Protein 2DR1 (pdb70)

Structure (mmCIF, N/CA/C/O backbone):
data_2DR1
#
_entry.id   2DR1
#
_cell.length_a   181.238
_cell.length_b   181.238
_cell.length_c   47.289
_cell.angle_alpha   90.00
_cell.angle_beta   90.00
_cell.angle_gamma   120.00
#
_symmetry.space_group_name_H-M   'P 65'
#
loop_
_entity.id
_entity.type
_entity.pdbx_description
1 polymer '386aa long hypothetical serine aminotransferase'
2 non-polymer 'CHLORIDE ION'
3 non-polymer "PYRIDOXAL-5'-PHOSPHATE"
4 non-polymer 'SODIUM ION'
5 water water
#
loop_
_atom_site.group_PDB
_atom_site.id
_atom_site.type_symbol
_atom_site.label_atom_id
_atom_site.label_alt_id
_atom_site.label_comp_id
_atom_site.label_asym_id
_atom_site.label_entity_id
_atom_site.label_seq_id
_atom_site.pdbx_PDB_ins_code
_atom_site.Cartn_x
_atom_site.Cartn_y
_atom_site.Cartn_z
_atom_site.occupancy
_atom_site.B_iso_or_equiv
_atom_site.auth_seq_id
_atom_site.auth_comp_id
_atom_site.auth_asym_id
_atom_site.auth_atom_id
_atom_site.pdbx_PDB_model_num
ATOM 1 N N . GLU A 1 5 ? 141.563 15.314 -8.333 1.00 48.04 5 GLU A N 1
ATOM 2 C CA . GLU A 1 5 ? 141.423 14.291 -9.410 1.00 48.61 5 GLU A CA 1
ATOM 3 C C . GLU A 1 5 ? 140.827 14.897 -10.675 1.00 47.33 5 GLU A C 1
ATOM 4 O O . GLU A 1 5 ? 141.153 14.477 -11.784 1.00 46.89 5 GLU A O 1
ATOM 10 N N . PHE A 1 6 ? 139.946 15.879 -10.503 1.00 45.60 6 PHE A N 1
ATOM 11 C CA . PHE A 1 6 ? 139.314 16.543 -11.638 1.00 45.01 6 PHE A CA 1
ATOM 12 C C . PHE A 1 6 ? 139.711 18.010 -11.681 1.00 44.80 6 PHE A C 1
ATOM 13 O O . PHE A 1 6 ? 138.864 18.895 -11.816 1.00 43.52 6 PHE A O 1
ATOM 21 N N . GLU A 1 7 ? 141.013 18.249 -11.562 1.00 44.34 7 GLU A N 1
ATOM 22 C CA . GLU A 1 7 ? 141.578 19.591 -11.589 1.00 44.71 7 GLU A CA 1
ATOM 23 C C . GLU A 1 7 ? 140.977 20.450 -12.701 1.00 43.91 7 GLU A C 1
ATOM 24 O O . GLU A 1 7 ? 140.664 21.621 -12.487 1.00 43.90 7 GLU A O 1
ATOM 30 N N . GLU A 1 8 ? 140.816 19.864 -13.885 1.00 42.39 8 GLU A N 1
ATOM 31 C CA . GLU A 1 8 ? 140.266 20.590 -15.024 1.00 41.33 8 GLU A CA 1
ATOM 32 C C . GLU A 1 8 ? 138.847 21.103 -14.800 1.00 39.69 8 GLU A C 1
ATOM 33 O O . GLU A 1 8 ? 138.491 22.176 -15.285 1.00 37.50 8 GLU A O 1
ATOM 39 N N . ALA A 1 9 ? 138.036 20.339 -14.075 1.00 38.23 9 ALA A N 1
ATOM 40 C CA . ALA A 1 9 ? 136.669 20.758 -13.795 1.00 37.13 9 ALA A CA 1
ATOM 41 C C . ALA A 1 9 ? 136.736 22.054 -12.991 1.00 36.22 9 ALA A C 1
ATOM 42 O O . ALA A 1 9 ? 135.969 22.989 -13.231 1.00 36.09 9 ALA A O 1
ATOM 44 N N . PHE A 1 10 ? 137.669 22.101 -12.044 1.00 34.54 10 PHE A N 1
ATOM 45 C CA . PHE A 1 10 ? 137.863 23.278 -11.206 1.00 33.46 10 PHE A CA 1
ATOM 46 C C . PHE A 1 10 ? 138.441 24.442 -12.008 1.00 33.57 10 PHE A C 1
ATOM 47 O O . PHE A 1 10 ? 137.947 25.568 -11.934 1.00 31.73 10 PHE A O 1
ATOM 55 N N . LYS A 1 11 ? 139.500 24.162 -12.764 1.00 32.53 11 LYS A N 1
ATOM 56 C CA . LYS A 1 11 ? 140.171 25.178 -13.570 1.00 32.47 11 LYS A CA 1
ATOM 57 C C . LYS A 1 11 ? 139.253 25.815 -14.606 1.00 30.30 11 LYS A C 1
ATOM 58 O O . LYS A 1 11 ? 139.366 27.007 -14.895 1.00 29.96 11 LYS A O 1
ATOM 64 N N . GLU A 1 12 ? 138.350 25.017 -15.164 1.00 28.15 12 GLU A N 1
ATOM 65 C CA . GLU A 1 12 ? 137.416 25.509 -16.169 1.00 27.59 12 GLU A CA 1
ATOM 66 C C . GLU A 1 12 ? 136.468 26.545 -15.574 1.00 25.64 12 GLU A C 1
ATOM 67 O O . GLU A 1 12 ? 136.176 27.566 -16.197 1.00 24.52 12 GLU A O 1
ATOM 73 N N . VAL A 1 13 ? 135.991 26.286 -14.362 1.00 25.40 13 VAL A N 1
ATOM 74 C CA . VAL A 1 13 ? 135.089 27.221 -13.707 1.00 24.04 13 VAL A CA 1
ATOM 75 C C . VAL A 1 13 ? 135.880 28.409 -13.176 1.00 24.19 13 VAL A C 1
ATOM 76 O O . VAL A 1 13 ? 135.412 29.545 -13.225 1.00 24.96 13 VAL A O 1
ATOM 80 N N . TYR A 1 14 ? 137.088 28.148 -12.685 1.00 25.37 14 TYR A N 1
ATOM 81 C CA . TYR A 1 14 ? 137.925 29.213 -12.146 1.00 26.51 14 TYR A CA 1
ATOM 82 C C . TYR A 1 14 ? 138.170 30.309 -13.181 1.00 26.85 14 TYR A C 1
ATOM 83 O O . TYR A 1 14 ? 138.172 31.496 -12.851 1.00 25.30 14 TYR A O 1
ATOM 92 N N . GLU A 1 15 ? 138.376 29.912 -14.432 1.00 28.29 15 GLU A N 1
ATOM 93 C CA . GLU A 1 15 ? 138.611 30.884 -15.495 1.00 29.92 15 GLU A CA 1
ATOM 94 C C . GLU A 1 15 ? 137.442 31.848 -15.650 1.00 28.73 15 GLU A C 1
ATOM 95 O O . GLU A 1 15 ? 137.634 33.011 -16.008 1.00 28.60 15 GLU A O 1
ATOM 101 N N . MET A 1 16 ? 136.233 31.363 -15.380 1.00 26.60 16 MET A N 1
ATOM 102 C CA . MET A 1 16 ? 135.037 32.194 -15.489 1.00 26.21 16 MET A CA 1
ATOM 103 C C . MET A 1 16 ? 134.806 33.067 -14.257 1.00 24.15 16 MET A C 1
ATOM 104 O O . MET A 1 16 ? 134.273 34.170 -14.366 1.00 23.89 16 MET A O 1
ATOM 109 N N . VAL A 1 17 ? 135.212 32.584 -13.087 1.00 21.82 17 VAL A N 1
ATOM 110 C CA . VAL A 1 17 ? 134.958 33.334 -11.855 1.00 22.75 17 VAL A CA 1
ATOM 111 C C . VAL A 1 17 ? 136.156 33.933 -11.124 1.00 22.78 17 VAL A C 1
ATOM 112 O O . VAL A 1 17 ? 135.991 34.575 -10.087 1.00 22.86 17 VAL A O 1
ATOM 116 N N . LYS A 1 18 ? 137.355 33.736 -11.657 1.00 25.09 18 LYS A N 1
ATOM 117 C CA . LYS A 1 18 ? 138.554 34.259 -11.014 1.00 26.15 18 LYS A CA 1
ATOM 118 C C . LYS A 1 18 ? 138.497 35.774 -10.823 1.00 25.24 18 LYS A C 1
ATOM 119 O O . LYS A 1 18 ? 137.830 36.482 -11.575 1.00 24.45 18 LYS A O 1
ATOM 125 N N . PRO A 1 19 ? 139.198 36.287 -9.801 1.00 26.16 19 PRO A N 1
ATOM 126 C CA . PRO A 1 19 ? 139.234 37.724 -9.504 1.00 26.16 19 PRO A CA 1
ATOM 127 C C . PRO A 1 19 ? 139.747 38.501 -10.710 1.00 26.24 19 PRO A C 1
ATOM 128 O O . PRO A 1 19 ? 140.801 38.177 -11.255 1.00 25.54 19 PRO A O 1
ATOM 132 N N . LYS A 1 20 ? 139.001 39.519 -11.127 1.00 26.19 20 LYS A N 1
ATOM 133 C CA . LYS A 1 20 ? 139.390 40.333 -12.274 1.00 27.40 20 LYS A CA 1
ATOM 134 C C . LYS A 1 20 ? 139.432 41.820 -11.954 1.00 27.58 20 LYS A C 1
ATOM 135 O O . LYS A 1 20 ? 140.136 42.577 -12.619 1.00 27.70 20 LYS A O 1
ATOM 141 N N . TYR A 1 21 ? 138.684 42.236 -10.936 1.00 25.99 21 TYR A N 1
ATOM 142 C CA . TYR A 1 21 ? 138.611 43.652 -10.594 1.00 24.67 21 TYR A CA 1
ATOM 143 C C . TYR A 1 21 ? 138.758 43.992 -9.119 1.00 25.09 21 TYR A C 1
ATOM 144 O O . TYR A 1 21 ? 138.620 43.135 -8.240 1.00 24.39 21 TYR A O 1
ATOM 153 N N . LYS A 1 22 ? 139.041 45.269 -8.869 1.00 23.60 22 LYS A N 1
ATOM 154 C CA . LYS A 1 22 ? 139.108 45.808 -7.520 1.00 22.92 22 LYS A CA 1
ATOM 155 C C . LYS A 1 22 ? 137.630 46.157 -7.390 1.00 21.47 22 LYS A C 1
ATOM 156 O O . LYS A 1 22 ? 137.087 46.897 -8.218 1.00 20.31 22 LYS A O 1
ATOM 162 N N . LEU A 1 23 ? 136.987 45.613 -6.364 1.00 19.53 23 LEU A N 1
ATOM 163 C CA . LEU A 1 23 ? 135.548 45.762 -6.168 1.00 18.70 23 LEU A CA 1
ATOM 164 C C . LEU A 1 23 ? 134.990 46.908 -5.329 1.00 18.26 23 LEU A C 1
ATOM 165 O O . LEU A 1 23 ? 135.299 47.038 -4.141 1.00 17.75 23 LEU A O 1
ATOM 170 N N . PHE A 1 24 ? 134.140 47.710 -5.970 1.00 17.83 24 PHE A N 1
ATOM 171 C CA . PHE A 1 24 ? 133.439 48.836 -5.348 1.00 17.87 24 PHE A CA 1
ATOM 172 C C . PHE A 1 24 ? 131.992 48.664 -5.800 1.00 17.83 24 PHE A C 1
ATOM 173 O O . PHE A 1 24 ? 131.333 49.601 -6.255 1.00 17.01 24 PHE A O 1
ATOM 181 N N . THR A 1 25 ? 131.517 47.432 -5.665 1.00 17.64 25 THR A N 1
ATOM 182 C CA . THR A 1 25 ? 130.180 47.040 -6.084 1.00 17.25 25 THR A CA 1
ATOM 183 C C . THR A 1 25 ? 129.062 47.359 -5.093 1.00 16.78 25 THR A C 1
ATOM 184 O O . THR A 1 25 ? 129.311 47.728 -3.945 1.00 16.54 25 THR A O 1
ATOM 188 N N . ALA A 1 26 ? 127.823 47.205 -5.552 1.00 17.50 26 ALA A N 1
ATOM 189 C CA . ALA A 1 26 ? 126.655 47.489 -4.729 1.00 17.83 26 ALA A CA 1
ATOM 190 C C . ALA A 1 26 ? 126.124 46.256 -3.999 1.00 18.78 26 ALA A C 1
ATOM 191 O O . ALA A 1 26 ? 125.112 46.332 -3.302 1.00 18.69 26 ALA A O 1
ATOM 193 N N . GLY A 1 27 ? 126.815 45.132 -4.157 1.00 18.18 27 GLY A N 1
ATOM 194 C CA . GLY A 1 27 ? 126.391 43.895 -3.524 1.00 17.45 27 GLY A CA 1
ATOM 195 C C . GLY A 1 27 ? 126.080 42.840 -4.573 1.00 15.57 27 GLY A C 1
ATOM 196 O O . GLY A 1 27 ? 125.249 43.083 -5.444 1.00 15.80 27 GLY A O 1
ATOM 197 N N . PRO A 1 28 ? 126.749 41.673 -4.549 1.00 15.21 28 PRO A N 1
ATOM 198 C CA . PRO A 1 28 ? 127.793 41.268 -3.601 1.00 14.95 28 PRO A CA 1
ATOM 199 C C . PRO A 1 28 ? 128.954 42.254 -3.570 1.00 16.08 28 PRO A C 1
ATOM 200 O O . PRO A 1 28 ? 129.057 43.136 -4.428 1.00 17.52 28 PRO A O 1
ATOM 204 N N . VAL A 1 29 ? 129.825 42.087 -2.582 1.00 14.87 29 VAL A N 1
ATOM 205 C CA . VAL A 1 29 ? 130.979 42.956 -2.407 1.00 15.20 29 VAL A CA 1
ATOM 206 C C . VAL A 1 29 ? 132.213 42.117 -2.111 1.00 15.40 29 VAL A C 1
ATOM 207 O O . VAL A 1 29 ? 132.121 40.904 -1.936 1.00 15.97 29 VAL A O 1
ATOM 211 N N . ALA A 1 30 ? 133.369 42.770 -2.055 1.00 16.17 30 ALA A N 1
ATOM 212 C CA . ALA A 1 30 ? 134.615 42.079 -1.754 1.00 15.82 30 ALA A CA 1
ATOM 213 C C . ALA A 1 30 ? 134.548 41.527 -0.334 1.00 16.53 30 ALA A C 1
ATOM 214 O O . ALA A 1 30 ? 134.239 42.263 0.607 1.00 16.25 30 ALA A O 1
ATOM 216 N N . CYS A 1 31 ? 134.825 40.232 -0.188 1.00 16.29 31 CYS A N 1
ATOM 217 C CA . CYS A 1 31 ? 134.814 39.573 1.115 1.00 17.47 31 CYS A CA 1
ATOM 218 C C . CYS A 1 31 ? 136.221 39.535 1.696 1.00 17.56 31 CYS A C 1
ATOM 219 O O . CYS A 1 31 ? 137.202 39.446 0.961 1.00 17.97 31 CYS A O 1
ATOM 222 N N . PHE A 1 32 ? 136.319 39.595 3.017 1.00 19.06 32 PHE A N 1
ATOM 223 C CA . PHE A 1 32 ? 137.618 39.556 3.665 1.00 21.43 32 PHE A CA 1
ATOM 224 C C . PHE A 1 32 ? 138.228 38.178 3.428 1.00 21.76 32 PHE A C 1
ATOM 225 O O . PHE A 1 32 ? 137.511 37.181 3.320 1.00 19.08 32 PHE A O 1
ATOM 233 N N . PRO A 1 33 ? 139.564 38.102 3.321 1.00 22.85 33 PRO A N 1
ATOM 234 C CA . PRO A 1 33 ? 140.207 36.806 3.088 1.00 22.66 33 PRO A CA 1
ATOM 235 C C . PRO A 1 33 ? 139.883 35.739 4.133 1.00 21.93 33 PRO A C 1
ATOM 236 O O . PRO A 1 33 ? 139.798 34.558 3.804 1.00 21.76 33 PRO A O 1
ATOM 240 N N . GLU A 1 34 ? 139.696 36.157 5.382 1.00 21.34 34 GLU A N 1
ATOM 241 C CA . GLU A 1 34 ? 139.373 35.224 6.459 1.00 22.28 34 GLU A CA 1
ATOM 242 C C . GLU A 1 34 ? 137.990 34.615 6.209 1.00 20.44 34 GLU A C 1
ATOM 243 O O . GLU A 1 34 ? 137.742 33.453 6.527 1.00 19.46 34 GLU A O 1
ATOM 249 N N . VAL A 1 35 ? 137.090 35.409 5.639 1.00 18.90 35 VAL A N 1
ATOM 250 C CA . VAL A 1 35 ? 135.746 34.923 5.337 1.00 17.99 35 VAL A CA 1
ATOM 251 C C . VAL A 1 35 ? 135.811 33.944 4.172 1.00 18.33 35 VAL A C 1
ATOM 252 O O . VAL A 1 35 ? 135.207 32.873 4.212 1.00 17.99 35 VAL A O 1
ATOM 256 N N . LEU A 1 36 ? 136.559 34.304 3.135 1.00 18.31 36 LEU A N 1
ATOM 257 C CA . LEU A 1 36 ? 136.688 33.436 1.977 1.00 19.48 36 LEU A CA 1
ATOM 258 C C . LEU A 1 36 ? 137.290 32.087 2.376 1.00 19.83 36 LEU A C 1
ATOM 259 O O . LEU A 1 36 ? 136.888 31.043 1.866 1.00 20.51 36 LEU A O 1
ATOM 264 N N . GLU A 1 37 ? 138.241 32.107 3.302 1.00 20.86 37 GLU A N 1
ATOM 265 C CA . GLU A 1 37 ? 138.881 30.874 3.742 1.00 21.51 37 GLU A CA 1
ATOM 266 C C . GLU A 1 37 ? 137.909 29.904 4.423 1.00 21.29 37 GLU A C 1
ATOM 267 O O . GLU A 1 37 ? 137.969 28.693 4.197 1.00 20.68 37 GLU A O 1
ATOM 273 N N . ILE A 1 38 ? 137.011 30.431 5.249 1.00 20.75 38 ILE A N 1
ATOM 274 C CA . ILE A 1 38 ? 136.052 29.580 5.946 1.00 19.71 38 ILE A CA 1
ATOM 275 C C . ILE A 1 38 ? 134.998 29.021 4.984 1.00 20.74 38 ILE A C 1
ATOM 276 O O . ILE A 1 38 ? 134.385 27.986 5.258 1.00 19.76 38 ILE A O 1
ATOM 281 N N . MET A 1 39 ? 134.805 29.698 3.853 1.00 20.02 39 MET A N 1
ATOM 282 C CA . MET A 1 39 ? 133.834 29.265 2.842 1.00 21.33 39 MET A CA 1
ATOM 283 C C . MET A 1 39 ? 134.176 27.916 2.202 1.00 21.81 39 MET A C 1
ATOM 284 O O . MET A 1 39 ? 133.307 27.267 1.624 1.00 23.06 39 MET A O 1
ATOM 289 N N . LYS A 1 40 ? 135.434 27.494 2.288 1.00 22.45 40 LYS A N 1
ATOM 290 C CA . LYS A 1 40 ? 135.826 26.229 1.672 1.00 23.43 40 LYS A CA 1
ATOM 291 C C . LYS A 1 40 ? 135.895 25.049 2.633 1.00 22.68 40 LYS A C 1
ATOM 292 O O . LYS A 1 40 ? 136.283 23.951 2.238 1.00 21.59 40 LYS A O 1
ATOM 298 N N . VAL A 1 41 ? 135.525 25.263 3.890 1.00 22.57 41 VAL A N 1
ATOM 299 C CA . VAL A 1 41 ? 135.556 24.177 4.861 1.00 23.49 41 VAL A CA 1
ATOM 300 C C . VAL A 1 41 ? 134.537 23.113 4.460 1.00 23.21 41 VAL A C 1
ATOM 301 O O . VAL A 1 41 ? 133.459 23.428 3.945 1.00 19.28 41 VAL A O 1
ATOM 305 N N . GLN A 1 42 ? 134.894 21.852 4.682 1.00 21.30 42 GLN A N 1
ATOM 306 C CA . GLN A 1 42 ? 134.025 20.727 4.345 1.00 21.53 42 GLN A CA 1
ATOM 307 C C . GLN A 1 42 ? 132.719 20.810 5.129 1.00 19.59 42 GLN A C 1
ATOM 308 O O . GLN A 1 42 ? 132.695 21.292 6.259 1.00 20.66 42 GLN A O 1
ATOM 314 N N . MET A 1 43 ? 131.634 20.336 4.526 1.00 20.10 43 MET A N 1
ATOM 315 C CA . MET A 1 43 ? 130.332 20.368 5.175 1.00 19.96 43 MET A CA 1
ATOM 316 C C . MET A 1 43 ? 130.120 19.218 6.153 1.00 19.87 43 MET A C 1
ATOM 317 O O . MET A 1 43 ? 130.954 18.322 6.282 1.00 21.64 43 MET A O 1
ATOM 322 N N . PHE A 1 44 ? 128.998 19.292 6.859 1.00 19.91 44 PHE A N 1
ATOM 323 C CA . PHE A 1 44 ? 128.564 18.284 7.817 1.00 19.56 44 PHE A CA 1
ATOM 324 C C . PHE A 1 44 ? 127.098 18.576 8.117 1.00 20.38 44 PHE A C 1
ATOM 325 O O . PHE A 1 44 ? 126.523 19.498 7.535 1.00 20.17 44 PHE A O 1
ATOM 333 N N . SER A 1 45 ? 126.483 17.803 9.006 1.00 20.06 45 SER A N 1
ATOM 334 C CA . SER A 1 45 ? 125.063 17.988 9.301 1.00 20.48 45 SER A CA 1
ATOM 335 C C . SER A 1 45 ? 124.676 19.258 10.049 1.00 18.91 45 SER A C 1
ATOM 336 O O . SER A 1 45 ? 125.334 19.646 11.010 1.00 20.67 45 SER A O 1
ATOM 339 N N . HIS A 1 46 ? 123.590 19.885 9.604 1.00 20.49 46 HIS A N 1
ATOM 340 C CA . HIS A 1 46 ? 123.071 21.094 10.238 1.00 20.48 46 HIS A CA 1
ATOM 341 C C . HIS A 1 46 ? 122.256 20.697 11.470 1.00 21.61 46 HIS A C 1
ATOM 342 O O . HIS A 1 46 ? 121.718 21.553 12.180 1.00 21.11 46 HIS A O 1
ATOM 349 N N . ARG A 1 47 ? 122.149 19.391 11.705 1.00 21.85 47 ARG A N 1
ATOM 350 C CA . ARG A 1 47 ? 121.419 18.871 12.860 1.00 24.09 47 ARG A CA 1
ATOM 351 C C . ARG A 1 47 ? 122.422 18.379 13.896 1.00 25.30 47 ARG A C 1
ATOM 352 O O . ARG A 1 47 ? 122.042 17.933 14.982 1.00 26.85 47 ARG A O 1
ATOM 360 N N . SER A 1 48 ? 123.704 18.459 13.554 1.00 23.26 48 SER A N 1
ATOM 361 C CA . SER A 1 48 ? 124.766 18.019 14.452 1.00 24.68 48 SER A CA 1
ATOM 362 C C . SER A 1 48 ? 125.025 19.009 15.579 1.00 25.50 48 SER A C 1
ATOM 363 O O . SER A 1 48 ? 124.714 20.195 15.474 1.00 23.00 48 SER A O 1
ATOM 366 N N . LYS A 1 49 ? 125.613 18.505 16.657 1.00 26.17 49 LYS A N 1
ATOM 367 C CA . LYS A 1 49 ? 125.945 19.329 17.806 1.00 27.04 49 LYS A CA 1
ATOM 368 C C . LYS A 1 49 ? 126.979 20.362 17.376 1.00 25.17 49 LYS A C 1
ATOM 369 O O . LYS A 1 49 ? 126.957 21.504 17.833 1.00 24.84 49 LYS A O 1
ATOM 375 N N . GLU A 1 50 ? 127.881 19.955 16.488 1.00 23.88 50 GLU A N 1
ATOM 376 C CA . GLU A 1 50 ? 128.920 20.849 15.986 1.00 24.22 50 GLU A CA 1
ATOM 377 C C . GLU A 1 50 ? 128.316 22.063 15.288 1.00 22.88 50 GLU A C 1
ATOM 378 O O . GLU A 1 50 ? 128.759 23.192 15.501 1.00 22.28 50 GLU A O 1
ATOM 384 N N . TYR A 1 51 ? 127.310 21.841 14.448 1.00 20.43 51 TYR A N 1
ATOM 385 C CA . TYR A 1 51 ? 126.713 22.972 13.752 1.00 19.41 51 TYR A CA 1
ATOM 386 C C . TYR A 1 51 ? 125.830 23.829 14.653 1.00 21.61 51 TYR A C 1
ATOM 387 O O . TYR A 1 51 ? 125.859 25.055 14.564 1.00 18.99 51 TYR A O 1
ATOM 396 N N . ARG A 1 52 ? 125.040 23.185 15.510 1.00 20.70 52 ARG A N 1
ATOM 397 C CA . ARG A 1 52 ? 124.157 23.916 16.410 1.00 22.03 52 ARG A CA 1
ATOM 398 C C . ARG A 1 52 ? 124.945 24.939 17.221 1.00 21.83 52 ARG A C 1
ATOM 399 O O . ARG A 1 52 ? 124.465 26.043 17.469 1.00 20.66 52 ARG A O 1
ATOM 407 N N . LYS A 1 53 ? 126.161 24.577 17.617 1.00 21.66 53 LYS A N 1
ATOM 408 C CA . LYS A 1 53 ? 127.004 25.483 18.386 1.00 22.77 53 LYS A CA 1
ATOM 409 C C . LYS A 1 53 ? 127.359 26.745 17.592 1.00 22.73 53 LYS A C 1
ATOM 410 O O . LYS A 1 53 ? 127.306 27.852 18.125 1.00 21.71 53 LYS A O 1
ATOM 416 N N . VAL A 1 54 ? 127.720 26.575 16.322 1.00 20.72 54 VAL A N 1
ATOM 417 C CA . VAL A 1 54 ? 128.086 27.706 15.473 1.00 20.13 54 VAL A CA 1
ATOM 418 C C . VAL A 1 54 ? 126.880 28.563 15.103 1.00 19.66 54 VAL A C 1
ATOM 419 O O . VAL A 1 54 ? 126.968 29.793 15.083 1.00 18.74 54 VAL A O 1
ATOM 423 N N . HIS A 1 55 ? 125.756 27.915 14.807 1.00 16.88 55 HIS A N 1
ATOM 424 C CA . HIS A 1 55 ? 124.544 28.639 14.445 1.00 17.59 55 HIS A CA 1
ATOM 425 C C . HIS A 1 55 ? 124.152 29.572 15.588 1.00 16.88 55 HIS A C 1
ATOM 426 O O . HIS A 1 55 ? 123.890 30.757 15.377 1.00 16.09 55 HIS A O 1
ATOM 433 N N . MET A 1 56 ? 124.118 29.035 16.804 1.00 18.13 56 MET A N 1
ATOM 434 C CA . MET A 1 56 ? 123.731 29.834 17.961 1.00 18.75 56 MET A CA 1
ATOM 435 C C . MET A 1 56 ? 124.733 30.926 18.316 1.00 18.60 56 MET A C 1
ATOM 436 O O . MET A 1 56 ? 124.340 32.013 18.747 1.00 17.96 56 MET A O 1
ATOM 441 N N . ASP A 1 57 ? 126.020 30.648 18.142 1.00 18.28 57 ASP A N 1
ATOM 442 C CA . ASP A 1 57 ? 127.036 31.652 18.441 1.00 18.56 57 ASP A CA 1
ATOM 443 C C . ASP A 1 57 ? 126.869 32.831 17.495 1.00 17.79 57 ASP A C 1
ATOM 444 O O . ASP A 1 57 ? 127.061 33.983 17.882 1.00 16.33 57 ASP A O 1
ATOM 449 N N . THR A 1 58 ? 126.512 32.533 16.249 1.00 17.02 58 THR A N 1
ATOM 450 C CA . THR A 1 58 ? 126.322 33.571 15.246 1.00 17.08 58 THR A CA 1
ATOM 451 C C . THR A 1 58 ? 125.109 34.419 15.613 1.00 16.04 58 THR A C 1
ATOM 452 O O . THR A 1 58 ? 125.141 35.646 15.515 1.00 15.23 58 THR A O 1
ATOM 456 N N . VAL A 1 59 ? 124.041 33.760 16.051 1.00 15.93 59 VAL A N 1
ATOM 457 C CA . VAL A 1 59 ? 122.831 34.466 16.444 1.00 16.35 59 VAL A CA 1
ATOM 458 C C . VAL A 1 59 ? 123.098 35.346 17.665 1.00 15.82 59 VAL A C 1
ATOM 459 O O . VAL A 1 59 ? 122.623 36.478 17.732 1.00 16.38 59 VAL A O 1
ATOM 463 N N . GLU A 1 60 ? 123.860 34.827 18.623 1.00 17.25 60 GLU A N 1
ATOM 464 C CA . GLU A 1 60 ? 124.184 35.585 19.835 1.00 18.42 60 GLU A CA 1
ATOM 465 C C . GLU A 1 60 ? 124.962 36.848 19.487 1.00 18.19 60 GLU A C 1
ATOM 466 O O . GLU A 1 60 ? 124.692 37.927 20.021 1.00 17.19 60 GLU A O 1
ATOM 472 N N . ARG A 1 61 ? 125.936 36.704 18.597 1.00 16.55 61 ARG A N 1
ATOM 473 C CA . ARG A 1 61 ? 126.746 37.836 18.174 1.00 16.95 61 ARG A CA 1
ATOM 474 C C . ARG A 1 61 ? 125.906 38.880 17.449 1.00 18.10 61 ARG A C 1
ATOM 475 O O . ARG A 1 61 ? 126.162 40.081 17.574 1.00 16.31 61 ARG A O 1
ATOM 483 N N . LEU A 1 62 ? 124.896 38.430 16.704 1.00 16.99 62 LEU A N 1
ATOM 484 C CA . LEU A 1 62 ? 124.019 39.352 15.987 1.00 17.56 62 LEU A CA 1
ATOM 485 C C . LEU A 1 62 ? 123.045 40.047 16.944 1.00 17.36 62 LEU A C 1
ATOM 486 O O . LEU A 1 62 ? 122.713 41.216 16.751 1.00 16.92 62 LEU A O 1
ATOM 491 N N . ARG A 1 63 ? 122.579 39.330 17.967 1.00 16.19 63 ARG A N 1
ATOM 492 C CA . ARG A 1 63 ? 121.682 39.931 18.949 1.00 17.46 63 ARG A CA 1
ATOM 493 C C . ARG A 1 63 ? 122.433 41.062 19.650 1.00 18.91 63 ARG A C 1
ATOM 494 O O . ARG A 1 63 ? 121.865 42.117 19.927 1.00 18.51 63 ARG A O 1
ATOM 502 N N . GLU A 1 64 ? 123.714 40.834 19.928 1.00 17.90 64 GLU A N 1
ATOM 503 C CA . GLU A 1 64 ? 124.549 41.843 20.578 1.00 19.66 64 GLU A CA 1
ATOM 504 C C . GLU A 1 64 ? 124.766 43.030 19.639 1.00 18.58 64 GLU A C 1
ATOM 505 O O . GLU A 1 64 ? 124.578 44.187 20.022 1.00 16.42 64 GLU A O 1
ATOM 511 N N . PHE A 1 65 ? 125.146 42.731 18.401 1.00 17.18 65 PHE A N 1
ATOM 512 C CA . PHE A 1 65 ? 125.408 43.761 17.399 1.00 17.96 65 PHE A CA 1
ATOM 513 C C . PHE A 1 65 ? 124.182 44.626 17.093 1.00 17.44 65 PHE A C 1
ATOM 514 O O . PHE A 1 65 ? 124.296 45.846 16.941 1.00 17.32 65 PHE A O 1
ATOM 522 N N . LEU A 1 66 ? 123.014 43.993 16.998 1.00 16.14 66 LEU A N 1
ATOM 523 C CA . LEU A 1 66 ? 121.778 44.703 16.684 1.00 16.74 66 LEU A CA 1
ATOM 524 C C . LEU A 1 66 ? 121.069 45.241 17.923 1.00 17.79 66 LEU A C 1
ATOM 525 O O . LEU A 1 66 ? 120.044 45.915 17.814 1.00 16.66 66 LEU A O 1
ATOM 530 N N . GLU A 1 67 ? 121.629 44.942 19.092 1.00 18.06 67 GLU A N 1
ATOM 531 C CA . GLU A 1 67 ? 121.068 45.377 20.367 1.00 18.33 67 GLU A CA 1
ATOM 532 C C . GLU A 1 67 ? 119.636 44.884 20.531 1.00 19.19 67 GLU A C 1
ATOM 533 O O . GLU A 1 67 ? 118.700 45.660 20.746 1.00 19.68 67 GLU A O 1
ATOM 539 N N . VAL A 1 68 ? 119.493 43.566 20.420 1.00 18.91 68 VAL A N 1
ATOM 540 C CA . VAL A 1 68 ? 118.210 42.893 20.552 1.00 20.14 68 VAL A CA 1
ATOM 541 C C . VAL A 1 68 ? 118.192 42.070 21.835 1.00 19.76 68 VAL A C 1
ATOM 542 O O . VAL A 1 68 ? 119.039 41.197 22.027 1.00 19.76 68 VAL A O 1
ATOM 546 N N . GLU A 1 69 ? 117.241 42.362 22.716 1.00 19.89 69 GLU A N 1
ATOM 547 C CA . GLU A 1 69 ? 117.088 41.597 23.949 1.00 20.30 69 GLU A CA 1
ATOM 548 C C . GLU A 1 69 ? 115.661 41.065 23.986 1.00 20.05 69 GLU A C 1
ATOM 549 O O . GLU A 1 69 ? 115.439 39.873 24.188 1.00 19.37 69 GLU A O 1
ATOM 555 N N . LYS A 1 70 ? 114.696 41.952 23.762 1.00 18.99 70 LYS A N 1
ATOM 556 C CA . LYS A 1 70 ? 113.285 41.573 23.788 1.00 21.97 70 LYS A CA 1
ATOM 557 C C . LYS A 1 70 ? 112.798 40.851 22.531 1.00 22.32 70 LYS A C 1
ATOM 558 O O . LYS A 1 70 ? 111.858 40.063 22.591 1.00 23.60 70 LYS A O 1
ATOM 564 N N . GLY A 1 71 ? 113.429 41.123 21.397 1.00 21.09 71 GLY A N 1
ATOM 565 C CA . GLY A 1 71 ? 113.021 40.477 20.161 1.00 22.38 71 GLY A CA 1
ATOM 566 C C . GLY A 1 71 ? 113.790 39.202 19.860 1.00 21.66 71 GLY A C 1
ATOM 567 O O . GLY A 1 71 ? 114.514 38.689 20.713 1.00 20.81 71 GLY A O 1
ATOM 568 N N . GLU A 1 72 ? 113.623 38.689 18.641 1.00 19.88 72 GLU A N 1
ATOM 569 C CA . GLU A 1 72 ? 114.304 37.473 18.204 1.00 19.32 72 GLU A CA 1
ATOM 570 C C . GLU A 1 72 ? 115.127 37.749 16.948 1.00 17.50 72 GLU A C 1
ATOM 571 O O . GLU A 1 72 ? 114.698 38.501 16.077 1.00 17.30 72 GLU A O 1
ATOM 577 N N . VAL A 1 73 ? 116.300 37.130 16.862 1.00 17.01 73 VAL A N 1
ATOM 578 C CA . VAL A 1 73 ? 117.165 37.263 15.694 1.00 16.49 73 VAL A CA 1
ATOM 579 C C . VAL A 1 73 ? 117.174 35.894 15.027 1.00 16.27 73 VAL A C 1
ATOM 580 O O . VAL A 1 73 ? 117.288 34.870 15.705 1.00 16.52 73 VAL A O 1
ATOM 584 N N . LEU A 1 74 ? 117.040 35.874 13.704 1.00 16.42 74 LEU A N 1
ATOM 585 C CA . LEU A 1 74 ? 117.019 34.620 12.960 1.00 16.74 74 LEU A CA 1
ATOM 586 C C . LEU A 1 74 ? 117.945 34.646 11.754 1.00 17.05 74 LEU A C 1
ATOM 587 O O . LEU A 1 74 ? 118.210 35.703 11.186 1.00 14.07 74 LEU A O 1
ATOM 592 N N . LEU A 1 75 ? 118.435 33.467 11.380 1.00 15.95 75 LEU A N 1
ATOM 593 C CA . LEU A 1 75 ? 119.275 33.311 10.200 1.00 16.71 75 LEU A CA 1
ATOM 594 C C . LEU A 1 75 ? 118.365 32.563 9.234 1.00 17.70 75 LEU A C 1
ATOM 595 O O . LEU A 1 75 ? 117.797 31.528 9.588 1.00 16.13 75 LEU A O 1
ATOM 600 N N . VAL A 1 76 ? 118.218 33.089 8.022 1.00 17.24 76 VAL A N 1
ATOM 601 C CA . VAL A 1 76 ? 117.328 32.484 7.043 1.00 17.15 76 VAL A CA 1
ATOM 602 C C . VAL A 1 76 ? 118.003 32.117 5.726 1.00 17.56 76 VAL A C 1
ATOM 603 O O . VAL A 1 76 ? 118.812 32.881 5.188 1.00 14.92 76 VAL A O 1
ATOM 607 N N . PRO A 1 77 ? 117.693 30.921 5.202 1.00 18.04 77 PRO A N 1
ATOM 608 C CA . PRO A 1 77 ? 118.274 30.468 3.937 1.00 18.17 77 PRO A CA 1
ATOM 609 C C . PRO A 1 77 ? 117.552 31.117 2.755 1.00 15.74 77 PRO A C 1
ATOM 610 O O . PRO A 1 77 ? 116.655 30.532 2.157 1.00 16.73 77 PRO A O 1
ATOM 614 N N . SER A 1 78 ? 117.947 32.346 2.443 1.00 16.42 78 SER A N 1
ATOM 615 C CA . SER A 1 78 ? 117.367 33.102 1.333 1.00 14.61 78 SER A CA 1
ATOM 616 C C . SER A 1 78 ? 118.163 34.390 1.230 1.00 13.48 78 SER A C 1
ATOM 617 O O . SER A 1 78 ? 119.079 34.620 2.024 1.00 12.46 78 SER A O 1
ATOM 620 N N . SER A 1 79 ? 117.842 35.218 0.243 1.00 14.04 79 SER A N 1
ATOM 621 C CA . SER A 1 79 ? 118.513 36.507 0.132 1.00 13.97 79 SER A CA 1
ATOM 622 C C . SER A 1 79 ? 117.643 37.428 1.003 1.00 15.19 79 SER A C 1
ATOM 623 O O . SER A 1 79 ? 116.587 37.003 1.484 1.00 15.28 79 SER A O 1
ATOM 626 N N . GLY A 1 80 ? 118.072 38.668 1.214 1.00 13.50 80 GLY A N 1
ATOM 627 C CA . GLY A 1 80 ? 117.316 39.576 2.066 1.00 13.90 80 GLY A CA 1
ATOM 628 C C . GLY A 1 80 ? 115.847 39.766 1.722 1.00 13.23 80 GLY A C 1
ATOM 629 O O . GLY A 1 80 ? 115.010 39.918 2.616 1.00 13.74 80 GLY A O 1
ATOM 630 N N . THR A 1 81 ? 115.534 39.748 0.431 1.00 12.96 81 THR A N 1
ATOM 631 C CA . THR A 1 81 ? 114.162 39.935 -0.033 1.00 14.04 81 THR A CA 1
ATOM 632 C C . THR A 1 81 ? 113.239 38.842 0.513 1.00 14.41 81 THR A C 1
ATOM 633 O O . THR A 1 81 ? 112.019 39.019 0.583 1.00 13.37 81 THR A O 1
ATOM 637 N N . GLY A 1 82 ? 113.822 37.715 0.906 1.00 13.70 82 GLY A N 1
ATOM 638 C CA . GLY A 1 82 ? 113.018 36.644 1.468 1.00 13.86 82 GLY A CA 1
ATOM 639 C C . GLY A 1 82 ? 112.337 37.130 2.741 1.00 13.95 82 GLY A C 1
ATOM 640 O O . GLY A 1 82 ? 111.161 36.848 2.985 1.00 14.03 82 GLY A O 1
ATOM 641 N N . ILE A 1 83 ? 113.067 37.869 3.566 1.00 13.52 83 ILE A N 1
ATOM 642 C CA . ILE A 1 83 ? 112.472 38.371 4.795 1.00 13.93 83 ILE A CA 1
ATOM 643 C C . ILE A 1 83 ? 111.547 39.548 4.493 1.00 14.60 83 ILE A C 1
ATOM 644 O O . ILE A 1 83 ? 110.609 39.822 5.244 1.00 15.43 83 ILE A O 1
ATOM 649 N N . MET A 1 84 ? 111.799 40.234 3.382 1.00 16.03 84 MET A N 1
ATOM 650 C CA . MET A 1 84 ? 110.937 41.339 2.966 1.00 15.91 84 MET A CA 1
ATOM 651 C C . MET A 1 84 ? 109.551 40.709 2.765 1.00 17.80 84 MET A C 1
ATOM 652 O O . MET A 1 84 ? 108.541 41.211 3.265 1.00 16.13 84 MET A O 1
ATOM 657 N N . GLU A 1 85 ? 109.511 39.594 2.038 1.00 15.76 85 GLU A N 1
ATOM 658 C CA . GLU A 1 85 ? 108.252 38.889 1.797 1.00 15.02 85 GLU A CA 1
ATOM 659 C C . GLU A 1 85 ? 107.685 38.356 3.112 1.00 15.35 85 GLU A C 1
ATOM 660 O O . GLU A 1 85 ? 106.487 38.458 3.365 1.00 17.51 85 GLU A O 1
ATOM 666 N N . ALA A 1 86 ? 108.549 37.791 3.947 1.00 15.47 86 ALA A N 1
ATOM 667 C CA . ALA A 1 86 ? 108.124 37.245 5.233 1.00 16.96 86 ALA A CA 1
ATOM 668 C C . ALA A 1 86 ? 107.413 38.285 6.098 1.00 17.29 86 ALA A C 1
ATOM 669 O O . ALA A 1 86 ? 106.423 37.974 6.761 1.00 17.43 86 ALA A O 1
ATOM 671 N N . SER A 1 87 ? 107.920 39.515 6.097 1.00 16.28 87 SER A N 1
ATOM 672 C CA . SER A 1 87 ? 107.323 40.568 6.913 1.00 16.95 87 SER A CA 1
ATOM 673 C C . SER A 1 87 ? 105.855 40.807 6.567 1.00 17.65 87 SER A C 1
ATOM 674 O O . SER A 1 87 ? 105.049 41.126 7.442 1.00 17.77 87 SER A O 1
ATOM 677 N N . ILE A 1 88 ? 105.514 40.643 5.292 1.00 17.40 88 ILE A N 1
ATOM 678 C CA . ILE A 1 88 ? 104.147 40.867 4.828 1.00 18.38 88 ILE A CA 1
ATOM 679 C C . ILE A 1 88 ? 103.231 39.670 5.074 1.00 19.47 88 ILE A C 1
ATOM 680 O O . ILE A 1 88 ? 102.096 39.836 5.523 1.00 18.91 88 ILE A O 1
ATOM 685 N N . ARG A 1 89 ? 103.717 38.463 4.797 1.00 18.78 89 ARG A N 1
ATOM 686 C CA . ARG A 1 89 ? 102.892 37.275 5.006 1.00 19.29 89 ARG A CA 1
ATOM 687 C C . ARG A 1 89 ? 102.639 37.010 6.487 1.00 19.73 89 ARG A C 1
ATOM 688 O O . ARG A 1 89 ? 101.629 36.410 6.845 1.00 20.08 89 ARG A O 1
ATOM 696 N N . ASN A 1 90 ? 103.556 37.463 7.339 1.00 18.58 90 ASN A N 1
ATOM 697 C CA . ASN A 1 90 ? 103.451 37.247 8.782 1.00 18.83 90 ASN A CA 1
ATOM 698 C C . ASN A 1 90 ? 102.845 38.387 9.597 1.00 21.06 90 ASN A C 1
ATOM 699 O O . ASN A 1 90 ? 102.142 38.136 10.580 1.00 22.03 90 ASN A O 1
ATOM 704 N N . GLY A 1 91 ? 103.116 39.631 9.203 1.00 20.93 91 GLY A N 1
ATOM 705 C CA . GLY A 1 91 ? 102.637 40.755 9.992 1.00 22.19 91 GLY A CA 1
ATOM 706 C C . GLY A 1 91 ? 101.530 41.664 9.501 1.00 23.12 91 GLY A C 1
ATOM 707 O O . GLY A 1 91 ? 101.176 42.613 10.204 1.00 22.85 91 GLY A O 1
ATOM 708 N N . VAL A 1 92 ? 100.987 41.401 8.318 1.00 22.29 92 VAL A N 1
ATOM 709 C CA . VAL A 1 92 ? 99.910 42.231 7.784 1.00 23.43 92 VAL A CA 1
ATOM 710 C C . VAL A 1 92 ? 98.734 41.362 7.354 1.00 24.17 92 VAL A C 1
ATOM 711 O O . VAL A 1 92 ? 98.902 40.394 6.613 1.00 23.26 92 VAL A O 1
ATOM 715 N N . SER A 1 93 ? 97.538 41.713 7.819 1.00 25.74 93 SER A N 1
ATOM 716 C CA . SER A 1 93 ? 96.346 40.943 7.485 1.00 25.44 93 SER A CA 1
ATOM 717 C C . SER A 1 93 ? 96.133 40.897 5.980 1.00 26.71 93 SER A C 1
ATOM 718 O O . SER A 1 93 ? 96.532 41.811 5.259 1.00 25.41 93 SER A O 1
ATOM 721 N N . LYS A 1 94 ? 95.505 39.825 5.506 1.00 27.45 94 LYS A N 1
ATOM 722 C CA . LYS A 1 94 ? 95.229 39.679 4.087 1.00 30.31 94 LYS A CA 1
ATOM 723 C C . LYS A 1 94 ? 94.393 40.876 3.649 1.00 30.69 94 LYS A C 1
ATOM 724 O O . LYS A 1 94 ? 93.374 41.182 4.263 1.00 30.59 94 LYS A O 1
ATOM 730 N N . GLY A 1 95 ? 94.833 41.556 2.596 1.00 29.85 95 GLY A N 1
ATOM 731 C CA . GLY A 1 95 ? 94.107 42.718 2.115 1.00 30.17 95 GLY A CA 1
ATOM 732 C C . GLY A 1 95 ? 94.382 43.960 2.945 1.00 30.16 95 GLY A C 1
ATOM 733 O O . GLY A 1 95 ? 93.880 45.044 2.636 1.00 30.44 95 GLY A O 1
ATOM 734 N N . GLY A 1 96 ? 95.170 43.802 4.006 1.00 28.56 96 GLY A N 1
ATOM 735 C CA . GLY A 1 96 ? 95.506 44.926 4.864 1.00 28.62 96 GLY A CA 1
ATOM 736 C C . GLY A 1 96 ? 96.370 45.944 4.141 1.00 28.23 96 GLY A C 1
ATOM 737 O O . GLY A 1 96 ? 97.007 45.615 3.140 1.00 28.08 96 GLY A O 1
ATOM 738 N N . LYS A 1 97 ? 96.398 47.175 4.648 1.00 27.37 97 LYS A N 1
ATOM 739 C CA . LYS A 1 97 ? 97.172 48.248 4.028 1.00 25.98 97 LYS A CA 1
ATOM 740 C C . LYS A 1 97 ? 98.528 48.498 4.672 1.00 23.27 97 LYS A C 1
ATOM 741 O O . LYS A 1 97 ? 98.679 48.449 5.895 1.00 21.40 97 LYS A O 1
ATOM 747 N N . VAL A 1 98 ? 99.506 48.786 3.822 1.00 22.59 98 VAL A N 1
ATOM 748 C CA . VAL A 1 98 ? 100.867 49.058 4.255 1.00 21.01 98 VAL A CA 1
ATOM 749 C C . VAL A 1 98 ? 101.311 50.393 3.681 1.00 20.04 98 VAL A C 1
ATOM 750 O O . VAL A 1 98 ? 101.169 50.636 2.486 1.00 20.48 98 VAL A O 1
ATOM 754 N N . LEU A 1 99 ? 101.840 51.258 4.535 1.00 21.63 99 LEU A N 1
ATOM 755 C CA . LEU A 1 99 ? 102.324 52.547 4.078 1.00 22.29 99 LEU A CA 1
ATOM 756 C C . LEU A 1 99 ? 103.771 52.316 3.669 1.00 20.95 99 LEU A C 1
ATOM 757 O O . LEU A 1 99 ? 104.655 52.183 4.511 1.00 21.09 99 LEU A O 1
ATOM 765 N N . VAL A 1 100 ? 104.001 52.256 2.366 1.00 21.55 100 VAL A N 1
ATOM 766 C CA . VAL A 1 100 ? 105.339 52.023 1.843 1.00 21.11 100 VAL A CA 1
ATOM 767 C C . VAL A 1 100 ? 106.025 53.338 1.495 1.00 21.53 100 VAL A C 1
ATOM 768 O O . VAL A 1 100 ? 105.538 54.093 0.651 1.00 22.83 100 VAL A O 1
ATOM 772 N N . THR A 1 101 ? 107.146 53.618 2.150 1.00 22.12 101 THR A N 1
ATOM 773 C CA . THR A 1 101 ? 107.884 54.838 1.858 1.00 21.83 101 THR A CA 1
ATOM 774 C C . THR A 1 101 ? 108.903 54.484 0.787 1.00 22.91 101 THR A C 1
ATOM 775 O O . THR A 1 101 ? 109.643 53.504 0.913 1.00 22.94 101 THR A O 1
ATOM 779 N N . ILE A 1 102 ? 108.926 55.274 -0.279 1.00 22.14 102 ILE A N 1
ATOM 780 C CA . ILE A 1 102 ? 109.818 55.016 -1.398 1.00 22.27 102 ILE A CA 1
ATOM 781 C C . ILE A 1 102 ? 110.723 56.187 -1.753 1.00 21.81 102 ILE A C 1
ATOM 782 O O . ILE A 1 102 ? 110.244 57.271 -2.093 1.00 22.72 102 ILE A O 1
ATOM 787 N N . ILE A 1 103 ? 112.032 55.966 -1.668 1.00 20.89 103 ILE A N 1
ATOM 788 C CA . ILE A 1 103 ? 113.000 56.992 -2.028 1.00 19.94 103 ILE A CA 1
ATOM 789 C C . ILE A 1 103 ? 113.960 56.423 -3.071 1.00 20.63 103 ILE A C 1
ATOM 790 O O . ILE A 1 103 ? 114.960 57.049 -3.428 1.00 19.94 103 ILE A O 1
ATOM 795 N N . GLY A 1 104 ? 113.640 55.231 -3.565 1.00 19.01 104 GLY A N 1
ATOM 796 C CA . GLY A 1 104 ? 114.485 54.599 -4.560 1.00 20.30 104 GLY A CA 1
ATOM 797 C C . GLY A 1 104 ? 113.929 53.281 -5.066 1.00 19.88 104 GLY A C 1
ATOM 798 O O . GLY A 1 104 ? 112.797 52.909 -4.757 1.00 19.47 104 GLY A O 1
ATOM 799 N N . ALA A 1 105 ? 114.747 52.567 -5.831 1.00 20.21 105 ALA A N 1
ATOM 800 C CA . ALA A 1 105 ? 114.363 51.293 -6.427 1.00 19.91 105 ALA A CA 1
ATOM 801 C C . ALA A 1 105 ? 113.903 50.215 -5.452 1.00 20.24 105 ALA A C 1
ATOM 802 O O . ALA A 1 105 ? 112.976 49.458 -5.746 1.00 19.73 105 ALA A O 1
ATOM 804 N N . PHE A 1 106 ? 114.542 50.134 -4.292 1.00 18.10 106 PHE A N 1
ATOM 805 C CA . PHE A 1 106 ? 114.172 49.098 -3.341 1.00 18.69 106 PHE A CA 1
ATOM 806 C C . PHE A 1 106 ? 112.922 49.399 -2.539 1.00 19.35 106 PHE A C 1
ATOM 807 O O . PHE A 1 106 ? 112.313 48.494 -1.957 1.00 20.25 106 PHE A O 1
ATOM 815 N N . GLY A 1 107 ? 112.525 50.667 -2.527 1.00 19.04 107 GLY A N 1
ATOM 816 C CA . GLY A 1 107 ? 111.296 51.034 -1.851 1.00 18.97 107 GLY A CA 1
ATOM 817 C C . GLY A 1 107 ? 110.218 50.523 -2.788 1.00 19.00 107 GLY A C 1
ATOM 818 O O . GLY A 1 107 ? 109.162 50.045 -2.363 1.00 20.16 107 GLY A O 1
ATOM 819 N N . LYS A 1 108 ? 110.497 50.618 -4.086 1.00 18.63 108 LYS A N 1
ATOM 820 C CA . LYS A 1 108 ? 109.566 50.147 -5.100 1.00 20.16 108 LYS A CA 1
ATOM 821 C C . LYS A 1 108 ? 109.434 48.629 -5.017 1.00 19.44 108 LYS A C 1
ATOM 822 O O . LYS A 1 108 ? 108.349 48.081 -5.232 1.00 18.14 108 LYS A O 1
ATOM 828 N N . ARG A 1 109 ? 110.533 47.944 -4.710 1.00 17.33 109 ARG A N 1
ATOM 829 C CA . ARG A 1 109 ? 110.464 46.493 -4.594 1.00 17.69 109 ARG A CA 1
ATOM 830 C C . ARG A 1 109 ? 109.575 46.095 -3.417 1.00 17.66 109 ARG A C 1
ATOM 831 O O . ARG A 1 109 ? 108.798 45.146 -3.518 1.00 17.47 109 ARG A O 1
ATOM 839 N N . TYR A 1 110 ? 109.686 46.810 -2.299 1.00 16.61 110 TYR A N 1
ATOM 840 C CA . TYR A 1 110 ? 108.867 46.477 -1.139 1.00 17.47 110 TYR A CA 1
ATOM 841 C C . TYR A 1 110 ? 107.394 46.600 -1.532 1.00 18.73 110 TYR A C 1
ATOM 842 O O . TYR A 1 110 ? 106.560 45.784 -1.127 1.00 18.01 110 TYR A O 1
ATOM 851 N N . LYS A 1 111 ? 107.083 47.615 -2.332 1.00 19.43 111 LYS A N 1
ATOM 852 C CA . LYS A 1 111 ? 105.717 47.824 -2.802 1.00 21.78 111 LYS A CA 1
ATOM 853 C C . LYS A 1 111 ? 105.255 46.615 -3.609 1.00 21.31 111 LYS A C 1
ATOM 854 O O . LYS A 1 111 ? 104.131 46.141 -3.446 1.00 22.56 111 LYS A O 1
ATOM 860 N N . GLU A 1 112 ? 106.125 46.121 -4.485 1.00 20.74 112 GLU A N 1
ATOM 861 C CA . GLU A 1 112 ? 105.794 44.966 -5.308 1.00 21.41 112 GLU A CA 1
ATOM 862 C C . GLU A 1 112 ? 105.585 43.741 -4.428 1.00 20.38 112 GLU A C 1
ATOM 863 O O . GLU A 1 112 ? 104.701 42.926 -4.690 1.00 19.43 112 GLU A O 1
ATOM 869 N N . VAL A 1 113 ? 106.408 43.613 -3.390 1.00 19.59 113 VAL A N 1
ATOM 870 C CA . VAL A 1 113 ? 106.302 42.487 -2.469 1.00 19.49 113 VAL A CA 1
ATOM 871 C C . VAL A 1 113 ? 104.990 42.573 -1.694 1.00 20.22 113 VAL A C 1
ATOM 872 O O . VAL A 1 113 ? 104.329 41.559 -1.449 1.00 18.95 113 VAL A O 1
ATOM 876 N N . VAL A 1 114 ? 104.607 43.787 -1.315 1.00 18.96 114 VAL A N 1
ATOM 877 C CA . VAL A 1 114 ? 103.357 43.976 -0.590 1.00 19.29 114 VAL A CA 1
ATOM 878 C C . VAL A 1 114 ? 102.174 43.578 -1.468 1.00 19.35 114 VAL A C 1
ATOM 879 O O . VAL A 1 114 ? 101.336 42.768 -1.073 1.00 20.95 114 VAL A O 1
ATOM 883 N N . GLU A 1 115 ? 102.114 44.145 -2.667 1.00 21.64 115 GLU A N 1
ATOM 884 C CA . GLU A 1 115 ? 101.004 43.877 -3.573 1.00 23.84 115 GLU A CA 1
ATOM 885 C C . GLU A 1 115 ? 100.920 42.447 -4.102 1.00 24.71 115 GLU A C 1
ATOM 886 O O . GLU A 1 115 ? 99.835 41.869 -4.157 1.00 23.21 115 GLU A O 1
ATOM 892 N N . SER A 1 116 ? 102.056 41.867 -4.475 1.00 22.71 116 SER A N 1
ATOM 893 C CA . SER A 1 116 ? 102.051 40.509 -5.006 1.00 21.78 116 SER A CA 1
ATOM 894 C C . SER A 1 116 ? 101.625 39.483 -3.963 1.00 22.13 116 SER A C 1
ATOM 895 O O . SER A 1 116 ? 101.218 38.374 -4.309 1.00 22.29 116 SER A O 1
ATOM 898 N N . ASN A 1 117 ? 101.722 39.846 -2.686 1.00 20.43 117 ASN A N 1
ATOM 899 C CA . ASN A 1 117 ? 101.333 38.937 -1.618 1.00 21.38 117 ASN A CA 1
ATOM 900 C C . ASN A 1 117 ? 99.924 39.185 -1.087 1.00 22.42 117 ASN A C 1
ATOM 901 O O . ASN A 1 117 ? 99.583 38.766 0.017 1.00 23.35 117 ASN A O 1
ATOM 906 N N . GLY A 1 118 ? 99.110 39.875 -1.877 1.00 24.07 118 GLY A N 1
ATOM 907 C CA . GLY A 1 118 ? 97.735 40.121 -1.477 1.00 24.62 118 GLY A CA 1
ATOM 908 C C . GLY A 1 118 ? 97.471 41.224 -0.473 1.00 25.42 118 GLY A C 1
ATOM 909 O O . GLY A 1 118 ? 96.419 41.236 0.168 1.00 26.12 118 GLY A O 1
ATOM 910 N N . ARG A 1 119 ? 98.413 42.144 -0.314 1.00 23.41 119 ARG A N 1
ATOM 911 C CA . ARG A 1 119 ? 98.211 43.249 0.610 1.00 23.71 119 ARG A CA 1
ATOM 912 C C . ARG A 1 119 ? 98.120 44.534 -0.200 1.00 23.88 119 ARG A C 1
ATOM 913 O O . ARG A 1 119 ? 98.452 44.550 -1.384 1.00 24.32 119 ARG A O 1
ATOM 921 N N . LYS A 1 120 ? 97.662 45.607 0.435 1.00 26.79 120 LYS A N 1
ATOM 922 C CA . LYS A 1 120 ? 97.515 46.886 -0.247 1.00 26.86 120 LYS A CA 1
ATOM 923 C C . LYS A 1 120 ? 98.625 47.847 0.148 1.00 25.87 120 LYS A C 1
ATOM 924 O O . LYS A 1 120 ? 98.988 47.942 1.318 1.00 26.64 120 LYS A O 1
ATOM 930 N N . ALA A 1 121 ? 99.158 48.563 -0.833 1.00 25.74 121 ALA A N 1
ATOM 931 C CA . ALA A 1 121 ? 100.227 49.508 -0.566 1.00 26.88 121 ALA A CA 1
ATOM 932 C C . ALA A 1 121 ? 99.801 50.963 -0.734 1.00 27.45 121 ALA A C 1
ATOM 933 O O . ALA A 1 121 ? 99.300 51.356 -1.785 1.00 27.38 121 ALA A O 1
ATOM 935 N N . VAL A 1 122 ? 99.997 51.749 0.320 1.00 27.92 122 VAL A N 1
ATOM 936 C CA . VAL A 1 122 ? 99.706 53.177 0.292 1.00 29.25 122 VAL A CA 1
ATOM 937 C C . VAL A 1 122 ? 101.098 53.799 0.222 1.00 28.43 122 VAL A C 1
ATOM 938 O O . VAL A 1 122 ? 101.895 53.645 1.144 1.00 28.02 122 VAL A O 1
ATOM 942 N N . VAL A 1 123 ? 101.379 54.505 -0.868 1.00 28.58 123 VAL A N 1
ATOM 943 C CA . VAL A 1 123 ? 102.700 55.077 -1.092 1.00 29.23 123 VAL A CA 1
ATOM 944 C C . VAL A 1 123 ? 102.997 56.521 -0.700 1.00 29.22 123 VAL A C 1
ATOM 945 O O . VAL A 1 123 ? 102.181 57.422 -0.884 1.00 29.90 123 VAL A O 1
ATOM 949 N N . LEU A 1 124 ? 104.196 56.715 -0.159 1.00 28.09 124 LEU A N 1
ATOM 950 C CA . LEU A 1 124 ? 104.713 58.029 0.208 1.00 26.40 124 LEU A CA 1
ATOM 951 C C . LEU A 1 124 ? 106.053 58.027 -0.517 1.00 26.54 124 LEU A C 1
ATOM 952 O O . LEU A 1 124 ? 107.039 57.493 -0.010 1.00 26.07 124 LEU A O 1
ATOM 957 N N . GLU A 1 125 ? 106.078 58.608 -1.713 1.00 27.11 125 GLU A N 1
ATOM 958 C CA . GLU A 1 125 ? 107.280 58.606 -2.541 1.00 26.58 125 GLU A CA 1
ATOM 959 C C . GLU A 1 125 ? 107.991 59.941 -2.723 1.00 27.54 125 GLU A C 1
ATOM 960 O O . GLU A 1 125 ? 107.363 60.999 -2.775 1.00 26.02 125 GLU A O 1
ATOM 966 N N . TYR A 1 126 ? 109.315 59.868 -2.833 1.00 26.43 126 TYR A N 1
ATOM 967 C CA . TYR A 1 126 ? 110.156 61.042 -3.030 1.00 26.82 126 TYR A CA 1
ATOM 968 C C . TYR A 1 126 ? 110.993 60.866 -4.288 1.00 27.75 126 TYR A C 1
ATOM 969 O O . TYR A 1 126 ? 111.121 59.758 -4.818 1.00 26.27 126 TYR A O 1
ATOM 978 N N . GLU A 1 127 ? 111.572 61.965 -4.758 1.00 26.84 127 GLU A N 1
ATOM 979 C CA . GLU A 1 127 ? 112.426 61.921 -5.934 1.00 28.60 127 GLU A CA 1
ATOM 980 C C . GLU A 1 127 ? 113.753 61.290 -5.508 1.00 26.47 127 GLU A C 1
ATOM 981 O O . GLU A 1 127 ? 114.193 61.468 -4.377 1.00 24.09 127 GLU A O 1
ATOM 987 N N . PRO A 1 128 ? 114.396 60.527 -6.404 1.00 26.18 128 PRO A N 1
ATOM 988 C CA . PRO A 1 128 ? 115.675 59.898 -6.058 1.00 26.28 128 PRO A CA 1
ATOM 989 C C . PRO A 1 128 ? 116.658 60.928 -5.504 1.00 25.99 128 PRO A C 1
ATOM 990 O O . PRO A 1 128 ? 116.829 62.006 -6.079 1.00 25.24 128 PRO A O 1
ATOM 994 N N . GLY A 1 129 ? 117.294 60.596 -4.385 1.00 24.93 129 GLY A N 1
ATOM 995 C CA . GLY A 1 129 ? 118.244 61.511 -3.777 1.00 25.07 129 GLY A CA 1
ATOM 996 C C . GLY A 1 129 ? 117.726 62.127 -2.490 1.00 24.11 129 GLY A C 1
ATOM 997 O O . GLY A 1 129 ? 118.510 62.593 -1.664 1.00 23.76 129 GLY A O 1
ATOM 998 N N . LYS A 1 130 ? 116.406 62.137 -2.322 1.00 23.31 130 LYS A N 1
ATOM 999 C CA . LYS A 1 130 ? 115.784 62.690 -1.122 1.00 24.55 130 LYS A CA 1
ATOM 1000 C C . LYS A 1 130 ? 115.562 61.595 -0.080 1.00 24.78 130 LYS A C 1
ATOM 1001 O O . LYS A 1 130 ? 115.490 60.412 -0.418 1.00 24.52 130 LYS A O 1
ATOM 1007 N N . ALA A 1 131 ? 115.448 62.000 1.181 1.00 24.58 131 ALA A N 1
ATOM 1008 C CA . ALA A 1 131 ? 115.197 61.069 2.278 1.00 25.11 131 ALA A CA 1
ATOM 1009 C C . ALA A 1 131 ? 113.790 61.336 2.805 1.00 25.57 131 ALA A C 1
ATOM 1010 O O . ALA A 1 131 ? 113.253 62.433 2.627 1.00 26.40 131 ALA A O 1
ATOM 1012 N N . VAL A 1 132 ? 113.187 60.338 3.443 1.00 24.69 132 VAL A N 1
ATOM 1013 C CA . VAL A 1 132 ? 111.842 60.490 3.993 1.00 25.15 132 VAL A CA 1
ATOM 1014 C C . VAL A 1 132 ? 111.879 61.452 5.176 1.00 25.55 132 VAL A C 1
ATOM 1015 O O . VAL A 1 132 ? 112.771 61.374 6.022 1.00 24.69 132 VAL A O 1
ATOM 1019 N N . LYS A 1 133 ? 110.915 62.368 5.226 1.00 27.25 133 LYS A N 1
ATOM 1020 C CA . LYS A 1 133 ? 110.844 63.337 6.314 1.00 28.10 133 LYS A CA 1
ATOM 1021 C C . LYS A 1 133 ? 109.825 62.899 7.362 1.00 27.56 133 LYS A C 1
ATOM 1022 O O . LYS A 1 133 ? 108.684 62.576 7.035 1.00 25.65 133 LYS A O 1
ATOM 1028 N N . PRO A 1 134 ? 110.229 62.883 8.639 1.00 28.66 134 PRO A N 1
ATOM 1029 C CA . PRO A 1 134 ? 109.333 62.479 9.724 1.00 30.81 134 PRO A CA 1
ATOM 1030 C C . PRO A 1 134 ? 107.986 63.200 9.661 1.00 32.50 134 PRO A C 1
ATOM 1031 O O . PRO A 1 134 ? 106.939 62.599 9.904 1.00 31.99 134 PRO A O 1
ATOM 1035 N N . GLU A 1 135 ? 108.018 64.487 9.328 1.00 34.00 135 GLU A N 1
ATOM 1036 C CA . GLU A 1 135 ? 106.796 65.280 9.238 1.00 35.74 135 GLU A CA 1
ATOM 1037 C C . GLU A 1 135 ? 105.860 64.806 8.125 1.00 35.67 135 GLU A C 1
ATOM 1038 O O . GLU A 1 135 ? 104.636 64.848 8.277 1.00 34.28 135 GLU A O 1
ATOM 1044 N N . ASP A 1 136 ? 106.425 64.355 7.007 1.00 34.08 136 ASP A N 1
ATOM 1045 C CA . ASP A 1 136 ? 105.599 63.872 5.903 1.00 33.90 136 ASP A CA 1
ATOM 1046 C C . ASP A 1 136 ? 104.993 62.521 6.264 1.00 33.69 136 ASP A C 1
ATOM 1047 O O . ASP A 1 136 ? 103.866 62.208 5.873 1.00 33.52 136 ASP A O 1
ATOM 1052 N N . LEU A 1 137 ? 105.752 61.719 7.006 1.00 32.85 137 LEU A N 1
ATOM 1053 C CA . LEU A 1 137 ? 105.284 60.403 7.423 1.00 32.45 137 LEU A CA 1
ATOM 1054 C C . LEU A 1 137 ? 104.089 60.579 8.350 1.00 33.36 137 LEU A C 1
ATOM 1055 O O . LEU A 1 137 ? 103.068 59.908 8.201 1.00 32.30 137 LEU A O 1
ATOM 1060 N N . ASP A 1 138 ? 104.232 61.490 9.306 1.00 34.31 138 ASP A N 1
ATOM 1061 C CA . ASP A 1 138 ? 103.171 61.777 10.262 1.00 37.57 138 ASP A CA 1
ATOM 1062 C C . ASP A 1 138 ? 101.923 62.217 9.508 1.00 37.53 138 ASP A C 1
ATOM 1063 O O . ASP A 1 138 ? 100.811 61.803 9.832 1.00 38.57 138 ASP A O 1
ATOM 1068 N N . ASP A 1 139 ? 102.123 63.050 8.492 1.00 38.60 139 ASP A N 1
ATOM 1069 C CA . ASP A 1 139 ? 101.032 63.550 7.663 1.00 39.60 139 ASP A CA 1
ATOM 1070 C C . ASP A 1 139 ? 100.350 62.396 6.926 1.00 38.64 139 ASP A C 1
ATOM 1071 O O . ASP A 1 139 ? 99.125 62.275 6.936 1.00 36.30 139 ASP A O 1
ATOM 1076 N N . ALA A 1 140 ? 101.155 61.545 6.295 1.00 37.94 140 ALA A N 1
ATOM 1077 C CA . ALA A 1 140 ? 100.642 60.401 5.547 1.00 36.70 140 ALA A CA 1
ATOM 1078 C C . ALA A 1 140 ? 99.854 59.443 6.437 1.00 36.59 140 ALA A C 1
ATOM 1079 O O . ALA A 1 140 ? 98.795 58.951 6.048 1.00 37.05 140 ALA A O 1
ATOM 1081 N N . LEU A 1 141 ? 100.381 59.174 7.627 1.00 35.87 141 LEU A N 1
ATOM 1082 C CA . LEU A 1 141 ? 99.724 58.278 8.569 1.00 37.62 141 LEU A CA 1
ATOM 1083 C C . LEU A 1 141 ? 98.432 58.895 9.085 1.00 40.17 141 LEU A C 1
ATOM 1084 O O . LEU A 1 141 ? 97.498 58.189 9.459 1.00 39.97 141 LEU A O 1
ATOM 1089 N N . ARG A 1 142 ? 98.388 60.222 9.096 1.00 42.54 142 ARG A N 1
ATOM 1090 C CA . ARG A 1 142 ? 97.220 60.943 9.573 1.00 44.89 142 ARG A CA 1
ATOM 1091 C C . ARG A 1 142 ? 96.014 60.705 8.670 1.00 44.74 142 ARG A C 1
ATOM 1092 O O . ARG A 1 142 ? 94.910 60.472 9.156 1.00 45.10 142 ARG A O 1
ATOM 1100 N N . LYS A 1 143 ? 96.225 60.755 7.358 1.00 45.18 143 LYS A N 1
ATOM 1101 C CA . LYS A 1 143 ? 95.131 60.540 6.418 1.00 45.99 143 LYS A CA 1
ATOM 1102 C C . LYS A 1 143 ? 94.967 59.087 5.984 1.00 45.20 143 LYS A C 1
ATOM 1103 O O . LYS A 1 143 ? 94.054 58.755 5.226 1.00 45.10 143 LYS A O 1
ATOM 1109 N N . ASN A 1 144 ? 95.851 58.225 6.475 1.00 44.00 144 ASN A N 1
ATOM 1110 C CA . ASN A 1 144 ? 95.794 56.796 6.174 1.00 42.64 144 ASN A CA 1
ATOM 1111 C C . ASN A 1 144 ? 95.895 56.041 7.498 1.00 42.43 144 ASN A C 1
ATOM 1112 O O . ASN A 1 144 ? 96.809 55.245 7.704 1.00 42.95 144 ASN A O 1
ATOM 1117 N N . PRO A 1 145 ? 94.940 56.280 8.412 1.00 42.24 145 PRO A N 1
ATOM 1118 C CA . PRO A 1 145 ? 94.898 55.647 9.734 1.00 41.25 145 PRO A CA 1
ATOM 1119 C C . PRO A 1 145 ? 94.610 54.146 9.766 1.00 40.15 145 PRO A C 1
ATOM 1120 O O . PRO A 1 145 ? 94.789 53.505 10.800 1.00 39.19 145 PRO A O 1
ATOM 1124 N N . ASP A 1 146 ? 94.170 53.583 8.646 1.00 39.18 146 ASP A N 1
ATOM 1125 C CA . ASP A 1 146 ? 93.862 52.158 8.612 1.00 39.12 146 ASP A CA 1
ATOM 1126 C C . ASP A 1 146 ? 95.047 51.266 8.236 1.00 37.51 146 ASP A C 1
ATOM 1127 O O . ASP A 1 146 ? 94.923 50.041 8.221 1.00 38.31 146 ASP A O 1
ATOM 1132 N N . VAL A 1 147 ? 96.194 51.871 7.942 1.00 35.26 147 VAL A N 1
ATOM 1133 C CA . VAL A 1 147 ? 97.379 51.089 7.596 1.00 33.22 147 VAL A CA 1
ATOM 1134 C C . VAL A 1 147 ? 97.831 50.331 8.840 1.00 31.16 147 VAL A C 1
ATOM 1135 O O . VAL A 1 147 ? 97.700 50.827 9.958 1.00 32.32 147 VAL A O 1
ATOM 1139 N N . GLU A 1 148 ? 98.362 49.130 8.640 1.00 29.38 148 GLU A N 1
ATOM 1140 C CA . GLU A 1 148 ? 98.822 48.293 9.742 1.00 26.34 148 GLU A CA 1
ATOM 1141 C C . GLU A 1 148 ? 100.318 48.411 10.015 1.00 25.54 148 GLU A C 1
ATOM 1142 O O . GLU A 1 148 ? 100.769 48.235 11.146 1.00 23.58 148 GLU A O 1
ATOM 1148 N N . ALA A 1 149 ? 101.086 48.709 8.976 1.00 24.34 149 ALA A N 1
ATOM 1149 C CA . ALA A 1 149 ? 102.530 48.828 9.130 1.00 23.29 149 ALA A CA 1
ATOM 1150 C C . ALA A 1 149 ? 103.118 49.866 8.190 1.00 22.14 149 ALA A C 1
ATOM 1151 O O . ALA A 1 149 ? 102.483 50.279 7.218 1.00 23.58 149 ALA A O 1
ATOM 1153 N N . VAL A 1 150 ? 104.339 50.286 8.501 1.00 21.84 150 VAL A N 1
ATOM 1154 C CA . VAL A 1 150 ? 105.065 51.264 7.703 1.00 20.08 150 VAL A CA 1
ATOM 1155 C C . VAL A 1 150 ? 106.404 50.640 7.319 1.00 19.62 150 VAL A C 1
ATOM 1156 O O . VAL A 1 150 ? 107.080 50.056 8.167 1.00 19.77 150 VAL A O 1
ATOM 1160 N N . THR A 1 151 ? 106.781 50.737 6.047 1.00 19.80 151 THR A N 1
ATOM 1161 C CA . THR A 1 151 ? 108.072 50.195 5.632 1.00 19.25 151 THR A CA 1
ATOM 1162 C C . THR A 1 151 ? 109.033 51.342 5.384 1.00 19.64 151 THR A C 1
ATOM 1163 O O . THR A 1 151 ? 108.653 52.396 4.861 1.00 19.75 151 THR A O 1
ATOM 1167 N N . ILE A 1 152 ? 110.279 51.133 5.785 1.00 17.87 152 ILE A N 1
ATOM 1168 C CA . ILE A 1 152 ? 111.325 52.125 5.612 1.00 18.51 152 ILE A CA 1
ATOM 1169 C C . ILE A 1 152 ? 112.558 51.450 5.030 1.00 18.29 152 ILE A C 1
ATOM 1170 O O . ILE A 1 152 ? 113.011 50.423 5.542 1.00 18.66 152 ILE A O 1
ATOM 1175 N N . THR A 1 153 ? 113.085 52.015 3.950 1.00 18.52 153 THR A N 1
ATOM 1176 C CA . THR A 1 153 ? 114.302 51.489 3.348 1.00 18.34 153 THR A CA 1
ATOM 1177 C C . THR A 1 153 ? 115.359 52.290 4.095 1.00 19.29 153 THR A C 1
ATOM 1178 O O . THR A 1 153 ? 115.527 53.482 3.835 1.00 18.84 153 THR A O 1
ATOM 1182 N N . TYR A 1 154 ? 116.043 51.652 5.043 1.00 17.72 154 TYR A N 1
ATOM 1183 C CA . TYR A 1 154 ? 117.057 52.342 5.844 1.00 17.31 154 TYR A CA 1
ATOM 1184 C C . TYR A 1 154 ? 118.128 52.981 4.960 1.00 18.66 154 TYR A C 1
ATOM 1185 O O . TYR A 1 154 ? 118.415 54.174 5.079 1.00 18.08 154 TYR A O 1
ATOM 1194 N N . ASN A 1 155 ? 118.711 52.182 4.076 1.00 17.02 155 ASN A N 1
ATOM 1195 C CA . ASN A 1 155 ? 119.730 52.665 3.156 1.00 18.36 155 ASN A CA 1
ATOM 1196 C C . ASN A 1 155 ? 119.267 52.332 1.740 1.00 18.42 155 ASN A C 1
ATOM 1197 O O . ASN A 1 155 ? 119.203 51.161 1.362 1.00 19.34 155 ASN A O 1
ATOM 1202 N N . GLU A 1 156 ? 118.912 53.358 0.970 1.00 17.20 156 GLU A N 1
ATOM 1203 C CA . GLU A 1 156 ? 118.462 53.147 -0.402 1.00 17.24 156 GLU A CA 1
ATOM 1204 C C . GLU A 1 156 ? 119.692 53.020 -1.295 1.00 18.17 156 GLU A C 1
ATOM 1205 O O . GLU A 1 156 ? 120.341 54.007 -1.646 1.00 16.41 156 GLU A O 1
ATOM 1211 N N . THR A 1 157 ? 120.004 51.779 -1.648 1.00 17.23 157 THR A N 1
ATOM 1212 C CA . THR A 1 157 ? 121.168 51.463 -2.456 1.00 17.70 157 THR A CA 1
ATOM 1213 C C . THR A 1 157 ? 121.205 52.096 -3.838 1.00 17.19 157 THR A C 1
ATOM 1214 O O . THR A 1 157 ? 122.282 52.283 -4.397 1.00 16.33 157 THR A O 1
ATOM 1218 N N . SER A 1 158 ? 120.039 52.420 -4.391 1.00 16.07 158 SER A N 1
ATOM 1219 C CA . SER A 1 158 ? 119.981 53.017 -5.719 1.00 17.97 158 SER A CA 1
ATOM 1220 C C . SER A 1 158 ? 120.292 54.513 -5.718 1.00 19.41 158 SER A C 1
ATOM 1221 O O . SER A 1 158 ? 120.587 55.085 -6.769 1.00 21.83 158 SER A O 1
ATOM 1224 N N . THR A 1 159 ? 120.245 55.143 -4.550 1.00 18.36 159 THR A N 1
ATOM 1225 C CA . THR A 1 159 ? 120.500 56.582 -4.472 1.00 19.91 159 THR A CA 1
ATOM 1226 C C . THR A 1 159 ? 121.571 57.001 -3.476 1.00 20.19 159 THR A C 1
ATOM 1227 O O . THR A 1 159 ? 121.918 58.181 -3.397 1.00 20.29 159 THR A O 1
ATOM 1231 N N . GLY A 1 160 ? 122.093 56.051 -2.711 1.00 18.97 160 GLY A N 1
ATOM 1232 C CA . GLY A 1 160 ? 123.110 56.392 -1.734 1.00 20.06 160 GLY A CA 1
ATOM 1233 C C . GLY A 1 160 ? 122.570 57.274 -0.620 1.00 20.68 160 GLY A C 1
ATOM 1234 O O . GLY A 1 160 ? 123.282 58.127 -0.085 1.00 19.54 160 GLY A O 1
ATOM 1235 N N . VAL A 1 161 ? 121.304 57.072 -0.267 1.00 20.65 161 VAL A N 1
ATOM 1236 C CA . VAL A 1 161 ? 120.674 57.849 0.795 1.00 19.79 161 VAL A CA 1
ATOM 1237 C C . VAL A 1 161 ? 120.387 56.993 2.025 1.00 20.26 161 VAL A C 1
ATOM 1238 O O . VAL A 1 161 ? 119.927 55.857 1.909 1.00 19.97 161 VAL A O 1
ATOM 1242 N N . LEU A 1 162 ? 120.680 57.536 3.203 1.00 18.36 162 LEU A N 1
ATOM 1243 C CA . LEU A 1 162 ? 120.398 56.835 4.444 1.00 19.37 162 LEU A CA 1
ATOM 1244 C C . LEU A 1 162 ? 119.238 57.581 5.103 1.00 20.84 162 LEU A C 1
ATOM 1245 O O . LEU A 1 162 ? 119.356 58.767 5.410 1.00 22.08 162 LEU A O 1
ATOM 1250 N N . ASN A 1 163 ? 118.114 56.898 5.299 1.00 21.44 163 ASN A N 1
ATOM 1251 C CA . ASN A 1 163 ? 116.952 57.516 5.936 1.00 21.90 163 ASN A CA 1
ATOM 1252 C C . ASN A 1 163 ? 117.198 57.697 7.431 1.00 21.98 163 ASN A C 1
ATOM 1253 O O . ASN A 1 163 ? 117.979 56.957 8.035 1.00 21.96 163 ASN A O 1
ATOM 1258 N N . PRO A 1 164 ? 116.541 58.696 8.046 1.00 21.31 164 PRO A N 1
ATOM 1259 C CA . PRO A 1 164 ? 116.680 58.972 9.479 1.00 22.32 164 PRO A CA 1
ATOM 1260 C C . PRO A 1 164 ? 115.769 58.000 10.227 1.00 21.44 164 PRO A C 1
ATOM 1261 O O . PRO A 1 164 ? 114.744 58.387 10.786 1.00 20.66 164 PRO A O 1
ATOM 1265 N N . LEU A 1 165 ? 116.156 56.730 10.221 1.00 21.42 165 LEU A N 1
ATOM 1266 C CA . LEU A 1 165 ? 115.370 55.675 10.847 1.00 21.15 165 LEU A CA 1
ATOM 1267 C C . LEU A 1 165 ? 114.838 55.912 12.262 1.00 21.77 165 LEU A C 1
ATOM 1268 O O . LEU A 1 165 ? 113.648 55.733 12.510 1.00 22.60 165 LEU A O 1
ATOM 1273 N N . PRO A 1 166 ? 115.702 56.306 13.210 1.00 23.68 166 PRO A N 1
ATOM 1274 C CA . PRO A 1 166 ? 115.199 56.528 14.571 1.00 24.84 166 PRO A CA 1
ATOM 1275 C C . PRO A 1 166 ? 113.987 57.458 14.636 1.00 25.95 166 PRO A C 1
ATOM 1276 O O . PRO A 1 166 ? 112.971 57.128 15.251 1.00 25.92 166 PRO A O 1
ATOM 1280 N N . GLU A 1 167 ? 114.093 58.617 13.994 1.00 26.31 167 GLU A N 1
ATOM 1281 C CA . GLU A 1 167 ? 113.004 59.585 14.002 1.00 27.00 167 GLU A CA 1
ATOM 1282 C C . GLU A 1 167 ? 111.787 59.096 13.231 1.00 26.43 167 GLU A C 1
ATOM 1283 O O . GLU A 1 167 ? 110.651 59.387 13.606 1.00 25.60 167 GLU A O 1
ATOM 1289 N N . LEU A 1 168 ? 112.020 58.356 12.150 1.00 24.76 168 LEU A N 1
ATOM 1290 C CA . LEU A 1 168 ? 110.920 57.826 11.356 1.00 24.61 168 LEU A CA 1
ATOM 1291 C C . LEU A 1 168 ? 110.177 56.749 12.135 1.00 25.18 168 LEU A C 1
ATOM 1292 O O . LEU A 1 168 ? 108.947 56.688 12.110 1.00 25.76 168 LEU A O 1
ATOM 1297 N N . ALA A 1 169 ? 110.930 55.896 12.823 1.00 25.00 169 ALA A N 1
ATOM 1298 C CA . ALA A 1 169 ? 110.338 54.823 13.614 1.00 25.55 169 ALA A CA 1
ATOM 1299 C C . ALA A 1 169 ? 109.504 55.388 14.763 1.00 26.87 169 ALA A C 1
ATOM 1300 O O . ALA A 1 169 ? 108.450 54.845 15.103 1.00 26.34 169 ALA A O 1
ATOM 1302 N N . LYS A 1 170 ? 109.981 56.477 15.359 1.00 27.01 170 LYS A N 1
ATOM 1303 C CA . LYS A 1 170 ? 109.300 57.160 16.446 1.00 29.33 170 LYS A CA 1
ATOM 1304 C C . LYS A 1 170 ? 107.912 57.621 16.012 1.00 28.59 170 LYS A C 1
ATOM 1305 O O . LYS A 1 170 ? 106.927 57.464 16.721 1.00 30.34 170 LYS A O 1
ATOM 1311 N N . VAL A 1 171 ? 107.879 58.225 14.831 1.00 28.88 171 VAL A N 1
ATOM 1312 C CA . VAL A 1 171 ? 106.641 58.750 14.275 1.00 28.67 171 VAL A CA 1
ATOM 1313 C C . VAL A 1 171 ? 105.651 57.618 14.020 1.00 29.84 171 VAL A C 1
ATOM 1314 O O . VAL A 1 171 ? 104.467 57.732 14.340 1.00 29.19 171 VAL A O 1
ATOM 1318 N N . ALA A 1 172 ? 106.141 56.522 13.449 1.00 29.17 172 ALA A N 1
ATOM 1319 C CA . ALA A 1 172 ? 105.293 55.371 13.156 1.00 29.37 172 ALA A CA 1
ATOM 1320 C C . ALA A 1 172 ? 104.682 54.806 14.437 1.00 30.63 172 ALA A C 1
ATOM 1321 O O . ALA A 1 172 ? 103.503 54.444 14.463 1.00 29.73 172 ALA A O 1
ATOM 1323 N N . LYS A 1 173 ? 105.486 54.731 15.494 1.00 31.90 173 LYS A N 1
ATOM 1324 C CA . LYS A 1 173 ? 105.009 54.211 16.771 1.00 36.44 173 LYS A CA 1
ATOM 1325 C C . LYS A 1 173 ? 103.984 55.132 17.420 1.00 37.70 173 LYS A C 1
ATOM 1326 O O . LYS A 1 173 ? 103.060 54.664 18.087 1.00 38.01 173 LYS A O 1
ATOM 1332 N N . GLU A 1 174 ? 104.148 56.437 17.228 1.00 38.68 174 GLU A N 1
ATOM 1333 C CA . GLU A 1 174 ? 103.210 57.407 17.785 1.00 40.03 174 GLU A CA 1
ATOM 1334 C C . GLU A 1 174 ? 101.828 57.130 17.215 1.00 39.27 174 GLU A C 1
ATOM 1335 O O . GLU A 1 174 ? 100.812 57.449 17.831 1.00 39.66 174 GLU A O 1
ATOM 1341 N N . HIS A 1 175 ? 101.804 56.536 16.026 1.00 37.54 175 HIS A N 1
ATOM 1342 C CA . HIS A 1 175 ? 100.558 56.196 15.354 1.00 36.14 175 HIS A CA 1
ATOM 1343 C C . HIS A 1 175 ? 100.213 54.734 15.605 1.00 35.27 175 HIS A C 1
ATOM 1344 O O . HIS A 1 175 ? 99.280 54.191 15.013 1.00 34.47 175 HIS A O 1
ATOM 1351 N N . ASP A 1 176 ? 100.981 54.110 16.494 1.00 35.22 176 ASP A N 1
ATOM 1352 C CA . ASP A 1 176 ? 100.788 52.714 16.869 1.00 36.16 176 ASP A CA 1
ATOM 1353 C C . ASP A 1 176 ? 100.792 51.779 15.660 1.00 34.17 176 ASP A C 1
ATOM 1354 O O . ASP A 1 176 ? 99.924 50.919 15.519 1.00 34.32 176 ASP A O 1
ATOM 1359 N N . LYS A 1 177 ? 101.784 51.951 14.793 1.00 31.93 177 LYS A N 1
ATOM 1360 C CA . LYS A 1 177 ? 101.907 51.121 13.600 1.00 29.37 177 LYS A CA 1
ATOM 1361 C C . LYS A 1 177 ? 103.153 50.245 13.685 1.00 27.71 177 LYS A C 1
ATOM 1362 O O . LYS A 1 177 ? 104.109 50.579 14.387 1.00 25.86 177 LYS A O 1
ATOM 1368 N N . LEU A 1 178 ? 103.134 49.124 12.969 1.00 24.80 178 LEU A N 1
ATOM 1369 C CA . LEU A 1 178 ? 104.283 48.226 12.938 1.00 24.30 178 LEU A CA 1
ATOM 1370 C C . LEU A 1 178 ? 105.342 48.884 12.065 1.00 22.37 178 LEU A C 1
ATOM 1371 O O . LEU A 1 178 ? 105.019 49.522 11.063 1.00 24.47 178 LEU A O 1
ATOM 1376 N N . VAL A 1 179 ? 106.603 48.729 12.437 1.00 21.42 179 VAL A N 1
ATOM 1377 C CA . VAL A 1 179 ? 107.682 49.326 11.663 1.00 20.61 179 VAL A CA 1
ATOM 1378 C C . VAL A 1 179 ? 108.548 48.241 11.022 1.00 18.81 179 VAL A C 1
ATOM 1379 O O . VAL A 1 179 ? 109.199 47.475 11.720 1.00 17.60 179 VAL A O 1
ATOM 1383 N N . PHE A 1 180 ? 108.535 48.178 9.693 1.00 19.51 180 PHE A N 1
ATOM 1384 C CA . PHE A 1 180 ? 109.328 47.195 8.953 1.00 18.71 180 PHE A CA 1
ATOM 1385 C C . PHE A 1 180 ? 110.505 47.927 8.317 1.00 17.73 180 PHE A C 1
ATOM 1386 O O . PHE A 1 180 ? 110.317 48.933 7.635 1.00 17.76 180 PHE A O 1
ATOM 1394 N N . VAL A 1 181 ? 111.713 47.417 8.523 1.00 16.96 181 VAL A N 1
ATOM 1395 C CA . VAL A 1 181 ? 112.891 48.074 7.979 1.00 15.86 181 VAL A CA 1
ATOM 1396 C C . VAL A 1 181 ? 113.741 47.214 7.058 1.00 16.26 181 VAL A C 1
ATOM 1397 O O . VAL A 1 181 ? 114.216 46.146 7.448 1.00 13.79 181 VAL A O 1
ATOM 1401 N N . ASP A 1 182 ? 113.913 47.687 5.828 1.00 14.65 182 ASP A N 1
ATOM 1402 C CA . ASP A 1 182 ? 114.754 47.010 4.850 1.00 15.71 182 ASP A CA 1
ATOM 1403 C C . ASP A 1 182 ? 116.141 47.581 5.136 1.00 16.07 182 ASP A C 1
ATOM 1404 O O . ASP A 1 182 ? 116.428 48.729 4.794 1.00 16.87 182 ASP A O 1
ATOM 1409 N N . ALA A 1 183 ? 116.986 46.794 5.794 1.00 14.86 183 ALA A N 1
ATOM 1410 C CA . ALA A 1 183 ? 118.333 47.240 6.121 1.00 15.30 183 ALA A CA 1
ATOM 1411 C C . ALA A 1 183 ? 119.358 46.384 5.386 1.00 13.88 183 ALA A C 1
ATOM 1412 O O . ALA A 1 183 ? 120.455 46.137 5.892 1.00 13.94 183 ALA A O 1
ATOM 1414 N N . VAL A 1 184 ? 119.009 45.942 4.183 1.00 14.98 184 VAL A N 1
ATOM 1415 C CA . VAL A 1 184 ? 119.919 45.096 3.421 1.00 15.56 184 VAL A CA 1
ATOM 1416 C C . VAL A 1 184 ? 121.279 45.740 3.160 1.00 16.71 184 VAL A C 1
ATOM 1417 O O . VAL A 1 184 ? 122.305 45.065 3.264 1.00 17.04 184 VAL A O 1
ATOM 1421 N N . SER A 1 185 ? 121.301 47.027 2.821 1.00 15.25 185 SER A N 1
ATOM 1422 C CA . SER A 1 185 ? 122.577 47.701 2.579 1.00 16.45 185 SER A CA 1
ATOM 1423 C C . SER A 1 185 ? 122.937 48.642 3.731 1.00 17.82 185 SER A C 1
ATOM 1424 O O . SER A 1 185 ? 123.792 49.523 3.587 1.00 18.58 185 SER A O 1
ATOM 1427 N N . ALA A 1 186 ? 122.289 48.444 4.876 1.00 15.78 186 ALA A N 1
ATOM 1428 C CA . ALA A 1 186 ? 122.539 49.274 6.048 1.00 17.99 186 ALA A CA 1
ATOM 1429 C C . ALA A 1 186 ? 123.120 48.489 7.222 1.00 17.50 186 ALA A C 1
ATOM 1430 O O . ALA A 1 186 ? 124.066 48.942 7.868 1.00 18.07 186 ALA A O 1
ATOM 1432 N N . MET A 1 187 ? 122.564 47.313 7.502 1.00 15.87 187 MET A N 1
ATOM 1433 C CA . MET A 1 187 ? 123.054 46.521 8.626 1.00 14.80 187 MET A CA 1
ATOM 1434 C C . MET A 1 187 ? 124.549 46.258 8.482 1.00 15.93 187 MET A C 1
ATOM 1435 O O . MET A 1 187 ? 125.004 45.775 7.445 1.00 16.63 187 MET A O 1
ATOM 1440 N N . GLY A 1 188 ? 125.302 46.572 9.531 1.00 17.10 188 GLY A N 1
ATOM 1441 C CA . GLY A 1 188 ? 126.741 46.371 9.504 1.00 18.16 188 GLY A CA 1
ATOM 1442 C C . GLY A 1 188 ? 127.504 47.585 9.004 1.00 19.33 188 GLY A C 1
ATOM 1443 O O . GLY A 1 188 ? 128.728 47.646 9.121 1.00 19.02 188 GLY A O 1
ATOM 1444 N N . GLY A 1 189 ? 126.777 48.553 8.453 1.00 19.63 189 GLY A N 1
ATOM 1445 C CA . GLY A 1 189 ? 127.397 49.760 7.935 1.00 18.89 189 GLY A CA 1
ATOM 1446 C C . GLY A 1 189 ? 126.830 51.004 8.591 1.00 19.93 189 GLY A C 1
ATOM 1447 O O . GLY A 1 189 ? 127.511 52.024 8.699 1.00 21.03 189 GLY A O 1
ATOM 1448 N N . ALA A 1 190 ? 125.573 50.920 9.016 1.00 19.57 190 ALA A N 1
ATOM 1449 C CA . ALA A 1 190 ? 124.897 52.024 9.698 1.00 20.16 190 ALA A CA 1
ATOM 1450 C C . ALA A 1 190 ? 124.347 51.411 10.979 1.00 21.89 190 ALA A C 1
ATOM 1451 O O . ALA A 1 190 ? 123.940 50.252 10.984 1.00 21.55 190 ALA A O 1
ATOM 1453 N N . ASP A 1 191 ? 124.331 52.175 12.064 1.00 20.43 191 ASP A N 1
ATOM 1454 C CA . ASP A 1 191 ? 123.870 51.631 13.332 1.00 20.46 191 ASP A CA 1
ATOM 1455 C C . ASP A 1 191 ? 122.404 51.222 13.368 1.00 19.11 191 ASP A C 1
ATOM 1456 O O . ASP A 1 191 ? 121.554 51.807 12.692 1.00 18.90 191 ASP A O 1
ATOM 1461 N N . ILE A 1 192 ? 122.131 50.192 14.161 1.00 18.37 192 ILE A N 1
ATOM 1462 C CA . ILE A 1 192 ? 120.777 49.697 14.365 1.00 18.55 192 ILE A CA 1
ATOM 1463 C C . ILE A 1 192 ? 120.648 49.305 15.836 1.00 17.79 192 ILE A C 1
ATOM 1464 O O . ILE A 1 192 ? 121.430 48.503 16.341 1.00 18.91 192 ILE A O 1
ATOM 1469 N N . LYS A 1 193 ? 119.682 49.905 16.522 1.00 19.19 193 LYS A N 1
ATOM 1470 C CA . LYS A 1 193 ? 119.409 49.593 17.925 1.00 19.89 193 LYS A CA 1
ATOM 1471 C C . LYS A 1 193 ? 117.958 49.132 17.870 1.00 19.56 193 LYS A C 1
ATOM 1472 O O . LYS A 1 193 ? 117.030 49.924 18.029 1.00 19.43 193 LYS A O 1
ATOM 1478 N N . PHE A 1 194 ? 117.781 47.838 17.620 1.00 19.43 194 PHE A N 1
ATOM 1479 C CA . PHE A 1 194 ? 116.463 47.242 17.453 1.00 19.99 194 PHE A CA 1
ATOM 1480 C C . PHE A 1 194 ? 115.418 47.530 18.526 1.00 20.18 194 PHE A C 1
ATOM 1481 O O . PHE A 1 194 ? 114.365 48.104 18.232 1.00 19.37 194 PHE A O 1
ATOM 1489 N N . ASP A 1 195 ? 115.688 47.112 19.758 1.00 21.33 195 ASP A N 1
ATOM 1490 C CA . ASP A 1 195 ? 114.744 47.332 20.850 1.00 22.97 195 ASP A CA 1
ATOM 1491 C C . ASP A 1 195 ? 114.492 48.815 21.112 1.00 23.86 195 ASP A C 1
ATOM 1492 O O . ASP A 1 195 ? 113.350 49.269 21.134 1.00 24.98 195 ASP A O 1
ATOM 1497 N N . LYS A 1 196 ? 115.573 49.558 21.311 1.00 23.43 196 LYS A N 1
ATOM 1498 C CA . LYS A 1 196 ? 115.497 50.984 21.608 1.00 24.53 196 LYS A CA 1
ATOM 1499 C C . LYS A 1 196 ? 114.719 51.828 20.599 1.00 24.33 196 LYS A C 1
ATOM 1500 O O . LYS A 1 196 ? 113.973 52.729 20.987 1.00 23.32 196 LYS A O 1
ATOM 1506 N N . TRP A 1 197 ? 114.880 51.549 19.310 1.00 21.19 197 TRP A N 1
ATOM 1507 C CA . TRP A 1 197 ? 114.173 52.324 18.298 1.00 22.06 197 TRP A CA 1
ATOM 1508 C C . TRP A 1 197 ? 112.758 51.825 18.033 1.00 21.18 197 TRP A C 1
ATOM 1509 O O . TRP A 1 197 ? 112.033 52.404 17.230 1.00 23.81 197 TRP A O 1
ATOM 1520 N N . GLY A 1 198 ? 112.369 50.753 18.715 1.00 21.58 198 GLY A N 1
ATOM 1521 C CA . GLY A 1 198 ? 111.029 50.211 18.557 1.00 20.93 198 GLY A CA 1
ATOM 1522 C C . GLY A 1 198 ? 110.731 49.589 17.206 1.00 20.52 198 GLY A C 1
ATOM 1523 O O . GLY A 1 198 ? 109.609 49.676 16.708 1.00 21.74 198 GLY A O 1
ATOM 1524 N N . LEU A 1 199 ? 111.730 48.954 16.608 1.00 19.57 199 LEU A N 1
ATOM 1525 C CA . LEU A 1 199 ? 111.541 48.325 15.305 1.00 19.86 199 LEU A CA 1
ATOM 1526 C C . LEU A 1 199 ? 110.812 46.995 15.483 1.00 18.95 199 LEU A C 1
ATOM 1527 O O . LEU A 1 199 ? 111.000 46.310 16.486 1.00 20.19 199 LEU A O 1
ATOM 1532 N N . ASP A 1 200 ? 109.972 46.630 14.522 1.00 19.41 200 ASP A N 1
ATOM 1533 C CA . ASP A 1 200 ? 109.246 45.368 14.624 1.00 18.86 200 ASP A CA 1
ATOM 1534 C C . ASP A 1 200 ? 109.858 44.298 13.728 1.00 18.18 200 ASP A C 1
ATOM 1535 O O . ASP A 1 200 ? 109.789 43.111 14.032 1.00 18.04 200 ASP A O 1
ATOM 1540 N N . VAL A 1 201 ? 110.443 44.736 12.618 1.00 18.40 201 VAL A N 1
ATOM 1541 C CA . VAL A 1 201 ? 111.134 43.844 11.698 1.00 18.0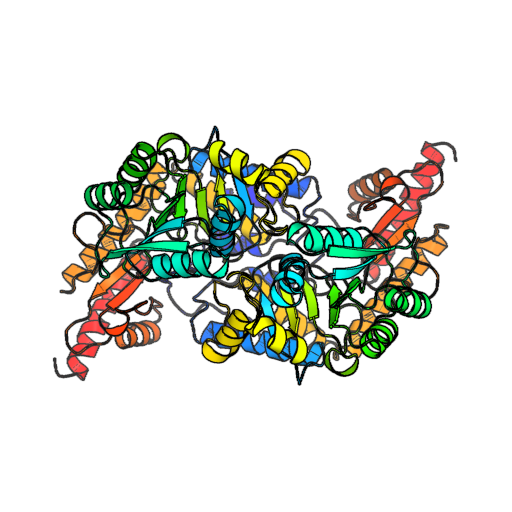6 201 VAL A CA 1
ATOM 1542 C C . VAL A 1 201 ? 112.291 44.591 11.051 1.00 17.16 201 VAL A C 1
ATOM 1543 O O . VAL A 1 201 ? 112.133 45.722 10.582 1.00 18.07 201 VAL A O 1
ATOM 1547 N N . VAL A 1 202 ? 113.466 43.975 11.056 1.00 14.99 202 VAL A N 1
ATOM 1548 C CA . VAL A 1 202 ? 114.607 44.560 10.378 1.00 15.49 202 VAL A CA 1
ATOM 1549 C C . VAL A 1 202 ? 115.265 43.376 9.696 1.00 16.17 202 VAL A C 1
ATOM 1550 O O . VAL A 1 202 ? 115.348 42.286 10.271 1.00 14.13 202 VAL A O 1
ATOM 1554 N N . PHE A 1 203 ? 115.682 43.565 8.453 1.00 14.36 203 PHE A N 1
ATOM 1555 C CA . PHE A 1 203 ? 116.324 42.475 7.745 1.00 14.44 203 PHE A CA 1
ATOM 1556 C C . PHE A 1 203 ? 117.466 42.948 6.875 1.00 13.73 203 PHE A C 1
ATOM 1557 O O . PHE A 1 203 ? 117.520 44.106 6.445 1.00 13.81 203 PHE A O 1
ATOM 1565 N N . SER A 1 204 ? 118.396 42.037 6.634 1.00 13.67 204 SER A N 1
ATOM 1566 C CA . SER A 1 204 ? 119.541 42.344 5.808 1.00 14.02 204 SER A CA 1
ATOM 1567 C C . SER A 1 204 ? 120.027 41.064 5.148 1.00 15.56 204 SER A C 1
ATOM 1568 O O . SER A 1 204 ? 119.435 39.986 5.333 1.00 14.03 204 SER A O 1
ATOM 1571 N N . SER A 1 205 ? 121.098 41.197 4.375 1.00 15.53 205 SER A N 1
ATOM 1572 C CA . SER A 1 205 ? 121.691 40.091 3.644 1.00 15.45 205 SER A CA 1
ATOM 1573 C C . SER A 1 205 ? 123.159 39.958 4.019 1.00 14.98 205 SER A C 1
ATOM 1574 O O . SER A 1 205 ? 123.752 40.868 4.593 1.00 15.60 205 SER A O 1
ATOM 1577 N N . SER A 1 206 ? 123.753 38.825 3.673 1.00 14.28 206 SER A N 1
ATOM 1578 C CA . SER A 1 206 ? 125.150 38.595 3.995 1.00 14.25 206 SER A CA 1
ATOM 1579 C C . SER A 1 206 ? 126.133 39.321 3.078 1.00 16.13 206 SER A C 1
ATOM 1580 O O . SER A 1 206 ? 127.238 39.679 3.505 1.00 14.34 206 SER A O 1
ATOM 1583 N N . GLN A 1 207 ? 125.719 39.562 1.835 1.00 15.24 207 GLN A N 1
ATOM 1584 C CA . GLN A 1 207 ? 126.602 40.155 0.827 1.00 15.51 207 GLN A CA 1
ATOM 1585 C C . GLN A 1 207 ? 126.737 41.673 0.681 1.00 15.44 207 GLN A C 1
ATOM 1586 O O . GLN A 1 207 ? 127.178 42.156 -0.365 1.00 15.05 207 GLN A O 1
ATOM 1592 N N . LYS A 1 208 ? 126.378 42.429 1.709 1.00 15.45 208 LYS A N 1
ATOM 1593 C CA . LYS A 1 208 ? 126.515 43.877 1.634 1.00 15.68 208 LYS A CA 1
ATOM 1594 C C . LYS A 1 208 ? 127.577 44.341 2.649 1.00 17.11 208 LYS A C 1
ATOM 1595 O O . LYS A 1 208 ? 128.733 43.924 2.559 1.00 16.02 208 LYS A O 1
ATOM 1601 N N . ALA A 1 209 ? 127.204 45.172 3.618 1.00 16.13 209 ALA A N 1
ATOM 1602 C CA . ALA A 1 209 ? 128.177 45.681 4.588 1.00 16.88 209 ALA A CA 1
ATOM 1603 C C . ALA A 1 209 ? 128.972 44.631 5.372 1.00 16.73 209 ALA A C 1
ATOM 1604 O O . ALA A 1 209 ? 130.080 44.909 5.819 1.00 17.64 209 ALA A O 1
ATOM 1606 N N . PHE A 1 210 ? 128.424 43.428 5.537 1.00 16.75 210 PHE A N 1
ATOM 1607 C CA . PHE A 1 210 ? 129.130 42.380 6.278 1.00 17.42 210 PHE A CA 1
ATOM 1608 C C . PHE A 1 210 ? 130.260 41.712 5.487 1.00 16.31 210 PHE A C 1
ATOM 1609 O O . PHE A 1 210 ? 131.084 40.999 6.060 1.00 16.62 210 PHE A O 1
ATOM 1617 N N . GLY A 1 211 ? 130.292 41.926 4.174 1.00 16.03 211 GLY A N 1
ATOM 1618 C CA . GLY A 1 211 ? 131.350 41.342 3.363 1.00 15.45 211 GLY A CA 1
ATOM 1619 C C . GLY A 1 211 ? 131.398 39.819 3.334 1.00 15.86 211 GLY A C 1
ATOM 1620 O O . GLY A 1 211 ? 132.469 39.216 3.416 1.00 16.05 211 GLY A O 1
ATOM 1621 N N . VAL A 1 212 ? 130.237 39.191 3.219 1.00 15.65 212 VAL A N 1
ATOM 1622 C CA . VAL A 1 212 ? 130.160 37.731 3.164 1.00 14.74 212 VAL A CA 1
ATOM 1623 C C . VAL A 1 212 ? 129.475 37.371 1.850 1.00 15.16 212 VAL A C 1
ATOM 1624 O O . VAL A 1 212 ? 128.688 38.159 1.328 1.00 15.27 212 VAL A O 1
ATOM 1628 N N . PRO A 1 213 ? 129.780 36.192 1.279 1.00 14.86 213 PRO A N 1
ATOM 1629 C CA . PRO A 1 213 ? 129.113 35.857 0.017 1.00 14.63 213 PRO A CA 1
ATOM 1630 C C . PRO A 1 213 ? 127.595 35.802 0.186 1.00 15.44 213 PRO A C 1
ATOM 1631 O O . PRO A 1 213 ? 127.095 35.536 1.280 1.00 15.92 213 PRO A O 1
ATOM 1635 N N . PRO A 1 214 ? 126.844 36.061 -0.895 1.00 14.23 214 PRO A N 1
ATOM 1636 C CA . PRO A 1 214 ? 125.380 36.033 -0.844 1.00 14.21 214 PRO A CA 1
ATOM 1637 C C . PRO A 1 214 ? 124.860 34.623 -0.577 1.00 15.36 214 PRO A C 1
ATOM 1638 O O . PRO A 1 214 ? 125.541 33.644 -0.872 1.00 14.50 214 PRO A O 1
ATOM 1642 N N . GLY A 1 215 ? 123.657 34.529 -0.018 1.00 16.29 215 GLY A N 1
ATOM 1643 C CA . GLY A 1 215 ? 123.076 33.225 0.252 1.00 17.69 215 GLY A CA 1
ATOM 1644 C C . GLY A 1 215 ? 122.365 33.131 1.587 1.00 18.17 215 GLY A C 1
ATOM 1645 O O . GLY A 1 215 ? 121.603 32.190 1.831 1.00 16.41 215 GLY A O 1
ATOM 1646 N N . LEU A 1 216 ? 122.600 34.119 2.444 1.00 15.30 216 LEU A N 1
ATOM 1647 C CA . LEU A 1 216 ? 122.005 34.144 3.777 1.00 15.17 216 LEU A CA 1
ATOM 1648 C C . LEU A 1 216 ? 121.283 35.458 4.067 1.00 14.83 216 LEU A C 1
ATOM 1649 O O . LEU A 1 216 ? 121.699 36.514 3.597 1.00 14.94 216 LEU A O 1
ATOM 1654 N N . ALA A 1 217 ? 120.199 35.382 4.837 1.00 12.83 217 ALA A N 1
ATOM 1655 C CA . ALA A 1 217 ? 119.444 36.571 5.227 1.00 12.53 217 ALA A CA 1
ATOM 1656 C C . ALA A 1 217 ? 119.415 36.630 6.749 1.00 12.97 217 ALA A C 1
ATOM 1657 O O . ALA A 1 217 ? 119.395 35.595 7.420 1.00 14.35 217 ALA A O 1
ATOM 1659 N N . ILE A 1 218 ? 119.423 37.845 7.286 1.00 13.72 218 ILE A N 1
ATOM 1660 C CA . ILE A 1 218 ? 119.407 38.063 8.728 1.00 14.94 218 ILE A CA 1
ATOM 1661 C C . ILE A 1 218 ? 118.177 38.869 9.109 1.00 15.39 218 ILE A C 1
ATOM 1662 O O . ILE A 1 218 ? 117.895 39.903 8.507 1.00 14.72 218 ILE A O 1
ATOM 1667 N N . GLY A 1 219 ? 117.451 38.400 10.116 1.00 15.05 219 GLY A N 1
ATOM 1668 C CA . GLY A 1 219 ? 116.265 39.117 10.540 1.00 16.18 219 GLY A CA 1
ATOM 1669 C C . GLY A 1 219 ? 116.147 39.264 12.046 1.00 15.61 219 GLY A C 1
ATOM 1670 O O . GLY A 1 219 ? 116.649 38.441 12.807 1.00 17.77 219 GLY A O 1
ATOM 1671 N N . ALA A 1 220 ? 115.501 40.341 12.474 1.00 17.42 220 ALA A N 1
ATOM 1672 C CA . ALA A 1 220 ? 115.257 40.598 13.887 1.00 16.85 220 ALA A CA 1
ATOM 1673 C C . ALA A 1 220 ? 113.779 40.954 13.910 1.00 16.74 220 ALA A C 1
ATOM 1674 O O . ALA A 1 220 ? 113.307 41.712 13.056 1.00 17.03 220 ALA A O 1
ATOM 1676 N N . PHE A 1 221 ? 113.050 40.399 14.874 1.00 16.82 221 PHE A N 1
ATOM 1677 C CA . PHE A 1 221 ? 111.613 40.616 14.974 1.00 16.76 221 PHE A CA 1
ATOM 1678 C C . PHE A 1 221 ? 111.194 40.940 16.404 1.00 17.25 221 PHE A C 1
ATOM 1679 O O . PHE A 1 221 ? 111.743 40.387 17.350 1.00 17.51 221 PHE A O 1
ATOM 1687 N N . SER A 1 222 ? 110.214 41.827 16.555 1.00 17.99 222 SER A N 1
ATOM 1688 C CA . SER A 1 222 ? 109.746 42.219 17.882 1.00 20.08 222 SER A CA 1
ATOM 1689 C C . SER A 1 222 ? 108.725 41.243 18.449 1.00 21.15 222 SER A C 1
ATOM 1690 O O . SER A 1 222 ? 108.190 40.398 17.737 1.00 19.61 222 SER A O 1
ATOM 1693 N N . GLU A 1 223 ? 108.468 41.366 19.746 1.00 23.78 223 GLU A N 1
ATOM 1694 C CA . GLU A 1 223 ? 107.491 40.518 20.407 1.00 25.24 223 GLU A CA 1
ATOM 1695 C C . GLU A 1 223 ? 106.131 40.838 19.795 1.00 24.35 223 GLU A C 1
ATOM 1696 O O . GLU A 1 223 ? 105.319 39.947 19.560 1.00 23.87 223 GLU A O 1
ATOM 1702 N N . ARG A 1 224 ? 105.898 42.118 19.520 1.00 23.43 224 ARG A N 1
ATOM 1703 C CA . ARG A 1 224 ? 104.636 42.555 18.933 1.00 23.91 224 ARG A CA 1
ATOM 1704 C C . ARG A 1 224 ? 104.404 41.888 17.584 1.00 23.39 224 ARG A C 1
ATOM 1705 O O . ARG A 1 224 ? 103.314 41.391 17.305 1.00 22.83 224 ARG A O 1
ATOM 1713 N N . PHE A 1 225 ? 105.435 41.880 16.747 1.00 20.36 225 PHE A N 1
ATOM 1714 C CA . PHE A 1 225 ? 105.345 41.259 15.429 1.00 20.05 225 PHE A CA 1
ATOM 1715 C C . PHE A 1 225 ? 105.071 39.762 15.555 1.00 18.96 225 PHE A C 1
ATOM 1716 O O . PHE A 1 225 ? 104.214 39.218 14.862 1.00 19.66 225 PHE A O 1
ATOM 1724 N N . LEU A 1 226 ? 105.804 39.100 16.445 1.00 19.08 226 LEU A N 1
ATOM 1725 C CA . LEU A 1 226 ? 105.647 37.660 16.628 1.00 20.81 226 LEU A CA 1
ATOM 1726 C C . LEU A 1 226 ? 104.276 37.249 17.154 1.00 22.92 226 LEU A C 1
ATOM 1727 O O . LEU A 1 226 ? 103.773 36.176 16.810 1.00 22.26 226 LEU A O 1
ATOM 1732 N N . GLU A 1 227 ? 103.675 38.090 17.991 1.00 25.25 227 GLU A N 1
ATOM 1733 C CA . GLU A 1 227 ? 102.352 37.782 18.531 1.00 28.01 227 GLU A CA 1
ATOM 1734 C C . GLU A 1 227 ? 101.334 37.781 17.395 1.00 26.94 227 GLU A C 1
ATOM 1735 O O . GLU A 1 227 ? 100.427 36.949 17.358 1.00 27.42 227 GLU A O 1
ATOM 1741 N N . ILE A 1 228 ? 101.496 38.719 16.468 1.00 25.27 228 ILE A N 1
ATOM 1742 C CA . ILE A 1 228 ? 100.609 38.835 15.314 1.00 25.27 228 ILE A CA 1
ATOM 1743 C C . ILE A 1 228 ? 100.857 37.685 14.338 1.00 25.24 228 ILE A C 1
ATOM 1744 O O . ILE A 1 228 ? 99.919 37.091 13.800 1.00 23.76 228 ILE A O 1
ATOM 1749 N N . ALA A 1 229 ? 102.131 37.374 14.122 1.00 22.71 229 ALA A N 1
ATOM 1750 C CA . ALA A 1 229 ? 102.519 36.312 13.204 1.00 23.30 229 ALA A CA 1
ATOM 1751 C C . ALA A 1 229 ? 101.968 34.933 13.568 1.00 23.71 229 ALA A C 1
ATOM 1752 O O . ALA A 1 229 ? 101.464 34.215 12.704 1.00 24.40 229 ALA A O 1
ATOM 1754 N N . GLU A 1 230 ? 102.059 34.555 14.837 1.00 26.01 230 GLU A N 1
ATOM 1755 C CA . GLU A 1 230 ? 101.574 33.239 15.236 1.00 30.40 230 GLU A CA 1
ATOM 1756 C C . GLU A 1 230 ? 100.071 33.071 15.030 1.00 30.91 230 GLU A C 1
ATOM 1757 O O . GLU A 1 230 ? 99.569 31.951 15.003 1.00 31.73 230 GLU A O 1
ATOM 1763 N N . LYS A 1 231 ? 99.360 34.183 14.866 1.00 30.83 231 LYS A N 1
ATOM 1764 C CA . LYS A 1 231 ? 97.918 34.136 14.657 1.00 32.05 231 LYS A CA 1
ATOM 1765 C C . LYS A 1 231 ? 97.543 34.480 13.219 1.00 30.69 231 LYS A C 1
ATOM 1766 O O . LYS A 1 231 ? 96.365 34.546 12.880 1.00 32.22 231 LYS A O 1
ATOM 1772 N N . MET A 1 232 ? 98.547 34.693 12.373 1.00 28.59 232 MET A N 1
ATOM 1773 C CA . MET A 1 232 ? 98.302 35.039 10.979 1.00 26.38 232 MET A CA 1
ATOM 1774 C C . MET A 1 232 ? 98.051 33.803 10.118 1.00 26.57 232 MET A C 1
ATOM 1775 O O . MET A 1 232 ? 98.919 32.945 9.976 1.00 27.00 232 MET A O 1
ATOM 1780 N N . PRO A 1 233 ? 96.855 33.704 9.523 1.00 27.23 233 PRO A N 1
ATOM 1781 C CA . PRO A 1 233 ? 96.522 32.555 8.676 1.00 27.03 233 PRO A CA 1
ATOM 1782 C C . PRO A 1 233 ? 97.291 32.519 7.352 1.00 26.58 233 PRO A C 1
ATOM 1783 O O . PRO A 1 233 ? 97.677 33.558 6.816 1.00 24.78 233 PRO A O 1
ATOM 1787 N N . GLU A 1 234 ? 97.491 31.302 6.850 1.00 25.37 234 GLU A N 1
ATOM 1788 C CA . GLU A 1 234 ? 98.202 31.002 5.608 1.00 26.96 234 GLU A CA 1
ATOM 1789 C C . GLU A 1 234 ? 99.430 31.843 5.275 1.00 24.85 234 GLU A C 1
ATOM 1790 O O . GLU A 1 234 ? 99.552 32.395 4.182 1.00 25.00 234 GLU A O 1
ATOM 1796 N N . ARG A 1 235 ? 100.356 31.904 6.220 1.00 22.86 235 ARG A N 1
ATOM 1797 C CA . ARG A 1 235 ? 101.593 32.646 6.027 1.00 22.77 235 ARG A CA 1
ATOM 1798 C C . ARG A 1 235 ? 102.647 31.742 5.385 1.00 20.72 235 ARG A C 1
ATOM 1799 O O . ARG A 1 235 ? 103.783 32.156 5.142 1.00 20.17 235 ARG A O 1
ATOM 1807 N N . GLY A 1 236 ? 102.265 30.502 5.106 1.00 19.09 236 GLY A N 1
ATOM 1808 C CA . GLY A 1 236 ? 103.197 29.580 4.483 1.00 17.73 236 GLY A CA 1
ATOM 1809 C C . GLY A 1 236 ? 104.076 28.807 5.448 1.00 17.87 236 GLY A C 1
ATOM 1810 O O . GLY A 1 236 ? 103.815 28.759 6.652 1.00 15.92 236 GLY A O 1
ATOM 1811 N N . TRP A 1 237 ? 105.139 28.218 4.905 1.00 15.02 237 TRP A N 1
ATOM 1812 C CA . TRP A 1 237 ? 106.068 27.399 5.675 1.00 15.25 237 TRP A CA 1
ATOM 1813 C C . TRP A 1 237 ? 107.499 27.936 5.593 1.00 14.50 237 TRP A C 1
ATOM 1814 O O . TRP A 1 237 ? 108.159 28.122 6.614 1.00 14.53 237 TRP A O 1
ATOM 1825 N N . TYR A 1 238 ? 107.968 28.190 4.374 1.00 14.54 238 TYR A N 1
ATOM 1826 C CA . TYR A 1 238 ? 109.342 28.647 4.171 1.00 14.68 238 TYR A CA 1
ATOM 1827 C C . TYR A 1 238 ? 109.694 29.947 4.870 1.00 14.77 238 TYR A C 1
ATOM 1828 O O . TYR A 1 238 ? 110.843 30.149 5.262 1.00 15.39 238 TYR A O 1
ATOM 1837 N N . PHE A 1 239 ? 108.714 30.836 5.004 1.00 14.80 239 PHE A N 1
ATOM 1838 C CA . PHE A 1 239 ? 108.933 32.105 5.682 1.00 15.63 239 PHE A CA 1
ATOM 1839 C C . PHE A 1 239 ? 108.009 32.260 6.892 1.00 16.75 239 PHE A C 1
ATOM 1840 O O . PHE A 1 239 ? 107.609 33.369 7.247 1.00 16.93 239 PHE A O 1
ATOM 1848 N N . ASP A 1 240 ? 107.671 31.132 7.514 1.00 16.78 240 ASP A N 1
ATOM 1849 C CA . ASP A 1 240 ? 106.830 31.121 8.713 1.00 17.10 240 ASP A CA 1
ATOM 1850 C C . ASP A 1 240 ? 107.762 31.522 9.854 1.00 15.28 240 ASP A C 1
ATOM 1851 O O . ASP A 1 240 ? 108.486 30.690 10.378 1.00 15.51 240 ASP A O 1
ATOM 1856 N N . ILE A 1 241 ? 107.747 32.795 10.242 1.00 17.73 241 ILE A N 1
ATOM 1857 C CA . ILE A 1 241 ? 108.651 33.256 11.290 1.00 16.22 241 ILE A CA 1
ATOM 1858 C C . ILE A 1 241 ? 108.488 32.504 12.613 1.00 17.19 241 ILE A C 1
ATOM 1859 O O . ILE A 1 241 ? 109.478 32.086 13.214 1.00 16.80 241 ILE A O 1
ATOM 1864 N N . PRO A 1 242 ? 107.243 32.315 13.086 1.00 17.37 242 PRO A N 1
ATOM 1865 C CA . PRO A 1 242 ? 107.065 31.584 14.347 1.00 17.32 242 PRO A CA 1
ATOM 1866 C C . PRO A 1 242 ? 107.720 30.197 14.275 1.00 17.47 242 PRO A C 1
ATOM 1867 O O . PRO A 1 242 ? 108.277 29.713 15.257 1.00 19.10 242 PRO A O 1
ATOM 1871 N N . LEU A 1 243 ? 107.649 29.562 13.107 1.00 17.09 243 LEU A N 1
ATOM 1872 C CA . LEU A 1 243 ? 108.247 28.239 12.924 1.00 16.93 243 LEU A CA 1
ATOM 1873 C C . LEU A 1 243 ? 109.765 28.335 13.070 1.00 15.97 243 LEU A C 1
ATOM 1874 O O . LEU A 1 243 ? 110.393 27.477 13.690 1.00 16.30 243 LEU A O 1
ATOM 1879 N N . TYR A 1 244 ? 110.356 29.381 12.496 1.00 15.18 244 TYR A N 1
ATOM 1880 C CA . TYR A 1 244 ? 111.797 29.571 12.599 1.00 15.08 244 TYR A CA 1
ATOM 1881 C C . TYR A 1 244 ? 112.208 29.799 14.050 1.00 15.51 244 TYR A C 1
ATOM 1882 O O . TYR A 1 244 ? 113.245 29.316 14.489 1.00 16.49 244 TYR A O 1
ATOM 1891 N N . VAL A 1 245 ? 111.397 30.550 14.787 1.00 16.62 245 VAL A N 1
ATOM 1892 C CA . VAL A 1 245 ? 111.706 30.823 16.185 1.00 18.86 245 VAL A CA 1
ATOM 1893 C C . VAL A 1 245 ? 111.662 29.520 16.973 1.00 20.40 245 VAL A C 1
ATOM 1894 O O . VAL A 1 245 ? 112.512 29.265 17.828 1.00 21.08 245 VAL A O 1
ATOM 1898 N N . LYS A 1 246 ? 110.669 28.691 16.671 1.00 20.54 246 LYS A N 1
ATOM 1899 C CA . LYS A 1 246 ? 110.525 27.417 17.354 1.00 20.90 246 LYS A CA 1
ATOM 1900 C C . LYS A 1 246 ? 111.701 26.498 17.040 1.00 18.33 246 LYS A C 1
ATOM 1901 O O . LYS A 1 246 ? 112.206 25.814 17.922 1.00 17.90 246 LYS A O 1
ATOM 1907 N N . TYR A 1 247 ? 112.153 26.483 15.788 1.00 18.13 247 TYR A N 1
ATOM 1908 C CA . TYR A 1 247 ? 113.287 25.635 15.444 1.00 17.38 247 TYR A CA 1
ATOM 1909 C C . TYR A 1 247 ? 114.565 26.142 16.083 1.00 16.67 247 TYR A C 1
ATOM 1910 O O . TYR A 1 247 ? 115.405 25.356 16.502 1.00 17.33 247 TYR A O 1
ATOM 1919 N N . LEU A 1 248 ? 114.719 27.460 16.159 1.00 17.23 248 LEU A N 1
ATOM 1920 C CA . LEU A 1 248 ? 115.924 28.020 16.762 1.00 16.48 248 LEU A CA 1
ATOM 1921 C C . LEU A 1 248 ? 115.995 27.625 18.235 1.00 17.60 248 LEU A C 1
ATOM 1922 O O . LEU A 1 248 ? 117.047 27.226 18.734 1.00 16.62 248 LEU A O 1
ATOM 1927 N N . LYS A 1 249 ? 114.867 27.733 18.926 1.00 18.19 249 LYS A N 1
ATOM 1928 C CA . LYS A 1 249 ? 114.807 27.386 20.339 1.00 20.39 249 LYS A CA 1
ATOM 1929 C C . LYS A 1 249 ? 114.994 25.891 20.587 1.00 19.50 249 LYS A C 1
ATOM 1930 O O . LYS A 1 249 ? 115.819 25.486 21.403 1.00 22.27 249 LYS A O 1
ATOM 1936 N N . GLU A 1 250 ? 114.238 25.075 19.864 1.00 18.16 250 GLU A N 1
ATOM 1937 C CA . GLU A 1 250 ? 114.290 23.631 20.038 1.00 19.64 250 GLU A CA 1
ATOM 1938 C C . GLU A 1 250 ? 115.447 22.893 19.378 1.00 21.00 250 GLU A C 1
ATOM 1939 O O . GLU A 1 250 ? 116.045 22.003 19.990 1.00 21.19 250 GLU A O 1
ATOM 1945 N N . LYS A 1 251 ? 115.766 23.261 18.139 1.00 19.67 251 LYS A N 1
ATOM 1946 C CA . LYS A 1 251 ? 116.829 22.594 17.391 1.00 21.14 251 LYS A CA 1
ATOM 1947 C C . LYS A 1 251 ? 118.098 23.410 17.155 1.00 21.09 251 LYS A C 1
ATOM 1948 O O . LYS A 1 251 ? 119.054 22.908 16.553 1.00 20.17 251 LYS A O 1
ATOM 1954 N N . GLU A 1 252 ? 118.112 24.656 17.622 1.00 19.89 252 GLU A N 1
ATOM 1955 C CA . GLU A 1 252 ? 119.279 25.518 17.452 1.00 20.22 252 GLU A CA 1
ATOM 1956 C C . GLU A 1 252 ? 119.731 25.538 15.997 1.00 19.05 252 GLU A C 1
ATOM 1957 O O . GLU A 1 252 ? 120.926 25.520 15.693 1.00 19.32 252 GLU A O 1
ATOM 1963 N N . SER A 1 253 ? 118.756 25.578 15.101 1.00 19.08 253 SER A N 1
ATOM 1964 C CA . SER A 1 253 ? 119.031 25.592 13.676 1.00 19.88 253 SER A CA 1
ATOM 1965 C C . SER A 1 253 ? 117.797 26.131 12.966 1.00 18.28 253 SER A C 1
ATOM 1966 O O . SER A 1 253 ? 116.927 26.746 13.588 1.00 18.86 253 SER A O 1
ATOM 1969 N N . THR A 1 254 ? 117.725 25.893 11.663 1.00 17.42 254 THR A N 1
ATOM 1970 C CA . THR A 1 254 ? 116.612 26.359 10.852 1.00 17.10 254 THR A CA 1
ATOM 1971 C C . THR A 1 254 ? 115.675 25.199 10.513 1.00 17.35 254 THR A C 1
ATOM 1972 O O . THR A 1 254 ? 116.041 24.028 10.669 1.00 17.75 254 THR A O 1
ATOM 1976 N N . PRO A 1 255 ? 114.447 25.511 10.066 1.00 16.35 255 PRO A N 1
ATOM 1977 C CA . PRO A 1 255 ? 113.446 24.502 9.694 1.00 17.07 255 PRO A CA 1
ATOM 1978 C C . PRO A 1 255 ? 113.975 23.631 8.553 1.00 17.52 255 PRO A C 1
ATOM 1979 O O . PRO A 1 255 ? 113.843 22.405 8.582 1.00 16.26 255 PRO A O 1
ATOM 1983 N N . SER A 1 256 ? 114.549 24.271 7.538 1.00 15.44 256 SER A N 1
ATOM 1984 C CA . SER A 1 256 ? 115.142 23.540 6.422 1.00 15.36 256 SER A CA 1
ATOM 1985 C C . SER A 1 256 ? 116.654 23.712 6.548 1.00 16.17 256 SER A C 1
ATOM 1986 O O . SER A 1 256 ? 117.131 24.300 7.519 1.00 17.48 256 SER A O 1
ATOM 1989 N N . THR A 1 257 ? 117.415 23.212 5.581 1.00 16.02 257 THR A N 1
ATOM 1990 C CA . THR A 1 257 ? 118.872 23.312 5.659 1.00 15.59 257 THR A CA 1
ATOM 1991 C C . THR A 1 257 ? 119.391 24.742 5.451 1.00 15.70 257 THR A C 1
ATOM 1992 O O . THR A 1 257 ? 119.071 25.391 4.466 1.00 15.50 257 THR A O 1
ATOM 1996 N N . PRO A 1 258 ? 120.210 25.245 6.390 1.00 16.94 258 PRO A N 1
ATOM 1997 C CA . PRO A 1 258 ? 120.755 26.603 6.284 1.00 17.19 258 PRO A CA 1
ATOM 1998 C C . PRO A 1 258 ? 121.985 26.686 5.377 1.00 16.72 258 PRO A C 1
ATOM 1999 O O . PRO A 1 258 ? 122.658 25.686 5.144 1.00 16.65 258 PRO A O 1
ATOM 2003 N N . PRO A 1 259 ? 122.287 27.885 4.848 1.00 17.20 259 PRO A N 1
ATOM 2004 C CA . PRO A 1 259 ? 123.449 28.078 3.969 1.00 17.20 259 PRO A CA 1
ATOM 2005 C C . PRO A 1 259 ? 124.690 28.113 4.858 1.00 16.38 259 PRO A C 1
ATOM 2006 O O . PRO A 1 259 ? 125.255 29.172 5.123 1.00 14.33 259 PRO A O 1
ATOM 2010 N N . MET A 1 260 ? 125.104 26.935 5.315 1.00 15.45 260 MET A N 1
ATOM 2011 C CA . MET A 1 260 ? 126.229 26.810 6.230 1.00 15.39 260 MET A CA 1
ATOM 2012 C C . MET A 1 260 ? 127.496 27.611 5.956 1.00 16.12 260 MET A C 1
ATOM 2013 O O . MET A 1 260 ? 128.018 28.253 6.867 1.00 16.13 260 MET A O 1
ATOM 2018 N N . PRO A 1 261 ? 128.011 27.599 4.714 1.00 15.28 261 PRO A N 1
ATOM 2019 C CA . PRO A 1 261 ? 129.233 28.380 4.476 1.00 15.34 261 PRO A CA 1
ATOM 2020 C C . PRO A 1 261 ? 129.046 29.858 4.824 1.00 15.07 261 PRO A C 1
ATOM 2021 O O . PRO A 1 261 ? 129.898 30.471 5.470 1.00 16.00 261 PRO A O 1
ATOM 2025 N N . GLN A 1 262 ? 127.925 30.422 4.382 1.00 14.55 262 GLN A N 1
ATOM 2026 C CA . GLN A 1 262 ? 127.614 31.822 4.637 1.00 12.90 262 GLN A CA 1
ATOM 2027 C C . GLN A 1 262 ? 127.432 32.096 6.129 1.00 14.67 262 GLN A C 1
ATOM 2028 O O . GLN A 1 262 ? 127.776 33.175 6.617 1.00 14.09 262 GLN A O 1
ATOM 2034 N N . VAL A 1 263 ? 126.894 31.122 6.859 1.00 13.99 263 VAL A N 1
ATOM 2035 C CA . VAL A 1 263 ? 126.720 31.286 8.297 1.00 15.31 263 VAL A CA 1
ATOM 2036 C C . VAL A 1 263 ? 128.111 31.360 8.925 1.00 15.92 263 VAL A C 1
ATOM 2037 O O . VAL A 1 263 ? 128.385 32.239 9.742 1.00 16.53 263 VAL A O 1
ATOM 2041 N N . PHE A 1 264 ? 128.988 30.435 8.539 1.00 16.34 264 PHE A N 1
ATOM 2042 C CA . PHE A 1 264 ? 130.353 30.438 9.063 1.00 15.82 264 PHE A CA 1
ATOM 2043 C C . PHE A 1 264 ? 131.002 31.777 8.707 1.00 16.16 264 PHE A C 1
ATOM 2044 O O . PHE A 1 264 ? 131.736 32.357 9.504 1.00 15.65 264 PHE A O 1
ATOM 2052 N N . GLY A 1 265 ? 130.731 32.248 7.493 1.00 15.33 265 GLY A N 1
ATOM 2053 C CA . GLY A 1 265 ? 131.292 33.510 7.036 1.00 15.23 265 GLY A CA 1
ATOM 2054 C C . GLY A 1 265 ? 130.837 34.708 7.846 1.00 14.27 265 GLY A C 1
ATOM 2055 O O . GLY A 1 265 ? 131.634 35.596 8.147 1.00 14.52 265 GLY A O 1
ATOM 2056 N N . ILE A 1 266 ? 129.554 34.750 8.193 1.00 14.21 266 ILE A N 1
ATOM 2057 C CA . ILE A 1 266 ? 129.032 35.857 8.986 1.00 17.10 266 ILE A CA 1
ATOM 2058 C C . ILE A 1 266 ? 129.638 35.809 10.388 1.00 17.15 266 ILE A C 1
ATOM 2059 O O . ILE A 1 266 ? 129.934 36.843 10.982 1.00 16.54 266 ILE A O 1
ATOM 2064 N N . ASN A 1 267 ? 129.830 34.604 10.911 1.00 18.02 267 ASN A N 1
ATOM 2065 C CA . ASN A 1 267 ? 130.414 34.447 12.240 1.00 18.64 267 ASN A CA 1
ATOM 2066 C C . ASN A 1 267 ? 131.826 35.038 12.223 1.00 19.74 267 ASN A C 1
ATOM 2067 O O . ASN A 1 267 ? 132.206 35.794 13.120 1.00 18.72 267 ASN A O 1
ATOM 2072 N N . VAL A 1 268 ? 132.593 34.703 11.191 1.00 17.90 268 VAL A N 1
ATOM 2073 C CA . VAL A 1 268 ? 133.949 35.226 11.049 1.00 18.97 268 VAL A CA 1
ATOM 2074 C C . VAL A 1 268 ? 133.908 36.753 10.953 1.00 17.84 268 VAL A C 1
ATOM 2075 O O . VAL A 1 268 ? 134.711 37.437 11.577 1.00 18.66 268 VAL A O 1
ATOM 2079 N N . ALA A 1 269 ? 132.970 37.280 10.171 1.00 17.97 269 ALA A N 1
ATOM 2080 C CA . ALA A 1 269 ? 132.834 38.726 10.008 1.00 17.99 269 ALA A CA 1
ATOM 2081 C C . ALA A 1 269 ? 132.542 39.401 11.346 1.00 17.46 269 ALA A C 1
ATOM 2082 O O . ALA A 1 269 ? 133.080 40.466 11.641 1.00 17.75 269 ALA A O 1
ATOM 2084 N N . LEU A 1 270 ? 131.680 38.786 12.149 1.00 16.82 270 LEU A N 1
ATOM 2085 C CA . LEU A 1 270 ? 131.332 39.343 13.452 1.00 18.21 270 LEU A CA 1
ATOM 2086 C C . LEU A 1 270 ? 132.536 39.307 14.392 1.00 18.81 270 LEU A C 1
ATOM 2087 O O . LEU A 1 270 ? 132.703 40.190 15.233 1.00 19.46 270 LEU A O 1
ATOM 2092 N N . ARG A 1 271 ? 133.375 38.288 14.249 1.00 20.06 271 ARG A N 1
ATOM 2093 C CA . ARG A 1 271 ? 134.574 38.189 15.074 1.00 21.79 271 ARG A CA 1
ATOM 2094 C C . ARG A 1 271 ? 135.583 39.246 14.628 1.00 22.96 271 ARG A C 1
ATOM 2095 O O . ARG A 1 271 ? 136.345 39.767 15.439 1.00 23.92 271 ARG A O 1
ATOM 2103 N N . ILE A 1 272 ? 135.580 39.566 13.337 1.00 22.98 272 ILE A N 1
ATOM 2104 C CA . ILE A 1 272 ? 136.483 40.584 12.803 1.00 23.50 272 ILE A CA 1
ATOM 2105 C C . ILE A 1 272 ? 136.113 41.937 13.404 1.00 23.60 272 ILE A C 1
ATOM 2106 O O . ILE A 1 272 ? 136.982 42.715 13.796 1.00 22.42 272 ILE A O 1
ATOM 2111 N N . ILE A 1 273 ? 134.814 42.214 13.463 1.00 22.39 273 ILE A N 1
ATOM 2112 C CA . ILE A 1 273 ? 134.324 43.462 14.029 1.00 22.56 273 ILE A CA 1
ATOM 2113 C C . ILE A 1 273 ? 134.749 43.553 15.493 1.00 24.66 273 ILE A C 1
ATOM 2114 O O . ILE A 1 273 ? 135.180 44.608 15.964 1.00 23.78 273 ILE A O 1
ATOM 2119 N N . GLU A 1 274 ? 134.632 42.436 16.203 1.00 24.00 274 GLU A N 1
ATOM 2120 C CA . GLU A 1 274 ? 135.006 42.371 17.611 1.00 27.42 274 GLU A CA 1
ATOM 2121 C C . GLU A 1 274 ? 136.500 42.636 17.784 1.00 29.58 274 GLU A C 1
ATOM 2122 O O . GLU A 1 274 ? 136.906 43.393 18.667 1.00 28.94 274 GLU A O 1
ATOM 2128 N N . LYS A 1 275 ? 137.308 42.019 16.927 1.00 29.94 275 LYS A N 1
ATOM 2129 C CA . LYS A 1 275 ? 138.762 42.176 16.966 1.00 32.74 275 LYS A CA 1
ATOM 2130 C C . LYS A 1 275 ? 139.183 43.630 16.786 1.00 33.65 275 LYS A C 1
ATOM 2131 O O . LYS A 1 275 ? 140.104 44.105 17.456 1.00 35.05 275 LYS A O 1
ATOM 2137 N N . MET A 1 276 ? 138.520 44.335 15.874 1.00 33.79 276 MET A N 1
ATOM 2138 C CA . MET A 1 276 ? 138.877 45.724 15.612 1.00 35.32 276 MET A CA 1
ATOM 2139 C C . MET A 1 276 ? 138.408 46.704 16.685 1.00 33.59 276 MET A C 1
ATOM 2140 O O . MET A 1 276 ? 138.676 47.899 16.593 1.00 34.04 276 MET A O 1
ATOM 2145 N N . GLY A 1 277 ? 137.704 46.211 17.696 1.00 32.26 277 GLY A N 1
ATOM 2146 C CA . GLY A 1 277 ? 137.260 47.103 18.753 1.00 32.06 277 GLY A CA 1
ATOM 2147 C C . GLY A 1 277 ? 135.767 47.191 18.999 1.00 30.55 277 GLY A C 1
ATOM 2148 O O . GLY A 1 277 ? 135.337 47.872 19.930 1.00 31.48 277 GLY A O 1
ATOM 2149 N N . GLY A 1 278 ? 134.969 46.521 18.176 1.00 27.82 278 GLY A N 1
ATOM 2150 C CA . GLY A 1 278 ? 133.531 46.565 18.378 1.00 25.87 278 GLY A CA 1
ATOM 2151 C C . GLY A 1 278 ? 132.754 47.346 17.335 1.00 24.25 278 GLY A C 1
ATOM 2152 O O . GLY A 1 278 ? 133.331 47.940 16.423 1.00 23.65 278 GLY A O 1
ATOM 2153 N N . LYS A 1 279 ? 131.433 47.359 17.492 1.00 23.57 279 LYS A N 1
ATOM 2154 C CA . LYS A 1 279 ? 130.542 48.035 16.554 1.00 22.97 279 LYS A CA 1
ATOM 2155 C C . LYS A 1 279 ? 130.821 49.514 16.302 1.00 23.01 279 LYS A C 1
ATOM 2156 O O . LYS A 1 279 ? 130.836 49.952 15.156 1.00 21.96 279 LYS A O 1
ATOM 2162 N N . GLU A 1 280 ? 131.034 50.286 17.362 1.00 24.82 280 GLU A N 1
ATOM 2163 C CA . GLU A 1 280 ? 131.281 51.714 17.200 1.00 26.59 280 GLU A CA 1
ATOM 2164 C C . GLU A 1 280 ? 132.466 52.001 16.284 1.00 25.84 280 GLU A C 1
ATOM 2165 O O . GLU A 1 280 ? 132.358 52.806 15.360 1.00 27.24 280 GLU A O 1
ATOM 2171 N N . LYS A 1 281 ? 133.592 51.341 16.536 1.00 25.37 281 LYS A N 1
ATOM 2172 C CA . LYS A 1 281 ? 134.789 51.544 15.725 1.00 25.86 281 LYS A CA 1
ATOM 2173 C C . LYS A 1 281 ? 134.593 51.046 14.297 1.00 24.76 281 LYS A C 1
ATOM 2174 O O . LYS A 1 281 ? 135.165 51.594 13.355 1.00 23.20 281 LYS A O 1
ATOM 2180 N N . TRP A 1 282 ? 133.784 50.003 14.142 1.00 22.86 282 TRP A N 1
ATOM 2181 C CA . TRP A 1 282 ? 133.501 49.443 12.825 1.00 21.34 282 TRP A CA 1
ATOM 2182 C C . TRP A 1 282 ? 132.661 50.434 12.013 1.00 19.82 282 TRP A C 1
ATOM 2183 O O . TRP A 1 282 ? 132.922 50.661 10.829 1.00 18.71 282 TRP A O 1
ATOM 2194 N N . LEU A 1 283 ? 131.657 51.029 12.650 1.00 18.34 283 LEU A N 1
ATOM 2195 C CA . LEU A 1 283 ? 130.808 51.995 11.969 1.00 19.03 283 LEU A CA 1
ATOM 2196 C C . LEU A 1 283 ? 131.618 53.244 11.648 1.00 21.49 283 LEU A C 1
ATOM 2197 O O . LEU A 1 283 ? 131.388 53.904 10.635 1.00 20.96 283 LEU A O 1
ATOM 2202 N N . GLU A 1 284 ? 132.568 53.560 12.522 1.00 22.08 284 GLU A N 1
ATOM 2203 C CA . GLU A 1 284 ? 133.436 54.717 12.329 1.00 24.78 284 GLU A CA 1
ATOM 2204 C C . GLU A 1 284 ? 134.262 54.496 11.062 1.00 23.26 284 GLU A C 1
ATOM 2205 O O . GLU A 1 284 ? 134.466 55.417 10.274 1.00 22.66 284 GLU A O 1
ATOM 2211 N N . MET A 1 285 ? 134.733 53.265 10.876 1.00 22.77 285 MET A N 1
ATOM 2212 C CA . MET A 1 285 ? 135.518 52.906 9.698 1.00 22.19 285 MET A CA 1
ATOM 2213 C C . MET A 1 285 ? 134.674 53.117 8.447 1.00 21.37 285 MET A C 1
ATOM 2214 O O . MET A 1 285 ? 135.141 53.669 7.453 1.00 18.09 285 MET A O 1
ATOM 2219 N N . TYR A 1 286 ? 133.428 52.658 8.496 1.00 20.52 286 TYR A N 1
ATOM 2220 C CA . TYR A 1 286 ? 132.532 52.818 7.363 1.00 19.81 286 TYR A CA 1
ATOM 2221 C C . TYR A 1 286 ? 132.303 54.287 7.034 1.00 19.63 286 TYR A C 1
ATOM 2222 O O . TYR A 1 286 ? 132.321 54.674 5.870 1.00 19.31 286 TYR A O 1
ATOM 2231 N N . GLU A 1 287 ? 132.101 55.110 8.057 1.00 20.55 287 GLU A N 1
ATOM 2232 C CA . GLU A 1 287 ? 131.876 56.535 7.821 1.00 22.18 287 GLU A CA 1
ATOM 2233 C C . GLU A 1 287 ? 133.111 57.195 7.209 1.00 22.60 287 GLU A C 1
ATOM 2234 O O . GLU A 1 287 ? 132.997 58.108 6.388 1.00 22.99 287 GLU A O 1
ATOM 2244 N N . LYS A 1 288 ? 134.293 56.739 7.608 1.00 23.47 288 LYS A N 1
ATOM 2245 C CA . LYS A 1 288 ? 135.529 57.311 7.077 1.00 23.83 288 LYS A CA 1
ATOM 2246 C C . LYS A 1 288 ? 135.711 56.964 5.599 1.00 23.30 288 LYS A C 1
ATOM 2247 O O . LYS A 1 288 ? 136.206 57.783 4.821 1.00 21.00 288 LYS A O 1
ATOM 2253 N N . ARG A 1 289 ? 135.302 55.756 5.211 1.00 22.57 289 ARG A N 1
ATOM 2254 C CA . ARG A 1 289 ? 135.390 55.328 3.814 1.00 21.76 289 ARG A CA 1
ATOM 2255 C C . ARG A 1 289 ? 134.455 56.181 2.974 1.00 21.92 289 ARG A C 1
ATOM 2256 O O . ARG A 1 289 ? 134.821 56.663 1.902 1.00 21.88 289 ARG A O 1
ATOM 2264 N N . ALA A 1 290 ? 133.228 56.325 3.468 1.00 22.08 290 ALA A N 1
ATOM 2265 C CA . ALA A 1 290 ? 132.190 57.077 2.762 1.00 23.03 290 ALA A CA 1
ATOM 2266 C C . ALA A 1 290 ? 132.607 58.527 2.536 1.00 24.11 290 ALA A C 1
ATOM 2267 O O . ALA A 1 290 ? 132.436 59.110 1.471 1.00 24.56 290 ALA A O 1
ATOM 2269 N N . LYS A 1 291 ? 133.135 59.117 3.621 1.00 24.69 291 LYS A N 1
ATOM 2270 C CA . LYS A 1 291 ? 133.661 60.478 3.593 1.00 26.60 291 LYS A CA 1
ATOM 2271 C C . LYS A 1 291 ? 134.744 60.642 2.524 1.00 26.03 291 LYS A C 1
ATOM 2272 O O . LYS A 1 291 ? 134.743 61.584 1.741 1.00 26.93 291 LYS A O 1
ATOM 2278 N N . MET A 1 292 ? 135.716 59.705 2.574 1.00 26.12 292 MET A N 1
ATOM 2279 C CA . MET A 1 292 ? 136.807 59.720 1.600 1.00 26.19 292 MET A CA 1
ATOM 2280 C C . MET A 1 292 ? 136.283 59.642 0.159 1.00 26.39 292 MET A C 1
ATOM 2281 O O . MET A 1 292 ? 136.759 60.318 -0.747 1.00 24.48 292 MET A O 1
ATOM 2286 N N . VAL A 1 293 ? 135.273 58.806 -0.072 1.00 24.08 293 VAL A N 1
ATOM 2287 C CA . VAL A 1 293 ? 134.705 58.673 -1.412 1.00 23.19 293 VAL A CA 1
ATOM 2288 C C . VAL A 1 293 ? 133.954 59.933 -1.830 1.00 24.25 293 VAL A C 1
ATOM 2289 O O . VAL A 1 293 ? 134.105 60.403 -2.962 1.00 22.67 293 VAL A O 1
ATOM 2293 N N . ARG A 1 294 ? 133.144 60.477 -0.925 1.00 23.87 294 ARG A N 1
ATOM 2294 C CA . ARG A 1 294 ? 132.386 61.683 -1.234 1.00 26.41 294 ARG A CA 1
ATOM 2295 C C . ARG A 1 294 ? 133.326 62.854 -1.508 1.00 27.67 294 ARG A C 1
ATOM 2296 O O . ARG A 1 294 ? 133.171 63.562 -2.504 1.00 27.57 294 ARG A O 1
ATOM 2304 N N . GLU A 1 295 ? 134.300 63.054 -0.628 1.00 29.73 295 GLU A N 1
ATOM 2305 C CA . GLU A 1 295 ? 135.253 64.145 -0.805 1.00 31.90 295 GLU A CA 1
ATOM 2306 C C . GLU A 1 295 ? 136.034 63.928 -2.097 1.00 31.52 295 GLU A C 1
ATOM 2307 O O . GLU A 1 295 ? 136.308 64.873 -2.832 1.00 30.93 295 GLU A O 1
ATOM 2313 N N . GLY A 1 296 ? 136.381 62.674 -2.371 1.00 30.66 296 GLY A N 1
ATOM 2314 C CA . GLY A 1 296 ? 137.121 62.355 -3.579 1.00 29.68 296 GLY A CA 1
ATOM 2315 C C . GLY A 1 296 ? 136.387 62.688 -4.869 1.00 29.53 296 GLY A C 1
ATOM 2316 O O . GLY A 1 296 ? 136.982 63.244 -5.797 1.00 28.73 296 GLY A O 1
ATOM 2317 N N . VAL A 1 297 ? 135.103 62.346 -4.950 1.00 28.39 297 VAL A N 1
ATOM 2318 C CA . VAL A 1 297 ? 134.341 62.636 -6.161 1.00 28.54 297 VAL A CA 1
ATOM 2319 C C . VAL A 1 297 ? 134.086 64.132 -6.266 1.00 29.70 297 VAL A C 1
ATOM 2320 O O . VAL A 1 297 ? 133.977 64.679 -7.361 1.00 30.63 297 VAL A O 1
ATOM 2324 N N . ARG A 1 298 ? 133.996 64.793 -5.119 1.00 31.05 298 ARG A N 1
ATOM 2325 C CA . ARG A 1 298 ? 133.787 66.234 -5.094 1.00 33.89 298 ARG A CA 1
ATOM 2326 C C . ARG A 1 298 ? 135.013 66.916 -5.712 1.00 33.83 298 ARG A C 1
ATOM 2327 O O . ARG A 1 298 ? 134.879 67.861 -6.489 1.00 32.90 298 ARG A O 1
ATOM 2335 N N . GLU A 1 299 ? 136.204 66.421 -5.375 1.00 34.85 299 GLU A N 1
ATOM 2336 C CA . GLU A 1 299 ? 137.451 66.985 -5.899 1.00 36.82 299 GLU A CA 1
ATOM 2337 C C . GLU A 1 299 ? 137.481 66.899 -7.421 1.00 36.22 299 GLU A C 1
ATOM 2338 O O . GLU A 1 299 ? 138.000 67.790 -8.092 1.00 36.78 299 GLU A O 1
ATOM 2344 N N . ILE A 1 300 ? 136.931 65.813 -7.956 1.00 34.60 300 ILE A N 1
ATOM 2345 C CA . ILE A 1 300 ? 136.888 65.594 -9.397 1.00 33.57 300 ILE A CA 1
ATOM 2346 C C . ILE A 1 300 ? 135.887 66.544 -10.050 1.00 32.78 300 ILE A C 1
ATOM 2347 O O . ILE A 1 300 ? 135.863 66.696 -11.270 1.00 34.25 300 ILE A O 1
ATOM 2352 N N . GLY A 1 301 ? 135.065 67.185 -9.228 1.00 32.26 301 GLY A N 1
ATOM 2353 C CA . GLY A 1 301 ? 134.081 68.117 -9.749 1.00 32.09 301 GLY A CA 1
ATOM 2354 C C . GLY A 1 301 ? 132.745 67.475 -10.062 1.00 31.82 301 GLY A C 1
ATOM 2355 O O . GLY A 1 301 ? 131.973 67.993 -10.867 1.00 31.71 301 GLY A O 1
ATOM 2356 N N . LEU A 1 302 ? 132.469 66.342 -9.425 1.00 30.47 302 LEU A N 1
ATOM 2357 C CA . LEU A 1 302 ? 131.215 65.630 -9.640 1.00 30.04 302 LEU A CA 1
ATOM 2358 C C . LEU A 1 302 ? 130.289 65.797 -8.442 1.00 28.98 302 LEU A C 1
ATOM 2359 O O . LEU A 1 302 ? 130.747 65.884 -7.302 1.00 29.76 302 LEU A O 1
ATOM 2364 N N . ASP A 1 303 ? 128.988 65.847 -8.709 1.00 28.50 303 ASP A N 1
ATOM 2365 C CA . ASP A 1 303 ? 127.990 65.969 -7.651 1.00 29.34 303 ASP A CA 1
ATOM 2366 C C . ASP A 1 303 ? 127.465 64.578 -7.305 1.00 28.75 303 ASP A C 1
ATOM 2367 O O . ASP A 1 303 ? 127.569 63.647 -8.108 1.00 27.08 303 ASP A O 1
ATOM 2372 N N . ILE A 1 304 ? 126.902 64.439 -6.110 1.00 28.04 304 ILE A N 1
ATOM 2373 C CA . ILE A 1 304 ? 126.321 63.166 -5.708 1.00 26.82 304 ILE A CA 1
ATOM 2374 C C . ILE A 1 304 ? 124.818 63.375 -5.609 1.00 26.87 304 ILE A C 1
ATOM 2375 O O . ILE A 1 304 ? 124.343 64.505 -5.478 1.00 25.28 304 ILE A O 1
ATOM 2380 N N . LEU A 1 305 ? 124.069 62.284 -5.674 1.00 25.87 305 LEU A N 1
ATOM 2381 C CA . LEU A 1 305 ? 122.619 62.355 -5.638 1.00 26.46 305 LEU A CA 1
ATOM 2382 C C . LEU A 1 305 ? 122.009 62.659 -4.268 1.00 26.69 305 LEU A C 1
ATOM 2383 O O . LEU A 1 305 ? 121.077 63.459 -4.164 1.00 23.81 305 LEU A O 1
ATOM 2388 N N . ALA A 1 306 ? 122.543 62.033 -3.222 1.00 25.82 306 ALA A N 1
ATOM 2389 C CA . ALA A 1 306 ? 122.023 62.210 -1.867 1.00 27.11 306 ALA A CA 1
ATOM 2390 C C . ALA A 1 306 ? 122.020 63.651 -1.375 1.00 28.40 306 ALA A C 1
ATOM 2391 O O . ALA A 1 306 ? 123.008 64.370 -1.521 1.00 27.88 306 ALA A O 1
ATOM 2393 N N . GLU A 1 307 ? 120.903 64.066 -0.782 1.00 29.83 307 GLU A N 1
ATOM 2394 C CA . GLU A 1 307 ? 120.801 65.418 -0.247 1.00 32.05 307 GLU A CA 1
ATOM 2395 C C . GLU A 1 307 ? 121.704 65.496 0.982 1.00 32.17 307 GLU A C 1
ATOM 2396 O O . GLU A 1 307 ? 121.834 64.526 1.731 1.00 31.20 307 GLU A O 1
ATOM 2402 N N . PRO A 1 308 ? 122.347 66.653 1.203 1.00 32.04 308 PRO A N 1
ATOM 2403 C CA . PRO A 1 308 ? 123.240 66.817 2.354 1.00 31.63 308 PRO A CA 1
ATOM 2404 C C . PRO A 1 308 ? 122.654 66.405 3.703 1.00 30.59 308 PRO A C 1
ATOM 2405 O O . PRO A 1 308 ? 121.497 66.694 4.014 1.00 29.81 308 PRO A O 1
ATOM 2409 N N . GLY A 1 309 ? 123.471 65.714 4.494 1.00 28.97 309 GLY A N 1
ATOM 2410 C CA . GLY A 1 309 ? 123.043 65.263 5.803 1.00 28.72 309 GLY A CA 1
ATOM 2411 C C . GLY A 1 309 ? 122.481 63.852 5.825 1.00 28.68 309 GLY A C 1
ATOM 2412 O O . GLY A 1 309 ? 122.366 63.248 6.891 1.00 29.11 309 GLY A O 1
ATOM 2413 N N . HIS A 1 310 ? 122.137 63.317 4.659 1.00 27.24 310 HIS A N 1
ATOM 2414 C CA . HIS A 1 310 ? 121.573 61.970 4.586 1.00 26.63 310 HIS A CA 1
ATOM 2415 C C . HIS A 1 310 ? 122.376 61.043 3.676 1.00 24.69 310 HIS A C 1
ATOM 2416 O O . HIS A 1 310 ? 121.821 60.128 3.068 1.00 23.91 310 HIS A O 1
ATOM 2423 N N . GLU A 1 311 ? 123.683 61.270 3.600 1.00 23.99 311 GLU A N 1
ATOM 2424 C CA . GLU A 1 311 ? 124.548 60.456 2.753 1.00 23.39 311 GLU A CA 1
ATOM 2425 C C . GLU A 1 311 ? 124.788 59.061 3.319 1.00 21.50 311 GLU A C 1
ATOM 2426 O O . GLU A 1 311 ? 125.061 58.895 4.507 1.00 21.46 311 GLU A O 1
ATOM 2432 N N . SER A 1 312 ? 124.702 58.063 2.446 1.00 20.94 312 SER A N 1
ATOM 2433 C CA . SER A 1 312 ? 124.904 56.674 2.838 1.00 19.93 312 SER A CA 1
ATOM 2434 C C . SER A 1 312 ? 126.351 56.336 3.163 1.00 19.85 312 SER A C 1
ATOM 2435 O O . SER A 1 312 ? 127.270 56.756 2.467 1.00 20.00 312 SER A O 1
ATOM 2438 N N . PRO A 1 313 ? 126.571 55.569 4.241 1.00 21.20 313 PRO A N 1
ATOM 2439 C CA . PRO A 1 313 ? 127.936 55.195 4.607 1.00 19.48 313 PRO A CA 1
ATOM 2440 C C . PRO A 1 313 ? 128.378 53.945 3.843 1.00 18.48 313 PRO A C 1
ATOM 2441 O O . PRO A 1 313 ? 129.536 53.544 3.916 1.00 19.38 313 PRO A O 1
ATOM 2445 N N . THR A 1 314 ? 127.453 53.342 3.097 1.00 16.89 314 THR A N 1
ATOM 2446 C CA . THR A 1 314 ? 127.760 52.124 2.353 1.00 16.37 314 THR A CA 1
ATOM 2447 C C . THR A 1 314 ? 127.882 52.269 0.838 1.00 15.49 314 THR A C 1
ATOM 2448 O O . THR A 1 314 ? 128.563 51.472 0.196 1.00 16.27 314 THR A O 1
ATOM 2452 N N . ILE A 1 315 ? 127.234 53.273 0.259 1.00 16.38 315 ILE A N 1
ATOM 2453 C CA . ILE A 1 315 ? 127.324 53.467 -1.181 1.00 16.44 315 ILE A CA 1
ATOM 2454 C C . ILE A 1 315 ? 127.016 54.911 -1.576 1.00 17.56 315 ILE A C 1
ATOM 2455 O O . ILE A 1 315 ? 126.241 55.600 -0.910 1.00 17.77 315 ILE A O 1
ATOM 2460 N N . THR A 1 316 ? 127.635 55.358 -2.663 1.00 17.16 316 THR A N 1
ATOM 2461 C CA . THR A 1 316 ? 127.449 56.716 -3.159 1.00 18.06 316 THR A CA 1
ATOM 2462 C C . THR A 1 316 ? 126.995 56.704 -4.612 1.00 19.27 316 THR A C 1
ATOM 2463 O O . THR A 1 316 ? 127.596 56.031 -5.450 1.00 19.38 316 THR A O 1
ATOM 2467 N N . ALA A 1 317 ? 125.925 57.436 -4.906 1.00 19.09 317 ALA A N 1
ATOM 2468 C CA . ALA A 1 317 ? 125.422 57.529 -6.268 1.00 20.12 317 ALA A CA 1
ATOM 2469 C C . ALA A 1 317 ? 125.981 58.833 -6.832 1.00 21.11 317 ALA A C 1
ATOM 2470 O O . ALA A 1 317 ? 125.655 59.920 -6.348 1.00 21.07 317 ALA A O 1
ATOM 2472 N N . VAL A 1 318 ? 126.841 58.717 -7.839 1.00 22.01 318 VAL A N 1
ATOM 2473 C CA . VAL A 1 318 ? 127.472 59.883 -8.451 1.00 22.35 318 VAL A CA 1
ATOM 2474 C C . VAL A 1 318 ? 126.793 60.283 -9.758 1.00 22.18 318 VAL A C 1
ATOM 2475 O O . VAL A 1 318 ? 126.552 59.445 -10.626 1.00 21.46 318 VAL A O 1
ATOM 2479 N N . LEU A 1 319 ? 126.478 61.567 -9.887 1.00 23.53 319 LEU A N 1
ATOM 2480 C CA . LEU A 1 319 ? 125.844 62.078 -11.092 1.00 23.64 319 LEU A CA 1
ATOM 2481 C C . LEU A 1 319 ? 126.919 62.293 -12.147 1.00 25.62 319 LEU A C 1
ATOM 2482 O O . LEU A 1 319 ? 127.940 62.929 -11.882 1.00 23.78 319 LEU A O 1
ATOM 2487 N N . THR A 1 320 ? 126.698 61.750 -13.339 1.00 25.97 320 THR A N 1
ATOM 2488 C CA . THR A 1 320 ? 127.668 61.902 -14.416 1.00 28.08 320 THR A CA 1
ATOM 2489 C C . THR A 1 320 ? 127.566 63.287 -15.036 1.00 28.93 320 THR A C 1
ATOM 2490 O O . THR A 1 320 ? 126.513 63.925 -14.987 1.00 29.01 320 THR A O 1
ATOM 2494 N N . PRO A 1 321 ? 128.671 63.779 -15.614 1.00 29.18 321 PRO A N 1
ATOM 2495 C CA . PRO A 1 321 ? 128.659 65.102 -16.244 1.00 29.33 321 PRO A CA 1
ATOM 2496 C C . PRO A 1 321 ? 127.660 65.073 -17.395 1.00 29.41 321 PRO A C 1
ATOM 2497 O O . PRO A 1 321 ? 127.343 64.005 -17.922 1.00 28.90 321 PRO A O 1
ATOM 2501 N N . PRO A 1 322 ? 127.137 66.240 -17.794 1.00 31.06 322 PRO A N 1
ATOM 2502 C CA . PRO A 1 322 ? 126.177 66.268 -18.900 1.00 31.01 322 PRO A CA 1
ATOM 2503 C C . PRO A 1 322 ? 126.786 65.655 -20.163 1.00 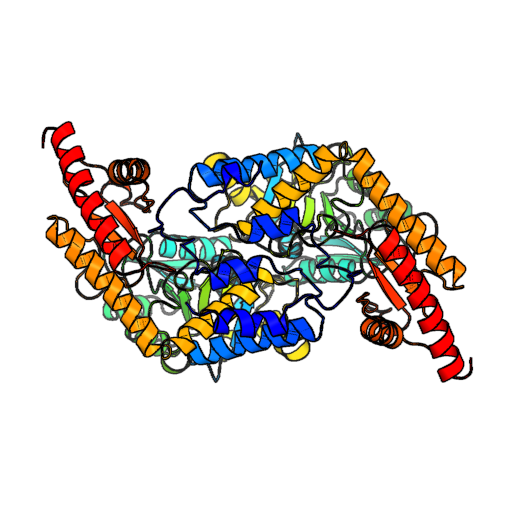30.24 322 PRO A C 1
ATOM 2504 O O . PRO A 1 322 ? 127.924 65.961 -20.517 1.00 30.15 322 PRO A O 1
ATOM 2508 N N . GLY A 1 323 ? 126.033 64.784 -20.829 1.00 29.81 323 GLY A N 1
ATOM 2509 C CA . GLY A 1 323 ? 126.524 64.160 -22.045 1.00 29.69 323 GLY A CA 1
ATOM 2510 C C . GLY A 1 323 ? 127.193 62.809 -21.853 1.00 30.45 323 GLY A C 1
ATOM 2511 O O . GLY A 1 323 ? 127.549 62.142 -22.828 1.00 30.14 323 GLY A O 1
ATOM 2512 N N . ILE A 1 324 ? 127.369 62.401 -20.600 1.00 28.70 324 ILE A N 1
ATOM 2513 C CA . ILE A 1 324 ? 127.999 61.120 -20.288 1.00 27.94 324 ILE A CA 1
ATOM 2514 C C . ILE A 1 324 ? 127.012 60.234 -19.529 1.00 27.87 324 ILE A C 1
ATOM 2515 O O . ILE A 1 324 ? 126.334 60.699 -18.617 1.00 27.56 324 ILE A O 1
ATOM 2520 N N . LYS A 1 325 ? 126.931 58.964 -19.913 1.00 28.49 325 LYS A N 1
ATOM 2521 C CA . LYS A 1 325 ? 126.018 58.030 -19.262 1.00 29.28 325 LYS A CA 1
ATOM 2522 C C . LYS A 1 325 ? 126.725 57.202 -18.192 1.00 26.98 325 LYS A C 1
ATOM 2523 O O . LYS A 1 325 ? 127.923 56.939 -18.285 1.00 25.17 325 LYS A O 1
A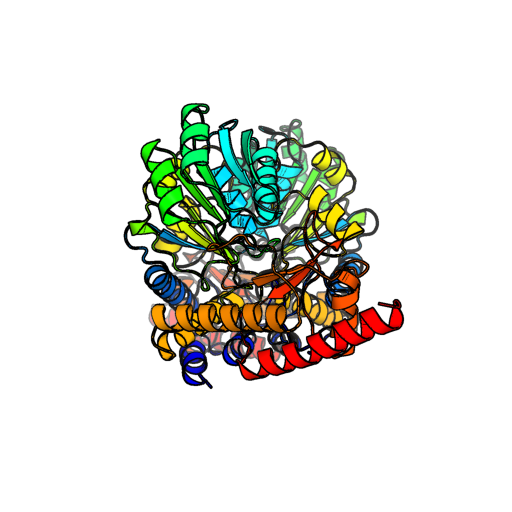TOM 2529 N N . GLY A 1 326 ? 125.972 56.791 -17.179 1.00 26.32 326 GLY A N 1
ATOM 2530 C CA . GLY A 1 326 ? 126.549 55.999 -16.109 1.00 25.82 326 GLY A CA 1
ATOM 2531 C C . GLY A 1 326 ? 127.265 54.768 -16.626 1.00 25.45 326 GLY A C 1
ATOM 2532 O O . GLY A 1 326 ? 128.369 54.449 -16.181 1.00 23.66 326 GLY A O 1
ATOM 2533 N N . ASP A 1 327 ? 126.635 54.078 -17.572 1.00 25.85 327 ASP A N 1
ATOM 2534 C CA . ASP A 1 327 ? 127.201 52.870 -18.157 1.00 26.79 327 ASP A CA 1
ATOM 2535 C C . ASP A 1 327 ? 128.573 53.100 -18.783 1.00 26.59 327 ASP A C 1
ATOM 2536 O O . ASP A 1 327 ? 129.417 52.205 -18.779 1.00 24.82 327 ASP A O 1
ATOM 2541 N N . GLU A 1 328 ? 128.798 54.297 -19.317 1.00 25.63 328 GLU A N 1
ATOM 2542 C CA . GLU A 1 328 ? 130.078 54.613 -19.944 1.00 25.20 328 GLU A CA 1
ATOM 2543 C C . GLU A 1 328 ? 131.204 54.664 -18.925 1.00 22.94 328 GLU A C 1
ATOM 2544 O O . GLU A 1 328 ? 132.326 54.238 -19.203 1.00 23.13 328 GLU A O 1
ATOM 2550 N N . VAL A 1 329 ? 13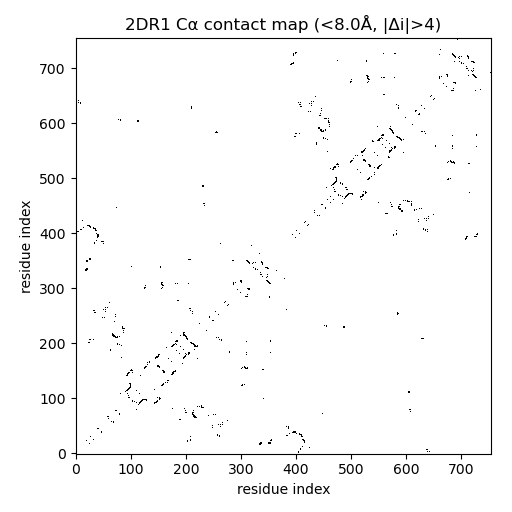0.902 55.191 -17.744 1.00 23.37 329 VAL A N 1
ATOM 2551 C CA . VAL A 1 329 ? 131.889 55.275 -16.676 1.00 22.45 329 VAL A CA 1
ATOM 2552 C C . VAL A 1 329 ? 132.153 53.862 -16.158 1.00 22.70 329 VAL A C 1
ATOM 2553 O O . VAL A 1 329 ? 133.300 53.460 -15.959 1.00 21.71 329 VAL A O 1
ATOM 2557 N N . TYR A 1 330 ? 131.077 53.112 -15.944 1.00 21.43 330 TYR A N 1
ATOM 2558 C CA . TYR A 1 330 ? 131.176 51.739 -15.467 1.00 20.00 330 TYR A CA 1
ATOM 2559 C C . TYR A 1 330 ? 132.099 50.911 -16.365 1.00 21.35 330 TYR A C 1
ATOM 2560 O O . TYR A 1 330 ? 133.039 50.272 -15.885 1.00 21.39 330 TYR A O 1
ATOM 2569 N N . GLU A 1 331 ? 131.839 50.938 -17.668 1.00 21.43 331 GLU A N 1
ATOM 2570 C CA . GLU A 1 331 ? 132.641 50.176 -18.621 1.00 24.18 331 GLU A CA 1
ATOM 2571 C C . GLU A 1 331 ? 134.085 50.657 -18.725 1.00 24.21 331 GLU A C 1
ATOM 2572 O O . GLU A 1 331 ? 134.998 49.847 -18.894 1.00 23.62 331 GLU A O 1
ATOM 2578 N N . ALA A 1 332 ? 134.290 51.968 -18.623 1.00 23.15 332 ALA A N 1
ATOM 2579 C CA . ALA A 1 332 ? 135.632 52.542 -18.721 1.00 23.94 332 ALA A CA 1
ATOM 2580 C C . ALA A 1 332 ? 136.496 52.188 -17.518 1.00 24.17 332 ALA A C 1
ATOM 2581 O O . ALA A 1 332 ? 137.693 51.924 -17.657 1.00 23.02 332 ALA A O 1
ATOM 2583 N N . MET A 1 333 ? 135.891 52.191 -16.334 1.00 22.24 333 MET A N 1
ATOM 2584 C CA . MET A 1 333 ? 136.623 51.857 -15.121 1.00 22.96 333 MET A CA 1
ATOM 2585 C C . MET A 1 333 ? 136.980 50.373 -15.111 1.00 22.82 333 MET A C 1
ATOM 2586 O O . MET A 1 333 ? 138.049 49.989 -14.629 1.00 22.80 333 MET A O 1
ATOM 2591 N N . ARG A 1 334 ? 136.089 49.545 -15.653 1.00 22.94 334 ARG A N 1
ATOM 2592 C CA . ARG A 1 334 ? 136.322 48.102 -15.713 1.00 25.59 334 ARG A CA 1
ATOM 2593 C C . ARG A 1 334 ? 137.568 47.805 -16.537 1.00 26.70 334 ARG A C 1
ATOM 2594 O O . ARG A 1 334 ? 138.376 46.949 -16.175 1.00 26.83 334 ARG A O 1
ATOM 2602 N N . LYS A 1 335 ? 137.720 48.519 -17.648 1.00 28.66 335 LYS A N 1
ATOM 2603 C CA . LYS A 1 335 ? 138.871 48.327 -18.521 1.00 30.01 335 LYS A CA 1
ATOM 2604 C C . LYS A 1 335 ? 140.163 48.712 -17.808 1.00 30.59 335 LYS A C 1
ATOM 2605 O O . LYS A 1 335 ? 141.250 48.296 -18.207 1.00 33.21 335 LYS A O 1
ATOM 2611 N N . ARG A 1 336 ? 140.036 49.501 -16.745 1.00 28.67 336 ARG A N 1
ATOM 2612 C CA . ARG A 1 336 ? 141.189 49.922 -15.960 1.00 27.43 336 ARG A CA 1
ATOM 2613 C C . ARG A 1 336 ? 141.371 49.018 -14.745 1.00 26.76 336 ARG A C 1
ATOM 2614 O O . ARG A 1 336 ? 142.275 49.226 -13.936 1.00 26.21 336 ARG A O 1
ATOM 2622 N N . GLY A 1 337 ? 140.502 48.019 -14.618 1.00 25.64 337 GLY A N 1
ATOM 2623 C CA . GLY A 1 337 ? 140.609 47.084 -13.511 1.00 24.65 337 GLY A CA 1
ATOM 2624 C C . GLY A 1 337 ? 139.738 47.384 -12.306 1.00 23.98 337 GLY A C 1
ATOM 2625 O O . GLY A 1 337 ? 139.918 46.776 -11.249 1.00 24.74 337 GLY A O 1
ATOM 2626 N N . PHE A 1 338 ? 138.794 48.309 -12.459 1.00 22.05 338 PHE A N 1
ATOM 2627 C CA . PHE A 1 338 ? 137.906 48.672 -11.360 1.00 22.13 338 PHE A CA 1
ATOM 2628 C C . PHE A 1 338 ? 136.438 48.424 -11.683 1.00 22.04 338 PHE A C 1
ATOM 2629 O O . PHE A 1 338 ? 135.908 48.909 -12.687 1.00 22.25 338 PHE A O 1
ATOM 2637 N N . GLU A 1 339 ? 135.788 47.665 -10.810 1.00 20.46 339 GLU A N 1
ATOM 2638 C CA . GLU A 1 339 ? 134.381 47.341 -10.963 1.00 18.38 339 GLU A CA 1
ATOM 2639 C C . GLU A 1 339 ? 133.569 48.193 -9.999 1.00 18.37 339 GLU A C 1
ATOM 2640 O O . GLU A 1 339 ? 133.604 47.978 -8.786 1.00 16.79 339 GLU A O 1
ATOM 2646 N N . LEU A 1 340 ? 132.867 49.185 -10.536 1.00 17.93 340 LEU A N 1
ATOM 2647 C CA . LEU A 1 340 ? 132.015 50.027 -9.709 1.00 18.60 340 LEU A CA 1
ATOM 2648 C C . LEU A 1 340 ? 130.628 49.423 -9.899 1.00 19.19 340 LEU A C 1
ATOM 2649 O O . LEU A 1 340 ? 130.502 48.213 -10.082 1.00 19.15 340 LEU A O 1
ATOM 2654 N N . ALA A 1 341 ? 129.593 50.249 -9.860 1.00 20.29 341 ALA A N 1
ATOM 2655 C CA . ALA A 1 341 ? 128.237 49.750 -10.056 1.00 21.06 341 ALA A CA 1
ATOM 2656 C C . ALA A 1 341 ? 127.491 50.673 -11.000 1.00 21.52 341 ALA A C 1
ATOM 2657 O O . ALA A 1 341 ? 127.643 51.893 -10.938 1.00 20.23 341 ALA A O 1
ATOM 2659 N N . LYS A 1 342 ? 126.693 50.093 -11.886 1.00 21.33 342 LYS A N 1
ATOM 2660 C CA . LYS A 1 342 ? 125.916 50.895 -12.815 1.00 23.07 342 LYS A CA 1
ATOM 2661 C C . LYS A 1 342 ? 124.860 51.652 -12.018 1.00 23.51 342 LYS A C 1
ATOM 2662 O O . LYS A 1 342 ? 124.557 51.292 -10.878 1.00 21.78 342 LYS A O 1
ATOM 2668 N N . GLY A 1 343 ? 124.315 52.709 -12.614 1.00 23.64 343 GLY A N 1
ATOM 2669 C CA . GLY A 1 343 ? 123.256 53.450 -11.957 1.00 24.72 343 GLY A CA 1
ATOM 2670 C C . GLY A 1 343 ? 122.106 52.461 -11.863 1.00 26.67 343 GLY A C 1
ATOM 2671 O O . GLY A 1 343 ? 122.073 51.487 -12.622 1.00 25.77 343 GLY A O 1
ATOM 2672 N N . TYR A 1 344 ? 121.165 52.696 -10.957 1.00 27.32 344 TYR A N 1
ATOM 2673 C CA . TYR A 1 344 ? 120.049 51.772 -10.770 1.00 29.99 344 TYR A CA 1
ATOM 2674 C C . TYR A 1 344 ? 118.714 52.510 -10.685 1.00 31.16 344 TYR A C 1
ATOM 2675 O O . TYR A 1 344 ? 118.631 53.604 -10.129 1.00 31.01 344 TYR A O 1
ATOM 2684 N N . GLY A 1 345 ? 117.668 51.902 -11.233 1.00 32.28 345 GLY A N 1
ATOM 2685 C CA . GLY A 1 345 ? 116.358 52.526 -11.190 1.00 32.97 345 GLY A CA 1
ATOM 2686 C C . GLY A 1 345 ? 116.177 53.639 -12.204 1.00 32.58 345 GLY A C 1
ATOM 2687 O O . GLY A 1 345 ? 116.767 53.611 -13.285 1.00 31.42 345 GLY A O 1
ATOM 2688 N N . SER A 1 346 ? 115.362 54.629 -11.848 1.00 33.10 346 SER A N 1
ATOM 2689 C CA . SER A 1 346 ? 115.078 55.754 -12.733 1.00 33.71 346 SER A CA 1
ATOM 2690 C C . SER A 1 346 ? 116.281 56.648 -13.036 1.00 33.30 346 SER A C 1
ATOM 2691 O O . SER A 1 346 ? 116.238 57.453 -13.968 1.00 35.13 346 SER A O 1
ATOM 2694 N N . VAL A 1 347 ? 117.351 56.514 -12.257 1.00 32.52 347 VAL A N 1
ATOM 2695 C CA . VAL A 1 347 ? 118.553 57.321 -12.472 1.00 30.98 347 VAL A CA 1
ATOM 2696 C C . VAL A 1 347 ? 119.696 56.499 -13.065 1.00 31.01 347 VAL A C 1
ATOM 2697 O O . VAL A 1 347 ? 120.857 56.915 -13.023 1.00 29.34 347 VAL A O 1
ATOM 2701 N N . LYS A 1 348 ? 119.363 55.343 -13.633 1.00 30.61 348 LYS A N 1
ATOM 2702 C CA . LYS A 1 348 ? 120.365 54.455 -14.217 1.00 32.51 348 LYS A CA 1
ATOM 2703 C C . LYS A 1 348 ? 121.223 55.089 -15.308 1.00 33.07 348 LYS A C 1
ATOM 2704 O O . LYS A 1 348 ? 122.349 54.654 -15.547 1.00 33.58 348 LYS A O 1
ATOM 2710 N N . GLU A 1 349 ? 120.701 56.106 -15.983 1.00 33.97 349 GLU A N 1
ATOM 2711 C CA . GLU A 1 349 ? 121.473 56.746 -17.040 1.00 34.63 349 GLU A CA 1
ATOM 2712 C C . GLU A 1 349 ? 122.244 57.979 -16.592 1.00 33.01 349 GLU A C 1
ATOM 2713 O O . GLU A 1 349 ? 123.318 58.262 -17.117 1.00 34.00 349 GLU A O 1
ATOM 2719 N N . LYS A 1 350 ? 121.708 58.707 -15.618 1.00 30.76 350 LYS A N 1
ATOM 2720 C CA . LYS A 1 350 ? 122.364 59.917 -15.139 1.00 29.52 350 LYS A CA 1
ATOM 2721 C C . LYS A 1 350 ? 123.332 59.690 -13.981 1.00 26.86 350 LYS A C 1
ATOM 2722 O O . LYS A 1 350 ? 123.955 60.633 -13.501 1.00 24.59 350 LYS A O 1
ATOM 2728 N N . THR A 1 351 ? 123.465 58.448 -13.529 1.00 24.12 351 THR A N 1
ATOM 2729 C CA . THR A 1 351 ? 124.369 58.167 -12.421 1.00 23.60 351 THR A CA 1
ATOM 2730 C C . THR A 1 351 ? 125.051 56.819 -12.529 1.00 22.56 351 THR A C 1
ATOM 2731 O O . THR A 1 351 ? 124.632 55.949 -13.289 1.00 20.91 351 THR A O 1
ATOM 2735 N N . PHE A 1 352 ? 126.127 56.679 -11.765 1.00 22.63 352 PHE A N 1
ATOM 2736 C CA . PHE A 1 352 ? 126.847 55.424 -11.640 1.00 21.03 352 PHE A CA 1
ATOM 2737 C C . PHE A 1 352 ? 127.043 55.392 -10.135 1.00 19.64 352 PHE A C 1
ATOM 2738 O O . PHE A 1 352 ? 126.844 56.411 -9.471 1.00 18.83 352 PHE A O 1
ATOM 2746 N N . ARG A 1 353 ? 127.402 54.244 -9.578 1.00 17.07 353 ARG A N 1
ATOM 2747 C CA . ARG A 1 353 ? 127.559 54.171 -8.135 1.00 16.55 353 ARG A CA 1
ATOM 2748 C C . ARG A 1 353 ? 128.900 53.612 -7.694 1.00 16.70 353 ARG A C 1
ATOM 2749 O O . ARG A 1 353 ? 129.525 52.815 -8.395 1.00 18.01 353 ARG A O 1
ATOM 2757 N N . ILE A 1 354 ? 129.342 54.054 -6.524 1.00 16.35 354 ILE A N 1
ATOM 2758 C CA . ILE A 1 354 ? 130.592 53.585 -5.956 1.00 17.67 354 ILE A CA 1
ATOM 2759 C C . ILE A 1 354 ? 130.271 53.009 -4.591 1.00 17.03 354 ILE A C 1
ATOM 2760 O O . ILE A 1 354 ? 129.876 53.738 -3.681 1.00 17.90 354 ILE A O 1
ATOM 2765 N N . GLY A 1 355 ? 130.420 51.699 -4.451 1.00 17.97 355 GLY A N 1
ATOM 2766 C CA . GLY A 1 355 ? 130.150 51.088 -3.166 1.00 16.12 355 GLY A CA 1
ATOM 2767 C C . GLY A 1 355 ? 131.397 51.143 -2.308 1.00 16.58 355 GLY A C 1
ATOM 2768 O O . GLY A 1 355 ? 132.508 51.168 -2.838 1.00 16.76 355 GLY A O 1
ATOM 2769 N N . HIS A 1 356 ? 131.221 51.203 -0.990 1.00 16.22 356 HIS A N 1
ATOM 2770 C CA . HIS A 1 356 ? 132.358 51.205 -0.078 1.00 17.32 356 HIS A CA 1
ATOM 2771 C C . HIS A 1 356 ? 132.100 50.180 1.026 1.00 18.18 356 HIS A C 1
ATOM 2772 O O . HIS A 1 356 ? 132.232 50.473 2.213 1.00 19.65 356 HIS A O 1
ATOM 2779 N N . MET A 1 357 ? 131.736 48.968 0.611 1.00 17.67 357 MET A N 1
ATOM 2780 C CA . MET A 1 357 ? 131.428 47.877 1.536 1.00 17.82 357 MET A CA 1
ATOM 2781 C C . MET A 1 357 ? 132.420 46.721 1.467 1.00 17.26 357 MET A C 1
ATOM 2782 O O . MET A 1 357 ? 133.123 46.552 0.476 1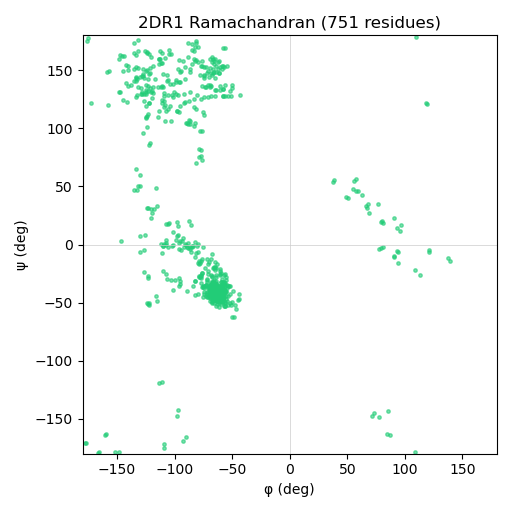.00 17.75 357 MET A O 1
ATOM 2787 N N . GLY A 1 358 ? 132.452 45.923 2.531 1.00 18.25 358 GLY A N 1
ATOM 2788 C CA . GLY A 1 358 ? 133.324 44.762 2.583 1.00 19.36 358 GLY A CA 1
ATOM 2789 C C . GLY A 1 358 ? 134.809 45.031 2.718 1.00 20.35 358 GLY A C 1
ATOM 2790 O O . GLY A 1 358 ? 135.231 46.008 3.346 1.00 20.11 358 GLY A O 1
ATOM 2791 N N . TYR A 1 359 ? 135.602 44.149 2.119 1.00 21.13 359 TYR A N 1
ATOM 2792 C CA . TYR A 1 359 ? 137.055 44.257 2.152 1.00 24.29 359 TYR A CA 1
ATOM 2793 C C . TYR A 1 359 ? 137.473 45.375 1.210 1.00 24.91 359 TYR A C 1
ATOM 2794 O O . TYR A 1 359 ? 137.335 45.266 -0.011 1.00 27.00 359 TYR A O 1
ATOM 2803 N N . MET A 1 360 ? 137.985 46.455 1.783 1.00 24.98 360 MET A N 1
ATOM 2804 C CA . MET A 1 360 ? 138.387 47.602 0.989 1.00 27.63 360 MET A CA 1
ATOM 2805 C C . MET A 1 360 ? 139.408 48.428 1.760 1.00 29.62 360 MET A C 1
ATOM 2806 O O . MET A 1 360 ? 139.124 48.911 2.855 1.00 29.11 360 MET A O 1
ATOM 2811 N N . LYS A 1 361 ? 140.601 48.573 1.195 1.00 31.56 361 LYS A N 1
ATOM 2812 C CA . LYS A 1 361 ? 141.648 49.352 1.841 1.00 34.10 361 LYS A CA 1
ATOM 2813 C C . LYS A 1 361 ? 141.571 50.803 1.381 1.00 34.40 361 LYS A C 1
ATOM 2814 O O . LYS A 1 361 ? 141.277 51.079 0.219 1.00 33.21 361 LYS A O 1
ATOM 2820 N N . PHE A 1 362 ? 141.837 51.727 2.298 1.00 35.40 362 PHE A N 1
ATOM 2821 C CA . PHE A 1 362 ? 141.794 53.145 1.972 1.00 37.55 362 PHE A CA 1
ATOM 2822 C C . PHE A 1 362 ? 142.653 53.455 0.752 1.00 37.33 362 PHE A C 1
ATOM 2823 O O . PHE A 1 362 ? 142.295 54.303 -0.064 1.00 37.46 362 PHE A O 1
ATOM 2831 N N . GLU A 1 363 ? 143.780 52.758 0.623 1.00 38.59 363 GLU A N 1
ATOM 2832 C CA . GLU A 1 363 ? 144.678 52.971 -0.509 1.00 38.27 363 GLU A CA 1
ATOM 2833 C C . GLU A 1 363 ? 144.050 52.558 -1.833 1.00 37.61 363 GLU A C 1
ATOM 2834 O O . GLU A 1 363 ? 144.326 53.161 -2.870 1.00 36.83 363 GLU A O 1
ATOM 2840 N N . ASP A 1 364 ? 143.206 51.532 -1.797 1.00 36.34 364 ASP A N 1
ATOM 2841 C CA . ASP A 1 364 ? 142.534 51.058 -3.004 1.00 35.10 364 ASP A CA 1
ATOM 2842 C C . ASP A 1 364 ? 141.500 52.083 -3.443 1.00 30.73 364 ASP A C 1
ATOM 2843 O O . ASP A 1 364 ? 141.282 52.291 -4.637 1.00 30.04 364 ASP A O 1
ATOM 2848 N N . ILE A 1 365 ? 140.853 52.711 -2.468 1.00 28.95 365 ILE A N 1
ATOM 2849 C CA . ILE A 1 365 ? 139.853 53.726 -2.762 1.00 28.23 365 ILE A CA 1
ATOM 2850 C C . ILE A 1 365 ? 140.541 54.911 -3.427 1.00 28.46 365 ILE A C 1
ATOM 2851 O O . ILE A 1 365 ? 140.063 55.442 -4.427 1.00 27.34 365 ILE A O 1
ATOM 2856 N N . GLN A 1 366 ? 141.676 55.318 -2.869 1.00 29.15 366 GLN A N 1
ATOM 2857 C CA . GLN A 1 366 ? 142.420 56.444 -3.416 1.00 31.65 366 GLN A CA 1
ATOM 2858 C C . GLN A 1 366 ? 142.811 56.148 -4.860 1.00 31.08 366 GLN A C 1
ATOM 2859 O O . GLN A 1 366 ? 142.663 56.995 -5.739 1.00 31.12 366 GLN A O 1
ATOM 2865 N N . GLU A 1 367 ? 143.299 54.935 -5.105 1.00 31.52 367 GLU A N 1
ATOM 2866 C CA . GLU A 1 367 ? 143.706 54.539 -6.448 1.00 31.52 367 GLU A CA 1
ATOM 2867 C C . GLU A 1 367 ? 142.513 54.536 -7.400 1.00 30.18 367 GLU A C 1
ATOM 2868 O O . GLU A 1 367 ? 142.625 54.938 -8.557 1.00 29.09 367 GLU A O 1
ATOM 2874 N N . MET A 1 368 ? 141.368 54.078 -6.905 1.00 27.93 368 MET A N 1
ATOM 2875 C CA . MET A 1 368 ? 140.155 54.031 -7.713 1.00 26.27 368 MET A CA 1
ATOM 2876 C C . MET A 1 368 ? 139.749 55.449 -8.114 1.00 25.40 368 MET A C 1
ATOM 2877 O O . MET A 1 368 ? 139.387 55.701 -9.261 1.00 25.57 368 MET A O 1
ATOM 2882 N N . LEU A 1 369 ? 139.825 56.371 -7.161 1.00 25.45 369 LEU A N 1
ATOM 2883 C CA . LEU A 1 369 ? 139.467 57.763 -7.406 1.00 27.24 369 LEU A CA 1
ATOM 2884 C C . LEU A 1 369 ? 140.372 58.439 -8.438 1.00 27.58 369 LEU A C 1
ATOM 2885 O O . LEU A 1 369 ? 139.907 59.247 -9.240 1.00 26.51 369 LEU A O 1
ATOM 2890 N N . ASP A 1 370 ? 141.662 58.114 -8.417 1.00 29.52 370 ASP A N 1
ATOM 2891 C CA . ASP A 1 370 ? 142.596 58.706 -9.370 1.00 30.19 370 ASP A CA 1
ATOM 2892 C C . ASP A 1 370 ? 142.304 58.199 -10.776 1.00 29.66 370 ASP A C 1
ATOM 2893 O O . ASP A 1 370 ? 142.447 58.931 -11.756 1.00 29.63 370 ASP A O 1
ATOM 2898 N N . ASN A 1 371 ? 141.889 56.942 -10.877 1.00 28.06 371 ASN A N 1
ATOM 2899 C CA . ASN A 1 371 ? 141.560 56.369 -12.172 1.00 26.57 371 ASN A CA 1
ATOM 2900 C C . ASN A 1 371 ? 140.244 56.954 -12.673 1.00 25.84 371 ASN A C 1
ATOM 2901 O O . ASN A 1 371 ? 140.074 57.182 -13.870 1.00 25.18 371 ASN A O 1
ATOM 2906 N N . LEU A 1 372 ? 139.319 57.203 -11.751 1.00 24.84 372 LEU A N 1
ATOM 2907 C CA . LEU A 1 372 ? 138.023 57.769 -12.106 1.00 24.39 372 LEU A CA 1
ATOM 2908 C C . LEU A 1 372 ? 138.191 59.173 -12.680 1.00 25.80 372 LEU A C 1
ATOM 2909 O O . LEU A 1 372 ? 137.497 59.556 -13.621 1.00 25.20 372 LEU A O 1
ATOM 2914 N N . ARG A 1 373 ? 139.111 59.941 -12.105 1.00 27.97 373 ARG A N 1
ATOM 2915 C CA . ARG A 1 373 ? 139.362 61.296 -12.584 1.00 29.78 373 ARG A CA 1
ATOM 2916 C C . ARG A 1 373 ? 139.781 61.237 -14.051 1.00 29.81 373 ARG A C 1
ATOM 2917 O O . ARG A 1 373 ? 139.258 61.975 -14.883 1.00 30.26 373 ARG A O 1
ATOM 2925 N N . GLU A 1 374 ? 140.712 60.341 -14.366 1.00 31.46 374 GLU A N 1
ATOM 2926 C CA . GLU A 1 374 ? 141.188 60.187 -15.736 1.00 31.82 374 GLU A CA 1
ATOM 2927 C C . GLU A 1 374 ? 140.073 59.711 -16.657 1.00 30.93 374 GLU A C 1
ATOM 2928 O O . GLU A 1 374 ? 139.979 60.143 -17.806 1.00 29.47 374 GLU A O 1
ATOM 2934 N N . VAL A 1 375 ? 139.230 58.812 -16.159 1.00 29.93 375 VAL A N 1
ATOM 2935 C CA . VAL A 1 375 ? 138.128 58.303 -16.961 1.00 27.99 375 VAL A CA 1
ATOM 2936 C C . VAL A 1 375 ? 137.170 59.434 -17.305 1.00 27.07 375 VAL A C 1
ATOM 2937 O O . VAL A 1 375 ? 136.695 59.533 -18.436 1.00 26.69 375 VAL A O 1
ATOM 2941 N N . ILE A 1 376 ? 136.888 60.281 -16.320 1.00 27.88 376 ILE A N 1
ATOM 2942 C CA . ILE A 1 376 ? 135.987 61.406 -16.522 1.00 28.49 376 ILE A CA 1
ATOM 2943 C C . ILE A 1 376 ? 136.585 62.400 -17.515 1.00 29.91 376 ILE A C 1
ATOM 2944 O O . ILE A 1 376 ? 135.923 62.803 -18.472 1.00 30.03 376 ILE A O 1
ATOM 2949 N N . ASN A 1 377 ? 137.835 62.789 -17.292 1.00 32.45 377 ASN A N 1
ATOM 2950 C CA . ASN A 1 377 ? 138.495 63.736 -18.189 1.00 34.69 377 ASN A CA 1
ATOM 2951 C C . ASN A 1 377 ? 138.518 63.207 -19.617 1.00 34.25 377 ASN A C 1
ATOM 2952 O O . ASN A 1 377 ? 138.245 63.940 -20.563 1.00 35.54 377 ASN A O 1
ATOM 2957 N N . GLU A 1 378 ? 138.839 61.925 -19.769 1.00 34.65 378 GLU A N 1
ATOM 2958 C CA . GLU A 1 378 ? 138.914 61.317 -21.090 1.00 34.61 378 GLU A CA 1
ATOM 2959 C C . GLU A 1 378 ? 137.564 61.247 -21.797 1.00 34.13 378 GLU A C 1
ATOM 2960 O O . GLU A 1 378 ? 137.486 61.432 -23.011 1.00 33.04 378 GLU A O 1
ATOM 2966 N N . LEU A 1 379 ? 136.502 60.970 -21.047 1.00 32.36 379 LEU A N 1
ATOM 2967 C CA . LEU A 1 379 ? 135.172 60.898 -21.641 1.00 31.82 379 LEU A CA 1
ATOM 2968 C C . LEU A 1 379 ? 134.728 62.284 -22.101 1.00 31.01 379 LEU A C 1
ATOM 2969 O O . LEU A 1 379 ? 134.084 62.422 -23.139 1.00 31.31 379 LEU A O 1
ATOM 2974 N N . LYS A 1 380 ? 135.084 63.305 -21.328 1.00 32.36 380 LYS A N 1
ATOM 2975 C CA . LYS A 1 380 ? 134.730 64.680 -21.670 1.00 34.73 380 LYS A CA 1
ATOM 2976 C C . LYS A 1 380 ? 135.421 65.116 -22.961 1.00 36.84 380 LYS A C 1
ATOM 2977 O O . LYS A 1 380 ? 134.788 65.681 -23.855 1.00 35.93 380 LYS A O 1
ATOM 2983 N N . LYS A 1 381 ? 136.723 64.857 -23.048 1.00 38.75 381 LYS A N 1
ATOM 2984 C CA . LYS A 1 381 ? 137.500 65.205 -24.236 1.00 41.32 381 LYS A CA 1
ATOM 2985 C C . LYS A 1 381 ? 136.966 64.416 -25.426 1.00 41.94 381 LYS A C 1
ATOM 2986 O O . LYS A 1 381 ? 136.817 64.942 -26.527 1.00 41.92 381 LYS A O 1
ATOM 2992 N N . GLN A 1 382 ? 136.680 63.144 -25.183 1.00 43.40 382 GLN A N 1
ATOM 2993 C CA . GLN A 1 382 ? 136.133 62.222 -26.170 1.00 44.60 382 GLN A CA 1
ATOM 2994 C C . GLN A 1 382 ? 134.892 62.802 -26.850 1.00 45.22 382 GLN A C 1
ATOM 2995 O O . GLN A 1 382 ? 134.698 62.683 -28.053 1.00 45.34 382 GLN A O 1
ATOM 3001 N N . LYS A 1 383 ? 134.037 63.417 -26.039 1.00 45.03 383 LYS A N 1
ATOM 3002 C CA . LYS A 1 383 ? 132.786 63.982 -26.528 1.00 45.02 383 LYS A CA 1
ATOM 3003 C C . LYS A 1 383 ? 132.897 65.477 -26.817 1.00 45.71 383 LYS A C 1
ATOM 3004 O O . LYS A 1 383 ? 131.948 66.099 -27.301 1.00 45.52 383 LYS A O 1
ATOM 3010 N N . GLY A 1 384 ? 134.060 66.047 -26.514 1.00 45.64 384 GLY A N 1
ATOM 3011 C CA . GLY A 1 384 ? 134.283 67.459 -26.760 1.00 46.60 384 GLY A CA 1
ATOM 3012 C C . GLY A 1 384 ? 133.632 68.400 -25.765 1.00 47.07 384 GLY A C 1
ATOM 3013 O O . GLY A 1 384 ? 133.201 69.493 -26.132 1.00 48.06 384 GLY A O 1
ATOM 3014 N N . ILE A 1 385 ? 133.566 67.992 -24.502 1.00 46.62 385 ILE A N 1
ATOM 3015 C CA . ILE A 1 385 ? 132.960 68.832 -23.477 1.00 46.27 385 ILE A CA 1
ATOM 3016 C C . ILE A 1 385 ? 133.946 69.143 -22.353 1.00 46.43 385 ILE A C 1
ATOM 3017 O O . ILE A 1 385 ? 133.490 69.362 -21.210 1.00 45.98 385 ILE A O 1
ATOM 3022 N N . GLU B 1 12 ? 139.626 30.433 14.998 1.00 54.35 12 GLU B N 1
ATOM 3023 C CA . GLU B 1 12 ? 138.545 30.495 16.024 1.00 54.34 12 GLU B CA 1
ATOM 3024 C C . GLU B 1 12 ? 137.298 29.767 15.540 1.00 53.55 12 GLU B C 1
ATOM 3025 O O . GLU B 1 12 ? 136.757 28.907 16.238 1.00 53.27 12 GLU B O 1
ATOM 3031 N N . VAL B 1 13 ? 136.841 30.123 14.344 1.00 52.50 13 VAL B N 1
ATOM 3032 C CA . VAL B 1 13 ? 135.665 29.492 13.764 1.00 51.08 13 VAL B CA 1
ATOM 3033 C C . VAL B 1 13 ? 136.073 28.174 13.118 1.00 50.68 13 VAL B C 1
ATOM 3034 O O . VAL B 1 13 ? 135.294 27.221 13.088 1.00 49.89 13 VAL B O 1
ATOM 3038 N N . TYR B 1 14 ? 137.298 28.119 12.604 1.00 50.74 14 TYR B N 1
ATOM 3039 C CA . TYR B 1 14 ? 137.782 26.902 11.967 1.00 51.34 14 TYR B CA 1
ATOM 3040 C C . TYR B 1 14 ? 137.749 25.741 12.953 1.00 51.38 14 TYR B C 1
ATOM 3041 O O . TYR B 1 14 ? 137.466 24.606 12.577 1.00 51.20 14 TYR B O 1
ATOM 3050 N N . GLU B 1 15 ? 138.039 26.031 14.218 1.00 51.48 15 GLU B N 1
ATOM 3051 C CA . GLU B 1 15 ? 138.037 25.006 15.253 1.00 51.88 15 GLU B CA 1
ATOM 3052 C C . GLU B 1 15 ? 136.669 24.360 15.428 1.00 50.59 15 GLU B C 1
ATOM 3053 O O . GLU B 1 15 ? 136.572 23.151 15.638 1.00 50.36 15 GLU B O 1
ATOM 3059 N N . MET B 1 16 ? 135.616 25.167 15.339 1.00 49.11 16 MET B N 1
ATOM 3060 C CA . MET B 1 16 ? 134.254 24.664 15.489 1.00 47.72 16 MET B CA 1
ATOM 3061 C C . MET B 1 16 ? 133.761 23.938 14.242 1.00 46.06 16 MET B C 1
ATOM 3062 O O . MET B 1 16 ? 132.906 23.056 14.326 1.00 45.77 16 MET B O 1
ATOM 3067 N N . VAL B 1 17 ? 134.306 24.306 13.087 1.00 44.12 17 VAL B N 1
ATOM 3068 C CA . VAL B 1 17 ? 133.871 23.718 11.826 1.00 42.77 17 VAL B CA 1
ATOM 3069 C C . VAL B 1 17 ? 134.863 22.803 11.104 1.00 43.10 17 VAL B C 1
ATOM 3070 O O . VAL B 1 17 ? 134.508 22.174 10.109 1.00 43.05 17 VAL B O 1
ATOM 3074 N N . LYS B 1 18 ? 136.096 22.723 11.594 1.00 43.70 18 LYS B N 1
ATOM 3075 C CA . LYS B 1 18 ? 137.105 21.882 10.951 1.00 44.00 18 LYS B CA 1
ATOM 3076 C C . LYS B 1 18 ? 136.639 20.435 10.777 1.00 44.20 18 LYS B C 1
ATOM 3077 O O . LYS B 1 18 ? 135.796 19.946 11.532 1.00 42.97 18 LYS B O 1
ATOM 3083 N N . PRO B 1 19 ? 137.182 19.735 9.766 1.00 44.00 19 PRO B N 1
ATOM 3084 C CA . PRO B 1 19 ? 136.827 18.340 9.484 1.00 44.57 19 PRO B CA 1
ATOM 3085 C C . PRO B 1 19 ? 137.222 17.420 10.633 1.00 44.55 19 PRO B C 1
ATOM 3086 O O . PRO B 1 19 ? 138.343 17.491 11.136 1.00 44.20 19 PRO B O 1
ATOM 3090 N N . LYS B 1 20 ? 136.304 16.552 11.042 1.00 44.96 20 LYS B N 1
ATOM 3091 C CA . LYS B 1 20 ? 136.585 15.630 12.133 1.00 45.36 20 LYS B CA 1
ATOM 3092 C C . LYS B 1 20 ? 135.894 14.280 11.968 1.00 44.67 20 LYS B C 1
ATOM 3093 O O . LYS B 1 20 ? 136.005 13.414 12.835 1.00 46.33 20 LYS B O 1
ATOM 3099 N N . TYR B 1 21 ? 135.195 14.095 10.851 1.00 42.76 21 TYR B N 1
ATOM 3100 C CA . TYR B 1 21 ? 134.491 12.840 10.597 1.00 40.91 21 TYR B CA 1
ATOM 3101 C C . TYR B 1 21 ? 134.484 12.445 9.123 1.00 39.71 21 TYR B C 1
ATOM 3102 O O . TYR B 1 21 ? 134.509 13.305 8.240 1.00 39.52 21 TYR B O 1
ATOM 3111 N N . LYS B 1 22 ? 134.458 11.140 8.865 1.00 37.27 22 LYS B N 1
ATOM 3112 C CA . LYS B 1 22 ? 134.358 10.634 7.501 1.00 34.35 22 LYS B CA 1
ATOM 3113 C C . LYS B 1 22 ? 132.845 10.717 7.321 1.00 32.07 22 LYS B C 1
ATOM 3114 O O . LYS B 1 22 ? 132.090 10.165 8.121 1.00 30.66 22 LYS B O 1
ATOM 3120 N N . LEU B 1 23 ? 132.407 11.402 6.275 1.00 28.12 23 LEU B N 1
ATOM 3121 C CA . LEU B 1 23 ? 130.986 11.640 6.059 1.00 26.61 23 LEU B CA 1
ATOM 3122 C C . LEU B 1 23 ? 130.119 10.684 5.239 1.00 25.32 23 LEU B C 1
ATOM 3123 O O . LEU B 1 23 ? 130.377 10.438 4.064 1.00 25.72 23 LEU B O 1
ATOM 3128 N N . PHE B 1 24 ? 129.066 10.182 5.880 1.00 23.93 24 PHE B N 1
ATOM 3129 C CA . PHE B 1 24 ? 128.079 9.305 5.255 1.00 23.18 24 PHE B CA 1
ATOM 3130 C C . PHE B 1 24 ? 126.737 9.860 5.722 1.00 23.32 24 PHE B C 1
ATOM 3131 O O . PHE B 1 24 ? 125.842 9.135 6.160 1.00 20.89 24 PHE B O 1
ATOM 3139 N N . THR B 1 25 ? 126.625 11.178 5.603 1.00 22.52 25 THR B N 1
ATOM 3140 C CA . THR B 1 25 ? 125.454 11.928 6.032 1.00 21.41 25 THR B CA 1
ATOM 3141 C C . THR B 1 25 ? 124.254 11.928 5.089 1.00 22.13 25 THR B C 1
ATOM 3142 O O . THR B 1 25 ? 124.338 11.499 3.941 1.00 20.65 25 THR B O 1
ATOM 3146 N N . ALA B 1 26 ? 123.133 12.433 5.593 1.00 21.62 26 ALA B N 1
ATOM 3147 C CA . ALA B 1 26 ? 121.894 12.494 4.833 1.00 21.99 26 ALA B CA 1
ATOM 3148 C C . ALA B 1 26 ? 121.705 13.846 4.152 1.00 22.43 26 ALA B C 1
ATOM 3149 O O . ALA B 1 26 ? 120.677 14.087 3.519 1.00 23.55 26 ALA B O 1
ATOM 3151 N N . GLY B 1 27 ? 122.697 14.722 4.283 1.00 20.99 27 GLY B N 1
ATOM 3152 C CA . GLY B 1 27 ? 122.608 16.039 3.677 1.00 20.70 27 GLY B CA 1
ATOM 3153 C C . GLY B 1 27 ? 122.668 17.134 4.727 1.00 20.01 27 GLY B C 1
ATOM 3154 O O . GLY B 1 27 ? 121.829 17.154 5.630 1.00 20.16 27 GLY B O 1
ATOM 3155 N N . PRO B 1 28 ? 123.646 18.054 4.654 1.00 19.13 28 PRO B N 1
ATOM 3156 C CA . PRO B 1 28 ? 124.712 18.141 3.650 1.00 17.99 28 PRO B CA 1
ATOM 3157 C C . PRO B 1 28 ? 125.568 16.880 3.598 1.00 19.67 28 PRO B C 1
ATOM 3158 O O . PRO B 1 28 ? 125.486 16.015 4.476 1.00 18.94 28 PRO B O 1
ATOM 3162 N N . VAL B 1 29 ? 126.397 16.787 2.568 1.00 18.11 29 VAL B N 1
ATOM 3163 C CA . VAL B 1 29 ? 127.255 15.629 2.392 1.00 19.50 29 VAL B CA 1
ATOM 3164 C C . VAL B 1 29 ? 128.671 16.088 2.113 1.00 20.66 29 VAL B C 1
ATOM 3165 O O . VAL B 1 29 ? 128.928 17.289 1.998 1.00 20.89 29 VAL B O 1
ATOM 3169 N N . ALA B 1 30 ? 129.591 15.134 2.010 1.00 19.49 30 ALA B N 1
ATOM 3170 C CA . ALA B 1 30 ? 130.983 15.459 1.727 1.00 20.33 30 ALA B CA 1
ATOM 3171 C C . ALA B 1 30 ? 131.086 15.994 0.301 1.00 19.82 30 ALA B C 1
ATOM 3172 O O . ALA B 1 30 ? 130.607 15.364 -0.644 1.00 19.81 30 ALA B O 1
ATOM 3174 N N . CYS B 1 31 ? 131.703 17.162 0.153 1.00 20.74 31 CYS B N 1
ATOM 3175 C CA . CYS B 1 31 ? 131.866 17.781 -1.158 1.00 20.13 31 CYS B CA 1
ATOM 3176 C C . CYS B 1 31 ? 133.224 17.422 -1.757 1.00 20.80 31 CYS B C 1
ATOM 3177 O O . CYS B 1 31 ? 134.193 17.214 -1.025 1.00 20.74 31 CYS B O 1
ATOM 3180 N N . PHE B 1 32 ? 133.290 17.347 -3.085 1.00 21.53 32 PHE B N 1
ATOM 3181 C CA . PHE B 1 32 ? 134.548 17.051 -3.772 1.00 22.82 32 PHE B CA 1
ATOM 3182 C C . PHE B 1 32 ? 135.514 18.196 -3.494 1.00 23.55 32 PHE B C 1
ATOM 3183 O O . PHE B 1 32 ? 135.089 19.326 -3.251 1.00 21.87 32 PHE B O 1
ATOM 3191 N N . PRO B 1 33 ? 136.827 17.922 -3.536 1.00 24.23 33 PRO B N 1
ATOM 3192 C CA . PRO B 1 33 ? 137.850 18.942 -3.286 1.00 23.98 33 PRO B CA 1
ATOM 3193 C C . PRO B 1 33 ? 137.715 20.105 -4.261 1.00 22.57 33 PRO B C 1
ATOM 3194 O O . PRO B 1 33 ? 137.904 21.268 -3.897 1.00 23.02 33 PRO B O 1
ATOM 3198 N N . GLU B 1 34 ? 137.383 19.770 -5.503 1.00 22.12 34 GLU B N 1
ATOM 3199 C CA . GLU B 1 34 ? 137.218 20.753 -6.567 1.00 23.09 34 GLU B CA 1
ATOM 3200 C C . GLU B 1 34 ? 136.104 21.741 -6.230 1.00 21.70 34 GLU B C 1
ATOM 3201 O O . GLU B 1 34 ? 136.220 22.938 -6.486 1.00 21.68 34 GLU B O 1
ATOM 3207 N N . VAL B 1 35 ? 135.019 21.220 -5.667 1.00 19.59 35 VAL B N 1
ATOM 3208 C CA . VAL B 1 35 ? 133.874 22.046 -5.291 1.00 18.41 35 VAL B CA 1
ATOM 3209 C C . VAL B 1 35 ? 134.220 22.959 -4.122 1.00 18.07 35 VAL B C 1
ATOM 3210 O O . VAL B 1 35 ? 133.910 24.151 -4.139 1.00 17.70 35 VAL B O 1
ATOM 3214 N N . LEU B 1 36 ? 134.876 22.410 -3.107 1.00 17.50 36 LEU B N 1
ATOM 3215 C CA . LEU B 1 36 ? 135.250 23.207 -1.953 1.00 19.31 36 LEU B CA 1
ATOM 3216 C C . LEU B 1 36 ? 136.197 24.340 -2.342 1.00 19.99 36 LEU B C 1
ATOM 3217 O O . LEU B 1 36 ? 136.106 25.449 -1.814 1.00 20.61 36 LEU B O 1
ATOM 3222 N N . GLU B 1 37 ? 137.096 24.070 -3.281 1.00 19.59 37 GLU B N 1
ATOM 3223 C CA . GLU B 1 37 ? 138.050 25.085 -3.703 1.00 20.18 37 GLU B CA 1
ATOM 3224 C C . GLU B 1 37 ? 137.379 26.258 -4.421 1.00 18.12 37 GLU B C 1
ATOM 3225 O O . GLU B 1 37 ? 137.766 27.412 -4.230 1.00 20.23 37 GLU B O 1
ATOM 3231 N N . ILE B 1 38 ? 136.369 25.976 -5.234 1.00 17.36 38 ILE B N 1
ATOM 3232 C CA . ILE B 1 38 ? 135.685 27.046 -5.960 1.00 17.55 38 ILE B CA 1
ATOM 3233 C C . ILE B 1 38 ? 134.790 27.861 -5.019 1.00 19.44 38 ILE B C 1
ATOM 3234 O O . ILE B 1 38 ? 134.436 29.004 -5.316 1.00 17.78 38 ILE B O 1
ATOM 3239 N N . MET B 1 39 ? 134.441 27.267 -3.881 1.00 18.24 39 MET B N 1
ATOM 3240 C CA . MET B 1 39 ? 133.594 27.922 -2.886 1.00 19.82 39 MET B CA 1
ATOM 3241 C C . MET B 1 39 ? 134.247 29.146 -2.260 1.00 21.43 39 MET B C 1
ATOM 3242 O O . MET B 1 39 ? 133.555 30.018 -1.731 1.00 20.94 39 MET B O 1
ATOM 3247 N N . LYS B 1 40 ? 135.574 29.223 -2.310 1.00 20.71 40 LYS B N 1
ATOM 3248 C CA . LYS B 1 40 ? 136.240 30.362 -1.694 1.00 21.64 40 LYS B CA 1
ATOM 3249 C C . LYS B 1 40 ? 136.702 31.463 -2.642 1.00 21.27 40 LYS B C 1
ATOM 3250 O O . LYS B 1 40 ? 137.425 32.366 -2.230 1.00 20.53 40 LYS B O 1
ATOM 3256 N N . VAL B 1 41 ? 136.284 31.408 -3.903 1.00 20.00 41 VAL B N 1
ATOM 3257 C CA . VAL B 1 41 ? 136.677 32.454 -4.843 1.00 20.39 41 VAL B CA 1
ATOM 3258 C C . VAL B 1 41 ? 135.993 33.759 -4.436 1.00 19.98 41 VAL B C 1
ATOM 3259 O O . VAL B 1 41 ? 134.886 33.747 -3.898 1.00 17.51 41 VAL B O 1
ATOM 3263 N N . GLN B 1 42 ? 136.664 34.880 -4.686 1.00 18.33 42 GLN B N 1
ATOM 3264 C CA . GLN B 1 42 ? 136.124 36.194 -4.348 1.00 18.05 42 GLN B CA 1
ATOM 3265 C C . GLN B 1 42 ? 134.826 36.462 -5.108 1.00 16.68 42 GLN B C 1
ATOM 3266 O O . GLN B 1 42 ? 134.647 36.011 -6.238 1.00 16.68 42 GLN B O 1
ATOM 3272 N N . MET B 1 43 ? 133.927 37.212 -4.484 1.00 17.28 43 MET B N 1
ATOM 3273 C CA . MET B 1 43 ? 132.653 37.532 -5.105 1.00 16.75 43 MET B CA 1
ATOM 3274 C C . MET B 1 43 ? 132.748 38.692 -6.087 1.00 17.49 43 MET B C 1
ATOM 3275 O O . MET B 1 43 ? 133.803 39.308 -6.261 1.00 16.68 43 MET B O 1
ATOM 3280 N N . PHE B 1 44 ? 131.632 38.945 -6.756 1.00 16.02 44 PHE B N 1
ATOM 3281 C CA . PHE B 1 44 ? 131.491 40.038 -7.706 1.00 17.21 44 PHE B CA 1
ATOM 3282 C C . PHE B 1 44 ? 129.995 40.190 -7.978 1.00 16.74 44 PHE B C 1
ATOM 3283 O O . PHE B 1 44 ? 129.190 39.457 -7.400 1.00 15.88 44 PHE B O 1
ATOM 3291 N N . SER B 1 45 ? 129.616 41.134 -8.834 1.00 15.57 45 SER B N 1
ATOM 3292 C CA . SER B 1 45 ? 128.200 41.376 -9.106 1.00 14.94 45 SER B CA 1
ATOM 3293 C C . SER B 1 45 ? 127.453 40.281 -9.849 1.00 14.92 45 SER B C 1
ATOM 3294 O O . SER B 1 45 ? 127.948 39.738 -10.834 1.00 14.61 45 SER B O 1
ATOM 3297 N N . HIS B 1 46 ? 126.243 39.977 -9.378 1.00 16.52 46 HIS B N 1
ATOM 3298 C CA . HIS B 1 46 ? 125.403 38.978 -10.028 1.00 15.84 46 HIS B CA 1
ATOM 3299 C C . HIS B 1 46 ? 124.725 39.630 -11.240 1.00 18.04 46 HIS B C 1
ATOM 3300 O O . HIS B 1 46 ? 123.937 38.997 -11.945 1.00 18.34 46 HIS B O 1
ATOM 3307 N N . ARG B 1 47 ? 125.026 40.905 -11.471 1.00 17.39 47 ARG B N 1
ATOM 3308 C CA . ARG B 1 47 ? 124.461 41.630 -12.610 1.00 17.35 47 ARG B CA 1
ATOM 3309 C C . ARG B 1 47 ? 125.545 41.851 -13.664 1.00 18.45 47 ARG B C 1
ATOM 3310 O O . ARG B 1 47 ? 125.296 42.465 -14.704 1.00 19.87 47 ARG B O 1
ATOM 3318 N N . SER B 1 48 ? 126.745 41.349 -13.393 1.00 16.47 48 SER B N 1
ATOM 3319 C CA . SER B 1 48 ? 127.865 41.508 -14.314 1.00 17.36 48 SER B CA 1
ATOM 3320 C C . SER B 1 48 ? 127.843 40.499 -15.455 1.00 18.91 48 SER B C 1
ATOM 3321 O O . SER B 1 48 ? 127.233 39.435 -15.356 1.00 17.30 48 SER B O 1
ATOM 3324 N N . LYS B 1 49 ? 128.531 40.836 -16.539 1.00 17.98 49 LYS B N 1
ATOM 3325 C CA . LYS B 1 49 ? 128.601 39.951 -17.692 1.00 18.26 49 LYS B CA 1
ATOM 3326 C C . LYS B 1 49 ? 129.280 38.647 -17.275 1.00 17.96 49 LYS B C 1
ATOM 3327 O O . LYS B 1 49 ? 128.914 37.566 -17.744 1.00 18.46 49 LYS B O 1
ATOM 3333 N N . GLU B 1 50 ? 130.265 38.752 -16.387 1.00 17.19 50 GLU B N 1
ATOM 3334 C CA . GLU B 1 50 ? 130.984 37.573 -15.918 1.00 19.68 50 GLU B CA 1
ATOM 3335 C C . GLU B 1 50 ? 130.064 36.601 -15.193 1.00 18.40 50 GLU B C 1
ATOM 3336 O O . GLU B 1 50 ? 130.126 35.392 -15.421 1.00 17.84 50 GLU B O 1
ATOM 3342 N N . TYR B 1 51 ? 129.200 37.109 -14.323 1.00 17.44 51 TYR B N 1
ATOM 3343 C CA . TYR B 1 51 ? 128.318 36.194 -13.612 1.00 16.46 51 TYR B CA 1
ATOM 3344 C C . TYR B 1 51 ? 127.235 35.616 -14.513 1.00 17.22 51 TYR B C 1
ATOM 3345 O O . TYR B 1 51 ? 126.926 34.430 -14.423 1.00 17.31 51 TYR B O 1
ATOM 3354 N N . ARG B 1 52 ? 126.662 36.451 -15.377 1.00 17.03 52 ARG B N 1
ATOM 3355 C CA . ARG B 1 52 ? 125.602 36.003 -16.282 1.00 16.66 52 ARG B CA 1
ATOM 3356 C C . ARG B 1 52 ? 126.064 34.820 -17.128 1.00 17.45 52 ARG B C 1
ATOM 3357 O O . ARG B 1 52 ? 125.281 33.922 -17.443 1.00 18.07 52 ARG B O 1
ATOM 3365 N N . LYS B 1 53 ? 127.342 34.819 -17.487 1.00 17.33 53 LYS B N 1
ATOM 3366 C CA . LYS B 1 53 ? 127.911 33.740 -18.284 1.00 18.62 53 LYS B CA 1
ATOM 3367 C C . LYS B 1 53 ? 127.904 32.430 -17.492 1.00 18.82 53 LYS B C 1
ATOM 3368 O O . LYS B 1 53 ? 127.496 31.382 -18.005 1.00 16.54 53 LYS B O 1
ATOM 3374 N N . VAL B 1 54 ? 128.350 32.492 -16.240 1.00 17.69 54 VAL B N 1
ATOM 3375 C CA . VAL B 1 54 ? 128.396 31.303 -15.396 1.00 16.89 54 VAL B CA 1
ATOM 3376 C C . VAL B 1 54 ? 126.997 30.838 -14.989 1.00 17.54 54 VAL B C 1
ATOM 3377 O O . VAL B 1 54 ? 126.734 29.639 -14.920 1.00 16.92 54 VAL B O 1
ATOM 3381 N N . HIS B 1 55 ? 126.098 31.780 -14.725 1.00 16.13 55 HIS B N 1
ATOM 3382 C CA . HIS B 1 55 ? 124.738 31.414 -14.333 1.00 16.29 55 HIS B CA 1
ATOM 3383 C C . HIS B 1 55 ? 124.065 30.628 -15.457 1.00 15.99 55 HIS B C 1
ATOM 3384 O O . HIS B 1 55 ? 123.443 29.593 -15.217 1.00 14.13 55 HIS B O 1
ATOM 3391 N N . MET B 1 56 ? 124.197 31.111 -16.689 1.00 14.34 56 MET B N 1
ATOM 3392 C CA . MET B 1 56 ? 123.573 30.437 -17.817 1.00 16.66 56 MET B CA 1
ATOM 3393 C C . MET B 1 56 ? 124.228 29.106 -18.147 1.00 16.63 56 MET B C 1
ATOM 3394 O O . MET B 1 56 ? 123.541 28.155 -18.511 1.00 17.89 56 MET B O 1
ATOM 3399 N N . ASP B 1 57 ? 125.548 29.031 -18.018 1.00 16.02 57 ASP B N 1
ATOM 3400 C CA . ASP B 1 57 ? 126.250 27.781 -18.298 1.00 17.04 57 ASP B CA 1
ATOM 3401 C C . ASP B 1 57 ? 125.758 26.699 -17.340 1.00 17.35 57 ASP B C 1
ATOM 3402 O O . ASP B 1 57 ? 125.560 25.545 -17.730 1.00 15.17 57 ASP B O 1
ATOM 3407 N N . THR B 1 58 ? 125.561 27.077 -16.080 1.00 16.23 58 THR B N 1
ATOM 3408 C CA . THR B 1 58 ? 125.086 26.131 -15.077 1.00 15.36 58 THR B CA 1
ATOM 3409 C C . THR B 1 58 ? 123.667 25.676 -15.421 1.00 15.14 58 THR B C 1
ATOM 3410 O O . THR B 1 58 ? 123.361 24.485 -15.386 1.00 15.37 58 THR B O 1
ATOM 3414 N N . VAL B 1 59 ? 122.800 26.626 -15.757 1.00 14.74 59 VAL B N 1
ATOM 3415 C CA . VAL B 1 59 ? 121.421 26.302 -16.119 1.00 16.37 59 VAL B CA 1
ATOM 3416 C C . VAL B 1 59 ? 121.397 25.396 -17.349 1.00 18.69 59 VAL B C 1
ATOM 3417 O O . VAL B 1 59 ? 120.630 24.434 -17.417 1.00 17.49 59 VAL B O 1
ATOM 3421 N N . GLU B 1 60 ? 122.249 25.695 -18.323 1.00 18.84 60 GLU B N 1
ATOM 3422 C CA . GLU B 1 60 ? 122.297 24.886 -19.533 1.00 20.11 60 GLU B CA 1
ATOM 3423 C C . GLU B 1 60 ? 122.753 23.455 -19.258 1.00 19.12 60 GLU B C 1
ATOM 3424 O O . GLU B 1 60 ? 122.201 22.510 -19.827 1.00 18.33 60 GLU B O 1
ATOM 3430 N N . ARG B 1 61 ? 123.743 23.289 -18.385 1.00 17.99 61 ARG B N 1
ATOM 3431 C CA . ARG B 1 61 ? 124.229 21.955 -18.048 1.00 18.10 61 ARG B CA 1
ATOM 3432 C C . ARG B 1 61 ? 123.136 21.179 -17.301 1.00 19.15 61 ARG B C 1
ATOM 3433 O O . ARG B 1 61 ? 123.032 19.957 -17.428 1.00 17.46 61 ARG B O 1
ATOM 3441 N N . LEU B 1 62 ? 122.312 21.891 -16.537 1.00 17.82 62 LEU B N 1
ATOM 3442 C CA . LEU B 1 62 ? 121.219 21.249 -15.807 1.00 17.41 62 LEU B CA 1
ATOM 3443 C C . LEU B 1 62 ? 120.082 20.852 -16.750 1.00 18.01 62 LEU B C 1
ATOM 3444 O O . LEU B 1 62 ? 119.458 19.805 -16.570 1.00 18.50 62 LEU B O 1
ATOM 3449 N N . ARG B 1 63 ? 119.805 21.682 -17.753 1.00 17.29 63 ARG B N 1
ATOM 3450 C CA . ARG B 1 63 ? 118.749 21.359 -18.712 1.00 19.54 63 ARG B CA 1
ATOM 3451 C C . ARG B 1 63 ? 119.145 20.065 -19.426 1.00 21.49 63 ARG B C 1
ATOM 3452 O O . ARG B 1 63 ? 118.306 19.203 -19.703 1.00 20.33 63 ARG B O 1
ATOM 3460 N N . GLU B 1 64 ? 120.438 19.935 -19.704 1.00 21.25 64 GLU B N 1
ATOM 3461 C CA . GLU B 1 64 ? 120.971 18.751 -20.370 1.00 23.08 64 GLU B CA 1
ATOM 3462 C C . GLU B 1 64 ? 120.856 17.525 -19.464 1.00 21.79 64 GLU B C 1
ATOM 3463 O O . GLU B 1 64 ? 120.361 16.474 -19.878 1.00 22.50 64 GLU B O 1
ATOM 3469 N N . PHE B 1 65 ? 121.309 17.675 -18.224 1.00 19.56 65 PHE B N 1
ATOM 3470 C CA . PHE B 1 65 ? 121.284 16.596 -17.244 1.00 20.01 65 PHE B CA 1
ATOM 3471 C C . PHE B 1 65 ? 119.865 16.113 -16.936 1.00 19.94 65 PHE B C 1
ATOM 3472 O O . PHE B 1 65 ? 119.620 14.912 -16.825 1.00 20.94 65 PHE B O 1
ATOM 3480 N N . LEU B 1 66 ? 118.937 17.055 -16.797 1.00 18.55 66 LEU B N 1
ATOM 3481 C CA . LEU B 1 66 ? 117.549 16.730 -16.469 1.00 18.80 66 LEU B CA 1
ATOM 3482 C C . LEU B 1 66 ? 116.704 16.430 -17.697 1.00 18.78 66 LEU B C 1
ATOM 3483 O O . LEU B 1 66 ? 115.525 16.100 -17.584 1.00 18.93 66 LEU B O 1
ATOM 3488 N N . GLU B 1 67 ? 117.317 16.550 -18.870 1.00 18.45 67 GLU B N 1
ATOM 3489 C CA . GLU B 1 67 ? 116.631 16.311 -20.132 1.00 20.86 67 GLU B CA 1
ATOM 3490 C C . GLU B 1 67 ? 115.389 17.189 -20.248 1.00 21.80 67 GLU B C 1
ATOM 3491 O O . GLU B 1 67 ? 114.269 16.717 -20.468 1.00 22.46 67 GLU B O 1
ATOM 3497 N N . VAL B 1 68 ? 115.622 18.488 -20.091 1.00 20.32 68 VAL B N 1
ATOM 3498 C CA . VAL B 1 68 ? 114.586 19.503 -20.183 1.00 21.89 68 VAL B CA 1
ATOM 3499 C C . VAL B 1 68 ? 114.791 20.295 -21.472 1.00 23.30 68 VAL B C 1
ATOM 3500 O O . VAL B 1 68 ? 115.848 20.896 -21.668 1.00 23.87 68 VAL B O 1
ATOM 3504 N N . GLU B 1 69 ? 113.794 20.285 -22.350 1.00 24.00 69 GLU B N 1
ATOM 3505 C CA . GLU B 1 69 ? 113.880 21.050 -23.588 1.00 24.37 69 GLU B CA 1
ATOM 3506 C C . GLU B 1 69 ? 112.711 22.023 -23.638 1.00 23.93 69 GLU B C 1
ATOM 3507 O O . GLU B 1 69 ? 112.898 23.225 -23.819 1.00 23.06 69 GLU B O 1
ATOM 3513 N N . LYS B 1 70 ? 111.505 21.493 -23.451 1.00 22.76 70 LYS B N 1
ATOM 3514 C CA . LYS B 1 70 ? 110.282 22.284 -23.485 1.00 24.36 70 LYS B CA 1
ATOM 3515 C C . LYS B 1 70 ? 110.003 23.080 -22.207 1.00 24.44 70 LYS B C 1
ATOM 3516 O O . LYS B 1 70 ? 109.349 24.122 -22.246 1.00 24.75 70 LYS B O 1
ATOM 3522 N N . GLY B 1 71 ? 110.498 22.594 -21.075 1.00 24.48 71 GLY B N 1
ATOM 3523 C CA . GLY B 1 71 ? 110.272 23.300 -19.827 1.00 22.88 71 GLY B CA 1
ATOM 3524 C C . GLY B 1 71 ? 111.355 24.319 -19.519 1.00 23.18 71 GLY B C 1
ATOM 3525 O O . GLY B 1 71 ? 112.155 24.677 -20.385 1.00 21.25 71 GLY B O 1
ATOM 3526 N N . GLU B 1 72 ? 111.379 24.786 -18.275 1.00 22.19 72 GLU B N 1
ATOM 3527 C CA . GLU B 1 72 ? 112.368 25.763 -17.837 1.00 21.87 72 GLU B CA 1
ATOM 3528 C C . GLU B 1 72 ? 113.094 25.255 -16.598 1.00 20.73 72 GLU B C 1
ATOM 3529 O O . GLU B 1 72 ? 112.497 24.600 -15.740 1.00 20.15 72 GLU B O 1
ATOM 3535 N N . VAL B 1 73 ? 114.387 25.553 -16.519 1.00 18.55 73 VAL B N 1
ATOM 3536 C CA . VAL B 1 73 ? 115.204 25.172 -15.374 1.00 17.54 73 VAL B CA 1
ATOM 3537 C C . VAL B 1 73 ? 115.621 26.477 -14.717 1.00 18.52 73 VAL B C 1
ATOM 3538 O O . VAL B 1 73 ? 115.997 27.427 -15.406 1.00 17.15 73 VAL B O 1
ATOM 3542 N N . LEU B 1 74 ? 115.530 26.528 -13.391 1.00 17.60 74 LEU B N 1
ATOM 3543 C CA . LEU B 1 74 ? 115.893 27.721 -12.642 1.00 17.16 74 LEU B CA 1
ATOM 3544 C C . LEU B 1 74 ? 116.764 27.406 -11.436 1.00 15.71 74 LEU B C 1
ATOM 3545 O O . LEU B 1 74 ? 116.703 26.310 -10.879 1.00 14.49 74 LEU B O 1
ATOM 3550 N N . LEU B 1 75 ? 117.582 28.381 -11.050 1.00 15.08 75 LEU B N 1
ATOM 3551 C CA . LEU B 1 75 ? 118.424 28.283 -9.862 1.00 14.65 75 LEU B CA 1
ATOM 3552 C C . LEU B 1 75 ? 117.750 29.276 -8.910 1.00 16.97 75 LEU B C 1
ATOM 3553 O O . LEU B 1 75 ? 117.461 30.414 -9.297 1.00 15.24 75 LEU B O 1
ATOM 3558 N N . VAL B 1 76 ? 117.486 28.851 -7.678 1.00 16.89 76 VAL B N 1
ATOM 3559 C CA . VAL B 1 76 ? 116.796 29.704 -6.714 1.00 15.58 76 VAL B CA 1
ATOM 3560 C C . VAL B 1 76 ? 117.561 29.877 -5.407 1.00 14.93 76 VAL B C 1
ATOM 3561 O O . VAL B 1 76 ? 118.122 28.922 -4.874 1.00 14.33 76 VAL B O 1
ATOM 3565 N N . PRO B 1 77 ? 117.600 31.111 -4.881 1.00 15.23 77 PRO B N 1
ATOM 3566 C CA . PRO B 1 77 ? 118.302 31.386 -3.628 1.00 16.16 77 PRO B CA 1
ATOM 3567 C C . PRO B 1 77 ? 117.473 30.921 -2.432 1.00 15.36 77 PRO B C 1
ATOM 3568 O O . PRO B 1 77 ? 116.777 31.709 -1.790 1.00 16.36 77 PRO B O 1
ATOM 3572 N N . SER B 1 78 ? 117.545 29.626 -2.151 1.00 16.50 78 SER B N 1
ATOM 3573 C CA . SER B 1 78 ? 116.817 29.037 -1.035 1.00 14.77 78 SER B CA 1
ATOM 3574 C C . SER B 1 78 ? 117.198 27.571 -0.960 1.00 15.53 78 SER B C 1
ATOM 3575 O O . SER B 1 78 ? 117.941 27.077 -1.811 1.00 14.33 78 SER B O 1
ATOM 3578 N N . SER B 1 79 ? 116.707 26.879 0.063 1.00 15.05 79 SER B N 1
ATOM 3579 C CA . SER B 1 79 ? 116.972 25.453 0.169 1.00 13.54 79 SER B CA 1
ATOM 3580 C C . SER B 1 79 ? 115.875 24.830 -0.694 1.00 14.83 79 SER B C 1
ATOM 3581 O O . SER B 1 79 ? 114.977 25.535 -1.154 1.00 13.74 79 SER B O 1
ATOM 3584 N N . GLY B 1 80 ? 115.941 23.522 -0.911 1.00 14.20 80 GLY B N 1
ATOM 3585 C CA . GLY B 1 80 ? 114.952 22.863 -1.742 1.00 13.65 80 GLY B CA 1
ATOM 3586 C C . GLY B 1 80 ? 113.505 23.082 -1.337 1.00 14.95 80 GLY B C 1
ATOM 3587 O O . GLY B 1 80 ? 112.625 23.167 -2.188 1.00 13.67 80 GLY B O 1
ATOM 3588 N N . THR B 1 81 ? 113.249 23.181 -0.040 1.00 12.78 81 THR B N 1
ATOM 3589 C CA . THR B 1 81 ? 111.884 23.378 0.427 1.00 13.88 81 THR B CA 1
ATOM 3590 C C . THR B 1 81 ? 111.286 24.673 -0.118 1.00 14.64 81 THR B C 1
ATOM 3591 O O . THR B 1 81 ? 110.065 24.819 -0.212 1.00 14.33 81 THR B O 1
ATOM 3595 N N . GLY B 1 82 ? 112.146 25.613 -0.494 1.00 14.02 82 GLY B N 1
ATOM 3596 C CA . GLY B 1 82 ? 111.651 26.865 -1.037 1.00 14.47 82 GLY B CA 1
ATOM 3597 C C . GLY B 1 82 ? 110.837 26.625 -2.293 1.00 13.89 82 GLY B C 1
ATOM 3598 O O . GLY B 1 82 ? 109.787 27.241 -2.495 1.00 15.05 82 GLY B O 1
ATOM 3599 N N . ILE B 1 83 ? 111.312 25.724 -3.147 1.00 13.40 83 ILE B N 1
ATOM 3600 C CA . ILE B 1 83 ? 110.592 25.423 -4.377 1.00 14.18 83 ILE B CA 1
ATOM 3601 C C . ILE B 1 83 ? 109.391 24.536 -4.057 1.00 15.17 83 ILE B C 1
ATOM 3602 O O . ILE B 1 83 ? 108.404 24.522 -4.789 1.00 16.66 83 ILE B O 1
ATOM 3607 N N . MET B 1 84 ? 109.467 23.806 -2.949 1.00 16.38 84 MET B N 1
ATOM 3608 C CA . MET B 1 84 ? 108.339 22.981 -2.528 1.00 16.22 84 MET B CA 1
ATOM 3609 C C . MET B 1 84 ? 107.199 23.989 -2.307 1.00 17.00 84 MET B C 1
ATOM 3610 O O . MET B 1 84 ? 106.074 23.790 -2.766 1.00 17.11 84 MET B O 1
ATOM 3615 N N . GLU B 1 85 ? 107.507 25.096 -1.634 1.00 16.82 85 GLU B N 1
ATOM 3616 C CA . GLU B 1 85 ? 106.501 26.130 -1.380 1.00 15.55 85 GLU B CA 1
ATOM 3617 C C . GLU B 1 85 ? 106.068 26.811 -2.680 1.00 16.11 85 GLU B C 1
ATOM 3618 O O . GLU B 1 85 ? 104.885 27.083 -2.885 1.00 17.06 85 GLU B O 1
ATOM 3624 N N . ALA B 1 86 ? 107.025 27.078 -3.561 1.00 15.58 86 ALA B N 1
ATOM 3625 C CA . ALA B 1 86 ? 106.727 27.717 -4.838 1.00 16.68 86 ALA B CA 1
ATOM 3626 C C . ALA B 1 86 ? 105.719 26.914 -5.662 1.00 16.03 86 ALA B C 1
ATOM 3627 O O . ALA B 1 86 ? 104.818 27.484 -6.278 1.00 16.49 86 ALA B O 1
ATOM 3629 N N . SER B 1 87 ? 105.873 25.594 -5.676 1.00 16.27 87 SER B N 1
ATOM 3630 C CA . SER B 1 87 ? 104.976 24.750 -6.458 1.00 17.42 87 SER B CA 1
ATOM 3631 C C . SER B 1 87 ? 103.525 24.970 -6.067 1.00 18.27 87 SER B C 1
ATOM 3632 O O . SER B 1 87 ? 102.640 25.018 -6.923 1.00 18.63 87 SER B O 1
ATOM 3635 N N . ILE B 1 88 ? 103.289 25.119 -4.771 1.00 18.50 88 ILE B N 1
ATOM 3636 C CA . ILE B 1 88 ? 101.938 25.320 -4.270 1.00 18.59 88 ILE B CA 1
ATOM 3637 C C . ILE B 1 88 ? 101.390 26.722 -4.521 1.00 18.90 88 ILE B C 1
ATOM 3638 O O . ILE B 1 88 ? 100.246 26.871 -4.951 1.00 17.46 88 ILE B O 1
ATOM 3643 N N . ARG B 1 89 ? 102.191 27.752 -4.256 1.00 18.23 89 ARG B N 1
ATOM 3644 C CA . ARG B 1 89 ? 101.715 29.120 -4.458 1.00 18.34 89 ARG B CA 1
ATOM 3645 C C . ARG B 1 89 ? 101.483 29.455 -5.925 1.00 19.26 89 ARG B C 1
ATOM 3646 O O . ARG B 1 89 ? 100.644 30.296 -6.250 1.00 20.53 89 ARG B O 1
ATOM 3654 N N . ASN B 1 90 ? 102.229 28.796 -6.805 1.00 18.60 90 ASN B N 1
ATOM 3655 C CA . ASN B 1 90 ? 102.137 29.041 -8.239 1.00 18.90 90 ASN B CA 1
ATOM 3656 C C . ASN B 1 90 ? 101.223 28.103 -9.023 1.00 19.77 90 ASN B C 1
ATOM 3657 O O . ASN B 1 90 ? 100.593 28.524 -9.995 1.00 20.52 90 ASN B O 1
ATOM 3662 N N . GLY B 1 91 ? 101.154 26.839 -8.614 1.00 20.94 91 GLY B N 1
ATOM 3663 C CA . GLY B 1 91 ? 100.366 25.883 -9.373 1.00 21.32 91 GLY B CA 1
ATOM 3664 C C . GLY B 1 91 ? 99.045 25.338 -8.868 1.00 22.84 91 GLY B C 1
ATOM 3665 O O . GLY B 1 91 ? 98.417 24.538 -9.565 1.00 22.30 91 GLY B O 1
ATOM 3666 N N . VAL B 1 92 ? 98.617 25.750 -7.681 1.00 21.04 92 VAL B N 1
ATOM 3667 C CA . VAL B 1 92 ? 97.357 25.266 -7.128 1.00 22.35 92 VAL B CA 1
ATOM 3668 C C . VAL B 1 92 ? 96.490 26.445 -6.697 1.00 22.35 92 VAL B C 1
ATOM 3669 O O . VAL B 1 92 ? 96.955 27.345 -6.007 1.00 21.11 92 VAL B O 1
ATOM 3673 N N . SER B 1 93 ? 95.227 26.437 -7.112 1.00 23.31 93 SER B N 1
ATOM 3674 C CA . SER B 1 93 ? 94.315 27.521 -6.766 1.00 24.34 93 SER B CA 1
ATOM 3675 C C . SER B 1 93 ? 94.195 27.643 -5.251 1.00 24.39 93 SER B C 1
ATOM 3676 O O . SER B 1 93 ? 94.388 26.669 -4.525 1.00 24.90 93 SER B O 1
ATOM 3679 N N . LYS B 1 94 ? 93.881 28.843 -4.774 1.00 25.77 94 LYS B N 1
ATOM 3680 C CA . LYS B 1 94 ? 93.731 29.052 -3.342 1.00 28.68 94 LYS B CA 1
ATOM 3681 C C . LYS B 1 94 ? 92.600 28.155 -2.851 1.00 28.67 94 LYS B C 1
ATOM 3682 O O . LYS B 1 94 ? 91.535 28.103 -3.462 1.00 28.59 94 LYS B O 1
ATOM 3688 N N . GLY B 1 95 ? 92.845 27.443 -1.756 1.00 28.67 95 GLY B N 1
ATOM 3689 C CA . GLY B 1 95 ? 91.843 26.545 -1.216 1.00 29.50 95 GLY B CA 1
ATOM 3690 C C . GLY B 1 95 ? 91.768 25.261 -2.022 1.00 30.48 95 GLY B C 1
ATOM 3691 O O . GLY B 1 95 ? 91.022 24.343 -1.673 1.00 31.43 95 GLY B O 1
ATOM 3692 N N . GLY B 1 96 ? 92.549 25.199 -3.098 1.00 29.20 96 GLY B N 1
ATOM 3693 C CA . GLY B 1 96 ? 92.567 24.026 -3.960 1.00 28.29 96 GLY B CA 1
ATOM 3694 C C . GLY B 1 96 ? 93.106 22.767 -3.309 1.00 27.41 96 GLY B C 1
ATOM 3695 O O . GLY B 1 96 ? 93.852 22.827 -2.330 1.00 27.09 96 GLY B O 1
ATOM 3696 N N . LYS B 1 97 ? 92.738 21.617 -3.868 1.00 26.53 97 LYS B N 1
ATOM 3697 C CA . LYS B 1 97 ? 93.164 20.335 -3.327 1.00 24.50 97 LYS B CA 1
ATOM 3698 C C . LYS B 1 97 ? 94.385 19.717 -3.994 1.00 23.44 97 LYS B C 1
ATOM 3699 O O . LYS B 1 97 ? 94.543 19.759 -5.216 1.00 20.91 97 LYS B O 1
ATOM 3705 N N . VAL B 1 98 ? 95.240 19.130 -3.164 1.00 22.12 98 VAL B N 1
ATOM 3706 C CA . VAL B 1 98 ? 96.463 18.484 -3.623 1.00 21.78 98 VAL B CA 1
ATOM 3707 C C . VAL B 1 98 ? 96.538 17.077 -3.045 1.00 21.17 98 VAL B C 1
ATOM 3708 O O . VAL B 1 98 ? 96.370 16.885 -1.839 1.00 21.54 98 VAL B O 1
ATOM 3712 N N . LEU B 1 99 ? 96.773 16.092 -3.907 1.00 20.44 99 LEU B N 1
ATOM 3713 C CA . LEU B 1 99 ? 96.900 14.713 -3.460 1.00 21.63 99 LEU B CA 1
ATOM 3714 C C . LEU B 1 99 ? 98.365 14.554 -3.079 1.00 21.97 99 LEU B C 1
ATOM 3715 O O . LEU B 1 99 ? 99.239 14.491 -3.941 1.00 21.86 99 LEU B O 1
ATOM 3723 N N . VAL B 1 100 ? 98.632 14.503 -1.783 1.00 21.32 100 VAL B N 1
ATOM 3724 C CA . VAL B 1 100 ? 99.997 14.375 -1.300 1.00 22.43 100 VAL B CA 1
ATOM 3725 C C . VAL B 1 100 ? 100.322 12.931 -0.962 1.00 23.03 100 VAL B C 1
ATOM 3726 O O . VAL B 1 100 ? 99.727 12.360 -0.047 1.00 23.57 100 VAL B O 1
ATOM 3730 N N . THR B 1 101 ? 101.252 12.331 -1.704 1.00 21.86 101 THR B N 1
ATOM 3731 C CA . THR B 1 101 ? 101.631 10.951 -1.417 1.00 21.65 101 THR B CA 1
ATOM 3732 C C . THR B 1 101 ? 102.714 10.989 -0.352 1.00 22.37 101 THR B C 1
ATOM 3733 O O . THR B 1 101 ? 103.684 11.748 -0.453 1.00 21.66 101 THR B O 1
ATOM 3737 N N . ILE B 1 102 ? 102.537 10.181 0.687 1.00 21.54 102 ILE B N 1
ATOM 3738 C CA . ILE B 1 102 ? 103.476 10.172 1.793 1.00 22.09 102 ILE B CA 1
ATOM 3739 C C . ILE B 1 102 ? 104.026 8.794 2.130 1.00 23.29 102 ILE B C 1
ATOM 3740 O O . ILE B 1 102 ? 103.268 7.861 2.404 1.00 24.46 102 ILE B O 1
ATOM 3745 N N . ILE B 1 103 ? 105.350 8.672 2.114 1.00 22.12 103 ILE B N 1
ATOM 3746 C CA . ILE B 1 103 ? 106.002 7.411 2.451 1.00 22.64 103 ILE B CA 1
ATOM 3747 C C . ILE B 1 103 ? 107.097 7.671 3.479 1.00 22.19 103 ILE B C 1
ATOM 3748 O O . ILE B 1 103 ? 107.872 6.780 3.825 1.00 22.81 103 ILE B O 1
ATOM 3753 N N . GLY B 1 104 ? 107.144 8.903 3.974 1.00 22.67 104 GLY B N 1
ATOM 3754 C CA . GLY B 1 104 ? 108.149 9.263 4.953 1.00 21.58 104 GLY B CA 1
ATOM 3755 C C . GLY B 1 104 ? 108.015 10.693 5.450 1.00 20.38 104 GLY B C 1
ATOM 3756 O O . GLY B 1 104 ? 107.046 11.387 5.143 1.00 19.89 104 GLY B O 1
ATOM 3757 N N . ALA B 1 105 ? 109.013 11.132 6.205 1.00 20.05 105 ALA B N 1
ATOM 3758 C CA . ALA B 1 105 ? 109.034 12.468 6.793 1.00 20.86 105 ALA B CA 1
ATOM 3759 C C . ALA B 1 105 ? 108.878 13.637 5.828 1.00 21.52 105 ALA B C 1
ATOM 3760 O O . ALA B 1 105 ? 108.192 14.609 6.131 1.00 20.17 105 ALA B O 1
ATOM 3762 N N . PHE B 1 106 ? 109.515 13.556 4.668 1.00 21.40 106 PHE B N 1
ATOM 3763 C CA . PHE B 1 106 ? 109.433 14.658 3.731 1.00 20.85 106 PHE B CA 1
ATOM 3764 C C . PHE B 1 106 ? 108.134 14.713 2.950 1.00 20.07 106 PHE B C 1
ATOM 3765 O O . PHE B 1 106 ? 107.796 15.741 2.368 1.00 18.86 106 PHE B O 1
ATOM 3773 N N . GLY B 1 107 ? 107.390 13.612 2.958 1.00 18.86 107 GLY B N 1
ATOM 3774 C CA . GLY B 1 107 ? 106.100 13.626 2.303 1.00 18.05 107 GLY B CA 1
ATOM 3775 C C . GLY B 1 107 ? 105.219 14.417 3.258 1.00 18.00 107 GLY B C 1
ATOM 3776 O O . GLY B 1 107 ? 104.345 15.186 2.848 1.00 17.87 107 GLY B O 1
ATOM 3777 N N . LYS B 1 108 ? 105.463 14.221 4.552 1.00 18.84 108 LYS B N 1
ATOM 3778 C CA . LYS B 1 108 ? 104.719 14.924 5.591 1.00 19.62 108 LYS B CA 1
ATOM 3779 C C . LYS B 1 108 ? 105.020 16.416 5.502 1.00 18.02 108 LYS B C 1
ATOM 3780 O O . LYS B 1 108 ? 104.136 17.246 5.713 1.00 18.44 108 LYS B O 1
ATOM 3786 N N . ARG B 1 109 ? 106.264 16.768 5.188 1.00 18.95 109 ARG B N 1
ATOM 3787 C CA . ARG B 1 109 ? 106.587 18.184 5.058 1.00 17.70 109 ARG B CA 1
ATOM 3788 C C . ARG B 1 109 ? 105.815 18.795 3.894 1.00 18.62 109 ARG B C 1
ATOM 3789 O O . ARG B 1 109 ? 105.305 19.908 4.005 1.00 19.45 109 ARG B O 1
ATOM 3797 N N . TYR B 1 110 ? 105.718 18.075 2.776 1.00 18.99 110 TYR B N 1
ATOM 3798 C CA . TYR B 1 110 ? 104.992 18.613 1.627 1.00 18.34 110 TYR B CA 1
ATOM 3799 C C . TYR B 1 110 ? 103.554 18.886 2.053 1.00 17.67 110 TYR B C 1
ATOM 3800 O O . TYR B 1 110 ? 102.967 19.901 1.680 1.00 17.17 110 TYR B O 1
ATOM 3809 N N . LYS B 1 111 ? 102.993 17.979 2.847 1.00 17.62 111 LYS B N 1
ATOM 3810 C CA . LYS B 1 111 ? 101.635 18.150 3.351 1.00 19.21 111 LYS B CA 1
ATOM 3811 C C . LYS B 1 111 ? 101.560 19.441 4.169 1.00 18.51 111 LYS B C 1
ATOM 3812 O O . LYS B 1 111 ? 100.615 20.216 4.040 1.00 17.63 111 LYS B O 1
ATOM 3818 N N . GLU B 1 112 ? 102.561 19.658 5.017 1.00 19.38 112 GLU B N 1
ATOM 3819 C CA . GLU B 1 112 ? 102.613 20.860 5.850 1.00 20.38 112 GLU B CA 1
ATOM 3820 C C . GLU B 1 112 ? 102.711 22.110 4.982 1.00 18.41 112 GLU B C 1
ATOM 3821 O O . GLU B 1 112 ? 102.077 23.129 5.265 1.00 17.68 112 GLU B O 1
ATOM 3827 N N . VAL B 1 113 ? 103.513 22.035 3.927 1.00 18.02 113 VAL B N 1
ATOM 3828 C CA . VAL B 1 113 ? 103.677 23.172 3.024 1.00 16.17 113 VAL B CA 1
ATOM 3829 C C . VAL B 1 113 ? 102.371 23.467 2.296 1.00 17.11 113 VAL B C 1
ATOM 3830 O O . VAL B 1 113 ? 102.007 24.627 2.090 1.00 16.48 113 VAL B O 1
ATOM 3834 N N . VAL B 1 114 ? 101.653 22.415 1.918 1.00 17.10 114 VAL B N 1
ATOM 3835 C CA . VAL B 1 114 ? 100.378 22.592 1.229 1.00 18.09 114 VAL B CA 1
ATOM 3836 C C . VAL B 1 114 ? 99.358 23.308 2.116 1.00 17.95 114 VAL B C 1
ATOM 3837 O O . VAL B 1 114 ? 98.745 24.294 1.708 1.00 18.53 114 VAL B O 1
ATOM 3841 N N . GLU B 1 115 ? 99.188 22.809 3.334 1.00 20.38 115 GLU B N 1
ATOM 3842 C CA . GLU B 1 115 ? 98.214 23.377 4.260 1.00 22.43 115 GLU B CA 1
ATOM 3843 C C . GLU B 1 115 ? 98.576 24.765 4.790 1.00 22.83 115 GLU B C 1
ATOM 3844 O O . GLU B 1 115 ? 97.707 25.626 4.912 1.00 22.37 115 GLU B O 1
ATOM 3850 N N . SER B 1 116 ? 99.849 24.997 5.090 1.00 22.06 116 SER B N 1
ATOM 3851 C CA . SER B 1 116 ? 100.251 26.305 5.606 1.00 21.24 116 SER B CA 1
ATOM 3852 C C . SER B 1 116 ? 100.096 27.406 4.556 1.00 21.10 116 SER B C 1
ATOM 3853 O O . SER B 1 116 ? 100.017 28.590 4.892 1.00 21.56 116 SER B O 1
ATOM 3856 N N . ASN B 1 117 ? 100.046 27.021 3.285 1.00 19.06 117 ASN B N 1
ATOM 3857 C CA . ASN B 1 117 ? 99.888 28.000 2.217 1.00 19.66 117 ASN B CA 1
ATOM 3858 C C . ASN B 1 117 ? 98.443 28.160 1.755 1.00 20.74 117 ASN B C 1
ATOM 3859 O O . ASN B 1 117 ? 98.180 28.709 0.686 1.00 21.24 117 ASN B O 1
ATOM 3864 N N . GLY B 1 118 ? 97.511 27.668 2.565 1.00 23.50 118 GLY B N 1
ATOM 3865 C CA . GLY B 1 118 ? 96.101 27.813 2.241 1.00 24.81 118 GLY B CA 1
ATOM 3866 C C . GLY B 1 118 ? 95.488 26.840 1.253 1.00 26.58 118 GLY B C 1
ATOM 3867 O O . GLY B 1 118 ? 94.431 27.117 0.685 1.00 26.34 118 GLY B O 1
ATOM 3868 N N . ARG B 1 119 ? 96.145 25.710 1.027 1.00 24.98 119 ARG B N 1
ATOM 3869 C CA . ARG B 1 119 ? 95.605 24.707 0.122 1.00 26.19 119 ARG B CA 1
ATOM 3870 C C . ARG B 1 119 ? 95.205 23.500 0.965 1.00 25.45 119 ARG B C 1
ATOM 3871 O O . ARG B 1 119 ? 95.597 23.397 2.130 1.00 25.61 119 ARG B O 1
ATOM 3879 N N . LYS B 1 120 ? 94.409 22.604 0.389 1.00 25.23 120 LYS B N 1
ATOM 3880 C CA . LYS B 1 120 ? 93.958 21.411 1.100 1.00 25.97 120 LYS B CA 1
ATOM 3881 C C . LYS B 1 120 ? 94.757 20.191 0.667 1.00 24.53 120 LYS B C 1
ATOM 3882 O O . LYS B 1 120 ? 95.035 20.006 -0.513 1.00 25.88 120 LYS B O 1
ATOM 3888 N N . ALA B 1 121 ? 95.121 19.352 1.628 1.00 25.29 121 ALA B N 1
ATOM 3889 C CA . ALA B 1 121 ? 95.890 18.158 1.323 1.00 25.52 121 ALA B CA 1
ATOM 3890 C C . ALA B 1 121 ? 95.091 16.870 1.483 1.00 26.99 121 ALA B C 1
ATOM 3891 O O . ALA B 1 121 ? 94.537 16.598 2.548 1.00 27.69 121 ALA B O 1
ATOM 3893 N N . VAL B 1 122 ? 95.025 16.090 0.410 1.00 26.27 122 VAL B N 1
ATOM 3894 C CA . VAL B 1 122 ? 94.350 14.798 0.437 1.00 26.39 122 VAL B CA 1
ATOM 3895 C C . VAL B 1 122 ? 95.526 13.836 0.479 1.00 25.47 122 VAL B C 1
ATOM 3896 O O . VAL B 1 122 ? 96.346 13.811 -0.435 1.00 24.77 122 VAL B O 1
ATOM 3900 N N . VAL B 1 123 ? 95.612 13.045 1.540 1.00 25.26 123 VAL B N 1
ATOM 3901 C CA . VAL B 1 123 ? 96.741 12.144 1.713 1.00 26.04 123 VAL B CA 1
ATOM 3902 C C . VAL B 1 123 ? 96.595 10.671 1.325 1.00 27.02 123 VAL B C 1
ATOM 3903 O O . VAL B 1 123 ? 95.564 10.045 1.563 1.00 25.64 123 VAL B O 1
ATOM 3907 N N . LEU B 1 124 ? 97.652 10.142 0.713 1.00 25.18 124 LEU B N 1
ATOM 3908 C CA . LEU B 1 124 ? 97.751 8.727 0.350 1.00 25.19 124 LEU B CA 1
ATOM 3909 C C . LEU B 1 124 ? 99.054 8.390 1.064 1.00 24.64 124 LEU B C 1
ATOM 3910 O O . LEU B 1 124 ? 100.140 8.717 0.581 1.00 23.86 124 LEU B O 1
ATOM 3915 N N . GLU B 1 125 ? 98.943 7.762 2.228 1.00 24.19 125 GLU B N 1
ATOM 3916 C CA . GLU B 1 125 ? 100.116 7.456 3.037 1.00 25.93 125 GLU B CA 1
ATOM 3917 C C . GLU B 1 125 ? 100.420 5.979 3.271 1.00 27.14 125 GLU B C 1
ATOM 3918 O O . GLU B 1 125 ? 99.515 5.156 3.438 1.00 27.90 125 GLU B O 1
ATOM 3924 N N . TYR B 1 126 ? 101.711 5.658 3.272 1.00 27.07 126 TYR B N 1
ATOM 3925 C CA . TYR B 1 126 ? 102.185 4.295 3.497 1.00 28.42 126 TYR B CA 1
ATOM 3926 C C . TYR B 1 126 ? 103.095 4.288 4.717 1.00 30.15 126 TYR B C 1
ATOM 3927 O O . TYR B 1 126 ? 103.606 5.332 5.122 1.00 30.71 126 TYR B O 1
ATOM 3936 N N . GLU B 1 127 ? 103.306 3.115 5.304 1.00 31.65 127 GLU B N 1
ATOM 3937 C CA . GLU B 1 127 ? 104.183 3.030 6.460 1.00 32.56 127 GLU B CA 1
ATOM 3938 C C . GLU B 1 127 ? 105.619 3.158 5.966 1.00 31.38 127 GLU B C 1
ATOM 3939 O O . GLU B 1 127 ? 105.920 2.826 4.820 1.00 29.85 127 GLU B O 1
ATOM 3945 N N . PRO B 1 128 ? 106.524 3.653 6.823 1.00 30.67 128 PRO B N 1
ATOM 3946 C CA . PRO B 1 128 ? 107.929 3.815 6.442 1.00 30.42 128 PRO B CA 1
ATOM 3947 C C . PRO B 1 128 ? 108.510 2.536 5.848 1.00 30.23 128 PRO B C 1
ATOM 3948 O O . PRO B 1 128 ? 108.409 1.461 6.445 1.00 29.17 128 PRO B O 1
ATOM 3952 N N . GLY B 1 129 ? 109.112 2.660 4.668 1.00 29.18 129 GLY B N 1
ATOM 3953 C CA . GLY B 1 129 ? 109.702 1.509 4.010 1.00 28.10 129 GLY B CA 1
ATOM 3954 C C . GLY B 1 129 ? 108.984 1.140 2.727 1.00 27.31 129 GLY B C 1
ATOM 3955 O O . GLY B 1 129 ? 109.577 0.551 1.826 1.00 27.83 129 GLY B O 1
ATOM 3956 N N . LYS B 1 130 ? 107.705 1.490 2.638 1.00 26.79 130 LYS B N 1
ATOM 3957 C CA . LYS B 1 130 ? 106.915 1.191 1.452 1.00 27.68 130 LYS B CA 1
ATOM 3958 C C . LYS B 1 130 ? 107.013 2.306 0.414 1.00 28.20 130 LYS B C 1
ATOM 3959 O O . LYS B 1 130 ? 107.396 3.435 0.729 1.00 27.91 130 LYS B O 1
ATOM 3965 N N . ALA B 1 131 ? 106.653 1.974 -0.821 1.00 26.86 131 ALA B N 1
ATOM 3966 C CA . ALA B 1 131 ? 106.665 2.926 -1.924 1.00 26.76 131 ALA B CA 1
ATOM 3967 C C . ALA B 1 131 ? 105.242 3.061 -2.458 1.00 26.68 131 ALA B C 1
ATOM 3968 O O . ALA B 1 131 ? 104.434 2.134 -2.337 1.00 26.88 131 ALA B O 1
ATOM 3970 N N . VAL B 1 132 ? 104.938 4.214 -3.045 1.00 24.80 132 VAL B N 1
ATOM 3971 C CA . VAL B 1 132 ? 103.613 4.462 -3.597 1.00 24.39 132 VAL B CA 1
ATOM 3972 C C . VAL B 1 132 ? 103.344 3.524 -4.771 1.00 26.79 132 VAL B C 1
ATOM 3973 O O . VAL B 1 132 ? 104.194 3.352 -5.648 1.00 25.83 132 VAL B O 1
ATOM 3977 N N . LYS B 1 133 ? 102.163 2.910 -4.777 1.00 28.19 133 LYS B N 1
ATOM 3978 C CA . LYS B 1 133 ? 101.788 1.996 -5.850 1.00 28.80 133 LYS B CA 1
ATOM 3979 C C . LYS B 1 133 ? 100.937 2.714 -6.890 1.00 27.80 133 LYS B C 1
ATOM 3980 O O . LYS B 1 133 ? 99.941 3.362 -6.558 1.00 26.96 133 LYS B O 1
ATOM 3986 N N . PRO B 1 134 ? 101.323 2.610 -8.170 1.00 27.53 134 PRO B N 1
ATOM 3987 C CA . PRO B 1 134 ? 100.574 3.263 -9.245 1.00 28.09 134 PRO B CA 1
ATOM 3988 C C . PRO B 1 134 ? 99.087 2.922 -9.190 1.00 28.08 134 PRO B C 1
ATOM 3989 O O . PRO B 1 134 ? 98.237 3.760 -9.490 1.00 27.27 134 PRO B O 1
ATOM 3993 N N . GLU B 1 135 ? 98.782 1.690 -8.796 1.00 29.40 135 GLU B N 1
ATOM 3994 C CA . GLU B 1 135 ? 97.397 1.244 -8.709 1.00 31.07 135 GLU B CA 1
ATOM 3995 C C . GLU B 1 135 ? 96.659 1.975 -7.593 1.00 29.01 135 GLU B C 1
ATOM 3996 O O . GLU B 1 135 ? 95.486 2.324 -7.740 1.00 28.09 135 GLU B O 1
ATOM 4002 N N . ASP B 1 136 ? 97.341 2.204 -6.474 1.00 29.28 136 ASP B N 1
ATOM 4003 C CA . ASP B 1 136 ? 96.721 2.916 -5.362 1.00 29.15 136 ASP B CA 1
ATOM 4004 C C . ASP B 1 136 ? 96.497 4.373 -5.745 1.00 29.11 136 ASP B C 1
ATOM 4005 O O . ASP B 1 136 ? 95.468 4.959 -5.406 1.00 28.70 136 ASP B O 1
ATOM 4010 N N . LEU B 1 137 ? 97.458 4.953 -6.460 1.00 28.56 137 LEU B N 1
ATOM 4011 C CA . LEU B 1 137 ? 97.345 6.343 -6.889 1.00 28.29 137 LEU B CA 1
ATOM 4012 C C . LEU B 1 137 ? 96.168 6.499 -7.847 1.00 28.63 137 LEU B C 1
ATOM 4013 O O . LEU B 1 137 ? 95.410 7.465 -7.767 1.00 28.12 137 LEU B O 1
ATOM 4018 N N . ASP B 1 138 ? 96.024 5.541 -8.757 1.00 29.84 138 ASP B N 1
ATOM 4019 C CA . ASP B 1 138 ? 94.940 5.568 -9.729 1.00 30.60 138 ASP B CA 1
ATOM 4020 C C . ASP B 1 138 ? 93.592 5.575 -9.008 1.00 29.82 138 ASP B C 1
ATOM 4021 O O . ASP B 1 138 ? 92.702 6.360 -9.338 1.00 29.73 138 ASP B O 1
ATOM 4026 N N . ASP B 1 139 ? 93.453 4.703 -8.015 1.00 30.48 139 ASP B N 1
ATOM 4027 C CA . ASP B 1 139 ? 92.216 4.615 -7.248 1.00 31.92 139 ASP B CA 1
ATOM 4028 C C . ASP B 1 139 ? 91.959 5.896 -6.463 1.00 30.68 139 ASP B C 1
ATOM 4029 O O . ASP B 1 139 ? 90.839 6.400 -6.431 1.00 29.43 139 ASP B O 1
ATOM 4034 N N . ALA B 1 140 ? 93.001 6.420 -5.826 1.00 29.86 140 ALA B N 1
ATOM 4035 C CA . ALA B 1 140 ? 92.866 7.645 -5.046 1.00 28.26 140 ALA B CA 1
ATOM 4036 C C . ALA B 1 140 ? 92.408 8.804 -5.925 1.00 27.15 140 ALA B C 1
ATOM 4037 O O . ALA B 1 140 ? 91.559 9.599 -5.522 1.00 27.41 140 ALA B O 1
ATOM 4039 N N . LEU B 1 141 ? 92.965 8.897 -7.130 1.00 26.45 141 LEU B N 1
ATOM 4040 C CA . LEU B 1 141 ? 92.603 9.976 -8.043 1.00 25.88 141 LEU B CA 1
ATOM 4041 C C . LEU B 1 141 ? 91.178 9.845 -8.563 1.00 27.13 141 LEU B C 1
ATOM 4042 O O . LEU B 1 141 ? 90.494 10.846 -8.770 1.00 25.94 141 LEU B O 1
ATOM 4047 N N . ARG B 1 142 ? 90.724 8.615 -8.774 1.00 28.55 142 ARG B N 1
ATOM 4048 C CA . ARG B 1 142 ? 89.365 8.410 -9.256 1.00 30.76 142 ARG B CA 1
ATOM 4049 C C . ARG B 1 142 ? 88.372 8.878 -8.197 1.00 29.65 142 ARG B C 1
ATOM 4050 O O . ARG B 1 142 ? 87.316 9.421 -8.519 1.00 31.18 142 ARG B O 1
ATOM 4058 N N . LYS B 1 143 ? 88.727 8.673 -6.933 1.00 30.58 143 LYS B N 1
ATOM 4059 C CA . LYS B 1 143 ? 87.872 9.055 -5.813 1.00 31.31 143 LYS B CA 1
ATOM 4060 C C . LYS B 1 143 ? 88.067 10.497 -5.357 1.00 31.47 143 LYS B C 1
ATOM 4061 O O . LYS B 1 143 ? 87.362 10.974 -4.468 1.00 30.31 143 LYS B O 1
ATOM 4067 N N . ASN B 1 144 ? 89.027 11.187 -5.964 1.00 30.35 144 ASN B N 1
ATOM 4068 C CA . ASN B 1 144 ? 89.310 12.577 -5.623 1.00 30.06 144 ASN B CA 1
ATOM 4069 C C . ASN B 1 144 ? 89.452 13.398 -6.901 1.00 30.70 144 ASN B C 1
ATOM 4070 O O . ASN B 1 144 ? 90.521 13.930 -7.202 1.00 31.59 144 ASN B O 1
ATOM 4075 N N . PRO B 1 145 ? 88.357 13.517 -7.668 1.00 31.43 145 PRO B N 1
ATOM 4076 C CA . PRO B 1 145 ? 88.319 14.263 -8.929 1.00 30.33 145 PRO B CA 1
ATOM 4077 C C . PRO B 1 145 ? 88.656 15.750 -8.847 1.00 30.51 145 PRO B C 1
ATOM 4078 O O . PRO B 1 145 ? 89.082 16.341 -9.836 1.00 29.42 145 PRO B O 1
ATOM 4082 N N . ASP B 1 146 ? 88.468 16.354 -7.678 1.00 30.17 146 ASP B N 1
ATOM 4083 C CA . ASP B 1 146 ? 88.738 17.782 -7.518 1.00 31.63 146 ASP B CA 1
ATOM 4084 C C . ASP B 1 146 ? 90.217 18.112 -7.301 1.00 30.36 146 ASP B C 1
ATOM 4085 O O . ASP B 1 146 ? 90.606 19.280 -7.294 1.00 28.52 146 ASP B O 1
ATOM 4090 N N . VAL B 1 147 ? 91.035 17.081 -7.132 1.00 28.91 147 VAL B N 1
ATOM 4091 C CA . VAL B 1 147 ? 92.468 17.265 -6.940 1.00 30.36 147 VAL B CA 1
ATOM 4092 C C . VAL B 1 147 ? 93.062 17.963 -8.165 1.00 29.21 147 VAL B C 1
ATOM 4093 O O . VAL B 1 147 ? 92.732 17.622 -9.300 1.00 28.26 147 VAL B O 1
ATOM 4097 N N . GLU B 1 148 ? 93.933 18.941 -7.929 1.00 28.21 148 GLU B N 1
ATOM 4098 C CA . GLU B 1 148 ? 94.564 19.681 -9.018 1.00 27.02 148 GLU B CA 1
ATOM 4099 C C . GLU B 1 148 ? 95.972 19.176 -9.322 1.00 25.68 148 GLU B C 1
ATOM 4100 O O . GLU B 1 148 ? 96.440 19.251 -10.459 1.00 24.36 148 GLU B O 1
ATOM 4106 N N . ALA B 1 149 ? 96.646 18.668 -8.298 1.00 24.54 149 ALA B N 1
ATOM 4107 C CA . ALA B 1 149 ? 98.004 18.180 -8.458 1.00 23.33 149 ALA B CA 1
ATOM 4108 C C . ALA B 1 149 ? 98.309 17.022 -7.530 1.00 23.40 149 ALA B C 1
ATOM 4109 O O . ALA B 1 149 ? 97.633 16.818 -6.520 1.00 23.56 149 ALA B O 1
ATOM 4111 N N . VAL B 1 150 ? 99.341 16.267 -7.890 1.00 21.84 150 VAL B N 1
ATOM 4112 C CA . VAL B 1 150 ? 99.794 15.127 -7.113 1.00 20.51 150 VAL B CA 1
ATOM 4113 C C . VAL B 1 150 ? 101.260 15.363 -6.764 1.00 21.46 150 VAL B C 1
ATOM 4114 O O . VAL B 1 150 ? 102.049 15.741 -7.631 1.00 20.47 150 VAL B O 1
ATOM 4118 N N . THR B 1 151 ? 101.626 15.171 -5.500 1.00 21.10 151 THR B N 1
ATOM 4119 C CA . THR B 1 151 ? 103.020 15.350 -5.117 1.00 20.88 151 THR B CA 1
ATOM 4120 C C . THR B 1 151 ? 103.638 13.988 -4.900 1.00 21.43 151 THR B C 1
ATOM 4121 O O . THR B 1 151 ? 102.994 13.069 -4.378 1.00 22.11 151 THR B O 1
ATOM 4125 N N . ILE B 1 152 ? 104.887 13.857 -5.324 1.00 20.68 152 ILE B N 1
ATOM 4126 C CA . ILE B 1 152 ? 105.615 12.610 -5.191 1.00 20.27 152 ILE B CA 1
ATOM 4127 C C . ILE B 1 152 ? 107.005 12.876 -4.640 1.00 20.55 152 ILE B C 1
ATOM 4128 O O . ILE B 1 152 ? 107.743 13.716 -5.163 1.00 19.37 152 ILE B O 1
ATOM 4133 N N . THR B 1 153 ? 107.351 12.176 -3.569 1.00 18.97 153 THR B N 1
ATOM 4134 C CA . THR B 1 153 ? 108.675 12.304 -2.995 1.00 19.65 153 THR B CA 1
ATOM 4135 C C . THR B 1 153 ? 109.436 11.238 -3.776 1.00 21.49 153 THR B C 1
ATOM 4136 O O . THR B 1 153 ? 109.256 10.043 -3.535 1.00 19.96 153 THR B O 1
ATOM 4140 N N . TYR B 1 154 ? 110.250 11.667 -4.737 1.00 20.78 154 TYR B N 1
ATOM 4141 C CA . TYR B 1 154 ? 110.998 10.722 -5.567 1.00 20.73 154 TYR B CA 1
ATOM 4142 C C . TYR B 1 154 ? 111.863 9.808 -4.708 1.00 20.61 154 TYR B C 1
ATOM 4143 O O . TYR B 1 154 ? 111.781 8.581 -4.812 1.00 22.37 154 TYR B O 1
ATOM 4152 N N . ASN B 1 155 ? 112.682 10.409 -3.852 1.00 19.86 155 ASN B N 1
ATOM 4153 C CA . ASN B 1 155 ? 113.553 9.654 -2.964 1.00 19.84 155 ASN B CA 1
ATOM 4154 C C . ASN B 1 155 ? 113.291 10.084 -1.522 1.00 20.82 155 ASN B C 1
ATOM 4155 O O . ASN B 1 155 ? 113.633 11.201 -1.126 1.00 21.43 155 ASN B O 1
ATOM 4160 N N . GLU B 1 156 ? 112.662 9.206 -0.746 1.00 20.02 156 GLU B N 1
ATOM 4161 C CA . GLU B 1 156 ? 112.362 9.515 0.650 1.00 19.33 156 GLU B CA 1
ATOM 4162 C C . GLU B 1 156 ? 113.602 9.239 1.486 1.00 20.20 156 GLU B C 1
ATOM 4163 O O . GLU B 1 156 ? 113.955 8.092 1.763 1.00 20.55 156 GLU B O 1
ATOM 4169 N N . THR B 1 157 ? 114.260 10.321 1.880 1.00 20.44 157 THR B N 1
ATOM 4170 C CA . THR B 1 157 ? 115.488 10.274 2.652 1.00 20.33 157 THR B CA 1
ATOM 4171 C C . THR B 1 157 ? 115.365 9.678 4.046 1.00 20.61 157 THR B C 1
ATOM 4172 O O . THR B 1 157 ? 116.340 9.166 4.592 1.00 21.42 157 THR B O 1
ATOM 4176 N N . SER B 1 158 ? 114.178 9.750 4.629 1.00 20.08 158 SER B N 1
ATOM 4177 C CA . SER B 1 158 ? 113.986 9.215 5.969 1.00 22.10 158 SER B CA 1
ATOM 4178 C C . SER B 1 158 ? 113.831 7.698 5.979 1.00 22.72 158 SER B C 1
ATOM 4179 O O . SER B 1 158 ? 113.932 7.074 7.030 1.00 25.07 158 SER B O 1
ATOM 4182 N N . THR B 1 159 ? 113.605 7.106 4.810 1.00 23.11 159 THR B N 1
ATOM 4183 C CA . THR B 1 159 ? 113.411 5.660 4.726 1.00 23.70 159 THR B CA 1
ATOM 4184 C C . THR B 1 159 ? 114.266 4.951 3.678 1.00 25.04 159 THR B C 1
ATOM 4185 O O . THR B 1 159 ? 114.256 3.721 3.597 1.00 23.58 159 THR B O 1
ATOM 4189 N N . GLY B 1 160 ? 114.997 5.720 2.875 1.00 23.82 160 GLY B N 1
ATOM 4190 C CA . GLY B 1 160 ? 115.830 5.121 1.845 1.00 23.37 160 GLY B CA 1
ATOM 4191 C C . GLY B 1 160 ? 115.037 4.445 0.739 1.00 22.72 160 GLY B C 1
ATOM 4192 O O . GLY B 1 160 ? 115.492 3.461 0.147 1.00 22.98 160 GLY B O 1
ATOM 4193 N N . VAL B 1 161 ? 113.852 4.974 0.447 1.00 22.00 161 VAL B N 1
ATOM 4194 C CA . VAL B 1 161 ? 112.998 4.410 -0.594 1.00 22.03 161 VAL B CA 1
ATOM 4195 C C . VAL B 1 161 ? 112.883 5.307 -1.826 1.00 22.36 161 VAL B C 1
ATOM 4196 O O . VAL B 1 161 ? 112.704 6.521 -1.714 1.00 20.26 161 VAL B O 1
ATOM 4200 N N . LEU B 1 162 ? 112.986 4.696 -3.003 1.00 22.44 162 LEU B N 1
ATOM 4201 C CA . LEU B 1 162 ? 112.866 5.425 -4.261 1.00 23.01 162 LEU B CA 1
ATOM 4202 C C . LEU B 1 162 ? 111.527 5.069 -4.903 1.00 24.17 162 LEU B C 1
ATOM 4203 O O . LEU B 1 162 ? 111.298 3.915 -5.275 1.00 26.22 162 LEU B O 1
ATOM 4208 N N . ASN B 1 163 ? 110.638 6.052 -5.020 1.00 23.29 163 ASN B N 1
ATOM 4209 C CA . ASN B 1 163 ? 109.334 5.833 -5.637 1.00 23.60 163 ASN B CA 1
ATOM 4210 C C . ASN B 1 163 ? 109.474 5.658 -7.151 1.00 24.65 163 ASN B C 1
ATOM 4211 O O . ASN B 1 163 ? 110.360 6.251 -7.774 1.00 24.99 163 ASN B O 1
ATOM 4216 N N . PRO B 1 164 ? 108.602 4.835 -7.760 1.00 24.86 164 PRO B N 1
ATOM 4217 C CA . PRO B 1 164 ? 108.618 4.585 -9.209 1.00 24.69 164 PRO B CA 1
ATOM 4218 C C . PRO B 1 164 ? 108.018 5.791 -9.929 1.00 24.01 164 PRO B C 1
ATOM 4219 O O . PRO B 1 164 ? 106.904 5.734 -10.452 1.00 22.54 164 PRO B O 1
ATOM 4223 N N . LEU B 1 165 ? 108.774 6.884 -9.953 1.00 22.51 165 LEU B N 1
ATOM 4224 C CA . LEU B 1 165 ? 108.319 8.125 -10.563 1.00 22.79 165 LEU B CA 1
ATOM 4225 C C . LEU B 1 165 ? 107.684 8.041 -11.948 1.00 21.77 165 LEU B C 1
ATOM 4226 O O . LEU B 1 165 ? 106.561 8.502 -12.142 1.00 22.46 165 LEU B O 1
ATOM 4231 N N . PRO B 1 166 ? 108.385 7.454 -12.933 1.00 24.37 166 PRO B N 1
ATOM 4232 C CA . PRO B 1 166 ? 107.806 7.365 -14.279 1.00 24.71 166 PRO B CA 1
ATOM 4233 C C . PRO B 1 166 ? 106.392 6.793 -14.290 1.00 24.09 166 PRO B C 1
ATOM 4234 O O . PRO B 1 166 ? 105.484 7.365 -14.893 1.00 25.27 166 PRO B O 1
ATOM 4238 N N . GLU B 1 167 ? 106.218 5.663 -13.613 1.00 25.95 167 GLU B N 1
ATOM 4239 C CA . GLU B 1 167 ? 104.925 4.989 -13.547 1.00 26.99 167 GLU B CA 1
ATOM 4240 C C . GLU B 1 167 ? 103.870 5.789 -12.793 1.00 25.03 167 GLU B C 1
ATOM 4241 O O . GLU B 1 167 ? 102.693 5.754 -13.147 1.00 24.44 167 GLU B O 1
ATOM 4247 N N . LEU B 1 168 ? 104.292 6.503 -11.755 1.00 25.20 168 LEU B N 1
ATOM 4248 C CA . LEU B 1 168 ? 103.370 7.312 -10.961 1.00 25.52 168 LEU B CA 1
ATOM 4249 C C . LEU B 1 168 ? 102.945 8.549 -11.736 1.00 26.06 168 LEU B C 1
ATOM 4250 O O . LEU B 1 168 ? 101.764 8.908 -11.752 1.00 25.44 168 LEU B O 1
ATOM 4255 N N . ALA B 1 169 ? 103.912 9.203 -12.377 1.00 25.32 169 ALA B N 1
ATOM 4256 C CA . ALA B 1 169 ? 103.628 10.395 -13.167 1.00 25.94 169 ALA B CA 1
ATOM 4257 C C . ALA B 1 169 ? 102.659 10.007 -14.277 1.00 27.03 169 ALA B C 1
ATOM 4258 O O . ALA B 1 169 ? 101.765 10.772 -14.642 1.00 26.89 169 ALA B O 1
ATOM 4260 N N . LYS B 1 170 ? 102.849 8.803 -14.805 1.00 27.67 170 LYS B N 1
ATOM 4261 C CA . LYS B 1 170 ? 101.997 8.277 -15.864 1.00 29.71 170 LYS B CA 1
ATOM 4262 C C . LYS B 1 170 ? 100.537 8.285 -15.413 1.00 27.54 170 LYS B C 1
ATOM 4263 O O . LYS B 1 170 ? 99.665 8.821 -16.095 1.00 28.12 170 LYS B O 1
ATOM 4269 N N . VAL B 1 171 ? 100.279 7.692 -14.254 1.00 28.33 171 VAL B N 1
ATOM 4270 C CA . VAL B 1 171 ? 98.924 7.628 -13.718 1.00 27.88 171 VAL B CA 1
ATOM 4271 C C . VAL B 1 171 ? 98.345 9.023 -13.498 1.00 27.89 171 VAL B C 1
ATOM 4272 O O . VAL B 1 171 ? 97.197 9.290 -13.856 1.00 25.90 171 VAL B O 1
ATOM 4276 N N . ALA B 1 172 ? 99.142 9.914 -12.916 1.00 27.79 172 ALA B N 1
ATOM 4277 C CA . ALA B 1 172 ? 98.684 11.272 -12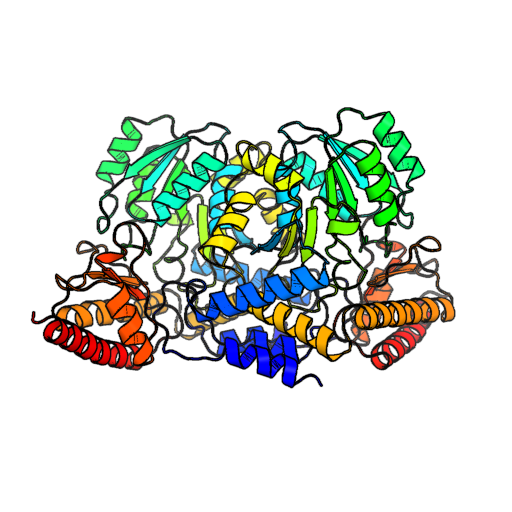.657 1.00 28.61 172 ALA B CA 1
ATOM 4278 C C . ALA B 1 172 ? 98.237 11.944 -13.948 1.00 29.19 172 ALA B C 1
ATOM 4279 O O . ALA B 1 172 ? 97.182 12.580 -13.994 1.00 28.92 172 ALA B O 1
ATOM 4281 N N . LYS B 1 173 ? 99.035 11.800 -15.001 1.00 30.86 173 LYS B N 1
ATOM 4282 C CA . LYS B 1 173 ? 98.696 12.407 -16.283 1.00 33.02 173 LYS B CA 1
ATOM 4283 C C . LYS B 1 173 ? 97.441 11.800 -16.898 1.00 33.29 173 LYS B C 1
ATOM 4284 O O . LYS B 1 173 ? 96.708 12.478 -17.617 1.00 32.95 173 LYS B O 1
ATOM 4290 N N . GLU B 1 174 ? 97.195 10.526 -16.613 1.00 34.63 174 GLU B N 1
ATOM 4291 C CA . GLU B 1 174 ? 96.007 9.854 -17.128 1.00 36.50 174 GLU B CA 1
ATOM 4292 C C . GLU B 1 174 ? 94.762 10.516 -16.541 1.00 35.86 174 GLU B C 1
ATOM 4293 O O . GLU B 1 174 ? 93.693 10.511 -17.153 1.00 35.30 174 GLU B O 1
ATOM 4299 N N . HIS B 1 175 ? 94.913 11.085 -15.347 1.00 34.60 175 HIS B N 1
ATOM 4300 C CA . HIS B 1 175 ? 93.814 11.762 -14.667 1.00 33.78 175 HIS B CA 1
ATOM 4301 C C . HIS B 1 175 ? 93.898 13.267 -14.900 1.00 32.78 175 HIS B C 1
ATOM 4302 O O . HIS B 1 175 ? 93.149 14.044 -14.306 1.00 30.90 175 HIS B O 1
ATOM 4309 N N . ASP B 1 176 ? 94.818 13.659 -15.778 1.00 32.34 176 ASP B N 1
ATOM 4310 C CA . ASP B 1 176 ? 95.033 15.057 -16.136 1.00 33.53 176 ASP B CA 1
ATOM 4311 C C . ASP B 1 176 ? 95.363 15.940 -14.933 1.00 32.17 176 ASP B C 1
ATOM 4312 O O . ASP B 1 176 ? 94.814 17.030 -14.778 1.00 33.20 176 ASP B O 1
ATOM 4317 N N . LYS B 1 177 ? 96.266 15.467 -14.084 1.00 29.85 177 LYS B N 1
ATOM 4318 C CA . LYS B 1 177 ? 96.661 16.226 -12.904 1.00 27.45 177 LYS B CA 1
ATOM 4319 C C . LYS B 1 177 ? 98.096 16.720 -13.055 1.00 27.51 177 LYS B C 1
ATOM 4320 O O . LYS B 1 177 ? 98.884 16.145 -13.807 1.00 26.40 177 LYS B O 1
ATOM 4326 N N . LEU B 1 178 ? 98.422 17.795 -12.345 1.00 25.60 178 LEU B N 1
ATOM 4327 C CA . LEU B 1 178 ? 99.775 18.335 -12.362 1.00 24.70 178 LEU B CA 1
ATOM 4328 C C . LEU B 1 178 ? 100.607 17.380 -11.521 1.00 22.89 178 LEU B C 1
ATOM 4329 O O . LEU B 1 178 ? 100.112 16.821 -10.542 1.00 24.24 178 LEU B O 1
ATOM 4334 N N . VAL B 1 179 ? 101.864 17.190 -11.906 1.00 21.70 179 VAL B N 1
ATOM 4335 C CA . VAL B 1 179 ? 102.765 16.302 -11.188 1.00 19.68 179 VAL B CA 1
ATOM 4336 C C . VAL B 1 179 ? 103.918 17.082 -10.546 1.00 20.97 179 VAL B C 1
ATOM 4337 O O . VAL B 1 179 ? 104.794 17.590 -11.245 1.00 20.14 179 VAL B O 1
ATOM 4341 N N . PHE B 1 180 ? 103.907 17.176 -9.219 1.00 19.82 180 PHE B N 1
ATOM 4342 C CA . PHE B 1 180 ? 104.959 17.882 -8.484 1.00 19.56 180 PHE B CA 1
ATOM 4343 C C . PHE B 1 180 ? 105.894 16.844 -7.884 1.00 19.01 180 PHE B C 1
ATOM 4344 O O . PHE B 1 180 ? 105.451 15.918 -7.196 1.00 19.56 180 PHE B O 1
ATOM 4352 N N . VAL B 1 181 ? 107.190 17.006 -8.117 1.00 18.98 181 VAL B N 1
ATOM 4353 C CA . VAL B 1 181 ? 108.153 16.041 -7.611 1.00 18.48 181 VAL B CA 1
ATOM 4354 C C . VAL B 1 181 ? 109.237 16.605 -6.704 1.00 19.08 181 VAL B C 1
ATOM 4355 O O . VAL B 1 181 ? 109.990 17.498 -7.095 1.00 18.72 181 VAL B O 1
ATOM 4359 N N . ASP B 1 182 ? 109.299 16.076 -5.485 1.00 18.00 182 ASP B N 1
ATOM 4360 C CA . ASP B 1 182 ? 110.322 16.462 -4.532 1.00 18.67 182 ASP B CA 1
ATOM 4361 C C . ASP B 1 182 ? 111.484 15.533 -4.855 1.00 18.60 182 ASP B C 1
ATOM 4362 O O . ASP B 1 182 ? 111.425 14.336 -4.566 1.00 18.48 182 ASP B O 1
ATOM 4367 N N . ALA B 1 183 ? 112.527 16.077 -5.473 1.00 18.50 183 ALA B N 1
ATOM 4368 C CA . ALA B 1 183 ? 113.697 15.282 -5.835 1.00 16.04 183 ALA B CA 1
ATOM 4369 C C . ALA B 1 183 ? 114.951 15.778 -5.129 1.00 16.04 183 ALA B C 1
ATOM 4370 O O . ALA B 1 183 ? 116.060 15.653 -5.655 1.00 16.00 183 ALA B O 1
ATOM 4372 N N . VAL B 1 184 ? 114.783 16.327 -3.931 1.00 16.43 184 VAL B N 1
ATOM 4373 C CA . VAL B 1 184 ? 115.919 16.852 -3.186 1.00 16.43 184 VAL B CA 1
ATOM 4374 C C . VAL B 1 184 ? 117.047 15.846 -2.956 1.00 17.38 184 VAL B C 1
ATOM 4375 O O . VAL B 1 184 ? 118.217 16.187 -3.120 1.00 17.37 184 VAL B O 1
ATOM 4379 N N . SER B 1 185 ? 116.710 14.617 -2.572 1.00 16.90 185 SER B N 1
ATOM 4380 C CA . SER B 1 185 ? 117.741 13.604 -2.356 1.00 18.78 185 SER B CA 1
ATOM 4381 C C . SER B 1 185 ? 117.760 12.604 -3.514 1.00 19.76 185 SER B C 1
ATOM 4382 O O . SER B 1 185 ? 118.301 11.503 -3.386 1.00 21.69 185 SER B O 1
ATOM 4385 N N . ALA B 1 186 ? 117.176 12.996 -4.645 1.00 18.89 186 ALA B N 1
ATOM 4386 C CA . ALA B 1 186 ? 117.127 12.133 -5.824 1.00 19.69 186 ALA B CA 1
ATOM 4387 C C . ALA B 1 186 ? 117.909 12.704 -7.008 1.00 21.12 186 ALA B C 1
ATOM 4388 O O . ALA B 1 186 ? 118.701 11.995 -7.634 1.00 20.88 186 ALA B O 1
ATOM 4390 N N . MET B 1 187 ? 117.685 13.981 -7.317 1.00 20.36 187 MET B N 1
ATOM 4391 C CA . MET B 1 187 ? 118.368 14.615 -8.441 1.00 19.38 187 MET B CA 1
ATOM 4392 C C . MET B 1 187 ? 119.875 14.450 -8.314 1.00 19.46 187 MET B C 1
ATOM 4393 O O . MET B 1 187 ? 120.466 14.766 -7.276 1.00 20.61 187 MET B O 1
ATOM 4398 N N . GLY B 1 188 ? 120.492 13.947 -9.377 1.00 20.17 188 GLY B N 1
ATOM 4399 C CA . GLY B 1 188 ? 121.925 13.734 -9.371 1.00 19.91 188 GLY B CA 1
ATOM 4400 C C . GLY B 1 188 ? 122.289 12.347 -8.872 1.00 21.80 188 GLY B C 1
ATOM 4401 O O . GLY B 1 188 ? 123.442 11.930 -8.973 1.00 22.63 188 GLY B O 1
ATOM 4402 N N . GLY B 1 189 ? 121.307 11.632 -8.328 1.00 22.27 189 GLY B N 1
ATOM 4403 C CA . GLY B 1 189 ? 121.554 10.293 -7.810 1.00 21.82 189 GLY B CA 1
ATOM 4404 C C . GLY B 1 189 ? 120.671 9.247 -8.461 1.00 22.65 189 GLY B C 1
ATOM 4405 O O . GLY B 1 189 ? 121.028 8.069 -8.538 1.00 23.86 189 GLY B O 1
ATOM 4406 N N . ALA B 1 190 ? 119.503 9.681 -8.916 1.00 22.39 190 ALA B N 1
ATOM 4407 C CA . ALA B 1 190 ? 118.547 8.815 -9.594 1.00 23.26 190 ALA B CA 1
ATOM 4408 C C . ALA B 1 190 ? 118.182 9.568 -10.859 1.00 23.71 190 ALA B C 1
ATOM 4409 O O . ALA B 1 190 ? 118.092 10.798 -10.853 1.00 22.13 190 ALA B O 1
ATOM 4411 N N . ASP B 1 191 ? 117.972 8.845 -11.951 1.00 22.09 191 ASP B N 1
ATOM 4412 C CA . ASP B 1 191 ? 117.663 9.507 -13.209 1.00 22.27 191 ASP B CA 1
ATOM 4413 C C . ASP B 1 191 ? 116.365 10.307 -13.201 1.00 21.33 191 ASP B C 1
ATOM 4414 O O . ASP B 1 191 ? 115.427 10.006 -12.458 1.00 21.25 191 ASP B O 1
ATOM 4419 N N . ILE B 1 192 ? 116.347 11.352 -14.021 1.00 19.59 192 ILE B N 1
ATOM 4420 C CA . ILE B 1 192 ? 115.184 12.208 -14.190 1.00 19.70 192 ILE B CA 1
ATOM 4421 C C . ILE B 1 192 ? 115.138 12.643 -15.652 1.00 20.08 192 ILE B C 1
ATOM 4422 O O . ILE B 1 192 ? 116.112 13.184 -16.181 1.00 21.91 192 ILE B O 1
ATOM 4427 N N . LYS B 1 193 ? 114.014 12.377 -16.303 1.00 21.00 193 LYS B N 1
ATOM 4428 C CA . LYS B 1 193 ? 113.803 12.767 -17.693 1.00 22.05 193 LYS B CA 1
ATOM 4429 C C . LYS B 1 193 ? 112.552 13.631 -17.623 1.00 21.23 193 LYS B C 1
ATOM 4430 O O . LYS B 1 193 ? 111.431 13.154 -17.811 1.00 22.48 193 LYS B O 1
ATOM 4436 N N . PHE B 1 194 ? 112.762 14.910 -17.334 1.00 22.27 194 PHE B N 1
ATOM 4437 C CA . PHE B 1 194 ? 111.673 15.863 -17.160 1.00 21.45 194 PHE B CA 1
ATOM 4438 C C . PHE B 1 194 ? 110.597 15.883 -18.231 1.00 22.60 194 PHE B C 1
ATOM 4439 O O . PHE B 1 194 ? 109.429 15.629 -17.943 1.00 23.52 194 PHE B O 1
ATOM 4447 N N . ASP B 1 195 ? 110.983 16.217 -19.458 1.00 22.68 195 ASP B N 1
ATOM 4448 C CA . ASP B 1 195 ? 110.030 16.283 -20.562 1.00 23.74 195 ASP B CA 1
ATOM 4449 C C . ASP B 1 195 ? 109.374 14.936 -20.844 1.00 23.80 195 ASP B C 1
ATOM 4450 O O . ASP B 1 195 ? 108.151 14.836 -20.937 1.00 22.59 195 ASP B O 1
ATOM 4455 N N . LYS B 1 196 ? 110.200 13.905 -20.977 1.00 24.82 196 LYS B N 1
ATOM 4456 C CA . LYS B 1 196 ? 109.726 12.560 -21.279 1.00 26.59 196 LYS B CA 1
ATOM 4457 C C . LYS B 1 196 ? 108.708 12.005 -20.282 1.00 27.25 196 LYS B C 1
ATOM 4458 O O . LYS B 1 196 ? 107.721 11.386 -20.682 1.00 25.59 196 LYS B O 1
ATOM 4464 N N . TRP B 1 197 ? 108.941 12.221 -18.990 1.00 26.03 197 TRP B N 1
ATOM 4465 C CA . TRP B 1 197 ? 108.030 11.703 -17.975 1.00 25.95 197 TRP B CA 1
ATOM 4466 C C . TRP B 1 197 ? 106.809 12.576 -17.685 1.00 25.07 197 TRP B C 1
ATOM 4467 O O . TRP B 1 197 ? 105.972 12.219 -16.856 1.00 25.99 197 TRP B O 1
ATOM 4478 N N . GLY B 1 198 ? 106.709 13.713 -18.364 1.00 24.45 198 GLY B N 1
ATOM 4479 C CA . GLY B 1 198 ? 105.570 14.598 -18.178 1.00 25.20 198 GLY B CA 1
ATOM 4480 C C . GLY B 1 198 ? 105.475 15.296 -16.831 1.00 25.07 198 GLY B C 1
ATOM 4481 O O . GLY B 1 198 ? 104.384 15.651 -16.388 1.00 26.25 198 GLY B O 1
ATOM 4482 N N . LEU B 1 199 ? 106.610 15.504 -16.180 1.00 22.98 199 LEU B N 1
ATOM 4483 C CA . LEU B 1 199 ? 106.624 16.170 -14.880 1.00 21.93 199 LEU B CA 1
ATOM 4484 C C . LEU B 1 199 ? 106.303 17.651 -15.050 1.00 21.64 199 LEU B C 1
ATOM 4485 O O . LEU B 1 199 ? 106.616 18.244 -16.081 1.00 21.91 199 LEU B O 1
ATOM 4490 N N . ASP B 1 200 ? 105.672 18.254 -14.047 1.00 21.25 200 ASP B N 1
ATOM 4491 C CA . ASP B 1 200 ? 105.337 19.669 -14.135 1.00 20.09 200 ASP B CA 1
ATOM 4492 C C . ASP B 1 200 ? 106.237 20.510 -13.244 1.00 19.71 200 ASP B C 1
ATOM 4493 O O . ASP B 1 200 ? 106.508 21.677 -13.537 1.00 19.81 200 ASP B O 1
ATOM 4498 N N . VAL B 1 201 ? 106.688 19.909 -12.150 1.00 18.07 201 VAL B N 1
ATOM 4499 C CA . VAL B 1 201 ? 107.601 20.570 -11.229 1.00 19.28 201 VAL B CA 1
ATOM 4500 C C . VAL B 1 201 ? 108.501 19.522 -10.607 1.00 18.63 201 VAL B C 1
ATOM 4501 O O . VAL B 1 201 ? 108.033 18.477 -10.150 1.00 18.17 201 VAL B O 1
ATOM 4505 N N . VAL B 1 202 ? 109.799 19.786 -10.622 1.00 17.08 202 VAL B N 1
ATOM 4506 C CA . VAL B 1 202 ? 110.742 18.900 -9.974 1.00 18.35 202 VAL B CA 1
ATOM 4507 C C . VAL B 1 202 ? 111.746 19.837 -9.325 1.00 17.89 202 VAL B C 1
ATOM 4508 O O . VAL B 1 202 ? 112.142 20.835 -9.926 1.00 17.09 202 VAL B O 1
ATOM 4512 N N . PHE B 1 203 ? 112.121 19.550 -8.086 1.00 15.66 203 PHE B N 1
ATOM 4513 C CA . PHE B 1 203 ? 113.080 20.399 -7.407 1.00 16.71 203 PHE B CA 1
ATOM 4514 C C . PHE B 1 203 ? 114.072 19.613 -6.574 1.00 16.99 203 PHE B C 1
ATOM 4515 O O . PHE B 1 203 ? 113.805 18.486 -6.142 1.00 16.86 203 PHE B O 1
ATOM 4523 N N . SER B 1 204 ? 115.241 20.208 -6.380 1.00 13.69 204 SER B N 1
ATOM 4524 C CA . SER B 1 204 ? 116.279 19.587 -5.585 1.00 16.42 204 SER B CA 1
ATOM 4525 C C . SER B 1 204 ? 117.095 20.666 -4.891 1.00 16.56 204 SER B C 1
ATOM 4526 O O . SER B 1 204 ? 116.810 21.860 -5.022 1.00 16.41 204 SER B O 1
ATOM 4529 N N . SER B 1 205 ? 118.102 20.233 -4.147 1.00 15.72 205 SER B N 1
ATOM 4530 C CA . SER B 1 205 ? 118.966 21.132 -3.408 1.00 16.28 205 SER B CA 1
ATOM 4531 C C . SER B 1 205 ? 120.404 20.845 -3.800 1.00 16.62 205 SER B C 1
ATOM 4532 O O . SER B 1 205 ? 120.703 19.821 -4.410 1.00 18.14 205 SER B O 1
ATOM 4535 N N . SER B 1 206 ? 121.303 21.744 -3.434 1.00 16.03 206 SER B N 1
ATOM 4536 C CA . SER B 1 206 ? 122.700 21.549 -3.766 1.00 14.83 206 SER B CA 1
ATOM 4537 C C . SER B 1 206 ? 123.436 20.558 -2.862 1.00 15.97 206 SER B C 1
ATOM 4538 O O . SER B 1 206 ? 124.365 19.888 -3.312 1.00 15.81 206 SER B O 1
ATOM 4541 N N . GLN B 1 207 ? 122.992 20.427 -1.612 1.00 14.77 207 GLN B N 1
ATOM 4542 C CA . GLN B 1 207 ? 123.687 19.590 -0.638 1.00 16.31 207 GLN B CA 1
ATOM 4543 C C . GLN B 1 207 ? 123.414 18.088 -0.539 1.00 16.14 207 GLN B C 1
ATOM 4544 O O . GLN B 1 207 ? 123.775 17.469 0.462 1.00 15.88 207 GLN B O 1
ATOM 4550 N N . LYS B 1 208 ? 122.794 17.496 -1.553 1.00 16.70 208 LYS B N 1
ATOM 4551 C CA . LYS B 1 208 ? 122.537 16.061 -1.507 1.00 18.56 208 LYS B CA 1
ATOM 4552 C C . LYS B 1 208 ? 123.403 15.338 -2.557 1.00 17.25 208 LYS B C 1
ATOM 4553 O O . LYS B 1 208 ? 124.630 15.406 -2.487 1.00 17.01 208 LYS B O 1
ATOM 4559 N N . ALA B 1 209 ? 122.791 14.673 -3.532 1.00 17.57 209 ALA B N 1
ATOM 4560 C CA . ALA B 1 209 ? 123.563 13.935 -4.537 1.00 18.79 209 ALA B CA 1
ATOM 4561 C C . ALA B 1 209 ? 124.619 14.734 -5.312 1.00 19.05 209 ALA B C 1
ATOM 4562 O O . ALA B 1 209 ? 125.615 14.166 -5.767 1.00 18.73 209 ALA B O 1
ATOM 4564 N N . PHE B 1 210 ? 124.421 16.040 -5.468 1.00 18.53 210 PHE B N 1
ATOM 4565 C CA . PHE B 1 210 ? 125.393 16.855 -6.198 1.00 18.75 210 PHE B CA 1
ATOM 4566 C C . PHE B 1 210 ? 126.665 17.181 -5.415 1.00 18.10 210 PHE B C 1
ATOM 4567 O O . PHE B 1 210 ? 127.640 17.664 -5.991 1.00 18.19 210 PHE B O 1
ATOM 4575 N N . GLY B 1 211 ? 126.654 16.928 -4.109 1.00 18.59 211 GLY B N 1
ATOM 4576 C CA . GLY B 1 211 ? 127.828 17.187 -3.288 1.00 16.77 211 GLY B CA 1
ATOM 4577 C C . GLY B 1 211 ? 128.328 18.627 -3.253 1.00 17.86 211 GLY B C 1
ATOM 4578 O O . GLY B 1 211 ? 129.524 18.880 -3.373 1.00 17.45 211 GLY B O 1
ATOM 4579 N N . VAL B 1 212 ? 127.414 19.571 -3.078 1.00 17.38 212 VAL B N 1
ATOM 4580 C CA . VAL B 1 212 ? 127.764 20.991 -3.019 1.00 16.11 212 VAL B CA 1
ATOM 4581 C C . VAL B 1 212 ? 127.205 21.530 -1.700 1.00 15.39 212 VAL B C 1
ATOM 4582 O O . VAL B 1 212 ? 126.198 21.025 -1.201 1.00 17.05 212 VAL B O 1
ATOM 4586 N N . PRO B 1 213 ? 127.855 22.540 -1.101 1.00 15.98 213 PRO B N 1
ATOM 4587 C CA . PRO B 1 213 ? 127.295 23.033 0.161 1.00 14.86 213 PRO B CA 1
ATOM 4588 C C . PRO B 1 213 ? 125.847 23.507 -0.005 1.00 15.67 213 PRO B C 1
ATOM 4589 O O . PRO B 1 213 ? 125.435 23.922 -1.092 1.00 15.43 213 PRO B O 1
ATOM 4593 N N . PRO B 1 214 ? 125.058 23.455 1.078 1.00 14.20 214 PRO B N 1
ATOM 4594 C CA . PRO B 1 214 ? 123.658 23.885 1.032 1.00 15.25 214 PRO B CA 1
ATOM 4595 C C . PRO B 1 214 ? 123.551 25.389 0.803 1.00 15.10 214 PRO B C 1
ATOM 4596 O O . PRO B 1 214 ? 124.483 26.132 1.110 1.00 15.81 214 PRO B O 1
ATOM 4600 N N . GLY B 1 215 ? 122.414 25.828 0.275 1.00 15.62 215 GLY B N 1
ATOM 4601 C CA . GLY B 1 215 ? 122.208 27.247 0.038 1.00 16.65 215 GLY B CA 1
ATOM 4602 C C . GLY B 1 215 ? 121.554 27.547 -1.296 1.00 17.46 215 GLY B C 1
ATOM 4603 O O . GLY B 1 215 ? 121.106 28.669 -1.537 1.00 16.65 215 GLY B O 1
ATOM 4604 N N . LEU B 1 216 ? 121.485 26.537 -2.160 1.00 16.04 216 LEU B N 1
ATOM 4605 C CA . LEU B 1 216 ? 120.907 26.700 -3.489 1.00 16.15 216 LEU B CA 1
ATOM 4606 C C . LEU B 1 216 ? 119.850 25.652 -3.806 1.00 15.90 216 LEU B C 1
ATOM 4607 O O . LEU B 1 216 ? 119.957 24.506 -3.375 1.00 15.68 216 LEU B O 1
ATOM 4612 N N . ALA B 1 217 ? 118.826 26.060 -4.552 1.00 15.07 217 ALA B N 1
ATOM 4613 C CA . ALA B 1 217 ? 117.762 25.150 -4.955 1.00 15.20 217 ALA B CA 1
ATOM 4614 C C . ALA B 1 217 ? 117.697 25.111 -6.473 1.00 16.00 217 ALA B C 1
ATOM 4615 O O . ALA B 1 217 ? 117.979 26.104 -7.152 1.00 15.63 217 ALA B O 1
ATOM 4617 N N . ILE B 1 218 ? 117.331 23.949 -6.996 1.00 13.72 218 ILE B N 1
ATOM 4618 C CA . ILE B 1 218 ? 117.221 23.750 -8.435 1.00 15.31 218 ILE B CA 1
ATOM 4619 C C . ILE B 1 218 ? 115.803 23.315 -8.753 1.00 14.68 218 ILE B C 1
ATOM 4620 O O . ILE B 1 218 ? 115.236 22.461 -8.068 1.00 16.01 218 ILE B O 1
ATOM 4625 N N . GLY B 1 219 ? 115.226 23.909 -9.786 1.00 14.89 219 GLY B N 1
ATOM 4626 C CA . GLY B 1 219 ? 113.880 23.541 -10.167 1.00 16.67 219 GLY B CA 1
ATOM 4627 C C . GLY B 1 219 ? 113.695 23.472 -11.668 1.00 18.04 219 GLY B C 1
ATOM 4628 O O . GLY B 1 219 ? 114.382 24.160 -12.429 1.00 18.24 219 GLY B O 1
ATOM 4629 N N . ALA B 1 220 ? 112.779 22.610 -12.095 1.00 16.94 220 ALA B N 1
ATOM 4630 C CA . ALA B 1 220 ? 112.446 22.462 -13.505 1.00 17.47 220 ALA B CA 1
ATOM 4631 C C . ALA B 1 220 ? 110.928 22.566 -13.534 1.00 18.24 220 ALA B C 1
ATOM 4632 O O . ALA B 1 220 ? 110.249 21.962 -12.697 1.00 17.15 220 ALA B O 1
ATOM 4634 N N . PHE B 1 221 ? 110.406 23.337 -14.485 1.00 18.24 221 PHE B N 1
ATOM 4635 C CA . PHE B 1 221 ? 108.972 23.569 -14.599 1.00 18.26 221 PHE B CA 1
ATOM 4636 C C . PHE B 1 221 ? 108.475 23.411 -16.034 1.00 18.88 221 PHE B C 1
ATOM 4637 O O . PHE B 1 221 ? 109.138 23.837 -16.979 1.00 19.29 221 PHE B O 1
ATOM 4645 N N . SER B 1 222 ? 107.295 22.819 -16.190 1.00 19.55 222 SER B N 1
ATOM 4646 C CA . SER B 1 222 ? 106.724 22.597 -17.516 1.00 20.27 222 SER B CA 1
ATOM 4647 C C . SER B 1 222 ? 105.958 23.802 -18.050 1.00 21.62 222 SER B C 1
ATOM 4648 O O . SER B 1 222 ? 105.653 24.740 -17.318 1.00 19.68 222 SER B O 1
ATOM 4651 N N . GLU B 1 223 ? 105.642 23.758 -19.341 1.00 22.72 223 GLU B N 1
ATOM 4652 C CA . GLU B 1 223 ? 104.891 24.827 -19.981 1.00 24.35 223 GLU B CA 1
ATOM 4653 C C . GLU B 1 223 ? 103.521 24.941 -19.323 1.00 22.64 223 GLU B C 1
ATOM 4654 O O . GLU B 1 223 ? 103.022 26.040 -19.089 1.00 22.98 223 GLU B O 1
ATOM 4660 N N . ARG B 1 224 ? 102.919 23.793 -19.031 1.00 22.36 224 ARG B N 1
ATOM 4661 C CA . ARG B 1 224 ? 101.599 23.751 -18.409 1.00 24.29 224 ARG B CA 1
ATOM 4662 C C . ARG B 1 224 ? 101.606 24.453 -17.055 1.00 23.57 224 ARG B C 1
ATOM 4663 O O . ARG B 1 224 ? 100.698 25.224 -16.739 1.00 21.42 224 ARG B O 1
ATOM 4671 N N . PHE B 1 225 ? 102.631 24.176 -16.256 1.00 21.52 225 PHE B N 1
ATOM 4672 C CA . PHE B 1 225 ? 102.754 24.788 -14.939 1.00 20.44 225 PHE B CA 1
ATOM 4673 C C . PHE B 1 225 ? 102.924 26.304 -15.053 1.00 21.48 225 PHE B C 1
ATOM 4674 O O . PHE B 1 225 ? 102.259 27.068 -14.353 1.00 19.68 225 PHE B O 1
ATOM 4682 N N . LEU B 1 226 ? 103.816 26.739 -15.938 1.00 20.99 226 LEU B N 1
ATOM 4683 C CA . LEU B 1 226 ? 104.064 28.169 -16.114 1.00 23.95 226 LEU B CA 1
ATOM 4684 C C . LEU B 1 226 ? 102.827 28.927 -16.595 1.00 25.15 226 LEU B C 1
ATOM 4685 O O . LEU B 1 226 ? 102.600 30.073 -16.205 1.00 24.34 226 LEU B O 1
ATOM 4690 N N . GLU B 1 227 ? 102.025 28.285 -17.437 1.00 27.09 227 GLU B N 1
ATOM 4691 C CA . GLU B 1 227 ? 100.809 28.903 -17.956 1.00 28.16 227 GLU B CA 1
ATOM 4692 C C . GLU B 1 227 ? 99.865 29.201 -16.793 1.00 27.17 227 GLU B C 1
ATOM 4693 O O . GLU B 1 227 ? 99.249 30.265 -16.722 1.00 25.68 227 GLU B O 1
ATOM 4699 N N . ILE B 1 228 ? 99.768 28.245 -15.879 1.00 25.30 228 ILE B N 1
ATOM 4700 C CA . ILE B 1 228 ? 98.923 28.375 -14.700 1.00 24.76 228 ILE B CA 1
ATOM 4701 C C . ILE B 1 228 ? 99.496 29.418 -13.738 1.00 24.83 228 ILE B C 1
ATOM 4702 O O . ILE B 1 228 ? 98.775 30.286 -13.241 1.00 22.58 228 ILE B O 1
ATOM 4707 N N . ALA B 1 229 ? 100.799 29.334 -13.492 1.00 23.71 229 ALA B N 1
ATOM 4708 C CA . ALA B 1 229 ? 101.472 30.255 -12.579 1.00 23.63 229 ALA B CA 1
ATOM 4709 C C . ALA B 1 229 ? 101.315 31.717 -12.984 1.00 25.20 229 ALA B C 1
ATOM 4710 O O . ALA B 1 229 ? 101.103 32.584 -12.134 1.00 24.54 229 ALA B O 1
ATOM 4712 N N . GLU B 1 230 ? 101.421 31.988 -14.280 1.00 25.29 230 GLU B N 1
ATOM 4713 C CA . GLU B 1 230 ? 101.302 33.351 -14.789 1.00 29.35 230 GLU B CA 1
ATOM 4714 C C . GLU B 1 230 ? 99.966 33.998 -14.462 1.00 29.05 230 GLU B C 1
ATOM 4715 O O . GLU B 1 230 ? 99.884 35.215 -14.314 1.00 29.28 230 GLU B O 1
ATOM 4721 N N . LYS B 1 231 ? 98.920 33.186 -14.349 1.00 30.68 231 LYS B N 1
ATOM 4722 C CA . LYS B 1 231 ? 97.590 33.700 -14.036 1.00 32.40 231 LYS B CA 1
ATOM 4723 C C . LYS B 1 231 ? 97.196 33.488 -12.579 1.00 31.87 231 LYS B C 1
ATOM 4724 O O . LYS B 1 231 ? 96.112 33.896 -12.166 1.00 31.79 231 LYS B O 1
ATOM 4730 N N . MET B 1 232 ? 98.072 32.854 -11.805 1.00 29.89 232 MET B N 1
ATOM 4731 C CA . MET B 1 232 ? 97.785 32.583 -10.398 1.00 28.38 232 MET B CA 1
ATOM 4732 C C . MET B 1 232 ? 97.913 33.830 -9.527 1.00 28.36 232 MET B C 1
ATOM 4733 O O . MET B 1 232 ? 99.004 34.375 -9.357 1.00 27.76 232 MET B O 1
ATOM 4738 N N . PRO B 1 233 ? 96.790 34.291 -8.951 1.00 27.73 233 PRO B N 1
ATOM 4739 C CA . PRO B 1 233 ? 96.774 35.479 -8.094 1.00 27.58 233 PRO B CA 1
ATOM 4740 C C . PRO B 1 233 ? 97.529 35.307 -6.777 1.00 26.24 233 PRO B C 1
ATOM 4741 O O . PRO B 1 233 ? 97.623 34.202 -6.238 1.00 25.13 233 PRO B O 1
ATOM 4745 N N . GLU B 1 234 ? 98.051 36.426 -6.281 1.00 25.46 234 GLU B N 1
ATOM 4746 C CA . GLU B 1 234 ? 98.818 36.517 -5.041 1.00 27.06 234 GLU B CA 1
ATOM 4747 C C . GLU B 1 234 ? 99.777 35.370 -4.736 1.00 24.31 234 GLU B C 1
ATOM 4748 O O . GLU B 1 234 ? 99.720 34.753 -3.674 1.00 25.69 234 GLU B O 1
ATOM 4754 N N . ARG B 1 235 ? 100.680 35.103 -5.670 1.00 23.97 235 ARG B N 1
ATOM 4755 C CA . ARG B 1 235 ? 101.667 34.050 -5.480 1.00 23.15 235 ARG B CA 1
ATOM 4756 C C . ARG B 1 235 ? 102.953 34.615 -4.878 1.00 21.44 235 ARG B C 1
ATOM 4757 O O . ARG B 1 235 ? 103.946 33.906 -4.734 1.00 20.09 235 ARG B O 1
ATOM 4765 N N . GLY B 1 236 ? 102.930 35.897 -4.528 1.00 19.76 236 GLY B N 1
ATOM 4766 C CA . GLY B 1 236 ? 104.103 36.509 -3.933 1.00 19.71 236 GLY B CA 1
ATOM 4767 C C . GLY B 1 236 ? 105.140 37.004 -4.920 1.00 19.54 236 GLY B C 1
ATOM 4768 O O . GLY B 1 236 ? 104.869 37.153 -6.114 1.00 18.83 236 GLY B O 1
ATOM 4769 N N . TRP B 1 237 ? 106.345 37.238 -4.408 1.00 18.11 237 TRP B N 1
ATOM 4770 C CA . TRP B 1 237 ? 107.455 37.758 -5.198 1.00 17.63 237 TRP B CA 1
ATOM 4771 C C . TRP B 1 237 ? 108.664 36.827 -5.145 1.00 16.29 237 TRP B C 1
ATOM 4772 O O . TRP B 1 237 ? 109.209 36.443 -6.180 1.00 15.29 237 TRP B O 1
ATOM 4783 N N . TYR B 1 238 ? 109.065 36.453 -3.930 1.00 14.32 238 TYR B N 1
ATOM 4784 C CA . TYR B 1 238 ? 110.246 35.614 -3.751 1.00 15.62 238 TYR B CA 1
ATOM 4785 C C . TYR B 1 238 ? 110.195 34.270 -4.462 1.00 15.82 238 TYR B C 1
ATOM 4786 O O . TYR B 1 238 ? 111.227 33.750 -4.895 1.00 16.56 238 TYR B O 1
ATOM 4795 N N . PHE B 1 239 ? 108.999 33.702 -4.572 1.00 15.21 239 PHE B N 1
ATOM 4796 C CA . PHE B 1 239 ? 108.831 32.426 -5.247 1.00 15.51 239 PHE B CA 1
ATOM 4797 C C . PHE B 1 239 ? 107.901 32.525 -6.462 1.00 16.72 239 PHE B C 1
ATOM 4798 O O . PHE B 1 239 ? 107.249 31.552 -6.850 1.00 16.08 239 PHE B O 1
ATOM 4806 N N . ASP B 1 240 ? 107.851 33.714 -7.056 1.00 17.62 240 ASP B N 1
ATOM 4807 C CA . ASP B 1 240 ? 107.041 33.961 -8.253 1.00 17.70 240 ASP B CA 1
ATOM 4808 C C . ASP B 1 240 ? 107.830 33.330 -9.403 1.00 18.70 240 ASP B C 1
ATOM 4809 O O . ASP B 1 240 ? 108.758 33.942 -9.939 1.00 16.50 240 ASP B O 1
ATOM 4814 N N . ILE B 1 241 ? 107.464 32.112 -9.787 1.00 18.80 241 ILE B N 1
ATOM 4815 C CA . ILE B 1 241 ? 108.202 31.414 -10.834 1.00 18.84 241 ILE B CA 1
ATOM 4816 C C . ILE B 1 241 ? 108.257 32.157 -12.168 1.00 18.77 241 ILE B C 1
ATOM 4817 O O . ILE B 1 241 ? 109.325 32.262 -12.778 1.00 18.04 241 ILE B O 1
ATOM 4822 N N . PRO B 1 242 ? 107.115 32.685 -12.644 1.00 19.77 242 PRO B N 1
ATOM 4823 C CA . PRO B 1 242 ? 107.168 33.411 -13.914 1.00 18.63 242 PRO B CA 1
ATOM 4824 C C . PRO B 1 242 ? 108.166 34.581 -13.857 1.00 20.14 242 PRO B C 1
ATOM 4825 O O . PRO B 1 242 ? 108.790 34.921 -14.864 1.00 20.34 242 PRO B O 1
ATOM 4829 N N . LEU B 1 243 ? 108.320 35.188 -12.681 1.00 18.61 243 LEU B N 1
ATOM 4830 C CA . LEU B 1 243 ? 109.257 36.302 -12.518 1.00 17.78 243 LEU B CA 1
ATOM 4831 C C . LEU B 1 243 ? 110.683 35.782 -12.673 1.00 17.56 243 LEU B C 1
ATOM 4832 O O . LEU B 1 243 ? 111.531 36.441 -13.279 1.00 18.21 243 LEU B O 1
ATOM 4837 N N . TYR B 1 244 ? 110.949 34.598 -12.129 1.00 14.78 244 TYR B N 1
ATOM 4838 C CA . TYR B 1 244 ? 112.279 34.008 -12.250 1.00 15.60 244 TYR B CA 1
ATOM 4839 C C . TYR B 1 244 ? 112.573 33.683 -13.712 1.00 16.40 244 TYR B C 1
ATOM 4840 O O . TYR B 1 244 ? 113.694 33.871 -14.180 1.00 15.33 244 TYR B O 1
ATOM 4849 N N . VAL B 1 245 ? 111.568 33.187 -14.431 1.00 15.68 245 VAL B N 1
ATOM 4850 C CA . VAL B 1 245 ? 111.754 32.851 -15.838 1.00 17.69 245 VAL B CA 1
ATOM 4851 C C . VAL B 1 245 ? 112.057 34.111 -16.643 1.00 18.65 245 VAL B C 1
ATOM 4852 O O . VAL B 1 245 ? 112.881 34.091 -17.561 1.00 18.30 245 VAL B O 1
ATOM 4856 N N . LYS B 1 246 ? 111.391 35.205 -16.286 1.00 18.58 246 LYS B N 1
ATOM 4857 C CA . LYS B 1 246 ? 111.589 36.480 -16.962 1.00 20.52 246 LYS B CA 1
ATOM 4858 C C . LYS B 1 246 ? 112.993 37.022 -16.688 1.00 18.32 246 LYS B C 1
ATOM 4859 O O . LYS B 1 246 ? 113.665 37.497 -17.601 1.00 17.56 246 LYS B O 1
ATOM 4865 N N . TYR B 1 247 ? 113.440 36.955 -15.435 1.00 16.88 247 TYR B N 1
ATOM 4866 C CA . TYR B 1 247 ? 114.777 37.435 -15.101 1.00 16.73 247 TYR B CA 1
ATOM 4867 C C . TYR B 1 247 ? 115.851 36.571 -15.755 1.00 16.09 247 TYR B C 1
ATOM 4868 O O . TYR B 1 247 ? 116.884 37.083 -16.187 1.00 16.44 247 TYR B O 1
ATOM 4877 N N . LEU B 1 248 ? 115.614 35.264 -15.833 1.00 15.24 248 LEU B N 1
ATOM 4878 C CA . LEU B 1 248 ? 116.592 34.370 -16.452 1.00 17.11 248 LEU B CA 1
ATOM 4879 C C . LEU B 1 248 ? 116.743 34.727 -17.931 1.00 16.45 248 LEU B C 1
ATOM 4880 O O . LEU B 1 248 ? 117.846 34.804 -18.465 1.00 17.33 248 LEU B O 1
ATOM 4885 N N . LYS B 1 249 ? 115.609 34.943 -18.580 1.00 18.51 249 LYS B N 1
ATOM 4886 C CA . LYS B 1 249 ? 115.559 35.282 -19.996 1.00 20.95 249 LYS B CA 1
ATOM 4887 C C . LYS B 1 249 ? 116.180 36.646 -20.301 1.00 21.37 249 LYS B C 1
ATOM 4888 O O . LYS B 1 249 ? 116.983 36.786 -21.225 1.00 22.25 249 LYS B O 1
ATOM 4894 N N . GLU B 1 250 ? 115.822 37.647 -19.506 1.00 19.70 250 GLU B N 1
ATOM 4895 C CA . GLU B 1 250 ? 116.304 39.004 -19.728 1.00 19.77 250 GLU B CA 1
ATOM 4896 C C . GLU B 1 250 ? 117.616 39.388 -19.055 1.00 19.55 250 GLU B C 1
ATOM 4897 O O . GLU B 1 250 ? 118.447 40.078 -19.658 1.00 20.18 250 GLU B O 1
ATOM 4903 N N . LYS B 1 251 ? 117.802 38.948 -17.815 1.00 17.66 251 LYS B N 1
ATOM 4904 C CA . LYS B 1 251 ? 118.999 39.292 -17.054 1.00 18.40 251 LYS B CA 1
ATOM 4905 C C . LYS B 1 251 ? 119.963 38.142 -16.817 1.00 17.48 251 LYS B C 1
ATOM 4906 O O . LYS B 1 251 ? 121.012 38.335 -16.199 1.00 17.35 251 LYS B O 1
ATOM 4912 N N . GLU B 1 252 ? 119.604 36.953 -17.294 1.00 16.16 252 GLU B N 1
ATOM 4913 C CA . GLU B 1 252 ? 120.450 35.777 -17.141 1.00 15.35 252 GLU B CA 1
ATOM 4914 C C . GLU B 1 252 ? 120.909 35.625 -15.701 1.00 15.26 252 GLU B C 1
ATOM 4915 O O . GLU B 1 252 ? 122.059 35.286 -15.424 1.00 15.69 252 GLU B O 1
ATOM 4921 N N . SER B 1 253 ? 119.984 35.874 -14.785 1.00 14.57 253 SER B N 1
ATOM 4922 C CA . SER B 1 253 ? 120.273 35.791 -13.367 1.00 16.35 253 SER B CA 1
ATOM 4923 C C . SER B 1 253 ? 118.941 35.652 -12.641 1.00 15.13 253 SER B C 1
ATOM 4924 O O . SER B 1 253 ? 117.920 35.340 -13.255 1.00 15.44 253 SER B O 1
ATOM 4927 N N . THR B 1 254 ? 118.957 35.889 -11.337 1.00 15.69 254 THR B N 1
ATOM 4928 C CA . THR B 1 254 ? 117.755 35.781 -10.522 1.00 14.38 254 THR B CA 1
ATOM 4929 C C . THR B 1 254 ? 117.187 37.159 -10.186 1.00 14.55 254 THR B C 1
ATOM 4930 O O . THR B 1 254 ? 117.863 38.178 -10.359 1.00 14.58 254 THR B O 1
ATOM 4934 N N . PRO B 1 255 ? 115.924 37.211 -9.726 1.00 15.52 255 PRO B N 1
ATOM 4935 C CA . PRO B 1 255 ? 115.273 38.478 -9.363 1.00 15.18 255 PRO B CA 1
ATOM 4936 C C . PRO B 1 255 ? 116.052 39.143 -8.225 1.00 16.04 255 PRO B C 1
ATOM 4937 O O . PRO B 1 255 ? 116.311 40.351 -8.251 1.00 15.64 255 PRO B O 1
ATOM 4941 N N . SER B 1 256 ? 116.417 38.348 -7.222 1.00 15.03 256 SER B N 1
ATOM 4942 C CA . SER B 1 256 ? 117.211 38.859 -6.112 1.00 15.48 256 SER B CA 1
ATOM 4943 C C . SER B 1 256 ? 118.608 38.242 -6.265 1.00 14.85 256 SER B C 1
ATOM 4944 O O . SER B 1 256 ? 118.894 37.602 -7.278 1.00 17.59 256 SER B O 1
ATOM 4947 N N . THR B 1 257 ? 119.474 38.426 -5.277 1.00 16.60 257 THR B N 1
ATOM 4948 C CA . THR B 1 257 ? 120.843 37.911 -5.364 1.00 14.83 257 THR B CA 1
ATOM 4949 C C . THR B 1 257 ? 120.948 36.397 -5.166 1.00 15.06 257 THR B C 1
ATOM 4950 O O . THR B 1 257 ? 120.474 35.857 -4.170 1.00 16.80 257 THR B O 1
ATOM 4954 N N . PRO B 1 258 ? 121.586 35.694 -6.113 1.00 14.42 258 PRO B N 1
ATOM 4955 C CA . PRO B 1 258 ? 121.735 34.237 -6.007 1.00 15.49 258 PRO B CA 1
ATOM 4956 C C . PRO B 1 258 ? 122.923 33.827 -5.131 1.00 16.87 258 PRO B C 1
ATOM 4957 O O . PRO B 1 258 ? 123.834 34.623 -4.897 1.00 15.94 258 PRO B O 1
ATOM 4961 N N . PRO B 1 259 ? 122.913 32.582 -4.616 1.00 16.53 259 PRO B N 1
ATOM 4962 C CA . PRO B 1 259 ? 124.006 32.086 -3.770 1.00 16.00 259 PRO B CA 1
ATOM 4963 C C . PRO B 1 259 ? 125.165 31.696 -4.690 1.00 14.88 259 PRO B C 1
ATOM 4964 O O . PRO B 1 259 ? 125.422 30.519 -4.947 1.00 14.83 259 PRO B O 1
ATOM 4968 N N . MET B 1 260 ? 125.858 32.715 -5.184 1.00 14.72 260 MET B N 1
ATOM 4969 C CA . MET B 1 260 ? 126.946 32.533 -6.131 1.00 13.44 260 MET B CA 1
ATOM 4970 C C . MET B 1 260 ? 127.961 31.422 -5.881 1.00 11.98 260 MET B C 1
ATOM 4971 O O . MET B 1 260 ? 128.276 30.671 -6.802 1.00 14.60 260 MET B O 1
ATOM 4976 N N . PRO B 1 261 ? 128.485 31.293 -4.648 1.00 13.42 261 PRO B N 1
ATOM 4977 C CA . PRO B 1 261 ? 129.458 30.214 -4.437 1.00 13.62 261 PRO B CA 1
ATOM 4978 C C . PRO B 1 261 ? 128.861 28.852 -4.781 1.00 14.39 261 PRO B C 1
ATOM 4979 O O . PRO B 1 261 ? 129.490 28.044 -5.469 1.00 14.50 261 PRO B O 1
ATOM 4983 N N . GLN B 1 262 ? 127.648 28.602 -4.296 1.00 13.78 262 GLN B N 1
ATOM 4984 C CA . GLN B 1 262 ? 126.978 27.329 -4.549 1.00 13.60 262 GLN B CA 1
ATOM 4985 C C . GLN B 1 262 ? 126.679 27.135 -6.032 1.00 13.31 262 GLN B C 1
ATOM 4986 O O . GLN B 1 262 ? 126.662 26.008 -6.527 1.00 13.37 262 GLN B O 1
ATOM 4992 N N . VAL B 1 263 ? 126.433 28.228 -6.745 1.00 12.56 263 VAL B N 1
ATOM 4993 C CA . VAL B 1 263 ? 126.180 28.122 -8.177 1.00 14.51 263 VAL B CA 1
ATOM 4994 C C . VAL B 1 263 ? 127.478 27.653 -8.837 1.00 15.16 263 VAL B C 1
ATOM 4995 O O . VAL B 1 263 ? 127.465 26.754 -9.682 1.00 16.36 263 VAL B O 1
ATOM 4999 N N . PHE B 1 264 ? 128.595 28.260 -8.443 1.00 16.09 264 PHE B N 1
ATOM 5000 C CA . PHE B 1 264 ? 129.896 27.881 -8.993 1.00 16.06 264 PHE B CA 1
ATOM 5001 C C . PHE B 1 264 ? 130.147 26.409 -8.657 1.00 16.92 264 PHE B C 1
ATOM 5002 O O . PHE B 1 264 ? 130.657 25.643 -9.483 1.00 16.13 264 PHE B O 1
ATOM 5010 N N . GLY B 1 265 ? 129.786 26.025 -7.434 1.00 15.90 265 GLY B N 1
ATOM 5011 C CA . GLY B 1 265 ? 129.972 24.655 -6.991 1.00 15.50 265 GLY B CA 1
ATOM 5012 C C . GLY B 1 265 ? 129.197 23.656 -7.820 1.00 16.84 265 GLY B C 1
ATOM 5013 O O . GLY B 1 265 ? 129.721 22.600 -8.177 1.00 16.51 265 GLY B O 1
ATOM 5014 N N . ILE B 1 266 ? 127.943 23.979 -8.121 1.00 17.06 266 ILE B N 1
ATOM 5015 C CA . ILE B 1 266 ? 127.108 23.099 -8.927 1.00 17.59 266 ILE B CA 1
ATOM 5016 C C . ILE B 1 266 ? 127.683 22.994 -10.337 1.00 17.79 266 ILE B C 1
ATOM 5017 O O . ILE B 1 266 ? 127.631 21.932 -10.957 1.00 16.00 266 ILE B O 1
ATOM 5022 N N . ASN B 1 267 ? 128.239 24.091 -10.842 1.00 17.61 267 ASN B N 1
ATOM 5023 C CA . ASN B 1 267 ? 128.824 24.062 -12.179 1.00 16.95 267 ASN B CA 1
ATOM 5024 C C . ASN B 1 267 ? 130.012 23.093 -12.180 1.00 17.17 267 ASN B C 1
ATOM 5025 O O . ASN B 1 267 ? 130.145 22.265 -13.085 1.00 16.10 267 ASN B O 1
ATOM 5030 N N . VAL B 1 268 ? 130.865 23.189 -11.162 1.00 16.78 268 VAL B N 1
ATOM 5031 C CA . VAL B 1 268 ? 132.019 22.297 -11.046 1.00 18.18 268 VAL B CA 1
ATOM 5032 C C . VAL B 1 268 ? 131.532 20.848 -10.983 1.00 19.89 268 VAL B C 1
ATOM 5033 O O . VAL B 1 268 ? 132.065 19.971 -11.664 1.00 19.45 268 VAL B O 1
ATOM 5037 N N . ALA B 1 269 ? 130.511 20.608 -10.165 1.00 18.16 269 ALA B N 1
ATOM 5038 C CA . ALA B 1 269 ? 129.951 19.267 -10.005 1.00 18.67 269 ALA B CA 1
ATOM 5039 C C . ALA B 1 269 ? 129.443 18.696 -11.324 1.00 17.96 269 ALA B C 1
ATOM 5040 O O . ALA B 1 269 ? 129.630 17.513 -11.608 1.00 19.11 269 ALA B O 1
ATOM 5042 N N . LEU B 1 270 ? 128.799 19.531 -12.132 1.00 17.16 270 LEU B N 1
ATOM 5043 C CA . LEU B 1 270 ? 128.277 19.084 -13.417 1.00 18.29 270 LEU B CA 1
ATOM 5044 C C . LEU B 1 270 ? 129.411 18.764 -14.394 1.00 18.96 270 LEU B C 1
ATOM 5045 O O . LEU B 1 270 ? 129.281 17.868 -15.233 1.00 19.56 270 LEU B O 1
ATOM 5050 N N . ARG B 1 271 ? 130.523 19.486 -14.287 1.00 19.29 271 ARG B N 1
ATOM 5051 C CA . ARG B 1 271 ? 131.664 19.231 -15.165 1.00 19.43 271 ARG B CA 1
ATOM 5052 C C . ARG B 1 271 ? 132.336 17.931 -14.734 1.00 20.66 271 ARG B C 1
ATOM 5053 O O . ARG B 1 271 ? 132.838 17.176 -15.565 1.00 21.83 271 ARG B O 1
ATOM 5061 N N . ILE B 1 272 ? 132.336 17.664 -13.435 1.00 19.55 272 ILE B N 1
ATOM 5062 C CA . ILE B 1 272 ? 132.916 16.427 -12.933 1.00 20.95 272 ILE B CA 1
ATOM 5063 C C . ILE B 1 272 ? 132.117 15.260 -13.506 1.00 21.96 272 ILE B C 1
ATOM 5064 O O . ILE B 1 272 ? 132.687 14.261 -13.954 1.00 22.20 272 ILE B O 1
ATOM 5069 N N . ILE B 1 273 ? 130.795 15.391 -13.501 1.00 21.83 273 ILE B N 1
ATOM 5070 C CA . ILE B 1 273 ? 129.932 14.350 -14.040 1.00 22.58 273 ILE B CA 1
ATOM 5071 C C . ILE B 1 273 ? 130.293 14.114 -15.504 1.00 25.38 273 ILE B C 1
ATOM 5072 O O . ILE B 1 273 ? 130.413 12.971 -15.951 1.00 24.91 273 ILE B O 1
ATOM 5077 N N . GLU B 1 274 ? 130.469 15.202 -16.243 1.00 26.61 274 GLU B N 1
ATOM 5078 C CA . GLU B 1 274 ? 130.824 15.120 -17.654 1.00 29.33 274 GLU B CA 1
ATOM 5079 C C . GLU B 1 274 ? 132.170 14.422 -17.850 1.00 29.73 274 GLU B C 1
ATOM 5080 O O . GLU B 1 274 ? 132.305 13.544 -18.700 1.00 29.34 274 GLU B O 1
ATOM 5086 N N . LYS B 1 275 ? 133.161 14.809 -17.054 1.00 30.48 275 LYS B N 1
ATOM 5087 C CA . LYS B 1 275 ? 134.494 14.229 -17.163 1.00 32.22 275 LYS B CA 1
ATOM 5088 C C . LYS B 1 275 ? 134.569 12.752 -16.790 1.00 33.19 275 LYS B C 1
ATOM 5089 O O . LYS B 1 275 ? 135.516 12.063 -17.166 1.00 32.67 275 LYS B O 1
ATOM 5095 N N . MET B 1 276 ? 133.577 12.263 -16.056 1.00 33.24 276 MET B N 1
ATOM 5096 C CA . MET B 1 276 ? 133.559 10.857 -15.671 1.00 34.25 276 MET B CA 1
ATOM 5097 C C . MET B 1 276 ? 132.816 9.996 -16.686 1.00 33.17 276 MET B C 1
ATOM 5098 O O . MET B 1 276 ? 132.699 8.782 -16.512 1.00 32.56 276 MET B O 1
ATOM 5103 N N . GLY B 1 277 ? 132.308 10.623 -17.741 1.00 31.30 277 GLY B N 1
ATOM 5104 C CA . GLY B 1 277 ? 131.605 9.867 -18.759 1.00 31.09 277 GLY B CA 1
ATOM 5105 C C . GLY B 1 277 ? 130.166 10.270 -19.011 1.00 30.89 277 GLY B C 1
ATOM 5106 O O . GLY B 1 277 ? 129.536 9.753 -19.933 1.00 30.10 277 GLY B O 1
ATOM 5107 N N . GLY B 1 278 ? 129.637 11.184 -18.202 1.00 28.37 278 GLY B N 1
ATOM 5108 C CA . GLY B 1 278 ? 128.264 11.614 -18.399 1.00 27.66 278 GLY B CA 1
ATOM 5109 C C . GLY B 1 278 ? 127.307 11.126 -17.328 1.00 26.18 278 GLY B C 1
ATOM 5110 O O . GLY B 1 278 ? 127.710 10.446 -16.387 1.00 26.10 278 GLY B O 1
ATOM 5111 N N . LYS B 1 279 ? 126.030 11.465 -17.481 1.00 26.17 279 LYS B N 1
ATOM 5112 C CA . LYS B 1 279 ? 125.009 11.079 -16.511 1.00 25.38 279 LYS B CA 1
ATOM 5113 C C . LYS B 1 279 ? 124.894 9.577 -16.284 1.00 26.50 279 LYS B C 1
ATOM 5114 O O . LYS B 1 279 ? 124.880 9.116 -15.142 1.00 25.83 279 LYS B O 1
ATOM 5120 N N . GLU B 1 280 ? 124.800 8.815 -17.368 1.00 26.86 280 GLU B N 1
ATOM 5121 C CA . GLU B 1 280 ? 124.676 7.365 -17.267 1.00 28.09 280 GLU B CA 1
ATOM 5122 C C . GLU B 1 280 ? 125.748 6.759 -16.362 1.00 26.55 280 GLU B C 1
ATOM 5123 O O . GLU B 1 280 ? 125.436 6.010 -15.438 1.00 25.73 280 GLU B O 1
ATOM 5129 N N . LYS B 1 281 ? 127.010 7.089 -16.618 1.00 27.17 281 LYS B N 1
ATOM 5130 C CA . LYS B 1 281 ? 128.100 6.555 -15.810 1.00 26.80 281 LYS B CA 1
ATOM 5131 C C . LYS B 1 281 ? 128.060 7.062 -14.375 1.00 26.58 281 LYS B C 1
ATOM 5132 O O . LYS B 1 281 ? 128.440 6.350 -13.444 1.00 24.76 281 LYS B O 1
ATOM 5138 N N . TRP B 1 282 ? 127.595 8.293 -14.198 1.00 23.83 282 TRP B N 1
ATOM 5139 C CA . TRP B 1 282 ? 127.501 8.885 -12.871 1.00 23.23 282 TRP B CA 1
ATOM 5140 C C . TRP B 1 282 ? 126.435 8.151 -12.058 1.00 22.63 282 TRP B C 1
ATOM 5141 O O . TRP B 1 282 ? 126.662 7.784 -10.905 1.00 22.54 282 TRP B O 1
ATOM 5152 N N . LEU B 1 283 ? 125.276 7.931 -12.668 1.00 23.10 283 LEU B N 1
ATOM 5153 C CA . LEU B 1 283 ? 124.190 7.237 -11.994 1.00 24.55 283 LEU B CA 1
ATOM 5154 C C . LEU B 1 283 ? 124.571 5.793 -11.682 1.00 25.77 283 LEU B C 1
ATOM 5155 O O . LEU B 1 283 ? 124.197 5.261 -10.638 1.00 24.94 283 LEU B O 1
ATOM 5160 N N . GLU B 1 284 ? 125.316 5.158 -12.584 1.00 26.52 284 GLU B N 1
ATOM 5161 C CA . GLU B 1 284 ? 125.749 3.783 -12.358 1.00 2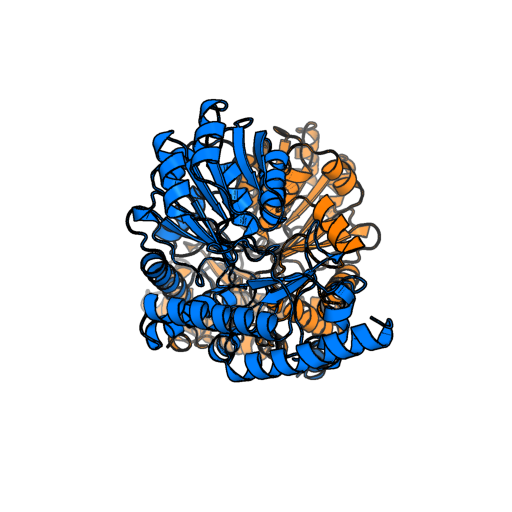7.37 284 GLU B CA 1
ATOM 5162 C C . GLU B 1 284 ? 126.722 3.771 -11.182 1.00 26.27 284 GLU B C 1
ATOM 5163 O O . GLU B 1 284 ? 126.772 2.809 -10.417 1.00 26.69 284 GLU B O 1
ATOM 5169 N N . MET B 1 285 ? 127.499 4.841 -11.039 1.00 24.71 285 MET B N 1
ATOM 5170 C CA . MET B 1 285 ? 128.438 4.945 -9.925 1.00 25.19 285 MET B CA 1
ATOM 5171 C C . MET B 1 285 ? 127.640 4.991 -8.624 1.00 24.05 285 MET B C 1
ATOM 5172 O O . MET B 1 285 ? 128.030 4.391 -7.621 1.00 23.25 285 MET B O 1
ATOM 5177 N N . TYR B 1 286 ? 126.531 5.726 -8.645 1.00 24.59 286 TYR B N 1
ATOM 5178 C CA . TYR B 1 286 ? 125.684 5.841 -7.463 1.00 24.29 286 TYR B CA 1
ATOM 5179 C C . TYR B 1 286 ? 125.035 4.510 -7.111 1.00 23.35 286 TYR B C 1
ATOM 5180 O O . TYR B 1 286 ? 124.971 4.141 -5.942 1.00 24.87 286 TYR B O 1
ATOM 5189 N N . GLU B 1 287 ? 124.550 3.790 -8.116 1.00 24.83 287 GLU B N 1
ATOM 5190 C CA . GLU B 1 287 ? 123.921 2.496 -7.865 1.00 26.71 287 GLU B CA 1
ATOM 5191 C C . GLU B 1 287 ? 124.947 1.517 -7.296 1.00 28.36 287 GLU B C 1
ATOM 5192 O O . GLU B 1 287 ? 124.646 0.724 -6.402 1.00 29.11 287 GLU B O 1
ATOM 5202 N N . LYS B 1 288 ? 126.162 1.580 -7.827 1.00 29.76 288 LYS B N 1
ATOM 5203 C CA . LYS B 1 288 ? 127.245 0.705 -7.394 1.00 30.64 288 LYS B CA 1
ATOM 5204 C C . LYS B 1 288 ? 127.547 0.948 -5.922 1.00 30.30 288 LYS B C 1
ATOM 5205 O O . LYS B 1 288 ? 127.741 0.015 -5.143 1.00 29.66 288 LYS B O 1
ATOM 5211 N N . ARG B 1 289 ? 127.578 2.220 -5.549 1.00 29.40 289 ARG B N 1
ATOM 5212 C CA . ARG B 1 289 ? 127.855 2.624 -4.181 1.00 28.76 289 ARG B CA 1
ATOM 5213 C C . ARG B 1 289 ? 126.740 2.140 -3.245 1.00 27.07 289 ARG B C 1
ATOM 5214 O O . ARG B 1 289 ? 127.004 1.597 -2.171 1.00 26.21 289 ARG B O 1
ATOM 5222 N N . ALA B 1 290 ? 125.493 2.333 -3.664 1.00 26.51 290 ALA B N 1
ATOM 5223 C CA . ALA B 1 290 ? 124.341 1.924 -2.868 1.00 26.89 290 ALA B CA 1
ATOM 5224 C C . ALA B 1 290 ? 124.308 0.407 -2.688 1.00 28.07 290 ALA B C 1
ATOM 5225 O O . ALA B 1 290 ? 124.103 -0.096 -1.584 1.00 26.24 290 ALA B O 1
ATOM 5227 N N . LYS B 1 291 ? 124.507 -0.316 -3.783 1.00 29.25 291 LYS B N 1
ATOM 5228 C CA . LYS B 1 291 ? 124.500 -1.771 -3.741 1.00 31.45 291 LYS B CA 1
ATOM 5229 C C . LYS B 1 291 ? 125.575 -2.264 -2.776 1.00 30.88 291 LYS B C 1
ATOM 5230 O O . LYS B 1 291 ? 125.364 -3.226 -2.036 1.00 32.77 291 LYS B O 1
ATOM 5236 N N . MET B 1 292 ? 126.720 -1.589 -2.770 1.00 30.21 292 MET B N 1
ATOM 5237 C CA . MET B 1 292 ? 127.823 -1.964 -1.890 1.00 30.50 292 MET B CA 1
ATOM 5238 C C . MET B 1 292 ? 127.455 -1.781 -0.423 1.00 30.58 292 MET B C 1
ATOM 5239 O O . MET B 1 292 ? 127.818 -2.598 0.426 1.00 29.39 292 MET B O 1
ATOM 5244 N N . VAL B 1 293 ? 126.740 -0.703 -0.118 1.00 29.44 293 VAL B N 1
ATOM 5245 C CA . VAL B 1 293 ? 126.332 -0.450 1.257 1.00 28.24 293 VAL B CA 1
ATOM 5246 C C . VAL B 1 293 ? 125.264 -1.448 1.700 1.00 28.09 293 VAL B C 1
ATOM 5247 O O . VAL B 1 293 ? 125.315 -1.959 2.818 1.00 28.74 293 VAL B O 1
ATOM 5251 N N . ARG B 1 294 ? 124.303 -1.727 0.824 1.00 27.79 294 ARG B N 1
ATOM 5252 C CA . ARG B 1 294 ? 123.232 -2.659 1.152 1.00 28.56 294 ARG B CA 1
ATOM 5253 C C . ARG B 1 294 ? 123.746 -4.070 1.426 1.00 30.90 294 ARG B C 1
ATOM 5254 O O . ARG B 1 294 ? 123.326 -4.712 2.391 1.00 31.65 294 ARG B O 1
ATOM 5262 N N . GLU B 1 295 ? 124.648 -4.552 0.578 1.00 32.85 295 GLU B N 1
ATOM 5263 C CA . GLU B 1 295 ? 125.211 -5.887 0.759 1.00 37.15 295 GLU B CA 1
ATOM 5264 C C . GLU B 1 295 ? 126.107 -5.886 1.992 1.00 37.46 295 GLU B C 1
ATOM 5265 O O . GLU B 1 295 ? 126.164 -6.867 2.733 1.00 38.37 295 GLU B O 1
ATOM 5271 N N . GLY B 1 296 ? 126.799 -4.770 2.206 1.00 37.13 296 GLY B N 1
ATOM 5272 C CA . GLY B 1 296 ? 127.689 -4.647 3.344 1.00 37.22 296 GLY B CA 1
ATOM 5273 C C . GLY B 1 296 ? 126.990 -4.764 4.685 1.00 38.76 296 GLY B C 1
ATOM 5274 O O . GLY B 1 296 ? 127.497 -5.420 5.596 1.00 39.28 296 GLY B O 1
ATOM 5275 N N . VAL B 1 297 ? 125.831 -4.126 4.820 1.00 38.50 297 VAL B N 1
ATOM 5276 C CA . VAL B 1 297 ? 125.090 -4.186 6.074 1.00 39.44 297 VAL B CA 1
ATOM 5277 C C . VAL B 1 297 ? 124.376 -5.527 6.215 1.00 40.62 297 VAL B C 1
ATOM 5278 O O . VAL B 1 297 ? 124.223 -6.047 7.321 1.00 40.68 297 VAL B O 1
ATOM 5282 N N . ARG B 1 298 ? 123.942 -6.085 5.090 1.00 42.38 298 ARG B N 1
ATOM 5283 C CA . ARG B 1 298 ? 123.256 -7.369 5.099 1.00 44.66 298 ARG B CA 1
ATOM 5284 C C . ARG B 1 298 ? 124.237 -8.487 5.423 1.00 46.61 298 ARG B C 1
ATOM 5285 O O . ARG B 1 298 ? 123.846 -9.540 5.930 1.00 46.68 298 ARG B O 1
ATOM 5293 N N . GLU B 1 299 ? 125.514 -8.253 5.135 1.00 48.56 299 GLU B N 1
ATOM 5294 C CA . GLU B 1 299 ? 126.542 -9.245 5.417 1.00 50.35 299 GLU B CA 1
ATOM 5295 C C . GLU B 1 299 ? 126.853 -9.229 6.907 1.00 50.11 299 GLU B C 1
ATOM 5296 O O . GLU B 1 299 ? 127.303 -10.227 7.469 1.00 50.91 299 GLU B O 1
ATOM 5302 N N . ILE B 1 300 ? 126.613 -8.085 7.540 1.00 49.17 300 ILE B N 1
ATOM 5303 C CA . ILE B 1 300 ? 126.848 -7.933 8.970 1.00 48.67 300 ILE B CA 1
ATOM 5304 C C . ILE B 1 300 ? 125.674 -8.561 9.717 1.00 47.90 300 ILE B C 1
ATOM 5305 O O . ILE B 1 300 ? 125.688 -8.676 10.942 1.00 48.09 300 ILE B O 1
ATOM 5310 N N . GLY B 1 301 ? 124.658 -8.969 8.964 1.00 46.82 301 GLY B N 1
ATOM 5311 C CA . GLY B 1 301 ? 123.492 -9.586 9.567 1.00 46.56 301 GLY B CA 1
ATOM 5312 C C . GLY B 1 301 ? 122.350 -8.615 9.791 1.00 46.40 301 GLY B C 1
ATOM 5313 O O . GLY B 1 301 ? 121.432 -8.896 10.563 1.00 46.65 301 GLY B O 1
ATOM 5314 N N . LEU B 1 302 ? 122.401 -7.470 9.119 1.00 45.52 302 LEU B N 1
ATOM 5315 C CA . LEU B 1 302 ? 121.355 -6.463 9.255 1.00 44.97 302 LEU B CA 1
ATOM 5316 C C . LEU B 1 302 ? 120.507 -6.395 7.993 1.00 44.65 302 LEU B C 1
ATOM 5317 O O . LEU B 1 302 ? 120.920 -6.850 6.927 1.00 46.18 302 LEU B O 1
ATOM 5322 N N . ASP B 1 303 ? 119.314 -5.829 8.123 1.00 43.25 303 ASP B N 1
ATOM 5323 C CA . ASP B 1 303 ? 118.417 -5.684 6.987 1.00 42.77 303 ASP B CA 1
ATOM 5324 C C . ASP B 1 303 ? 118.099 -4.205 6.827 1.00 39.39 303 ASP B C 1
ATOM 5325 O O . ASP B 1 303 ? 118.337 -3.414 7.738 1.00 37.20 303 ASP B O 1
ATOM 5330 N N . ILE B 1 304 ? 117.574 -3.835 5.666 1.00 37.48 304 ILE B N 1
ATOM 5331 C CA . ILE B 1 304 ? 117.229 -2.446 5.405 1.00 35.19 304 ILE B CA 1
ATOM 5332 C C . ILE B 1 304 ? 115.721 -2.266 5.475 1.00 34.30 304 ILE B C 1
ATOM 5333 O O . ILE B 1 304 ? 114.971 -3.243 5.483 1.00 33.56 304 ILE B O 1
ATOM 5338 N N . LEU B 1 305 ? 115.283 -1.013 5.512 1.00 32.53 305 LEU B N 1
ATOM 5339 C CA . LEU B 1 305 ? 113.868 -0.691 5.610 1.00 30.63 305 LEU B CA 1
ATOM 5340 C C . LEU B 1 305 ? 113.120 -0.675 4.280 1.00 30.87 305 LEU B C 1
ATOM 5341 O O . LEU B 1 305 ? 111.955 -1.066 4.218 1.00 29.81 305 LEU B O 1
ATOM 5346 N N . ALA B 1 306 ? 113.786 -0.223 3.220 1.00 29.47 306 ALA B N 1
ATOM 5347 C CA . ALA B 1 306 ? 113.167 -0.138 1.898 1.00 29.95 306 ALA B CA 1
ATOM 5348 C C . ALA B 1 306 ? 112.613 -1.472 1.417 1.00 29.91 306 ALA B C 1
ATOM 5349 O O . ALA B 1 306 ? 113.256 -2.506 1.577 1.00 30.43 306 ALA B O 1
ATOM 5351 N N . GLU B 1 307 ? 111.421 -1.450 0.825 1.00 30.84 307 GLU B N 1
ATOM 5352 C CA . GLU B 1 307 ? 110.830 -2.681 0.314 1.00 31.97 307 GLU B CA 1
ATOM 5353 C C . GLU B 1 307 ? 111.526 -3.069 -0.991 1.00 32.64 307 GLU B C 1
ATOM 5354 O O . GLU B 1 307 ? 112.070 -2.215 -1.695 1.00 31.06 307 GLU B O 1
ATOM 5360 N N . PRO B 1 308 ? 111.527 -4.371 -1.322 1.00 32.30 308 PRO B N 1
ATOM 5361 C CA . PRO B 1 308 ? 112.151 -4.920 -2.530 1.00 31.29 308 PRO B CA 1
ATOM 5362 C C . PRO B 1 308 ? 111.925 -4.144 -3.822 1.00 29.75 308 PRO B C 1
ATOM 5363 O O . PRO B 1 308 ? 110.792 -3.825 -4.178 1.00 30.11 308 PRO B O 1
ATOM 5367 N N . GLY B 1 309 ? 113.022 -3.855 -4.519 1.00 30.01 309 GLY B N 1
ATOM 5368 C CA . GLY B 1 309 ? 112.949 -3.146 -5.784 1.00 28.71 309 GLY B CA 1
ATOM 5369 C C . GLY B 1 309 ? 112.817 -1.636 -5.705 1.00 27.50 309 GLY B C 1
ATOM 5370 O O . GLY B 1 309 ? 112.799 -0.962 -6.734 1.00 27.45 309 GLY B O 1
ATOM 5371 N N . HIS B 1 310 ? 112.729 -1.096 -4.497 1.00 26.46 310 HIS B N 1
ATOM 5372 C CA . HIS B 1 310 ? 112.585 0.348 -4.331 1.00 26.01 310 HIS B CA 1
ATOM 5373 C C . HIS B 1 310 ? 113.675 0.933 -3.441 1.00 24.97 310 HIS B C 1
ATOM 5374 O O . HIS B 1 310 ? 113.458 1.922 -2.737 1.00 24.47 310 HIS B O 1
ATOM 5381 N N . GLU B 1 311 ? 114.852 0.318 -3.485 1.00 23.72 311 GLU B N 1
ATOM 5382 C CA . GLU B 1 311 ? 115.986 0.761 -2.682 1.00 24.43 311 GLU B CA 1
ATOM 5383 C C . GLU B 1 311 ? 116.578 2.063 -3.230 1.00 25.03 311 GLU B C 1
ATOM 5384 O O . GLU B 1 311 ? 116.770 2.210 -4.437 1.00 24.20 311 GLU B O 1
ATOM 5390 N N . SER B 1 312 ? 116.871 3.000 -2.335 1.00 24.25 312 SER B N 1
ATOM 5391 C CA . SER B 1 312 ? 117.431 4.289 -2.726 1.00 24.12 312 SER B CA 1
ATOM 5392 C C . SER B 1 312 ? 118.910 4.228 -3.079 1.00 22.69 312 SER B C 1
ATOM 5393 O O . SER B 1 312 ? 119.695 3.591 -2.390 1.00 22.05 312 SER B O 1
ATOM 5396 N N . PRO B 1 313 ? 119.308 4.890 -4.176 1.00 22.44 313 PRO B N 1
ATOM 5397 C CA . PRO B 1 313 ? 120.728 4.862 -4.539 1.00 22.78 313 PRO B CA 1
ATOM 5398 C C . PRO B 1 313 ? 121.519 5.944 -3.797 1.00 21.97 313 PRO B C 1
ATOM 5399 O O . PRO B 1 313 ? 122.737 6.036 -3.931 1.00 22.80 313 PRO B O 1
ATOM 5403 N N . THR B 1 314 ? 120.830 6.757 -3.000 1.00 20.78 314 THR B N 1
ATOM 5404 C CA . THR B 1 314 ? 121.510 7.830 -2.280 1.00 20.17 314 THR B CA 1
ATOM 5405 C C . THR B 1 314 ? 121.615 7.652 -0.769 1.00 19.22 314 THR B C 1
ATOM 5406 O O . THR B 1 314 ? 122.489 8.236 -0.135 1.00 18.64 314 THR B O 1
ATOM 5410 N N . ILE B 1 315 ? 120.731 6.856 -0.181 1.00 20.50 315 ILE B N 1
ATOM 5411 C CA . ILE B 1 315 ? 120.790 6.645 1.260 1.00 20.35 315 ILE B CA 1
ATOM 5412 C C . ILE B 1 315 ? 120.079 5.352 1.649 1.00 20.37 315 ILE B C 1
ATOM 5413 O O . ILE B 1 315 ? 119.113 4.941 1.008 1.00 19.94 315 ILE B O 1
ATOM 5418 N N . THR B 1 316 ? 120.570 4.716 2.703 1.00 20.94 316 THR B N 1
ATOM 5419 C CA . THR B 1 316 ? 119.996 3.458 3.162 1.00 22.38 316 THR B CA 1
ATOM 5420 C C . THR B 1 316 ? 119.598 3.526 4.631 1.00 21.85 316 THR B C 1
ATOM 5421 O O . THR B 1 316 ? 120.376 3.975 5.470 1.00 22.41 316 THR B O 1
ATOM 5425 N N . ALA B 1 317 ? 118.378 3.089 4.935 1.00 22.85 317 ALA B N 1
ATOM 5426 C CA . ALA B 1 317 ? 117.893 3.077 6.313 1.00 22.81 317 ALA B CA 1
ATOM 5427 C C . ALA B 1 317 ? 118.146 1.664 6.825 1.00 24.87 317 ALA B C 1
ATOM 5428 O O . ALA B 1 317 ? 117.547 0.706 6.333 1.00 24.51 317 ALA B O 1
ATOM 5430 N N . VAL B 1 318 ? 119.044 1.537 7.795 1.00 25.83 318 VAL B N 1
ATOM 5431 C CA . VAL B 1 318 ? 119.392 0.228 8.332 1.00 28.19 318 VAL B CA 1
ATOM 5432 C C . VAL B 1 318 ? 118.714 -0.077 9.663 1.00 29.70 318 VAL B C 1
ATOM 5433 O O . VAL B 1 318 ? 118.792 0.705 10.607 1.00 28.31 318 VAL B O 1
ATOM 5437 N N . LEU B 1 319 ? 118.050 -1.226 9.720 1.00 32.11 319 LEU B N 1
ATOM 5438 C CA . LEU B 1 319 ? 117.361 -1.664 10.926 1.00 34.36 319 LEU B CA 1
ATOM 5439 C C . LEU B 1 319 ? 118.382 -2.201 11.920 1.00 35.54 319 LEU B C 1
ATOM 5440 O O . LEU B 1 319 ? 119.170 -3.090 11.593 1.00 36.62 319 LEU B O 1
ATOM 5445 N N . THR B 1 320 ? 118.373 -1.652 13.130 1.00 36.00 320 THR B N 1
ATOM 5446 C CA . THR B 1 320 ? 119.298 -2.089 14.170 1.00 37.14 320 THR B CA 1
ATOM 5447 C C . THR B 1 320 ? 118.802 -3.376 14.819 1.00 37.16 320 THR B C 1
ATOM 5448 O O . THR B 1 320 ? 117.612 -3.687 14.772 1.00 36.16 320 THR B O 1
ATOM 5452 N N . PRO B 1 321 ? 119.718 -4.145 15.430 1.00 38.33 321 PRO B N 1
ATOM 5453 C CA . PRO B 1 321 ? 119.352 -5.402 16.092 1.00 38.51 321 PRO B CA 1
ATOM 5454 C C . PRO B 1 321 ? 118.448 -5.113 17.290 1.00 38.32 321 PRO B C 1
ATOM 5455 O O . PRO B 1 321 ? 118.569 -4.067 17.928 1.00 37.84 321 PRO B O 1
ATOM 5459 N N . PRO B 1 322 ? 117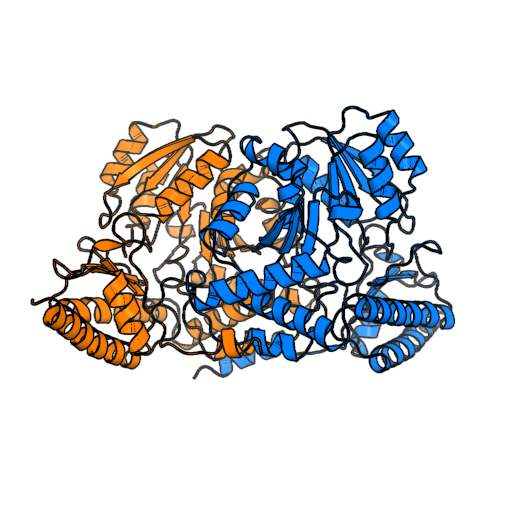.531 -6.038 17.612 1.00 38.43 322 PRO B N 1
ATOM 5460 C CA . PRO B 1 322 ? 116.637 -5.820 18.754 1.00 37.94 322 PRO B CA 1
ATOM 5461 C C . PRO B 1 322 ? 117.434 -5.428 19.996 1.00 37.41 322 PRO B C 1
ATOM 5462 O O . PRO B 1 322 ? 118.463 -6.034 20.297 1.00 38.12 322 PRO B O 1
ATOM 5466 N N . GLY B 1 323 ? 116.968 -4.407 20.705 1.00 37.75 323 GLY B N 1
ATOM 5467 C CA . GLY B 1 323 ? 117.661 -3.972 21.905 1.00 38.63 323 GLY B CA 1
ATOM 5468 C C . GLY B 1 323 ? 118.668 -2.861 21.675 1.00 39.12 323 GLY B C 1
ATOM 5469 O O . GLY B 1 323 ? 119.246 -2.334 22.627 1.00 39.62 323 GLY B O 1
ATOM 5470 N N . ILE B 1 324 ? 118.886 -2.504 20.414 1.00 38.56 324 ILE B N 1
ATOM 5471 C CA . ILE B 1 324 ? 119.830 -1.444 20.076 1.00 37.87 324 ILE B CA 1
ATOM 5472 C C . ILE B 1 324 ? 119.125 -0.307 19.340 1.00 37.19 324 ILE B C 1
ATOM 5473 O O . ILE B 1 324 ? 118.361 -0.545 18.405 1.00 36.42 324 ILE B O 1
ATOM 5478 N N . LYS B 1 325 ? 119.386 0.924 19.774 1.00 37.21 325 LYS B N 1
ATOM 5479 C CA . LYS B 1 325 ? 118.796 2.115 19.174 1.00 38.04 325 LYS B CA 1
ATOM 5480 C C . LYS B 1 325 ? 119.674 2.675 18.053 1.00 36.90 325 LYS B C 1
ATOM 5481 O O . LYS B 1 325 ? 120.888 2.517 18.042 1.00 36.61 325 LYS B O 1
ATOM 5487 N N . GLY B 1 326 ? 119.052 3.354 17.094 1.00 36.66 326 GLY B N 1
ATOM 5488 C CA . GLY B 1 326 ? 119.811 3.931 15.999 1.00 35.76 326 GLY B CA 1
ATOM 5489 C C . GLY B 1 326 ? 120.795 4.965 16.508 1.00 34.95 326 GLY B C 1
ATOM 5490 O O . GLY B 1 326 ? 121.936 5.031 16.054 1.00 34.78 326 GLY B O 1
ATOM 5491 N N . ASP B 1 327 ? 120.350 5.774 17.463 1.00 35.20 327 ASP B N 1
ATOM 5492 C CA . ASP B 1 327 ? 121.189 6.814 18.043 1.00 36.15 327 ASP B CA 1
ATOM 5493 C C . ASP B 1 327 ? 122.480 6.262 18.634 1.00 36.01 327 ASP B C 1
ATOM 5494 O O . ASP B 1 327 ? 123.519 6.915 18.582 1.00 35.38 327 ASP B O 1
ATOM 5499 N N . GLU B 1 328 ? 122.411 5.059 19.196 1.00 35.89 328 GLU B N 1
ATOM 5500 C CA . GLU B 1 328 ? 123.585 4.436 19.801 1.00 35.72 328 GLU B CA 1
ATOM 5501 C C . GLU B 1 328 ? 124.640 4.102 18.750 1.00 34.97 328 GLU B C 1
ATOM 5502 O O . GLU B 1 328 ? 125.837 4.260 18.993 1.00 35.64 328 GLU B O 1
ATOM 5508 N N . VAL B 1 329 ? 124.197 3.638 17.585 1.00 34.43 329 VAL B N 1
ATOM 5509 C CA . VAL B 1 329 ? 125.120 3.302 16.504 1.00 34.71 329 VAL B CA 1
ATOM 5510 C C . VAL B 1 329 ? 125.733 4.591 15.959 1.00 34.40 329 VAL B C 1
ATOM 5511 O O . VAL B 1 329 ? 126.925 4.647 15.652 1.00 33.84 329 VAL B O 1
ATOM 5515 N N . TYR B 1 330 ? 124.905 5.626 15.853 1.00 33.71 330 TYR B N 1
ATOM 5516 C CA . TYR B 1 330 ? 125.342 6.927 15.362 1.00 34.12 330 TYR B CA 1
ATOM 5517 C C . TYR B 1 330 ? 126.451 7.491 16.249 1.00 34.55 330 TYR B C 1
ATOM 5518 O O . TYR B 1 330 ? 127.507 7.888 15.758 1.00 33.89 330 TYR B O 1
ATOM 5527 N N . GLU B 1 331 ? 126.206 7.520 17.557 1.00 34.44 331 GLU B N 1
ATOM 5528 C CA . GLU B 1 331 ? 127.185 8.037 18.504 1.00 35.78 331 GLU B CA 1
ATOM 5529 C C . GLU B 1 331 ? 128.416 7.142 18.583 1.00 36.24 331 GLU B C 1
ATOM 5530 O O . GLU B 1 331 ? 129.534 7.624 18.765 1.00 35.84 331 GLU B O 1
ATOM 5536 N N . ALA B 1 332 ? 128.206 5.836 18.445 1.00 36.63 332 ALA B N 1
ATOM 5537 C CA . ALA B 1 332 ? 129.304 4.880 18.500 1.00 37.05 332 ALA B CA 1
ATOM 5538 C C . ALA B 1 332 ? 130.245 5.093 17.319 1.00 37.23 332 ALA B C 1
ATOM 5539 O O . ALA B 1 332 ? 131.464 5.115 17.480 1.00 37.49 332 ALA B O 1
ATOM 5541 N N . MET B 1 333 ? 129.672 5.247 16.130 1.00 37.57 333 MET B N 1
ATOM 5542 C CA . MET B 1 333 ? 130.470 5.469 14.930 1.00 37.35 333 MET B CA 1
ATOM 5543 C C . MET B 1 333 ? 131.203 6.811 14.996 1.00 36.93 333 MET B C 1
ATOM 5544 O O . MET B 1 333 ? 132.331 6.927 14.518 1.00 37.97 333 MET B O 1
ATOM 5549 N N . ARG B 1 334 ? 130.562 7.818 15.587 1.00 37.38 334 ARG B N 1
ATOM 5550 C CA . ARG B 1 334 ? 131.168 9.144 15.716 1.00 38.69 334 ARG B CA 1
ATOM 5551 C C . ARG B 1 334 ? 132.466 9.074 16.510 1.00 39.81 334 ARG B C 1
ATOM 5552 O O . ARG B 1 334 ? 133.423 9.787 16.213 1.00 38.44 334 ARG B O 1
ATOM 5560 N N . LYS B 1 335 ? 132.490 8.215 17.524 1.00 41.84 335 LYS B N 1
ATOM 5561 C CA . LYS B 1 335 ? 133.676 8.052 18.355 1.00 43.01 335 LYS B CA 1
ATOM 5562 C C . LYS B 1 335 ? 134.774 7.352 17.565 1.00 42.80 335 LYS B C 1
ATOM 5563 O O . LYS B 1 335 ? 135.945 7.386 17.944 1.00 43.19 335 LYS B O 1
ATOM 5569 N N . ARG B 1 336 ? 134.384 6.723 16.462 1.00 42.67 336 ARG B N 1
ATOM 5570 C CA . ARG B 1 336 ? 135.317 6.009 15.596 1.00 42.40 336 ARG B CA 1
ATOM 5571 C C . ARG B 1 336 ? 135.784 6.923 14.462 1.00 41.75 336 ARG B C 1
ATOM 5572 O O . ARG B 1 336 ? 136.635 6.544 13.660 1.00 41.01 336 ARG B O 1
ATOM 5580 N N . GLY B 1 337 ? 135.213 8.123 14.397 1.00 40.51 337 GLY B N 1
ATOM 5581 C CA . GLY B 1 337 ? 135.586 9.065 13.357 1.00 38.74 337 GLY B CA 1
ATOM 5582 C C . GLY B 1 337 ? 134.696 8.998 12.130 1.00 37.21 337 GLY B C 1
ATOM 5583 O O . GLY B 1 337 ? 135.042 9.531 11.073 1.00 37.20 337 GLY B O 1
ATOM 5584 N N . PHE B 1 338 ? 133.549 8.341 12.262 1.00 35.51 338 PHE B N 1
ATOM 5585 C CA . PHE B 1 338 ? 132.615 8.220 11.151 1.00 34.66 338 PHE B CA 1
ATOM 5586 C C . PHE B 1 338 ? 131.280 8.865 11.486 1.00 33.66 338 PHE B C 1
ATOM 5587 O O . PHE B 1 338 ? 130.702 8.609 12.543 1.00 33.73 338 PHE B O 1
ATOM 5595 N N . GLU B 1 339 ? 130.798 9.705 10.576 1.00 30.93 339 GLU B N 1
ATOM 5596 C CA . GLU B 1 339 ? 129.531 10.396 10.764 1.00 29.60 339 GLU B CA 1
ATOM 5597 C C . GLU B 1 339 ? 128.459 9.833 9.841 1.00 28.00 339 GLU B C 1
ATOM 5598 O O . GLU B 1 339 ? 128.482 10.071 8.633 1.00 25.44 339 GLU B O 1
ATOM 5604 N N . LEU B 1 340 ? 127.530 9.073 10.411 1.00 25.95 340 LEU B N 1
ATOM 5605 C CA . LEU B 1 340 ? 126.435 8.516 9.632 1.00 27.38 340 LEU B CA 1
ATOM 5606 C C . LEU B 1 340 ? 125.263 9.468 9.844 1.00 28.06 340 LEU B C 1
ATOM 5607 O O . LEU B 1 340 ? 125.457 10.680 9.919 1.00 27.99 340 LEU B O 1
ATOM 5612 N N . ALA B 1 341 ? 124.055 8.928 9.949 1.00 29.09 341 ALA B N 1
ATOM 5613 C CA . ALA B 1 341 ? 122.875 9.754 10.169 1.00 30.28 341 ALA B CA 1
ATOM 5614 C C . ALA B 1 341 ? 121.918 9.048 11.118 1.00 32.12 341 ALA B C 1
ATOM 5615 O O . ALA B 1 341 ? 121.727 7.837 11.027 1.00 31.74 341 ALA B O 1
ATOM 5617 N N . LYS B 1 342 ? 121.323 9.805 12.033 1.00 34.30 342 LYS B N 1
ATOM 5618 C CA . LYS B 1 342 ? 120.373 9.232 12.977 1.00 36.02 342 LYS B CA 1
ATOM 5619 C C . LYS B 1 342 ? 119.124 8.835 12.206 1.00 36.64 342 LYS B C 1
ATOM 5620 O O . LYS B 1 342 ? 118.887 9.331 11.104 1.00 35.84 342 LYS B O 1
ATOM 5626 N N . GLY B 1 343 ? 118.329 7.938 12.781 1.00 37.39 343 GLY B N 1
ATOM 5627 C CA . GLY B 1 343 ? 117.098 7.543 12.127 1.00 38.55 343 GLY B CA 1
ATOM 5628 C C . GLY B 1 343 ? 116.270 8.809 12.026 1.00 40.75 343 GLY B C 1
ATOM 5629 O O . GLY B 1 343 ? 116.501 9.752 12.784 1.00 40.13 343 GLY B O 1
ATOM 5630 N N . TYR B 1 344 ? 115.313 8.850 11.107 1.00 43.13 344 TYR B N 1
ATOM 5631 C CA . TYR B 1 344 ? 114.494 10.047 10.937 1.00 45.84 344 TYR B CA 1
ATOM 5632 C C . TYR B 1 344 ? 113.012 9.694 10.861 1.00 46.23 344 TYR B C 1
ATOM 5633 O O . TYR B 1 344 ? 112.634 8.681 10.274 1.00 46.90 344 TYR B O 1
ATOM 5642 N N . GLY B 1 345 ? 112.177 10.539 11.456 1.00 47.09 345 GLY B N 1
ATOM 5643 C CA . GLY B 1 345 ? 110.746 10.295 11.440 1.00 47.32 345 GLY B CA 1
ATOM 5644 C C . GLY B 1 345 ? 110.283 9.378 12.557 1.00 46.65 345 GLY B C 1
ATOM 5645 O O . GLY B 1 345 ? 110.800 9.432 13.671 1.00 46.17 345 GLY B O 1
ATOM 5646 N N . SER B 1 346 ? 109.309 8.527 12.251 1.00 47.47 346 SER B N 1
ATOM 5647 C CA . SER B 1 346 ? 108.754 7.594 13.228 1.00 47.09 346 SER B CA 1
ATOM 5648 C C . SER B 1 346 ? 109.562 6.308 13.412 1.00 47.18 346 SER B C 1
ATOM 5649 O O . SER B 1 346 ? 109.162 5.426 14.173 1.00 47.42 346 SER B O 1
ATOM 5652 N N . VAL B 1 347 ? 110.690 6.195 12.717 1.00 45.54 347 VAL B N 1
ATOM 5653 C CA . VAL B 1 347 ? 111.534 5.009 12.837 1.00 44.39 347 VAL B CA 1
ATOM 5654 C C . VAL B 1 347 ? 112.933 5.383 13.316 1.00 43.95 347 VAL B C 1
ATOM 5655 O O . VAL B 1 347 ? 113.888 4.638 13.104 1.00 43.39 347 VAL B O 1
ATOM 5659 N N . LYS B 1 348 ? 113.051 6.534 13.970 1.00 44.40 348 LYS B N 1
ATOM 5660 C CA . LYS B 1 348 ? 114.348 6.992 14.452 1.00 44.99 348 LYS B CA 1
ATOM 5661 C C . LYS B 1 348 ? 114.950 6.145 15.569 1.00 44.90 348 LYS B C 1
ATOM 5662 O O . LYS B 1 348 ? 116.102 6.351 15.952 1.00 44.28 348 LYS B O 1
ATOM 5668 N N . GLU B 1 349 ? 114.183 5.197 16.096 1.00 44.46 349 GLU B N 1
ATOM 5669 C CA . GLU B 1 349 ? 114.694 4.332 17.153 1.00 43.87 349 GLU B CA 1
ATOM 5670 C C . GLU B 1 349 ? 115.101 2.972 16.602 1.00 41.54 349 GLU B C 1
ATOM 5671 O O . GLU B 1 349 ? 116.113 2.405 17.011 1.00 41.92 349 GLU B O 1
ATOM 5677 N N . LYS B 1 350 ? 114.311 2.459 15.666 1.00 39.41 350 LYS B N 1
ATOM 5678 C CA . LYS B 1 350 ? 114.577 1.158 15.068 1.00 37.47 350 LYS B CA 1
ATOM 5679 C C . LYS B 1 350 ? 115.609 1.184 13.942 1.00 35.27 350 LYS B C 1
ATOM 5680 O O . LYS B 1 350 ? 116.069 0.133 13.496 1.00 32.94 350 LYS B O 1
ATOM 5686 N N . THR B 1 351 ? 115.981 2.376 13.481 1.00 33.42 351 THR B N 1
ATOM 5687 C CA . THR B 1 351 ? 116.959 2.467 12.400 1.00 31.86 351 THR B CA 1
ATOM 5688 C C . THR B 1 351 ? 117.917 3.641 12.508 1.00 30.65 351 THR B C 1
ATOM 5689 O O . THR B 1 351 ? 117.679 4.603 13.238 1.00 29.81 351 THR B O 1
ATOM 5693 N N . PHE B 1 352 ? 119.018 3.526 11.772 1.00 29.35 352 PHE B N 1
ATOM 5694 C CA . PHE B 1 352 ? 120.013 4.580 11.661 1.00 28.69 352 PHE B CA 1
ATOM 5695 C C . PHE B 1 352 ? 120.207 4.639 10.154 1.00 27.33 352 PHE B C 1
ATOM 5696 O O . PHE B 1 352 ? 119.762 3.736 9.443 1.00 28.21 352 PHE B O 1
ATOM 5704 N N . ARG B 1 353 ? 120.847 5.683 9.648 1.00 26.90 353 ARG B N 1
ATOM 5705 C CA . ARG B 1 353 ? 121.011 5.781 8.205 1.00 24.04 353 ARG B CA 1
ATOM 5706 C C . ARG B 1 353 ? 122.441 5.924 7.722 1.00 23.01 353 ARG B C 1
ATOM 5707 O O . ARG B 1 353 ? 123.299 6.473 8.412 1.00 23.01 353 ARG B O 1
ATOM 5715 N N . ILE B 1 354 ? 122.677 5.418 6.516 1.00 23.00 354 ILE B N 1
ATOM 5716 C CA . ILE B 1 354 ? 123.985 5.494 5.888 1.00 23.79 354 ILE B CA 1
ATOM 5717 C C . ILE B 1 354 ? 123.781 6.165 4.535 1.00 23.28 354 ILE B C 1
ATOM 5718 O O . ILE B 1 354 ? 123.166 5.595 3.636 1.00 23.33 354 ILE B O 1
ATOM 5723 N N . GLY B 1 355 ? 124.269 7.392 4.403 1.00 23.83 355 GLY B N 1
ATOM 5724 C CA . GLY B 1 355 ? 124.131 8.087 3.139 1.00 22.12 355 GLY B CA 1
ATOM 5725 C C . GLY B 1 355 ? 125.301 7.712 2.252 1.00 21.16 355 GLY B C 1
ATOM 5726 O O . GLY B 1 355 ? 126.383 7.415 2.756 1.00 20.90 355 GLY B O 1
ATOM 5727 N N . HIS B 1 356 ? 125.084 7.681 0.942 1.00 20.74 356 HIS B N 1
ATOM 5728 C CA . HIS B 1 356 ? 126.164 7.370 0.014 1.00 22.68 356 HIS B CA 1
ATOM 5729 C C . HIS B 1 356 ? 126.207 8.429 -1.078 1.00 23.05 356 HIS B C 1
ATOM 5730 O O . HIS B 1 356 ? 126.243 8.121 -2.267 1.00 24.22 356 HIS B O 1
ATOM 5737 N N . MET B 1 357 ? 126.215 9.689 -0.650 1.00 23.49 357 MET B N 1
ATOM 5738 C CA . MET B 1 357 ? 126.239 10.826 -1.565 1.00 21.54 357 MET B CA 1
ATOM 5739 C C . MET B 1 357 ? 127.531 11.618 -1.478 1.00 21.67 357 MET B C 1
ATOM 5740 O O . MET B 1 357 ? 128.258 11.550 -0.485 1.00 21.91 357 MET B O 1
ATOM 5745 N N . GLY B 1 358 ? 127.800 12.377 -2.534 1.00 22.77 358 GLY B N 1
ATOM 5746 C CA . GLY B 1 358 ? 128.975 13.220 -2.575 1.00 22.50 358 GLY B CA 1
ATOM 5747 C C . GLY B 1 358 ? 130.302 12.526 -2.760 1.00 23.54 358 GLY B C 1
ATOM 5748 O O . GLY B 1 358 ? 130.415 11.515 -3.457 1.00 23.80 358 GLY B O 1
ATOM 5749 N N . TYR B 1 359 ? 131.321 13.081 -2.123 1.00 24.29 359 TYR B N 1
ATOM 5750 C CA . TYR B 1 359 ? 132.657 12.530 -2.227 1.00 27.96 359 TYR B CA 1
ATOM 5751 C C . TYR B 1 359 ? 132.877 11.351 -1.290 1.00 28.91 359 TYR B C 1
ATOM 5752 O O . TYR B 1 359 ? 132.804 11.484 -0.070 1.00 30.19 359 TYR B O 1
ATOM 5761 N N . MET B 1 360 ? 133.125 10.189 -1.881 1.00 28.62 360 MET B N 1
ATOM 5762 C CA . MET B 1 360 ? 133.397 8.980 -1.121 1.00 30.23 360 MET B CA 1
ATOM 5763 C C . MET B 1 360 ? 133.808 7.874 -2.080 1.00 30.85 360 MET B C 1
ATOM 5764 O O . MET B 1 360 ? 133.081 7.539 -3.017 1.00 30.22 360 MET B O 1
ATOM 5769 N N . LYS B 1 361 ? 135.001 7.338 -1.852 1.00 32.85 361 LYS B N 1
ATOM 5770 C CA . LYS B 1 361 ? 135.538 6.267 -2.679 1.00 33.58 361 LYS B CA 1
ATOM 5771 C C . LYS B 1 361 ? 135.010 4.942 -2.147 1.00 33.58 361 LYS B C 1
ATOM 5772 O O . LYS B 1 361 ? 134.658 4.840 -0.975 1.00 31.34 361 LYS B O 1
ATOM 5778 N N . PHE B 1 362 ? 134.951 3.933 -3.008 1.00 34.40 362 PHE B N 1
ATOM 5779 C CA . PHE B 1 362 ? 134.467 2.622 -2.594 1.00 35.35 362 PHE B CA 1
ATOM 5780 C C . PHE B 1 362 ? 135.265 2.114 -1.399 1.00 35.94 362 PHE B C 1
ATOM 5781 O O . PHE B 1 362 ? 134.739 1.388 -0.558 1.00 35.71 362 PHE B O 1
ATOM 5789 N N . GLU B 1 363 ? 136.531 2.515 -1.325 1.00 36.18 363 GLU B N 1
ATOM 5790 C CA . GLU B 1 363 ? 137.406 2.105 -0.231 1.00 37.27 363 GLU B CA 1
ATOM 5791 C C . GLU B 1 363 ? 136.980 2.739 1.089 1.00 36.47 363 GLU B C 1
ATOM 5792 O O . GLU B 1 363 ? 137.083 2.116 2.146 1.00 34.74 363 GLU B O 1
ATOM 5798 N N . ASP B 1 364 ? 136.510 3.982 1.030 1.00 34.86 364 ASP B N 1
ATOM 5799 C CA . ASP B 1 364 ? 136.059 4.671 2.234 1.00 34.00 364 ASP B CA 1
ATOM 5800 C C . ASP B 1 364 ? 134.836 3.938 2.770 1.00 32.36 364 ASP B C 1
ATOM 5801 O O . ASP B 1 364 ? 134.669 3.780 3.977 1.00 31.49 364 ASP B O 1
ATOM 5806 N N . ILE B 1 365 ? 133.984 3.493 1.856 1.00 32.40 365 ILE B N 1
ATOM 5807 C CA . ILE B 1 365 ? 132.778 2.763 2.219 1.00 33.49 365 ILE B CA 1
ATOM 5808 C C . ILE B 1 365 ? 133.157 1.463 2.910 1.00 34.50 365 ILE B C 1
ATOM 5809 O O . ILE B 1 365 ? 132.567 1.091 3.924 1.00 34.75 365 ILE B O 1
ATOM 5814 N N . GLN B 1 366 ? 134.147 0.775 2.353 1.00 34.61 366 GLN B N 1
ATOM 5815 C CA . GLN B 1 366 ? 134.596 -0.483 2.924 1.00 35.31 366 GLN B CA 1
ATOM 5816 C C . GLN B 1 366 ? 135.113 -0.258 4.335 1.00 35.48 366 GLN B C 1
ATOM 5817 O O . GLN B 1 366 ? 134.772 -1.007 5.250 1.00 34.97 366 GLN B O 1
ATOM 5823 N N . GLU B 1 367 ? 135.930 0.777 4.512 1.00 35.67 367 GLU B N 1
ATOM 5824 C CA . GLU B 1 367 ? 136.481 1.091 5.826 1.00 36.65 367 GLU B CA 1
ATOM 5825 C C . GLU B 1 367 ? 135.355 1.421 6.802 1.00 36.43 367 GLU B C 1
ATOM 5826 O O . GLU B 1 367 ? 135.426 1.092 7.988 1.00 35.96 367 GLU B O 1
ATOM 5832 N N . MET B 1 368 ? 134.315 2.073 6.295 1.00 35.78 368 MET B N 1
ATOM 5833 C CA . MET B 1 368 ? 133.170 2.440 7.116 1.00 35.02 368 MET B CA 1
ATOM 5834 C C . MET B 1 368 ? 132.413 1.179 7.522 1.00 34.87 368 MET B C 1
ATOM 5835 O O . MET B 1 368 ? 131.983 1.043 8.668 1.00 34.97 368 MET B O 1
ATOM 5840 N N . LEU B 1 369 ? 132.263 0.259 6.576 1.00 35.35 369 LEU B N 1
ATOM 5841 C CA . LEU B 1 369 ? 131.563 -0.995 6.825 1.00 36.68 369 LEU B CA 1
ATOM 5842 C C . LEU B 1 369 ? 132.293 -1.863 7.847 1.00 37.54 369 LEU B C 1
ATOM 5843 O O . LEU B 1 369 ? 131.660 -2.513 8.677 1.00 37.49 369 LEU B O 1
ATOM 5848 N N . ASP B 1 370 ? 133.621 -1.873 7.791 1.00 39.20 370 ASP B N 1
ATOM 5849 C CA . ASP B 1 370 ? 134.396 -2.674 8.734 1.00 40.55 370 ASP B CA 1
ATOM 5850 C C . ASP B 1 370 ? 134.243 -2.138 10.151 1.00 40.70 370 ASP B C 1
ATOM 5851 O O . ASP B 1 370 ? 134.152 -2.907 11.107 1.00 42.18 370 ASP B O 1
ATOM 5856 N N . ASN B 1 371 ? 134.216 -0.816 10.284 1.00 39.73 371 ASN B N 1
ATOM 5857 C CA . ASN B 1 371 ? 134.056 -0.190 11.588 1.00 38.37 371 ASN B CA 1
ATOM 5858 C C . ASN B 1 371 ? 132.629 -0.367 12.097 1.00 38.04 371 ASN B C 1
ATOM 5859 O O . ASN B 1 371 ? 132.400 -0.446 13.303 1.00 37.60 371 ASN B O 1
ATOM 5864 N N . LEU B 1 372 ? 131.673 -0.435 11.174 1.00 37.56 372 LEU B N 1
ATOM 5865 C CA . LEU B 1 372 ? 130.272 -0.619 11.538 1.00 37.50 372 LEU B CA 1
ATOM 5866 C C . LEU B 1 372 ? 130.089 -2.018 12.119 1.00 38.47 372 LEU B C 1
ATOM 5867 O O . LEU B 1 372 ? 129.305 -2.220 13.046 1.00 37.77 372 LEU B O 1
ATOM 5872 N N . ARG B 1 373 ? 130.817 -2.980 11.563 1.00 39.95 373 ARG B N 1
ATOM 5873 C CA . ARG B 1 373 ? 130.750 -4.357 12.032 1.00 41.66 373 ARG B CA 1
ATOM 5874 C C . ARG B 1 373 ? 131.223 -4.451 13.478 1.00 41.41 373 ARG B C 1
ATOM 5875 O O . ARG B 1 373 ? 130.554 -5.053 14.318 1.00 41.72 373 ARG B O 1
ATOM 5883 N N . GLU B 1 374 ? 132.375 -3.852 13.767 1.00 41.01 374 GLU B N 1
ATOM 5884 C CA . GLU B 1 374 ? 132.921 -3.878 15.118 1.00 41.92 374 GLU B CA 1
ATOM 5885 C C . GLU B 1 374 ? 132.036 -3.089 16.078 1.00 41.64 374 GLU B C 1
ATOM 5886 O O . GLU B 1 374 ? 131.919 -3.436 17.254 1.00 41.13 374 GLU B O 1
ATOM 5892 N N . VAL B 1 375 ? 131.416 -2.026 15.575 1.00 40.66 375 VAL B N 1
ATOM 5893 C CA . VAL B 1 375 ? 130.539 -1.202 16.398 1.00 39.79 375 VAL B CA 1
ATOM 5894 C C . VAL B 1 375 ? 129.303 -1.984 16.822 1.00 39.20 375 VAL B C 1
ATOM 5895 O O . VAL B 1 375 ? 128.883 -1.911 17.975 1.00 38.51 375 VAL B O 1
ATOM 5899 N N . ILE B 1 376 ? 128.724 -2.729 15.886 1.00 39.21 376 ILE B N 1
ATOM 5900 C CA . ILE B 1 376 ? 127.537 -3.523 16.178 1.00 41.39 376 ILE B CA 1
ATOM 5901 C C . ILE B 1 376 ? 127.855 -4.605 17.205 1.00 42.42 376 ILE B C 1
ATOM 5902 O O . ILE B 1 376 ? 127.088 -4.829 18.142 1.00 41.90 376 ILE B O 1
ATOM 5907 N N . ASN B 1 377 ? 128.991 -5.272 17.028 1.00 43.24 377 ASN B N 1
ATOM 5908 C CA . ASN B 1 377 ? 129.391 -6.327 17.949 1.00 44.92 377 ASN B CA 1
ATOM 5909 C C . ASN B 1 377 ? 129.711 -5.738 19.315 1.00 44.58 377 ASN B C 1
ATOM 5910 O O . ASN B 1 377 ? 129.360 -6.309 20.347 1.00 44.42 377 ASN B O 1
ATOM 5915 N N . GLU B 1 378 ? 130.377 -4.589 19.315 1.00 44.09 378 GLU B N 1
ATOM 5916 C CA . GLU B 1 378 ? 130.740 -3.922 20.557 1.00 43.73 378 GLU B CA 1
ATOM 5917 C C . GLU B 1 378 ? 129.476 -3.532 21.323 1.00 42.85 378 GLU B C 1
ATOM 5918 O O . GLU B 1 378 ? 129.405 -3.684 22.543 1.00 41.97 378 GLU B O 1
ATOM 5924 N N . LEU B 1 379 ? 128.480 -3.031 20.599 1.00 41.17 379 LEU B N 1
ATOM 5925 C CA . LEU B 1 379 ? 127.220 -2.632 21.214 1.00 40.16 379 LEU B CA 1
ATOM 5926 C C . LEU B 1 379 ? 126.486 -3.850 21.769 1.00 40.47 379 LEU B C 1
ATOM 5927 O O . LEU B 1 379 ? 125.971 -3.817 22.885 1.00 39.75 379 LEU B O 1
ATOM 5932 N N . LYS B 1 380 ? 126.438 -4.922 20.986 1.00 41.39 380 LYS B N 1
ATOM 5933 C CA . LYS B 1 380 ? 125.772 -6.142 21.425 1.00 42.88 380 LYS B CA 1
ATOM 5934 C C . LYS B 1 380 ? 126.453 -6.673 22.678 1.00 43.35 380 LYS B C 1
ATOM 5935 O O . LYS B 1 380 ? 125.796 -7.000 23.669 1.00 43.47 380 LYS B O 1
ATOM 5941 N N . LYS B 1 381 ? 127.778 -6.750 22.621 1.00 43.62 381 LYS B N 1
ATOM 5942 C CA . LYS B 1 381 ? 128.579 -7.240 23.734 1.00 44.34 381 LYS B CA 1
ATOM 5943 C C . LYS B 1 381 ? 128.288 -6.485 25.028 1.00 43.74 381 LYS B C 1
ATOM 5944 O O . LYS B 1 381 ? 128.059 -7.098 26.069 1.00 42.60 381 LYS B O 1
ATOM 5950 N N . GLN B 1 382 ? 128.290 -5.157 24.961 1.00 43.05 382 GLN B N 1
ATOM 5951 C CA . GLN B 1 382 ? 128.032 -4.341 26.143 1.00 43.57 382 GLN B CA 1
ATOM 5952 C C . GLN B 1 382 ? 126.576 -4.418 26.601 1.00 43.37 382 GLN B C 1
ATOM 5953 O O . GLN B 1 382 ? 126.250 -4.024 27.721 1.00 43.15 382 GLN B O 1
ATOM 5959 N N . LYS B 1 383 ? 125.701 -4.923 25.738 1.00 43.27 383 LYS B N 1
ATOM 5960 C CA . LYS B 1 383 ? 124.288 -5.042 26.085 1.00 44.37 383 LYS B CA 1
ATOM 5961 C C . LYS B 1 383 ? 123.909 -6.465 26.486 1.00 44.05 383 LYS B C 1
ATOM 5962 O O . LYS B 1 383 ? 122.756 -6.739 26.810 1.00 42.54 383 LYS B O 1
ATOM 5968 N N . GLY B 1 384 ? 124.885 -7.366 26.464 1.00 44.89 384 GLY B N 1
ATOM 5969 C CA . GLY B 1 384 ? 124.624 -8.744 26.836 1.00 45.98 384 GLY B CA 1
ATOM 5970 C C . GLY B 1 384 ? 123.988 -9.550 25.722 1.00 46.93 384 GLY B C 1
ATOM 5971 O O . GLY B 1 384 ? 123.372 -10.587 25.968 1.00 47.24 384 GLY B O 1
ATOM 5972 N N . ILE B 1 385 ? 124.131 -9.072 24.492 1.00 47.78 385 ILE B N 1
ATOM 5973 C CA . ILE B 1 385 ? 123.574 -9.761 23.335 1.00 49.48 385 ILE B CA 1
ATOM 5974 C C . ILE B 1 385 ? 124.676 -10.572 22.657 1.00 50.00 385 ILE B C 1
ATOM 5975 O O . ILE B 1 385 ? 125.067 -10.215 21.528 1.00 51.10 385 ILE B O 1
#

InterPro domains:
  IPR000192 Aminotransferase class V domain [PF00266] (43-367)
  IPR015421 Pyridoxal phosphate-dependent transferase, major domain [G3DSA:3.40.640.10] (32-277)
  IPR015422 Pyridoxal phosphate-dependent transferase, small domain [G3DSA:3.90.1150.10] (22-375)
  IPR015424 Pyridoxal phosphate-dependent transferase [SSF53383] (9-380)
  IPR024169 Serine-pyruvate aminotransferase/2-aminoethylphosphonate-pyruvate transaminase [PIRSF000524] (16-382)

Foldseek 3Di:
DPVVVVVVVCVVVPAQFDFQELWLTAADPVLVVLLPDDDDDCLDPVNLVLLVLLQVLVCVQQQNDQWGKFKAQDFQVLVLLLLQLQFAAQQAEEEQEEQADVSVVSCVSQVVRRYHYHYDYDYHQEADDLVVLLVSCVVVLRHAAYEHAQAHSLAQFGHPQLSNLVSCVVSPHAYAYECAQPRLQPHHNDVVSVHAKYKYFLRHQLRHHTGMMMMIGHPVSLVRRVVRPPSDDSSSVVQQVVCCVVRSGGPDDHPVSSSSSSSVSSVVCVVCPHSVVSNVVLQVLQVLLQVLVVVLVWDWRHDPPGGHSFKTKIFADPPAFQVQLQVQLVVVRHHAAANDDPCRGGTGMGGDHHDDDSVNSVVSSVSSSVSNVVVCVVVVD/DVCVVVPAQFQFQELWLTAADPLLVVLLPDDDDDCLDPVNLVLLVLLQVLVCVQQQNDQWGKFKAQDFQVLVLLLLQLQFAAAQAEEEQEEQFDVSVVSCVSQVVRRYHYHYDYDYQQEEDDLVSLLVVCVVVLRHAAYEHAQAHSLAQFGHPQLSNLVSCVVSPHAYAYECAQPRLQPHHNPVVSVHAKYKYFLRHQLRHHTRMMMMIGHPVSLVRRVPRPPSDDSSSVVQQVVCCVVSSGGPDDHPVSSSSSSSSSSVVCVVCPHSVSSNVVLQVQQVLLQVLQVVLVWHWRHDPPGGHSFKTKIFADPPAFQVQLQVLVVVVRHHAAANDGPCSGRTGMGGRHHDDDSVNSVVSSVSSSVSNVVVCVVRVD

Radius of gyration: 26.09 Å; Cα contacts (8 Å, |Δi|>4): 1796; chains: 2; bounding box: 57×79×54 Å

Nearest PDB structures (foldseek):
  2dr1-assembly1_B  TM=1.002E+00  e=4.382E-80  Pyrococcus horikoshii OT3
  7e7g-assembly1_A-2  TM=9.400E-01  e=8.996E-36  Pseudomonas aeruginosa PAO1
  1vjo-assembly1_A-2  TM=9.454E-01  e=3.733E-34  Nostoc sp. PCC 7120 = FACHB-418
  3isl-assembly1_B  TM=9.301E-01  e=7.677E-34  Bacillus subtilis
  1m32-assembly3_E  TM=9.375E-01  e=1.080E-32  Salmonella enterica subsp. enterica serovar Typhimurium

B-factor: mean 27.35, std 10.24, range [11.73, 62.54]

Organism: Pyrococcus horikoshii (strain ATCC 700860 / DSM 12428 / JCM 9974 / NBRC 100139 / OT-3) (NCBI:txid70601)

Solvent-accessible surface area: 26615 Å² total; per-residue (Å²): 142,30,106,80,0,40,98,64,0,79,106,27,0,74,81,108,41,104,16,2,4,15,8,0,3,8,1,16,61,92,0,21,90,8,0,60,10,33,3,21,18,16,72,5,166,29,0,62,136,0,0,41,36,0,1,96,43,0,52,134,17,0,64,5,147,173,2,54,0,3,2,1,2,1,3,2,9,0,0,3,0,0,0,0,9,0,1,0,45,86,30,9,67,0,1,0,2,2,1,6,18,36,0,87,27,1,65,86,0,0,82,33,1,20,14,116,23,32,60,30,98,36,120,38,2,91,2,2,96,34,112,48,0,32,70,8,1,155,144,34,90,79,3,58,0,0,2,0,3,9,4,0,6,2,1,2,0,38,3,23,0,48,91,0,0,141,16,0,60,123,42,98,23,4,0,0,0,6,0,18,1,0,1,0,3,8,32,4,44,1,43,164,44,25,3,3,0,0,0,0,2,0,3,18,0,1,0,0,0,0,2,0,0,0,0,0,0,15,118,76,0,28,104,60,0,94,158,17,94,55,43,0,10,0,1,16,1,21,25,2,32,99,56,13,166,96,99,60,1,3,0,3,12,0,0,0,0,0,0,0,0,0,0,15,2,9,33,36,5,92,133,71,47,22,28,115,113,7,26,104,33,0,71,108,7,0,105,45,0,42,80,11,0,178,134,29,64,12,104,43,30,9,38,119,67,53,45,1,8,0,1,6,2,0,50,18,13,124,62,8,97,0,57,42,0,13,71,24,0,28,174,97,24,8,3,1,10,90,7,66,22,80,9,109,113,108,0,0,15,0,0,0,2,0,88,17,88,82,115,19,0,92,87,0,9,59,27,0,106,82,3,1,80,91,12,62,157,115,80,68,104,109,5,114,108,30,1,82,82,110,39,109,18,3,3,15,8,0,2,8,2,19,73,14,1,19,56,0,0,65,9,29,2,19,17,15,71,4,165,24,0,62,134,0,1,36,32,0,1,95,43,0,60,132,16,0,64,5,142,128,3,52,0,3,2,1,2,1,3,2,9,0,0,3,0,0,0,0,11,0,2,0,46,88,41,8,72,0,1,0,2,2,1,6,20,37,0,90,25,1,66,86,0,0,81,32,1,21,10,129,23,26,56,32,92,33,117,39,3,86,2,2,100,46,134,47,0,54,57,16,3,154,147,28,101,80,4,57,0,0,2,1,2,10,4,0,5,1,1,2,0,38,2,23,0,47,91,0,0,131,14,0,65,123,49,99,20,4,0,0,0,6,0,19,2,0,1,1,2,8,40,4,53,2,31,159,42,25,3,3,0,0,0,0,2,0,3,19,1,7,0,1,0,0,2,0,0,0,0,0,0,18,107,82,0,18,128,59,0,95,167,16,92,55,40,1,15,0,1,17,1,20,35,2,27,112,55,14,167,85,97,59,1,2,0,4,11,0,0,0,0,0,0,0,0,0,0,0,7,9,23,2,6,94,71,75,53,20,37,124,115,9,26,87,27,0,57,124,5,0,100,41,0,20,107,14,0,109,134,32,66,13,77,7,24,10,28,118,66,46,41,2,8,0,0,4,1,0,45,17,13,126,64,8,93,0,60,50,0,13,75,20,0,32,183,80,14,8,4,1,8,90,6,72,32,98,9,122,102,102,0,0,17,0,0,0,2,1,67,12,67,87,129,48,0,83,91,0,11,74,28,0,107,97,3,4,78,98,10,66,172,122,76,75,99

CATH classification: 3.90.1150.10 (+1 more: 3.40.640.10)

Sequence (755 aa):
EFEEAFKEVYEMVKPKYKLFTAGPVACFPEVLEIMKVQMFSHRSKEYRKVHMDTVERLREFLEVEKGEVLLVPSSGTGIMEASIRNGVSKGGKVLVTIIGAFGKRYKEVVESNGRKAVVLEYEPGKAVKPEDLDDALRKNPDVEAVTITYNETSTGVLNPLPELAKVAKEHDKLVFVDAVSAMGGADIKFDKWGLDVVFSSSQKAFGVPPGLAIGAFSERFLEIAEKMPERGWYFDIPLYVKYLKEKESTPSTPPMPQVFGINVALRIIEKMGGKEKWLEMYEKRAKMVREGVREIGLDILAEPGHESPTITAVLTPPGIKGDEVYEAMRKRGFELAKGYGSVKEKTFRIGHMGYMKFEDIQEMLDNLREVINELKKQKGIEVYEMVKPKYKLFTAGPVACFPEVLEIMKVQMFSHRSKEYRKVHMDTVERLREFLEVEKGEVLLVPSSGTGIMEASIRNGVSKGGKVLVTIIGAFGKRYKEVVESNGRKAVVLEYEPGKAVKPEDLDDALRKNPDVEAVTITYNETSTGVLNPLPELAKVAKEHDKLVFVDAVSAMGGADIKFDKWGLDVVFSSSQKAFGVPPGLAIGAFSERFLEIAEKMPERGWYFDIPLYVKYLKEKESTPSTPPMPQVFGINVALRIIEKMGGKEKWLEMYEKRAKMVREGVREIGLDILAEPGHESPTITAVLTPPGIKGDEVYEAMRKRGFELAKGYGSVKEKTFRIGHMGYMKFEDIQEMLDNLREVINELKKQKGI

Secondary structure (DSSP, 8-state):
--HHHHHHHHHHHS--SEE--SSS-PPPHHHHHHTTSPP--TTSHHHHHHHHHHHHHHHHHHT-SSSEEEEESS-HHHHHHHHHHHHS-TT-EEEEEESSHHHHHHHHHHHHTT-EEEEEE--TT----HHHHHHHHHH-TT--EEEEESEETTTTEE--HHHHHHHHHHTT-EEEEE-TTTBTTB---TTTTT-SEEEEETTSTT---SS-EEEEE-HHHHHHHTT-TT--STT-HHHHHHHHHHHSS-SS---HHHHHHHHHHHHHHHHTT-HHHHHHHHHHHHHHHHHHHHHTT--BSSPTT-B-SSEEEEEPPTT--HHHHHHHHHHTTEE-EE--GGGTTTEEEEE--SS--HHHHHHHHHHHHHHHHHHHHHHT-/-HHHHHS--SEE--SSS-PPPHHHHHHTTS----TTSHHHHHHHHHHHHHHHHHTT-SSSEEEEESS-HHHHHHHHHHHHS-TT-EEEEEESSHHHHHHHHHHHHTT-EEEEEE--TT----HHHHHHHHHT-TTEEEEEEESEETTTTEE--HHHHHHHHHHTT-EEEEE-TTTBTTB---TTTTT-SEEEEETTSTT---SS-EEEEE-HHHHHHHHH-TT--STT-HHHHHHHHHHHSS-SS---HHHHHHHHHHHHHHHHTT-HHHHHHHHHHHHHHHHHHHHHTT-EESS-TT-B-SSEEEEEPPTT--HHHHHHHHHHTTEE-EE--GGGTTTEEEEE--SS--HHHHHHHHHHHHHHHHHHHHHHT-